Protein 9YHN (pdb70)

Foldseek 3Di:
DQLLVVLVVAPAAPPDDHQDPFLNQLSVVCCVPPCPFEFEEADAFQNCPLSSQQSVLVNCLVVVQADEEEEDQDVVVLVVSCVVCVRRRADEDEADPADDPCRLVSNHYYYYYLLQLQWQPHRQAWDPSGPAGAEYEYAAVVSSLVSNQVRQKQKFFDPDVLLVQVCVVQVVQQCLQFPVLSVQLVVLAQLRKTWRDLVSQVVCVPVNLVSLVVVCVDPRRVTNCNQCNPPSNQWIWMGGSTIIMIGGPARPVVGSCNQVVHRHYYYYHYLFAQPLVCCRSVNDAVVNQQDHRGRPPDADFEAEQEAELVLQDVVSAPLVVLLVPQAWDQVDFAEEEEEAQAVVCVCSSPVRPADEDDDVCPVVVLVVLVVGPRGHYHYHYNDLPPAAQFARSHQEYEYEAQHDDPDSVLVLCCLQPVLFDVNLSVSLNSVVSNRSRNTRGRHHYHYYHYHDLRRVLLCPPPSNVVSGAQQVSLSVVVNVVLSVVSSVVVVVPDDSVVSVVVVSCCRVVVPPVVVVVCVVSSVPGDRDGHDVLSSVLSNLVNVLSVCLSVVNLVVSLVSLVVSLVVPSGDPLCNLVSLLVSLSSCCVPPPVSSVVSPQVSCVSRLLDGDDPDDDDDDDDADAQPCLLVLLLVVLLVDDDLVSLLSVLCNLLVQLAAQHRQSSNLVSVQVVLSNRSWHKDQCCRRVVFAARMWIHNHGAEIEGEHEDRNDDLPDAEDDAVSQVRLQRNVVVCCVRPPRGHYAAEYADQYQEYEQVHDHPDQYWYQHRVLSVLVSVLSSVLSVVCPPPDSNDDDSVVNVVSCVVSQVHPVSVRPVSTHHGHYD

Sequence (821 aa):
VDPVALYETLDRATDKGPLRPAQEAVLGDWFKNYGKRDVIIKLHTGQGKTLIGLLILQSRLNDNRRPCVYLCPDNFLIEQTCEQASQFGIKVSTVEDDLPDDFLAGKSILVTSVQKLFNGLTKFGLHRQSIEIDTILMDDAHACSDRIRDACKIKIPKDEPAYHALFKLFSTELELQGVGTFADLENGKRDALLPVPYWAWMAKEGEVAAILSAAADKKSIKFTWPLLKDRLRLCQCIFSGAALEIEPHIAPLEDFGSYARAKHRIFMSATVTDDSFLVKGLQLSPDTISNPLTYAKETWSGEKMVLIPSMMHEDLDRAKIVAWLAPVNPKLKFGIVALVPSFARNKDWGAYGAKTVDKDSVSEAVSDLKKGQYGTPLVLANRYDGIDLPDNTCRVLVFDSRPFSENLTDLYQEHCRPESEATLMRTIRSIEQGMGRSVRGEKDYSVVVAIGADLVRTLRDVSSRRYLSSQMATQIEIGLEIAEMAREEIAAGKEPLAALVGLINQCLKRDDGWKDFYADQMKKVAPKGANKEILELYSRELAAEQAYAAGDYNRAEQTIQKLLDDGLAHPDDRGWYLQERARYLHDGNRVEAQKLQVAAHRNNKLLLKPPTGVTVTKLTIVSQGRTERIANWVNKFESYADLDATVSDILGRLVFGTKAEKFESALNELAFALGFAGERPDAEWKEGPDNLWALNDIQYLLFECKSEVDTTRSEIHKRETEQMNRSAAWFDKHYLGMKVKRLIVHPANKIQSAAAFTHEVDGMLDSNLKAFVRSARAFFKSFENQNLKDLSVLHIQGLIDAHHLSVDNLINRYCSKLKNV

Structure (mmCIF, N/CA/C/O backbone):
data_9YHN
#
_entry.id   9YHN
#
_cell.length_a   1.00
_cell.length_b   1.00
_cell.length_c   1.00
_cell.angle_alpha   90.00
_cell.angle_beta   90.00
_cell.angle_gamma   90.00
#
_symmetry.space_group_name_H-M   'P 1'
#
loop_
_entity.id
_entity.type
_entity.pdbx_description
1 polymer 'Helicase ATP-binding domain-containing protein'
2 non-polymer 'CALCIUM ION'
#
loop_
_atom_site.group_PDB
_atom_site.id
_atom_site.type_symbol
_atom_site.label_atom_id
_atom_site.label_alt_id
_atom_site.label_comp_id
_atom_site.label_asym_id
_atom_site.label_entity_id
_atom_site.label_seq_id
_atom_site.pdbx_PDB_ins_code
_atom_site.Cartn_x
_atom_site.Cartn_y
_atom_site.Cartn_z
_atom_site.occupancy
_atom_site.B_iso_or_equiv
_atom_site.auth_seq_id
_atom_site.auth_comp_id
_atom_site.auth_asym_id
_atom_site.auth_atom_id
_atom_site.pdbx_PDB_model_num
ATOM 1 N N . VAL A 1 17 ? 155.164 140.676 105.346 1.00 98.67 17 VAL A N 1
ATOM 2 C CA . VAL A 1 17 ? 156.200 140.096 106.191 1.00 98.37 17 VAL A CA 1
ATOM 3 C C . VAL A 1 17 ? 156.921 141.198 106.958 1.00 90.92 17 VAL A C 1
ATOM 4 O O . VAL A 1 17 ? 156.956 141.190 108.187 1.00 90.99 17 VAL A O 1
ATOM 8 N N . ASP A 1 18 ? 157.489 142.142 106.220 1.00 87.96 18 ASP A N 1
ATOM 9 C CA . ASP A 1 18 ? 158.154 143.282 106.835 1.00 88.34 18 ASP A CA 1
ATOM 10 C C . ASP A 1 18 ? 157.085 144.261 107.308 1.00 87.53 18 ASP A C 1
ATOM 11 O O . ASP A 1 18 ? 156.270 144.709 106.494 1.00 86.40 18 ASP A O 1
ATOM 16 N N . PRO A 1 19 ? 157.043 144.613 108.597 1.00 90.76 19 PRO A N 1
ATOM 17 C CA . PRO A 1 19 ? 155.972 145.508 109.071 1.00 92.13 19 PRO A CA 1
ATOM 18 C C . PRO A 1 19 ? 156.122 146.944 108.603 1.00 93.32 19 PRO A C 1
ATOM 19 O O . PRO A 1 19 ? 155.106 147.616 108.385 1.00 93.45 19 PRO A O 1
ATOM 23 N N . VAL A 1 20 ? 157.352 147.434 108.433 1.00 89.93 20 VAL A N 1
ATOM 24 C CA . VAL A 1 20 ? 157.543 148.779 107.896 1.00 93.55 20 VAL A CA 1
ATOM 25 C C . VAL A 1 20 ? 157.103 148.834 106.437 1.00 98.95 20 VAL A C 1
ATOM 26 O O . VAL A 1 20 ? 156.492 149.814 105.994 1.00 95.46 20 VAL A O 1
ATOM 30 N N . ALA A 1 21 ? 157.391 147.777 105.673 1.00 98.10 21 ALA A N 1
ATOM 31 C CA . ALA A 1 21 ? 156.844 147.665 104.326 1.00 94.97 21 ALA A CA 1
ATOM 32 C C . ALA A 1 21 ? 155.336 147.447 104.345 1.00 95.83 21 ALA A C 1
ATOM 33 O O . ALA A 1 21 ? 154.635 147.899 103.433 1.00 94.00 21 ALA A O 1
ATOM 35 N N . LEU A 1 22 ? 154.821 146.754 105.365 1.00 92.13 22 LEU A N 1
ATOM 36 C CA . LEU A 1 22 ? 153.383 146.514 105.456 1.00 88.94 22 LEU A CA 1
ATOM 37 C C . LEU A 1 22 ? 152.615 147.790 105.775 1.00 92.44 22 LEU A C 1
ATOM 38 O O . LEU A 1 22 ? 151.436 147.907 105.415 1.00 98.46 22 LEU A O 1
ATOM 43 N N . TYR A 1 23 ? 153.268 148.762 106.421 1.00 92.41 23 TYR A N 1
ATOM 44 C CA . TYR A 1 23 ? 152.605 150.027 106.731 1.00 95.93 23 TYR A CA 1
ATOM 45 C C . TYR A 1 23 ? 152.195 150.779 105.470 1.00 103.85 23 TYR A C 1
ATOM 46 O O . TYR A 1 23 ? 151.166 151.464 105.464 1.00 101.50 23 TYR A O 1
ATOM 55 N N . GLU A 1 24 ? 152.979 150.665 104.395 1.00 105.22 24 GLU A N 1
ATOM 56 C CA . GLU A 1 24 ? 152.660 151.375 103.165 1.00 101.63 24 GLU A CA 1
ATOM 57 C C . GLU A 1 24 ? 151.514 150.720 102.404 1.00 98.07 24 GLU A C 1
ATOM 58 O O . GLU A 1 24 ? 150.765 151.412 101.705 1.00 100.92 24 GLU A O 1
ATOM 64 N N . THR A 1 25 ? 151.358 149.401 102.525 1.00 96.70 25 THR A N 1
ATOM 65 C CA . THR A 1 25 ? 150.354 148.679 101.756 1.00 99.32 25 THR A CA 1
ATOM 66 C C . THR A 1 25 ? 148.954 148.786 102.345 1.00 102.37 25 THR A C 1
ATOM 67 O O . THR A 1 25 ? 148.001 148.308 101.719 1.00 97.33 25 THR A O 1
ATOM 71 N N . LEU A 1 26 ? 148.804 149.390 103.520 1.00 102.41 26 LEU A N 1
ATOM 72 C CA . LEU A 1 26 ? 147.503 149.496 104.160 1.00 101.45 26 LEU A CA 1
ATOM 73 C C . LEU A 1 26 ? 146.658 150.582 103.505 1.00 103.67 26 LEU A C 1
ATOM 74 O O . LEU A 1 26 ? 147.170 151.601 103.036 1.00 100.30 26 LEU A O 1
ATOM 79 N N . ASP A 1 27 ? 145.347 150.351 103.480 1.00 106.38 27 ASP A N 1
ATOM 80 C CA . ASP A 1 27 ? 144.389 151.339 102.983 1.00 106.47 27 ASP A CA 1
ATOM 81 C C . ASP A 1 27 ? 144.014 152.292 104.119 1.00 100.37 27 ASP A C 1
ATOM 82 O O . ASP A 1 27 ? 142.877 152.349 104.591 1.00 93.95 27 ASP A O 1
ATOM 87 N N . ARG A 1 28 ? 145.013 153.052 104.557 1.00 102.29 28 ARG A N 1
ATOM 88 C CA . ARG A 1 28 ? 144.872 153.923 105.710 1.00 101.50 28 ARG A CA 1
ATOM 89 C C . ARG A 1 28 ? 144.061 155.166 105.359 1.00 101.07 28 ARG A C 1
ATOM 90 O O . ARG A 1 28 ? 143.844 155.494 104.189 1.00 96.85 28 ARG A O 1
ATOM 98 N N . ALA A 1 29 ? 143.609 155.857 106.401 1.00 104.87 29 ALA A N 1
ATOM 99 C CA . ALA A 1 29 ? 142.878 157.101 106.226 1.00 108.45 29 ALA A CA 1
ATOM 100 C C . ALA A 1 29 ? 143.812 158.207 105.738 1.00 110.91 29 ALA A C 1
ATOM 101 O O . ALA A 1 29 ? 145.039 158.116 105.847 1.00 110.28 29 ALA A O 1
ATOM 103 N N . THR A 1 30 ? 143.207 159.261 105.183 1.00 110.43 30 THR A N 1
ATOM 104 C CA . THR A 1 30 ? 143.985 160.348 104.596 1.00 108.50 30 THR A CA 1
ATOM 105 C C . THR A 1 30 ? 144.741 161.152 105.648 1.00 107.66 30 THR A C 1
ATOM 106 O O . THR A 1 30 ? 145.800 161.713 105.351 1.00 106.40 30 THR A O 1
ATOM 110 N N . ASP A 1 31 ? 144.222 161.220 106.874 1.00 105.69 31 ASP A N 1
ATOM 111 C CA . ASP A 1 31 ? 144.870 161.992 107.928 1.00 105.11 31 ASP A CA 1
ATOM 112 C C . ASP A 1 31 ? 145.972 161.225 108.647 1.00 105.16 31 ASP A C 1
ATOM 113 O O . ASP A 1 31 ? 146.651 161.807 109.499 1.00 101.78 31 ASP A O 1
ATOM 118 N N . LYS A 1 32 ? 146.169 159.947 108.330 1.00 105.83 32 LYS A N 1
ATOM 119 C CA . LYS A 1 32 ? 147.224 159.147 108.942 1.00 102.69 32 LYS A CA 1
ATOM 120 C C . LYS A 1 32 ? 148.498 159.306 108.121 1.00 101.83 32 LYS A C 1
ATOM 121 O O . LYS A 1 32 ? 148.559 158.880 106.963 1.00 99.34 32 LYS A O 1
ATOM 127 N N . GLY A 1 33 ? 149.516 159.919 108.721 1.00 100.59 33 GLY A N 1
ATOM 128 C CA . GLY A 1 33 ? 150.761 160.181 108.040 1.00 95.86 33 GLY A CA 1
ATOM 129 C C . GLY A 1 33 ? 151.740 159.029 108.144 1.00 89.95 33 GLY A C 1
ATOM 130 O O . GLY A 1 33 ? 151.363 157.883 108.406 1.00 88.07 33 GLY A O 1
ATOM 131 N N . PRO A 1 34 ? 153.023 159.316 107.932 1.00 87.70 34 PRO A N 1
ATOM 132 C CA . PRO A 1 34 ? 154.039 158.259 107.983 1.00 91.31 34 PRO A CA 1
ATOM 133 C C . PRO A 1 34 ? 154.317 157.818 109.413 1.00 93.70 34 PRO A C 1
ATOM 134 O O . PRO A 1 34 ? 153.853 158.412 110.387 1.00 92.28 34 PRO A O 1
ATOM 138 N N . LEU A 1 35 ? 155.086 156.735 109.519 1.00 90.51 35 LEU A N 1
ATOM 139 C CA . LEU A 1 35 ? 155.518 156.237 110.817 1.00 81.79 35 LEU A CA 1
ATOM 140 C C . LEU A 1 35 ? 156.452 157.230 111.495 1.00 86.61 35 LEU A C 1
ATOM 141 O O . LEU A 1 35 ? 157.292 157.862 110.850 1.00 89.00 35 LEU A O 1
ATOM 146 N N . ARG A 1 36 ? 156.297 157.366 112.809 1.00 91.79 36 ARG A N 1
ATOM 147 C CA . ARG A 1 36 ? 157.242 158.128 113.601 1.00 96.05 36 ARG A CA 1
ATOM 148 C C . ARG A 1 36 ? 158.577 157.385 113.658 1.00 96.21 36 ARG A C 1
ATOM 149 O O . ARG A 1 36 ? 158.622 156.169 113.451 1.00 96.16 36 ARG A O 1
ATOM 157 N N . PRO A 1 37 ? 159.688 158.104 113.884 1.00 92.69 37 PRO A N 1
ATOM 158 C CA . PRO A 1 37 ? 160.999 157.425 113.937 1.00 90.71 37 PRO A CA 1
ATOM 159 C C . PRO A 1 37 ? 161.104 156.354 115.012 1.00 87.14 37 PRO A C 1
ATOM 160 O O . PRO A 1 37 ? 161.727 155.309 114.778 1.00 84.25 37 PRO A O 1
ATOM 164 N N . ALA A 1 38 ? 160.499 156.585 116.180 1.00 84.38 38 ALA A N 1
ATOM 165 C CA . ALA A 1 38 ? 160.509 155.575 117.235 1.00 80.73 38 ALA A CA 1
ATOM 166 C C . ALA A 1 38 ? 159.726 154.335 116.823 1.00 75.74 38 ALA A C 1
ATOM 167 O O . ALA A 1 38 ? 160.183 153.207 117.045 1.00 80.39 38 ALA A O 1
ATOM 169 N N . GLN A 1 39 ? 158.554 154.530 116.207 1.00 69.87 39 GLN A N 1
ATOM 170 C CA . GLN A 1 39 ? 157.746 153.400 115.757 1.00 73.39 39 GLN A CA 1
ATOM 171 C C . GLN A 1 39 ? 158.473 152.592 114.691 1.00 82.46 39 GLN A C 1
ATOM 172 O O . GLN A 1 39 ? 158.501 151.355 114.752 1.00 78.86 39 GLN A O 1
ATOM 178 N N . GLU A 1 40 ? 159.086 153.277 113.722 1.00 86.42 40 GLU A N 1
ATOM 179 C CA . GLU A 1 40 ? 159.797 152.589 112.649 1.00 85.10 40 GLU A CA 1
ATOM 180 C C . GLU A 1 40 ? 161.020 151.852 113.178 1.00 86.25 40 GLU A C 1
ATOM 181 O O . GLU A 1 40 ? 161.310 150.731 112.742 1.00 85.06 40 GLU A O 1
ATOM 187 N N . ALA A 1 41 ? 161.741 152.457 114.128 1.00 87.59 41 ALA A N 1
ATOM 188 C CA . ALA A 1 41 ? 162.902 151.791 114.709 1.00 81.65 41 ALA A CA 1
ATOM 189 C C . ALA A 1 41 ? 162.501 150.562 115.517 1.00 78.98 41 ALA A C 1
ATOM 190 O O . ALA A 1 41 ? 163.177 149.529 115.450 1.00 78.26 41 ALA A O 1
ATOM 192 N N . VAL A 1 42 ? 161.416 150.655 116.293 1.00 79.95 42 VAL A N 1
ATOM 193 C CA . VAL A 1 42 ? 160.957 149.503 117.067 1.00 78.50 42 VAL A CA 1
ATOM 194 C C . VAL A 1 42 ? 160.493 148.383 116.139 1.00 79.80 42 VAL A C 1
ATOM 195 O O . VAL A 1 42 ? 160.804 147.204 116.365 1.00 84.13 42 VAL A O 1
ATOM 199 N N . LEU A 1 43 ? 159.773 148.732 115.065 1.00 76.59 43 LEU A N 1
ATOM 200 C CA . LEU A 1 43 ? 159.347 147.728 114.090 1.00 80.64 43 LEU A CA 1
ATOM 201 C C . LEU A 1 43 ? 160.540 147.073 113.402 1.00 81.54 43 LEU A C 1
ATOM 202 O O . LEU A 1 43 ? 160.553 145.851 113.198 1.00 79.28 43 LEU A O 1
ATOM 207 N N . GLY A 1 44 ? 161.555 147.865 113.046 1.00 79.02 44 GLY A N 1
ATOM 208 C CA . GLY A 1 44 ? 162.740 147.302 112.421 1.00 79.86 44 GLY A CA 1
ATOM 209 C C . GLY A 1 44 ? 163.525 146.395 113.350 1.00 83.22 44 GLY A C 1
ATOM 210 O O . GLY A 1 44 ? 164.003 145.337 112.934 1.00 85.31 44 GLY A O 1
ATOM 211 N N . ASP A 1 45 ? 163.667 146.797 114.618 1.00 80.11 45 ASP A N 1
ATOM 212 C CA . ASP A 1 45 ? 164.345 145.957 115.601 1.00 78.66 45 ASP A CA 1
ATOM 213 C C . ASP A 1 45 ? 163.600 144.648 115.814 1.00 78.80 45 ASP A C 1
ATOM 214 O O . ASP A 1 45 ? 164.222 143.578 115.894 1.00 76.97 45 ASP A O 1
ATOM 219 N N . TRP A 1 46 ? 162.268 144.713 115.900 1.00 78.47 46 TRP A N 1
ATOM 220 C CA . TRP A 1 46 ? 161.474 143.502 116.080 1.00 72.81 46 TRP A CA 1
ATOM 221 C C . TRP A 1 46 ? 161.590 142.578 114.875 1.00 79.89 46 TRP A C 1
ATOM 222 O O . TRP A 1 46 ? 161.728 141.360 115.034 1.00 78.86 46 TRP A O 1
ATOM 233 N N . PHE A 1 47 ? 161.546 143.137 113.662 1.00 84.00 47 PHE A N 1
ATOM 234 C CA . PHE A 1 47 ? 161.657 142.303 112.469 1.00 85.23 47 PHE A CA 1
ATOM 235 C C . PHE A 1 47 ? 163.052 141.707 112.330 1.00 83.42 47 PHE A C 1
ATOM 236 O O . PHE A 1 47 ? 163.197 140.579 111.849 1.00 83.09 47 PHE A O 1
ATOM 244 N N . LYS A 1 48 ? 164.085 142.448 112.741 1.00 78.83 48 LYS A N 1
ATOM 245 C CA . LYS A 1 48 ? 165.450 141.957 112.599 1.00 78.40 48 LYS A CA 1
ATOM 246 C C . LYS A 1 48 ? 165.764 140.871 113.623 1.00 79.30 48 LYS A C 1
ATOM 247 O O . LYS A 1 48 ? 166.392 139.861 113.285 1.00 79.52 48 LYS A O 1
ATOM 253 N N . ASN A 1 49 ? 165.335 141.050 114.875 1.00 78.95 49 ASN A N 1
ATOM 254 C CA . ASN A 1 49 ? 165.740 140.139 115.937 1.00 76.65 49 ASN A CA 1
ATOM 255 C C . ASN A 1 49 ? 164.733 139.036 116.236 1.00 74.60 49 ASN A C 1
ATOM 256 O O . ASN A 1 49 ? 165.128 137.999 116.780 1.00 70.66 49 ASN A O 1
ATOM 261 N N . TYR A 1 50 ? 163.455 139.216 115.902 1.00 72.34 50 TYR A N 1
ATOM 262 C CA . TYR A 1 50 ? 162.437 138.235 116.238 1.00 69.67 50 TYR A CA 1
ATOM 263 C C . TYR A 1 50 ? 161.597 137.796 115.045 1.00 77.93 50 TYR A C 1
ATOM 264 O O . TYR A 1 50 ? 160.659 137.013 115.228 1.00 82.82 50 TYR A O 1
ATOM 273 N N . GLY A 1 51 ? 161.896 138.275 113.843 1.00 76.97 51 GLY A N 1
ATOM 274 C CA . GLY A 1 51 ? 161.123 137.919 112.668 1.00 76.95 51 GLY A CA 1
ATOM 275 C C . GLY A 1 51 ? 161.382 136.507 112.178 1.00 77.53 51 GLY A C 1
ATOM 276 O O . GLY A 1 51 ? 162.419 135.917 112.476 1.00 78.88 51 GLY A O 1
ATOM 277 N N . LYS A 1 59 ? 163.653 134.557 119.979 1.00 57.28 59 LYS A N 1
ATOM 278 C CA . LYS A 1 59 ? 163.367 134.439 121.403 1.00 55.93 59 LYS A CA 1
ATOM 279 C C . LYS A 1 59 ? 161.845 134.484 121.597 1.00 58.73 59 LYS A C 1
ATOM 280 O O . LYS A 1 59 ? 161.139 135.178 120.868 1.00 58.85 59 LYS A O 1
ATOM 286 N N . ARG A 1 60 ? 161.350 133.739 122.590 1.00 54.86 60 ARG A N 1
ATOM 287 C CA . ARG A 1 60 ? 159.911 133.595 122.803 1.00 46.83 60 ARG A CA 1
ATOM 288 C C . ARG A 1 60 ? 159.262 134.797 123.481 1.00 47.91 60 ARG A C 1
ATOM 289 O O . ARG A 1 60 ? 158.117 135.133 123.158 1.00 54.66 60 ARG A O 1
ATOM 297 N N . ASP A 1 61 ? 159.956 135.475 124.384 1.00 43.54 61 ASP A N 1
ATOM 298 C CA . ASP A 1 61 ? 159.372 136.590 125.111 1.00 40.46 61 ASP A CA 1
ATOM 299 C C . ASP A 1 61 ? 160.129 137.869 124.797 1.00 40.41 61 ASP A C 1
ATOM 300 O O . ASP A 1 61 ? 161.334 137.846 124.543 1.00 51.27 61 ASP A O 1
ATOM 305 N N . VAL A 1 62 ? 159.413 138.988 124.823 1.00 30.42 62 VAL A N 1
ATOM 306 C CA . VAL A 1 62 ? 160.011 140.285 124.527 1.00 32.00 62 VAL A CA 1
ATOM 307 C C . VAL A 1 62 ? 159.151 141.358 125.180 1.00 35.54 62 VAL A C 1
ATOM 308 O O . VAL A 1 62 ? 157.926 141.229 125.260 1.00 42.00 62 VAL A O 1
ATOM 312 N N . ILE A 1 63 ? 159.808 142.401 125.683 1.00 34.62 63 ILE A N 1
ATOM 313 C CA . ILE A 1 63 ? 159.145 143.535 126.314 1.00 31.34 63 ILE A CA 1
ATOM 314 C C . ILE A 1 63 ? 159.510 144.792 125.543 1.00 32.53 63 ILE A C 1
ATOM 315 O O . ILE A 1 63 ? 160.696 145.083 125.351 1.00 36.84 63 ILE A O 1
ATOM 320 N N . ILE A 1 64 ? 158.500 145.532 125.103 1.00 32.70 64 ILE A N 1
ATOM 321 C CA . ILE A 1 64 ? 158.699 146.813 124.437 1.00 33.43 64 ILE A CA 1
ATOM 322 C C . ILE A 1 64 ? 158.387 147.904 125.449 1.00 37.01 64 ILE A C 1
ATOM 323 O O . ILE A 1 64 ? 157.240 148.053 125.884 1.00 43.52 64 ILE A O 1
ATOM 328 N N . LYS A 1 65 ? 159.402 148.672 125.833 1.00 38.12 65 LYS A N 1
ATOM 329 C CA . LYS A 1 65 ? 159.232 149.797 126.744 1.00 39.07 65 LYS A CA 1
ATOM 330 C C . LYS A 1 65 ? 159.257 151.076 125.922 1.00 47.15 65 LYS A C 1
ATOM 331 O O . LYS A 1 65 ? 160.221 151.326 125.190 1.00 53.12 65 LYS A O 1
ATOM 337 N N . LEU A 1 66 ? 158.208 151.883 126.047 1.00 47.61 66 LEU A N 1
ATOM 338 C CA . LEU A 1 66 ? 158.140 153.140 125.319 1.00 57.70 66 LEU A CA 1
ATOM 339 C C . LEU A 1 66 ? 157.266 154.132 126.074 1.00 61.54 66 LEU A C 1
ATOM 340 O O . LEU A 1 66 ? 156.458 153.758 126.929 1.00 57.59 66 LEU A O 1
ATOM 345 N N . HIS A 1 67 ? 157.449 155.405 125.747 1.00 64.81 67 HIS A N 1
ATOM 346 C CA . HIS A 1 67 ? 156.706 156.478 126.387 1.00 61.18 67 HIS A CA 1
ATOM 347 C C . HIS A 1 67 ? 155.257 156.482 125.910 1.00 71.20 67 HIS A C 1
ATOM 348 O O . HIS A 1 67 ? 154.916 155.933 124.859 1.00 72.37 67 HIS A O 1
ATOM 355 N N . THR A 1 68 ? 154.393 157.094 126.713 1.00 74.03 68 THR A N 1
ATOM 356 C CA . THR A 1 68 ? 152.978 157.144 126.380 1.00 77.97 68 THR A CA 1
ATOM 357 C C . THR A 1 68 ? 152.737 158.100 125.219 1.00 71.01 68 THR A C 1
ATOM 358 O O . THR A 1 68 ? 153.420 159.116 125.066 1.00 67.56 68 THR A O 1
ATOM 362 N N . GLY A 1 69 ? 151.750 157.763 124.390 1.00 62.93 69 GLY A N 1
ATOM 363 C CA . GLY A 1 69 ? 151.427 158.560 123.227 1.00 61.43 69 GLY A CA 1
ATOM 364 C C . GLY A 1 69 ? 152.257 158.269 121.998 1.00 66.83 69 GLY A C 1
ATOM 365 O O . GLY A 1 69 ? 152.063 158.932 120.971 1.00 69.57 69 GLY A O 1
ATOM 366 N N . GLN A 1 70 ? 153.174 157.300 122.061 1.00 71.17 70 GLN A N 1
ATOM 367 C CA . GLN A 1 70 ? 154.009 156.955 120.916 1.00 70.41 70 GLN A CA 1
ATOM 368 C C . GLN A 1 70 ? 153.264 156.169 119.846 1.00 68.04 70 GLN A C 1
ATOM 369 O O . GLN A 1 70 ? 153.844 155.904 118.788 1.00 66.53 70 GLN A O 1
ATOM 375 N N . GLY A 1 71 ? 152.011 155.787 120.084 1.00 65.71 71 GLY A N 1
ATOM 376 C CA . GLY A 1 71 ? 151.285 154.990 119.117 1.00 64.37 71 GLY A CA 1
ATOM 377 C C . GLY A 1 71 ? 151.360 153.505 119.403 1.00 63.83 71 GLY A C 1
ATOM 378 O O . GLY A 1 71 ? 151.780 152.727 118.544 1.00 68.40 71 GLY A O 1
ATOM 379 N N . LYS A 1 72 ? 150.983 153.115 120.626 1.00 60.09 72 LYS A N 1
ATOM 380 C CA . LYS A 1 72 ? 151.018 151.708 121.011 1.00 56.36 72 LYS A CA 1
ATOM 381 C C . LYS A 1 72 ? 150.081 150.863 120.154 1.00 57.81 72 LYS A C 1
ATOM 382 O O . LYS A 1 72 ? 150.427 149.738 119.768 1.00 58.25 72 LYS A O 1
ATOM 388 N N . THR A 1 73 ? 148.891 151.392 119.853 1.00 56.33 73 THR A N 1
ATOM 389 C CA . THR A 1 73 ? 147.915 150.650 119.062 1.00 57.59 73 THR A CA 1
ATOM 390 C C . THR A 1 73 ? 148.427 150.394 117.650 1.00 56.28 73 THR A C 1
ATOM 391 O O . THR A 1 73 ? 148.278 149.284 117.122 1.00 54.85 73 THR A O 1
ATOM 395 N N . LEU A 1 74 ? 149.049 151.404 117.036 1.00 57.03 74 LEU A N 1
ATOM 396 C CA . LEU A 1 74 ? 149.569 151.262 115.679 1.00 57.02 74 LEU A CA 1
ATOM 397 C C . LEU A 1 74 ? 150.678 150.219 115.620 1.00 63.71 74 LEU A C 1
ATOM 398 O O . LEU A 1 74 ? 150.685 149.358 114.734 1.00 61.82 74 LEU A O 1
ATOM 403 N N . ILE A 1 75 ? 151.614 150.276 116.574 1.00 67.44 75 ILE A N 1
ATOM 404 C CA . ILE A 1 75 ? 152.721 149.322 116.616 1.00 55.19 75 ILE A CA 1
ATOM 405 C C . ILE A 1 75 ? 152.201 147.907 116.832 1.00 53.64 75 ILE A C 1
ATOM 406 O O . ILE A 1 75 ? 152.629 146.963 116.152 1.00 58.46 75 ILE A O 1
ATOM 411 N N . GLY A 1 76 ? 151.256 147.744 117.765 1.00 53.38 76 GLY A N 1
ATOM 412 C CA . GLY A 1 76 ? 150.709 146.422 118.029 1.00 53.85 76 GLY A CA 1
ATOM 413 C C . GLY A 1 76 ? 149.981 145.839 116.833 1.00 56.54 76 GLY A C 1
ATOM 414 O O . GLY A 1 76 ? 150.181 144.671 116.484 1.00 62.60 76 GLY A O 1
ATOM 415 N N . LEU A 1 77 ? 149.147 146.652 116.176 1.00 54.32 77 LEU A N 1
ATOM 416 C CA . LEU A 1 77 ? 148.394 146.162 115.029 1.00 60.61 77 LEU A CA 1
ATOM 417 C C . LEU A 1 77 ? 149.312 145.853 113.853 1.00 66.83 77 LEU A C 1
ATOM 418 O O . LEU A 1 77 ? 149.098 144.862 113.146 1.00 68.44 77 LEU A O 1
ATOM 423 N N . LEU A 1 78 ? 150.355 146.669 113.645 1.00 62.77 78 LEU A N 1
ATOM 424 C CA . LEU A 1 78 ? 151.308 146.391 112.574 1.00 62.70 78 LEU A CA 1
ATOM 425 C C . LEU A 1 78 ? 152.078 145.102 112.830 1.00 62.48 78 LEU A C 1
ATOM 426 O O . LEU A 1 78 ? 152.254 144.291 111.910 1.00 62.39 78 LEU A O 1
ATOM 431 N N . ILE A 1 79 ? 152.536 144.890 114.070 1.00 60.50 79 ILE A N 1
ATOM 432 C CA . ILE A 1 79 ? 153.291 143.680 114.392 1.00 58.99 79 ILE A CA 1
ATOM 433 C C . ILE A 1 79 ? 152.416 142.443 114.228 1.00 60.03 79 ILE A C 1
ATOM 434 O O . ILE A 1 79 ? 152.837 141.438 113.639 1.00 69.67 79 ILE A O 1
ATOM 439 N N . LEU A 1 80 ? 151.172 142.504 114.712 1.00 55.53 80 LEU A N 1
ATOM 440 C CA . LEU A 1 80 ? 150.309 141.332 114.610 1.00 58.93 80 LEU A CA 1
ATOM 441 C C . LEU A 1 80 ? 149.844 141.079 113.179 1.00 70.39 80 LEU A C 1
ATOM 442 O O . LEU A 1 80 ? 149.675 139.919 112.787 1.00 71.82 80 LEU A O 1
ATOM 447 N N . GLN A 1 81 ? 149.668 142.131 112.375 1.00 70.51 81 GLN A N 1
ATOM 448 C CA . GLN A 1 81 ? 149.329 141.923 110.970 1.00 72.83 81 GLN A CA 1
ATOM 449 C C . GLN A 1 81 ? 150.511 141.341 110.200 1.00 78.95 81 GLN A C 1
ATOM 450 O O . GLN A 1 81 ? 150.326 140.504 109.307 1.00 82.74 81 GLN A O 1
ATOM 456 N N . SER A 1 82 ? 151.734 141.771 110.538 1.00 77.62 82 SER A N 1
ATOM 457 C CA . SER A 1 82 ? 152.927 141.175 109.938 1.00 75.86 82 SER A CA 1
ATOM 458 C C . SER A 1 82 ? 153.061 139.706 110.314 1.00 72.49 82 SER A C 1
ATOM 459 O O . SER A 1 82 ? 153.444 138.878 109.480 1.00 78.40 82 SER A O 1
ATOM 462 N N . ARG A 1 83 ? 152.764 139.367 111.571 1.00 68.45 83 ARG A N 1
ATOM 463 C CA . ARG A 1 83 ? 152.791 137.967 111.981 1.00 70.59 83 ARG A CA 1
ATOM 464 C C . ARG A 1 83 ? 151.696 137.155 111.296 1.00 75.50 83 ARG A C 1
ATOM 465 O O . ARG A 1 83 ? 151.905 135.977 110.987 1.00 78.41 83 ARG A O 1
ATOM 473 N N . LEU A 1 84 ? 150.530 137.760 111.054 1.00 73.04 84 LEU A N 1
ATOM 474 C CA . LEU A 1 84 ? 149.477 137.069 110.315 1.00 73.45 84 LEU A CA 1
ATOM 475 C C . LEU A 1 84 ? 149.844 136.868 108.852 1.00 78.35 84 LEU A C 1
ATOM 476 O O . LEU A 1 84 ? 149.392 135.896 108.232 1.00 82.35 84 LEU A O 1
ATOM 481 N N . ASN A 1 85 ? 150.640 137.774 108.277 1.00 79.71 85 ASN A N 1
ATOM 482 C CA . ASN A 1 85 ? 150.971 137.684 106.857 1.00 84.48 85 ASN A CA 1
ATOM 483 C C . ASN A 1 85 ? 151.841 136.478 106.522 1.00 86.54 85 ASN A C 1
ATOM 484 O O . ASN A 1 85 ? 151.839 136.033 105.370 1.00 88.96 85 ASN A O 1
ATOM 489 N N . ASP A 1 86 ? 152.580 135.939 107.491 1.00 89.81 86 ASP A N 1
ATOM 490 C CA . ASP A 1 86 ? 153.487 134.825 107.258 1.00 92.65 86 ASP A CA 1
ATOM 491 C C . ASP A 1 86 ? 152.836 133.469 107.505 1.00 91.72 86 ASP A C 1
ATOM 492 O O . ASP A 1 86 ? 153.553 132.486 107.728 1.00 86.76 86 ASP A O 1
ATOM 497 N N . ASN A 1 87 ? 151.498 133.409 107.488 1.00 93.98 87 ASN A N 1
ATOM 498 C CA . ASN A 1 87 ? 150.709 132.222 107.847 1.00 96.37 87 ASN A CA 1
ATOM 499 C C . ASN A 1 87 ? 151.016 131.731 109.262 1.00 96.75 87 ASN A C 1
ATOM 500 O O . ASN A 1 87 ? 150.894 130.540 109.556 1.00 96.72 87 ASN A O 1
ATOM 505 N N . ARG A 1 88 ? 151.412 132.645 110.147 1.00 93.69 88 ARG A N 1
ATOM 506 C CA . ARG A 1 88 ? 151.581 132.354 111.569 1.00 85.70 88 ARG A CA 1
ATOM 507 C C . ARG A 1 88 ? 150.306 132.826 112.256 1.00 77.63 88 ARG A C 1
ATOM 508 O O . ARG A 1 88 ? 150.168 133.990 112.628 1.00 73.39 88 ARG A O 1
ATOM 516 N N . ARG A 1 89 ? 149.365 131.903 112.420 1.00 77.77 89 ARG A N 1
ATOM 517 C CA . ARG A 1 89 ? 148.040 132.217 112.922 1.00 78.05 89 ARG A CA 1
ATOM 518 C C . ARG A 1 89 ? 147.702 131.298 114.086 1.00 78.34 89 ARG A C 1
ATOM 519 O O . ARG A 1 89 ? 148.204 130.172 114.155 1.00 79.01 89 ARG A O 1
ATOM 527 N N . PRO A 1 90 ? 146.857 131.753 115.026 1.00 74.74 90 PRO A N 1
ATOM 528 C CA . PRO A 1 90 ? 146.225 133.078 115.138 1.00 75.57 90 PRO A CA 1
ATOM 529 C C . PRO A 1 90 ? 147.084 134.105 115.871 1.00 71.91 90 PRO A C 1
ATOM 530 O O . PRO A 1 90 ? 148.038 133.755 116.559 1.00 72.97 90 PRO A O 1
ATOM 534 N N . CYS A 1 91 ? 146.759 135.390 115.735 1.00 59.96 91 CYS A N 1
ATOM 535 C CA . CYS A 1 91 ? 147.448 136.460 116.441 1.00 45.01 91 CYS A CA 1
ATOM 536 C C . CYS A 1 91 ? 146.423 137.324 117.159 1.00 46.12 91 CYS A C 1
ATOM 537 O O . CYS A 1 91 ? 145.380 137.658 116.591 1.00 56.35 91 CYS A O 1
ATOM 540 N N . VAL A 1 92 ? 146.717 137.687 118.406 1.00 42.02 92 VAL A N 1
ATOM 541 C CA . VAL A 1 92 ? 145.712 138.315 119.263 1.00 40.49 92 VAL A CA 1
ATOM 542 C C . VAL A 1 92 ? 146.322 139.498 120.010 1.00 37.36 92 VAL A C 1
ATOM 543 O O . VAL A 1 92 ? 147.451 139.422 120.504 1.00 43.26 92 VAL A O 1
ATOM 547 N N . TYR A 1 93 ? 145.571 140.600 120.065 1.00 38.41 93 TYR A N 1
ATOM 548 C CA . TYR A 1 93 ? 145.903 141.811 120.808 1.00 36.36 93 TYR A CA 1
ATOM 549 C C . TYR A 1 93 ? 144.996 141.859 122.030 1.00 37.05 93 TYR A C 1
ATOM 550 O O . TYR A 1 93 ? 143.768 141.831 121.887 1.00 46.73 93 TYR A O 1
ATOM 559 N N . LEU A 1 94 ? 145.580 141.933 123.224 1.00 33.12 94 LEU A N 1
ATOM 560 C CA . LEU A 1 94 ? 144.784 142.086 124.436 1.00 34.68 94 LEU A CA 1
ATOM 561 C C . LEU A 1 94 ? 144.867 143.509 124.970 1.00 42.10 94 LEU A C 1
ATOM 562 O O . LEU A 1 94 ? 145.940 144.115 125.006 1.00 42.83 94 LEU A O 1
ATOM 567 N N . CYS A 1 95 ? 143.716 144.030 125.386 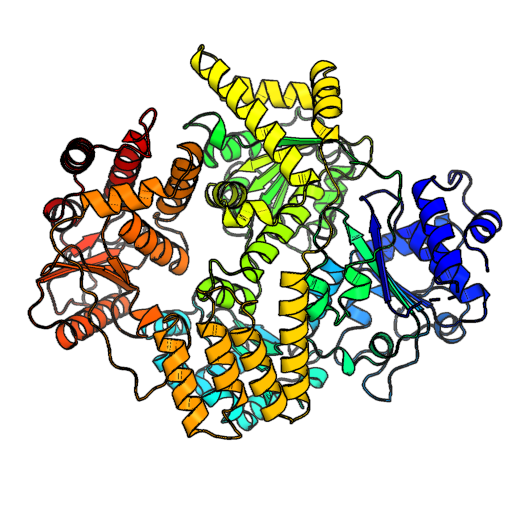1.00 52.78 95 CYS A N 1
ATOM 568 C CA . CYS A 1 95 ? 143.500 145.267 126.111 1.00 51.53 95 CYS A CA 1
ATOM 569 C C . CYS A 1 95 ? 143.078 144.962 127.541 1.00 56.50 95 CYS A C 1
ATOM 570 O O . CYS A 1 95 ? 142.380 143.972 127.778 1.00 62.67 95 CYS A O 1
ATOM 573 N N . PRO A 1 96 ? 143.497 145.765 128.522 1.00 52.68 96 PRO A N 1
ATOM 574 C CA . PRO A 1 96 ? 143.077 145.498 129.907 1.00 63.36 96 PRO A CA 1
ATOM 575 C C . PRO A 1 96 ? 141.604 145.776 130.187 1.00 64.60 96 PRO A C 1
ATOM 576 O O . PRO A 1 96 ? 141.099 145.316 131.218 1.00 60.93 96 PRO A O 1
ATOM 580 N N . ASP A 1 97 ? 140.894 146.499 129.320 1.00 68.63 97 ASP A N 1
ATOM 581 C CA . ASP A 1 97 ? 139.516 146.881 129.600 1.00 74.31 97 ASP A CA 1
ATOM 582 C C . ASP A 1 97 ? 138.754 147.060 128.288 1.00 82.12 97 ASP A C 1
ATOM 583 O O . ASP A 1 97 ? 139.302 146.885 127.196 1.00 80.91 97 ASP A O 1
ATOM 588 N N . ASN A 1 98 ? 137.469 147.415 128.409 1.00 86.59 98 ASN A N 1
ATOM 589 C CA . ASN A 1 98 ? 136.576 147.497 127.256 1.00 83.39 98 ASN A CA 1
ATOM 590 C C . ASN A 1 98 ? 136.665 148.839 126.532 1.00 84.48 98 ASN A C 1
ATOM 591 O O . ASN A 1 98 ? 136.422 148.901 125.318 1.00 83.30 98 ASN A O 1
ATOM 596 N N . PHE A 1 99 ? 136.975 149.916 127.262 1.00 89.46 99 PHE A N 1
ATOM 597 C CA . PHE A 1 99 ? 137.247 151.203 126.627 1.00 97.43 99 PHE A CA 1
ATOM 598 C C . PHE A 1 99 ? 138.405 151.092 125.643 1.00 95.88 99 PHE A C 1
ATOM 599 O O . PHE A 1 99 ? 138.347 151.637 124.532 1.00 98.40 99 PHE A O 1
ATOM 607 N N . LEU A 1 100 ? 139.458 150.373 126.030 1.00 85.02 100 LEU A N 1
ATOM 608 C CA . LEU A 1 100 ? 140.573 150.168 125.119 1.00 83.20 100 LEU A CA 1
ATOM 609 C C . LEU A 1 100 ? 140.202 149.225 123.980 1.00 81.10 100 LEU A C 1
ATOM 610 O O . LEU A 1 100 ? 140.782 149.332 122.897 1.00 86.61 100 LEU A O 1
ATOM 615 N N . ILE A 1 101 ? 139.217 148.341 124.178 1.00 74.03 101 ILE A N 1
ATOM 616 C CA . ILE A 1 101 ? 138.698 147.539 123.065 1.00 77.80 101 ILE A CA 1
ATOM 617 C C . ILE A 1 101 ? 138.058 148.441 122.021 1.00 87.63 101 ILE A C 1
ATOM 618 O O . ILE A 1 101 ? 138.328 148.323 120.818 1.00 88.64 101 ILE A O 1
ATOM 623 N N . GLU A 1 102 ? 137.182 149.347 122.472 1.00 88.77 102 GLU A N 1
ATOM 624 C CA . GLU A 1 102 ? 136.510 150.256 121.547 1.00 83.10 102 GLU A CA 1
ATOM 625 C C . GLU A 1 102 ? 137.509 151.165 120.841 1.00 80.17 102 GLU A C 1
ATOM 626 O O . GLU A 1 102 ? 137.419 151.366 119.622 1.00 76.47 102 GLU A O 1
ATOM 632 N N . GLN A 1 103 ? 138.479 151.704 121.588 1.00 82.17 103 GLN A N 1
ATOM 633 C CA . GLN A 1 103 ? 139.491 152.566 120.985 1.00 82.81 103 GLN A CA 1
ATOM 634 C C . GLN A 1 103 ? 140.352 151.804 119.983 1.00 80.99 103 GLN A C 1
ATOM 635 O O . GLN A 1 103 ? 140.666 152.322 118.904 1.00 85.80 103 GLN A O 1
ATOM 641 N N . THR A 1 104 ? 140.732 150.564 120.315 1.00 73.20 104 THR A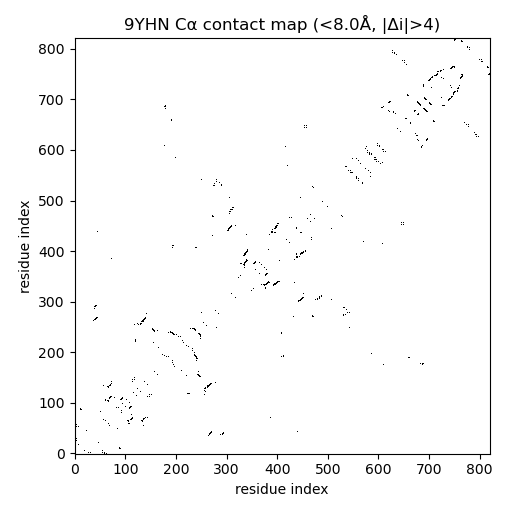 N 1
ATOM 642 C CA . THR A 1 104 ? 141.568 149.764 119.429 1.00 69.92 104 THR A CA 1
ATOM 643 C C . THR A 1 104 ? 140.830 149.411 118.146 1.00 75.32 104 THR A C 1
ATOM 644 O O . THR A 1 104 ? 141.402 149.495 117.054 1.00 84.19 104 THR A O 1
ATOM 648 N N . CYS A 1 105 ? 139.552 149.034 118.255 1.00 71.41 105 CYS A N 1
ATOM 649 C CA . CYS A 1 105 ? 138.783 148.692 117.063 1.00 72.43 105 CYS A CA 1
ATOM 650 C C . CYS A 1 105 ? 138.523 149.920 116.198 1.00 77.79 105 CYS A C 1
ATOM 651 O O . CYS A 1 105 ? 138.574 149.835 114.964 1.00 76.24 105 CYS A O 1
ATOM 654 N N . GLU A 1 106 ? 138.272 151.073 116.827 1.00 82.34 106 GLU A N 1
ATOM 655 C CA . GLU A 1 106 ? 138.105 152.314 116.073 1.00 78.74 106 GLU A CA 1
ATOM 656 C C . GLU A 1 106 ? 139.379 152.678 115.320 1.00 75.27 106 GLU A C 1
ATOM 657 O O . GLU A 1 106 ? 139.338 152.994 114.125 1.00 76.59 106 GLU A O 1
ATOM 663 N N . GLN A 1 107 ? 140.529 152.608 115.997 1.00 70.21 107 GLN A N 1
ATOM 664 C CA . GLN A 1 107 ? 141.787 152.960 115.345 1.00 71.60 107 GLN A CA 1
ATOM 665 C C . GLN A 1 107 ? 142.167 151.948 114.271 1.00 74.53 107 GLN A C 1
ATOM 666 O O . GLN A 1 107 ? 142.764 152.322 113.258 1.00 81.92 107 GLN A O 1
ATOM 672 N N . ALA A 1 108 ? 141.824 150.674 114.467 1.00 75.35 108 ALA A N 1
ATOM 673 C CA . ALA A 1 108 ? 142.049 149.676 113.429 1.00 77.39 108 ALA A CA 1
ATOM 674 C C . ALA A 1 108 ? 141.169 149.940 112.213 1.00 77.10 108 ALA A C 1
ATOM 675 O O . ALA A 1 108 ? 141.581 149.681 111.075 1.00 75.22 108 ALA A O 1
ATOM 677 N N . SER A 1 109 ? 139.947 150.430 112.438 1.00 78.62 109 SER A N 1
ATOM 678 C CA . SER A 1 109 ? 139.111 150.858 111.320 1.00 79.74 109 SER A CA 1
ATOM 679 C C . SER A 1 109 ? 139.720 152.059 110.604 1.00 78.66 109 SER A C 1
ATOM 680 O O . SER A 1 109 ? 139.600 152.183 109.379 1.00 75.85 109 SER A O 1
ATOM 683 N N . GLN A 1 110 ? 140.357 152.965 111.355 1.00 79.46 110 GLN A N 1
ATOM 684 C CA . GLN A 1 110 ? 141.060 154.085 110.724 1.00 81.12 110 GLN A CA 1
ATOM 685 C C . GLN A 1 110 ? 142.237 153.609 109.877 1.00 83.18 110 GLN A C 1
ATOM 686 O O . GLN A 1 110 ? 142.438 154.097 108.759 1.00 86.51 110 GLN A O 1
ATOM 692 N N . PHE A 1 111 ? 143.022 152.660 110.385 1.00 84.65 111 PHE A N 1
ATOM 693 C CA . PHE A 1 111 ? 144.231 152.237 109.686 1.00 82.21 111 PHE A CA 1
ATOM 694 C C . PHE A 1 111 ? 143.978 151.184 108.616 1.00 82.37 111 PHE A C 1
ATOM 695 O O . PHE A 1 111 ? 144.934 150.742 107.970 1.00 81.91 111 PHE A O 1
ATOM 703 N N . GLY A 1 112 ? 142.730 150.771 108.410 1.00 81.94 112 GLY A N 1
ATOM 704 C CA . GLY A 1 112 ? 142.443 149.795 107.377 1.00 80.13 112 GLY A CA 1
ATOM 705 C C . GLY A 1 112 ? 142.888 148.387 107.695 1.00 82.84 112 GLY A C 1
ATOM 706 O O . GLY A 1 112 ? 142.999 147.564 106.783 1.00 81.09 112 GLY A O 1
ATOM 707 N N . ILE A 1 113 ? 143.151 148.088 108.962 1.00 89.41 113 ILE A N 1
ATOM 708 C CA . ILE A 1 113 ? 143.523 146.749 109.400 1.00 84.72 113 ILE A CA 1
ATOM 709 C C . ILE A 1 113 ? 142.268 146.064 109.916 1.00 79.46 113 ILE A C 1
ATOM 710 O O . ILE A 1 113 ? 141.610 146.566 110.835 1.00 79.25 113 ILE A O 1
ATOM 715 N N . LYS A 1 114 ? 141.929 144.922 109.324 1.00 73.05 114 LYS A N 1
ATOM 716 C CA . LYS A 1 114 ? 140.720 144.211 109.711 1.00 74.14 114 LYS A CA 1
ATOM 717 C C . LYS A 1 114 ? 140.912 143.534 111.062 1.00 75.93 114 LYS A C 1
ATOM 718 O O . LYS A 1 114 ? 141.888 142.811 111.275 1.00 71.16 114 LYS A O 1
ATOM 724 N N . VAL A 1 115 ? 139.987 143.800 111.988 1.00 75.56 115 VAL A N 1
ATOM 725 C CA . VAL A 1 115 ? 139.994 143.194 113.312 1.00 69.57 115 VAL A CA 1
ATOM 726 C C . VAL A 1 115 ? 138.605 142.652 113.616 1.00 70.21 115 VAL A C 1
ATOM 727 O O . VAL A 1 115 ? 137.611 143.023 112.987 1.00 74.99 115 VAL A O 1
ATOM 731 N N . SER A 1 116 ? 138.551 141.755 114.598 1.00 64.33 116 SER A N 1
ATOM 732 C CA . SER A 1 116 ? 137.304 141.134 115.016 1.00 66.87 116 SER A CA 1
ATOM 733 C C . SER A 1 116 ? 137.276 141.045 116.533 1.00 69.65 116 SER A C 1
ATOM 734 O O . SER A 1 116 ? 138.315 141.063 117.196 1.00 68.63 116 SER A O 1
ATOM 737 N N . THR A 1 117 ? 136.067 140.956 117.081 1.00 75.69 117 THR A N 1
ATOM 738 C CA . THR A 1 117 ? 135.862 140.816 118.515 1.00 77.69 117 THR A CA 1
ATOM 739 C C . THR A 1 117 ? 135.036 139.572 118.812 1.00 88.69 117 THR A C 1
ATOM 740 O O . THR A 1 117 ? 134.333 139.040 117.950 1.00 89.21 117 THR A O 1
ATOM 744 N N . VAL A 1 118 ? 135.136 139.115 120.057 1.00 93.18 118 VAL A N 1
ATOM 745 C CA . VAL A 1 118 ? 134.393 137.953 120.530 1.00 100.56 118 VAL A CA 1
ATOM 746 C C . VAL A 1 118 ? 133.062 138.459 121.078 1.00 112.00 118 VAL A C 1
ATOM 747 O O . VAL A 1 118 ? 132.987 138.959 122.202 1.00 113.59 118 VAL A O 1
ATOM 751 N N . GLU A 1 119 ? 132.006 138.331 120.277 1.00 108.98 119 GLU A N 1
ATOM 752 C CA . GLU A 1 119 ? 130.685 138.771 120.707 1.00 110.45 119 GLU A CA 1
ATOM 753 C C . GLU A 1 119 ? 130.033 137.724 121.604 1.00 110.96 119 GLU A C 1
ATOM 754 O O . GLU A 1 119 ? 129.792 137.968 122.791 1.00 108.79 119 GLU A O 1
ATOM 760 N N . ASP A 1 120 ? 129.753 136.547 121.051 1.00 112.51 120 ASP A N 1
ATOM 761 C CA . ASP A 1 120 ? 129.209 135.429 121.811 1.00 116.50 120 ASP A CA 1
ATOM 762 C C . ASP A 1 120 ? 130.173 134.255 121.864 1.00 117.37 120 ASP A C 1
ATOM 763 O O . ASP A 1 120 ? 130.445 133.728 122.950 1.00 117.37 120 ASP A O 1
ATOM 768 N N . ASP A 1 121 ? 130.697 133.832 120.720 1.00 117.18 121 ASP A N 1
ATOM 769 C CA . ASP A 1 121 ? 131.734 132.816 120.623 1.00 111.75 121 ASP A CA 1
ATOM 770 C C . ASP A 1 121 ? 132.914 133.382 119.836 1.00 106.97 121 ASP A C 1
ATOM 771 O O . ASP A 1 121 ? 132.868 134.506 119.332 1.00 107.28 121 ASP A O 1
ATOM 776 N N . LEU A 1 122 ? 133.981 132.590 119.749 1.00 105.22 122 LEU A N 1
ATOM 777 C CA . LEU A 1 122 ? 135.193 133.045 119.082 1.00 104.08 122 LEU A CA 1
ATOM 778 C C . LEU A 1 122 ? 134.951 133.198 117.581 1.00 106.14 122 LEU A C 1
ATOM 779 O O . LEU A 1 122 ? 134.262 132.371 116.977 1.00 108.48 122 LEU A O 1
ATOM 784 N N . PRO A 1 123 ? 135.476 134.260 116.964 1.00 103.94 123 PRO A N 1
ATOM 785 C CA . PRO A 1 123 ? 135.229 134.485 115.534 1.00 97.59 123 PRO A CA 1
ATOM 786 C C . PRO A 1 123 ? 135.873 133.418 114.666 1.00 96.43 123 PRO A C 1
ATOM 787 O O . PRO A 1 123 ? 136.958 132.913 114.969 1.00 93.29 123 PRO A O 1
ATOM 791 N N . ASP A 1 124 ? 135.187 133.075 113.574 1.00 100.92 124 ASP A N 1
ATOM 792 C CA . ASP A 1 124 ? 135.735 132.106 112.630 1.00 104.25 124 ASP A CA 1
ATOM 793 C C . ASP A 1 124 ? 136.902 132.692 111.847 1.00 102.38 124 ASP A C 1
ATOM 794 O O . ASP A 1 124 ? 137.794 131.951 111.422 1.00 100.50 124 ASP A O 1
ATOM 799 N N . ASP A 1 125 ? 136.910 134.014 111.648 1.00 104.88 125 ASP A N 1
ATOM 800 C CA . ASP A 1 125 ? 138.046 134.667 111.003 1.00 104.06 125 ASP A CA 1
ATOM 801 C C . ASP A 1 125 ? 139.290 134.597 111.882 1.00 96.96 125 ASP A C 1
ATOM 802 O O . ASP A 1 125 ? 140.407 134.435 111.375 1.00 95.31 125 ASP A O 1
ATOM 807 N N . PHE A 1 126 ? 139.111 134.740 113.198 1.00 93.39 126 PHE A N 1
ATOM 808 C CA . PHE A 1 126 ? 140.223 134.608 114.136 1.00 91.62 126 PHE A CA 1
ATOM 809 C C . PHE A 1 126 ? 140.796 133.196 114.123 1.00 94.40 126 PHE A C 1
ATOM 810 O O . PHE A 1 126 ? 142.019 133.016 114.139 1.00 88.79 126 PHE A O 1
ATOM 818 N N . LEU A 1 127 ? 139.928 132.182 114.107 1.00 99.13 127 LEU A N 1
ATOM 819 C CA . LEU A 1 127 ? 140.405 130.803 114.054 1.00 97.36 127 LEU A CA 1
ATOM 820 C C . LEU A 1 127 ? 141.067 130.498 112.714 1.00 98.62 127 LEU A C 1
ATOM 821 O O . LEU A 1 127 ? 142.048 129.751 112.655 1.00 99.48 127 LEU A O 1
ATOM 826 N N . ALA A 1 128 ? 140.544 131.074 111.629 1.00 98.62 128 ALA A N 1
ATOM 827 C CA . ALA A 1 128 ? 141.126 130.895 110.305 1.00 96.81 128 ALA A CA 1
ATOM 828 C C . ALA A 1 128 ? 142.326 131.799 110.054 1.00 101.76 128 ALA A C 1
ATOM 829 O O . ALA A 1 128 ? 142.971 131.662 109.010 1.00 102.57 128 ALA A O 1
ATOM 831 N N . GLY A 1 129 ? 142.642 132.703 110.974 1.00 102.06 129 GLY A N 1
ATOM 832 C CA . GLY A 1 129 ? 143.790 133.581 110.807 1.00 95.78 129 GLY A CA 1
ATOM 833 C C . GLY A 1 129 ? 143.647 134.619 109.715 1.00 93.66 129 GLY A C 1
ATOM 834 O O . GLY A 1 129 ? 144.605 134.866 108.971 1.00 90.50 129 GLY A O 1
ATOM 835 N N . LYS A 1 130 ? 142.472 135.240 109.599 1.00 96.50 130 LYS A N 1
ATOM 836 C CA . LYS A 1 130 ? 142.245 136.279 108.606 1.00 92.10 130 LYS A CA 1
ATOM 837 C C . LYS A 1 130 ? 142.318 137.691 109.174 1.00 80.87 130 LYS A C 1
ATOM 838 O O . LYS A 1 130 ? 142.498 138.639 108.403 1.00 81.70 130 LYS A O 1
ATOM 844 N N . SER A 1 131 ? 142.184 137.858 110.488 1.00 79.47 131 SER A N 1
ATOM 845 C CA . SER A 1 131 ? 142.170 139.183 111.092 1.00 73.59 131 SER A CA 1
ATOM 846 C C . SER A 1 131 ? 142.701 139.099 112.515 1.00 82.12 131 SER A C 1
ATOM 847 O O . SER A 1 131 ? 142.710 138.030 113.132 1.00 90.95 131 SER A O 1
ATOM 850 N N . ILE A 1 132 ? 143.143 140.242 113.034 1.00 72.78 132 ILE A N 1
ATOM 851 C CA . ILE A 1 132 ? 143.691 140.306 114.385 1.00 60.94 132 ILE A CA 1
ATOM 852 C C . ILE A 1 132 ? 142.537 140.331 115.377 1.00 68.09 132 ILE A C 1
ATOM 853 O O . ILE A 1 132 ? 141.597 141.120 115.232 1.00 72.81 132 ILE A O 1
ATOM 858 N N . LEU A 1 133 ? 142.601 139.473 116.391 1.00 66.02 133 LEU A N 1
ATOM 859 C CA . LEU A 1 133 ? 141.568 139.408 117.416 1.00 61.13 133 LEU A CA 1
ATOM 860 C C . LEU A 1 133 ? 141.883 140.404 118.532 1.00 59.03 133 LEU A C 1
ATOM 861 O O . LEU A 1 133 ? 142.943 140.317 119.163 1.00 62.01 133 LEU A O 1
ATOM 866 N N . VAL A 1 134 ? 140.974 141.349 118.769 1.00 55.77 134 VAL A N 1
ATOM 867 C CA . VAL A 1 134 ? 141.065 142.298 119.877 1.00 43.87 134 VAL A CA 1
ATOM 868 C C . VAL A 1 134 ? 140.043 141.934 120.948 1.00 49.85 134 VAL A C 1
ATOM 869 O O . VAL A 1 134 ? 138.836 141.926 120.682 1.00 60.56 134 VAL A O 1
ATOM 873 N N . THR A 1 135 ? 140.525 141.629 122.155 1.00 50.68 135 THR A N 1
ATOM 874 C CA . THR A 1 135 ? 139.691 141.191 123.274 1.00 54.48 135 THR A CA 1
ATOM 875 C C . THR A 1 135 ? 140.251 141.736 124.571 1.00 46.97 135 THR A C 1
ATOM 876 O O . THR A 1 135 ? 141.438 142.051 124.679 1.00 48.58 135 THR A O 1
ATOM 880 N N . SER A 1 136 ? 139.372 141.850 125.558 1.00 48.05 136 SER A N 1
ATOM 881 C CA . SER A 1 136 ? 139.816 142.220 126.885 1.00 51.86 136 SER A CA 1
ATOM 882 C C . SER A 1 136 ? 140.589 141.060 127.496 1.00 55.40 136 SER A C 1
ATOM 883 O O . SER A 1 136 ? 140.438 139.898 127.107 1.00 59.30 136 SER A O 1
ATOM 886 N N . VAL A 1 137 ? 141.438 141.391 128.468 1.00 48.51 137 VAL A N 1
ATOM 887 C CA . VAL A 1 137 ? 142.161 140.370 129.208 1.00 43.91 137 VAL A CA 1
ATOM 888 C C . VAL A 1 137 ? 141.225 139.561 130.105 1.00 50.91 137 VAL A C 1
ATOM 889 O O . VAL A 1 137 ? 141.548 138.424 130.465 1.00 56.88 137 VAL A O 1
ATOM 893 N N . GLN A 1 138 ? 140.054 140.106 130.459 1.00 49.82 138 GLN A N 1
ATOM 894 C CA . GLN A 1 138 ? 139.089 139.344 131.249 1.00 50.86 138 GLN A CA 1
ATOM 895 C C . GLN A 1 138 ? 138.470 138.199 130.458 1.00 55.70 138 GLN A C 1
ATOM 896 O O . GLN A 1 138 ? 138.134 137.162 131.043 1.00 63.67 138 GLN A O 1
ATOM 902 N N . LYS A 1 139 ? 138.286 138.369 129.144 1.00 55.76 139 LYS A N 1
ATOM 903 C CA . LYS A 1 139 ? 137.703 137.301 128.334 1.00 61.79 139 LYS A CA 1
ATOM 904 C C . LYS A 1 139 ? 138.622 136.088 128.262 1.00 65.29 139 LYS A C 1
ATOM 905 O O . LYS A 1 139 ? 138.153 134.945 128.318 1.00 69.08 139 LYS A O 1
ATOM 911 N N . LEU A 1 140 ? 139.929 136.315 128.134 1.00 63.57 140 LEU A N 1
ATOM 912 C CA . LEU A 1 140 ? 140.875 135.207 128.070 1.00 63.84 140 LEU A CA 1
ATOM 913 C C . LEU A 1 140 ? 141.107 134.581 129.442 1.00 66.15 140 LEU A C 1
ATOM 914 O O . LEU A 1 140 ? 141.095 133.353 129.581 1.00 71.42 140 LEU A O 1
ATOM 919 N N . PHE A 1 141 ? 141.312 135.404 130.468 1.00 62.04 141 PHE A N 1
ATOM 920 C CA . PHE A 1 141 ? 141.655 134.918 131.804 1.00 63.66 141 PHE A CA 1
ATOM 921 C C . PHE A 1 141 ? 140.398 134.880 132.667 1.00 67.82 141 PHE A C 1
ATOM 922 O O . PHE A 1 141 ? 140.097 135.822 133.402 1.00 66.40 141 PHE A O 1
ATOM 930 N N . ASN A 1 142 ? 139.665 133.773 132.576 1.00 73.77 142 ASN A N 1
ATOM 931 C CA . ASN A 1 142 ? 138.563 133.483 133.485 1.00 77.48 142 ASN A CA 1
ATOM 932 C C . ASN A 1 142 ? 138.344 131.977 133.492 1.00 80.61 142 ASN A C 1
ATOM 933 O O . ASN A 1 142 ? 138.802 131.264 132.596 1.00 78.69 142 ASN A O 1
ATOM 938 N N . GLY A 1 143 ? 137.645 131.499 134.523 1.00 81.59 143 GLY A N 1
ATOM 939 C CA . GLY A 1 143 ? 137.547 130.066 134.754 1.00 80.12 143 GLY A CA 1
ATOM 940 C C . GLY A 1 143 ? 136.684 129.324 133.755 1.00 84.21 143 GLY A C 1
ATOM 941 O O . GLY A 1 143 ? 136.882 128.122 133.555 1.00 78.84 143 GLY A O 1
ATOM 942 N N . LEU A 1 144 ? 135.732 130.009 133.127 1.00 86.48 144 LEU A N 1
ATOM 943 C CA . LEU A 1 144 ? 134.848 129.418 132.129 1.00 72.73 144 LEU A CA 1
ATOM 944 C C . LEU A 1 144 ? 135.124 130.001 130.748 1.00 70.83 144 LEU A C 1
ATOM 945 O O . LEU A 1 144 ? 134.203 130.283 129.981 1.00 64.92 144 LEU A O 1
ATOM 950 N N . THR A 1 145 ? 136.402 130.202 130.432 1.00 77.10 145 THR A N 1
ATOM 951 C CA . THR A 1 145 ? 136.792 130.884 129.206 1.00 81.10 145 THR A CA 1
ATOM 952 C C . THR A 1 145 ? 136.471 130.049 127.972 1.00 86.81 145 THR A C 1
ATOM 953 O O . THR A 1 145 ? 136.409 128.818 128.021 1.00 89.09 145 THR A O 1
ATOM 957 N N . LYS A 1 146 ? 136.249 130.745 126.860 1.00 85.82 146 LYS A N 1
ATOM 958 C CA . LYS A 1 146 ? 135.970 130.113 125.580 1.00 85.96 146 LYS A CA 1
ATOM 959 C C . LYS A 1 146 ? 137.231 129.765 124.802 1.00 84.70 146 LYS A C 1
ATOM 960 O O . LYS A 1 146 ? 137.132 129.124 123.750 1.00 84.38 146 LYS A O 1
ATOM 966 N N . PHE A 1 147 ? 138.407 130.167 125.288 1.00 83.20 147 PHE A N 1
ATOM 967 C CA . PHE A 1 147 ? 139.656 129.720 124.684 1.00 87.79 147 PHE A CA 1
ATOM 968 C C . PHE A 1 147 ? 140.079 128.337 125.154 1.00 86.16 147 PHE A C 1
ATOM 969 O O . PHE A 1 147 ? 140.938 127.720 124.516 1.00 88.13 147 PHE A O 1
ATOM 977 N N . GLY A 1 148 ? 139.503 127.836 126.236 1.00 80.64 148 GLY A N 1
ATOM 978 C CA . GLY A 1 148 ? 139.816 126.503 126.706 1.00 81.54 148 GLY A CA 1
ATOM 979 C C . GLY A 1 148 ? 140.881 126.494 127.788 1.00 83.45 148 GLY A C 1
ATOM 980 O O . GLY A 1 148 ? 141.730 127.389 127.875 1.00 82.00 148 GLY A O 1
ATOM 981 N N . LEU A 1 149 ? 140.839 125.461 128.626 1.00 85.16 149 LEU A N 1
ATOM 982 C CA . LEU A 1 149 ? 141.776 125.277 129.722 1.00 82.98 149 LEU A CA 1
ATOM 983 C C . LEU A 1 149 ? 142.493 123.942 129.570 1.00 85.00 149 LEU A C 1
ATOM 984 O O . LEU A 1 149 ? 141.985 123.014 128.930 1.00 85.53 149 LEU A O 1
ATOM 989 N N . HIS A 1 150 ? 143.677 123.863 130.191 1.00 83.91 150 HIS A N 1
ATOM 990 C CA . HIS A 1 150 ? 144.517 122.658 130.256 1.00 85.67 150 HIS A CA 1
ATOM 991 C C . HIS A 1 150 ? 144.827 122.192 128.838 1.00 85.94 150 HIS A C 1
ATOM 992 O O . HIS A 1 150 ? 145.349 122.996 128.045 1.00 82.13 150 HIS A O 1
ATOM 999 N N . ARG A 1 151 ? 144.535 120.944 128.472 1.00 90.45 151 ARG A N 1
ATOM 1000 C CA . ARG A 1 151 ? 144.812 120.436 127.134 1.00 91.22 151 ARG A CA 1
ATOM 1001 C C . ARG A 1 151 ? 143.788 120.889 126.104 1.00 89.43 151 ARG A C 1
ATOM 1002 O O . ARG A 1 151 ? 144.042 120.756 124.903 1.00 81.61 151 ARG A O 1
ATOM 1010 N N . GLN A 1 152 ? 142.645 121.416 126.539 1.00 90.74 152 GLN A N 1
ATOM 1011 C CA . GLN A 1 152 ? 141.587 121.852 125.642 1.00 88.98 152 GLN A CA 1
ATOM 1012 C C . GLN A 1 152 ? 141.780 123.279 125.147 1.00 86.89 152 GLN A C 1
ATOM 1013 O O . GLN A 1 152 ? 140.915 123.789 124.428 1.00 83.07 152 GLN A O 1
ATOM 1019 N N . SER A 1 153 ? 142.875 123.933 125.529 1.00 85.57 153 SER A N 1
ATOM 1020 C CA . SER A 1 153 ? 143.099 125.319 125.145 1.00 81.63 153 SER A CA 1
ATOM 1021 C C . SER A 1 153 ? 143.362 125.439 123.649 1.00 80.79 153 SER A C 1
ATOM 1022 O O . SER A 1 153 ? 144.130 124.666 123.069 1.00 79.98 153 SER A O 1
ATOM 1025 N N . ILE A 1 154 ? 142.719 126.422 123.026 1.00 83.79 154 ILE A N 1
ATOM 1026 C CA . ILE A 1 154 ? 142.875 126.665 121.597 1.00 83.93 154 ILE A CA 1
ATOM 1027 C C . ILE A 1 154 ? 144.219 127.341 121.352 1.00 79.11 154 ILE A C 1
ATOM 1028 O O . ILE A 1 154 ? 144.552 128.338 122.002 1.00 77.79 154 ILE A O 1
ATOM 1033 N N . GLU A 1 155 ? 144.991 126.787 120.420 1.00 76.97 155 GLU A N 1
ATOM 1034 C CA . GLU A 1 155 ? 146.375 127.197 120.225 1.00 74.08 155 GLU A CA 1
ATOM 1035 C C . GLU A 1 155 ? 146.465 128.605 119.653 1.00 79.02 155 GLU A C 1
ATOM 1036 O O . GLU A 1 155 ? 145.729 128.969 118.731 1.00 76.07 155 GLU A O 1
ATOM 1042 N N . ILE A 1 156 ? 147.372 129.401 120.217 1.00 81.66 156 ILE A N 1
ATOM 1043 C CA . ILE A 1 156 ? 147.615 130.777 119.797 1.00 71.11 156 ILE A CA 1
ATOM 1044 C C . ILE A 1 156 ? 149.094 130.927 119.468 1.00 70.42 156 ILE A C 1
ATOM 1045 O O . ILE A 1 156 ? 149.953 130.549 120.271 1.00 74.43 156 ILE A O 1
ATOM 1050 N N . ASP A 1 157 ? 149.388 131.481 118.290 1.00 68.01 157 ASP A N 1
ATOM 1051 C CA . ASP A 1 157 ? 150.773 131.648 117.862 1.00 66.67 157 ASP A CA 1
ATOM 1052 C C . ASP A 1 157 ? 151.413 132.876 118.503 1.00 65.32 157 ASP A C 1
ATOM 1053 O O . ASP A 1 157 ? 152.372 132.760 119.269 1.00 63.49 157 ASP A O 1
ATOM 1058 N N . THR A 1 158 ? 150.895 134.065 118.197 1.00 63.34 158 THR A N 1
ATOM 1059 C CA . THR A 1 158 ? 151.477 135.314 118.668 1.00 53.75 158 THR A CA 1
ATOM 1060 C C . THR A 1 158 ? 150.440 136.114 119.444 1.00 50.05 158 THR A C 1
ATOM 1061 O O . THR A 1 158 ? 149.328 136.349 118.954 1.00 59.64 158 THR A O 1
ATOM 1065 N N . ILE A 1 159 ? 150.814 136.540 120.647 1.00 44.03 159 ILE A N 1
ATOM 1066 C CA . ILE A 1 159 ? 149.923 137.306 121.508 1.00 44.38 159 ILE A CA 1
ATOM 1067 C C . ILE A 1 159 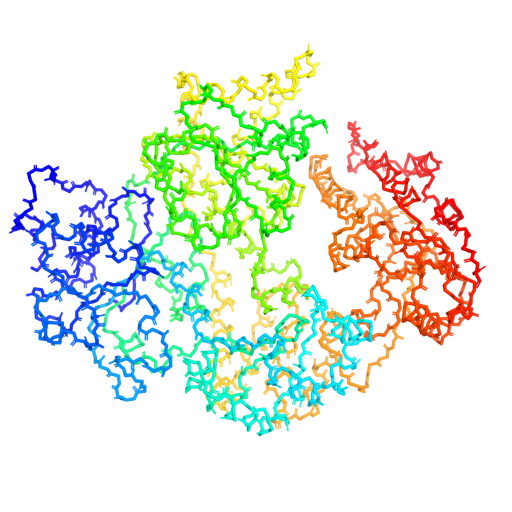? 150.658 138.552 121.984 1.00 37.95 159 ILE A C 1
ATOM 1068 O O . ILE A 1 159 ? 151.816 138.475 122.414 1.00 46.35 159 ILE A O 1
ATOM 1073 N N . LEU A 1 160 ? 149.996 139.702 121.872 1.00 33.15 160 LEU A N 1
ATOM 1074 C CA . LEU A 1 160 ? 150.563 140.984 122.256 1.00 29.30 160 LEU A CA 1
ATOM 1075 C C . LEU A 1 160 ? 149.715 141.591 123.361 1.00 29.26 160 LEU A C 1
ATOM 1076 O O . LEU A 1 160 ? 148.481 141.531 123.317 1.00 41.69 160 LEU A O 1
ATOM 1081 N N . MET A 1 161 ? 150.386 142.151 124.359 1.00 26.90 161 MET A N 1
ATOM 1082 C CA . MET A 1 161 ? 149.745 142.719 125.535 1.00 34.00 161 MET A CA 1
ATOM 1083 C C . MET A 1 161 ? 150.100 144.194 125.622 1.00 37.20 161 MET A C 1
ATOM 1084 O O . MET A 1 161 ? 151.282 144.551 125.592 1.00 42.13 161 MET A O 1
ATOM 1089 N N . ASP A 1 162 ? 149.081 145.045 125.702 1.00 36.24 162 ASP A N 1
ATOM 1090 C CA . ASP A 1 162 ? 149.263 146.474 125.890 1.00 35.88 162 ASP A CA 1
ATOM 1091 C C . ASP A 1 162 ? 149.092 146.821 127.363 1.00 39.14 162 ASP A C 1
ATOM 1092 O O . ASP A 1 162 ? 148.170 146.325 128.017 1.00 46.56 162 ASP A O 1
ATOM 1097 N N . ASP A 1 163 ? 149.980 147.684 127.869 1.00 39.13 163 ASP A N 1
ATOM 1098 C CA . ASP A 1 163 ? 149.996 148.145 129.261 1.00 43.93 163 ASP A CA 1
ATOM 1099 C C . ASP A 1 163 ? 150.060 146.952 130.223 1.00 42.17 163 ASP A C 1
ATOM 1100 O O . ASP A 1 163 ? 149.118 146.652 130.961 1.00 42.58 163 ASP A O 1
ATOM 1105 N N . ALA A 1 164 ? 151.206 146.263 130.161 1.00 43.23 164 ALA A N 1
ATOM 1106 C CA . ALA A 1 164 ? 151.349 144.937 130.757 1.00 42.34 164 ALA A CA 1
ATOM 1107 C C . ALA A 1 164 ? 151.152 144.924 132.268 1.00 46.71 164 ALA A C 1
ATOM 1108 O O . ALA A 1 164 ? 150.799 143.878 132.820 1.00 50.91 164 ALA A O 1
ATOM 1110 N N . HIS A 1 165 ? 151.353 146.053 132.951 1.00 43.60 165 HIS A N 1
ATOM 1111 C CA . HIS A 1 165 ? 151.141 146.080 134.396 1.00 45.12 165 HIS A CA 1
ATOM 1112 C C . HIS A 1 165 ? 149.656 146.076 134.746 1.00 48.20 165 HIS A C 1
ATOM 1113 O O . HIS A 1 165 ? 149.233 145.386 135.684 1.00 48.54 165 HIS A O 1
ATOM 1120 N N . ALA A 1 166 ? 148.846 146.835 134.001 1.00 44.05 166 ALA A N 1
ATOM 1121 C CA . ALA A 1 166 ? 147.402 146.801 134.206 1.00 40.10 166 ALA A CA 1
ATOM 1122 C C . ALA A 1 166 ? 146.828 145.435 133.857 1.00 43.04 166 ALA A C 1
ATOM 1123 O O . ALA A 1 166 ? 145.954 144.923 134.568 1.00 52.61 166 ALA A O 1
ATOM 1125 N N . CYS A 1 167 ? 147.315 144.828 132.771 1.00 41.45 167 CYS A N 1
ATOM 1126 C CA . CYS A 1 167 ? 146.893 143.477 132.419 1.00 42.23 167 CYS A CA 1
ATOM 1127 C C . CYS A 1 167 ? 147.316 142.474 133.485 1.00 43.81 167 CYS A C 1
ATOM 1128 O O . CYS A 1 167 ? 146.580 141.525 133.778 1.00 47.04 167 CYS A O 1
ATOM 1131 N N . SER A 1 168 ? 148.496 142.674 134.082 1.00 42.75 168 SER A N 1
ATOM 1132 C CA . SER A 1 168 ? 148.944 141.815 135.173 1.00 41.36 168 SER A CA 1
ATOM 1133 C C . SER A 1 168 ? 148.030 141.938 136.388 1.00 49.13 168 SER A C 1
ATOM 1134 O O . SER A 1 168 ? 147.703 140.934 137.031 1.00 53.32 168 SER A O 1
ATOM 1137 N N . ASP A 1 169 ? 147.609 143.167 136.713 1.00 48.71 169 ASP A N 1
ATOM 1138 C CA . ASP A 1 169 ? 146.662 143.361 137.810 1.00 43.55 169 ASP A CA 1
ATOM 1139 C C . ASP A 1 169 ? 145.321 142.698 137.524 1.00 46.54 169 ASP A C 1
ATOM 1140 O O . ASP A 1 169 ? 144.713 142.104 138.422 1.00 47.11 169 ASP A O 1
ATOM 1145 N N . ARG A 1 170 ? 144.833 142.797 136.284 1.00 47.68 170 ARG A N 1
ATOM 1146 C CA . ARG A 1 170 ? 143.560 142.160 135.948 1.00 42.20 170 ARG A CA 1
ATOM 1147 C C . ARG A 1 170 ? 143.666 140.637 135.999 1.00 44.52 170 ARG A C 1
ATOM 1148 O O . ARG A 1 170 ? 142.731 139.960 136.443 1.00 46.21 170 ARG A O 1
ATOM 1156 N N . ILE A 1 171 ? 144.798 140.086 135.549 1.00 43.89 171 ILE A N 1
ATOM 1157 C CA . ILE A 1 171 ? 145.038 138.646 135.643 1.00 42.88 171 ILE A CA 1
ATOM 1158 C C . ILE A 1 171 ? 145.077 138.206 137.101 1.00 49.23 171 ILE A C 1
ATOM 1159 O O . ILE A 1 171 ? 144.520 137.160 137.463 1.00 52.74 171 ILE A O 1
ATOM 1164 N N . ARG A 1 172 ? 145.719 139.001 137.962 1.00 51.28 172 ARG A N 1
ATOM 1165 C CA . ARG A 1 172 ? 145.734 138.699 139.391 1.00 49.83 172 ARG A CA 1
ATOM 1166 C C . ARG A 1 172 ? 144.332 138.744 139.991 1.00 44.91 172 ARG A C 1
ATOM 1167 O O . ARG A 1 172 ? 143.971 137.888 140.806 1.00 44.21 172 ARG A O 1
ATOM 1175 N N . ASP A 1 173 ? 143.528 139.737 139.600 1.00 43.12 173 ASP A N 1
ATOM 1176 C CA . ASP A 1 173 ? 142.182 139.863 140.148 1.00 43.57 173 ASP A CA 1
ATOM 1177 C C . ASP A 1 173 ? 141.238 138.790 139.622 1.00 39.00 173 ASP A C 1
ATOM 1178 O O . ASP A 1 173 ? 140.233 138.494 140.276 1.00 36.15 173 ASP A O 1
ATOM 1183 N N . ALA A 1 174 ? 141.532 138.208 138.460 1.00 43.43 174 ALA A N 1
ATOM 1184 C CA . ALA A 1 174 ? 140.682 137.157 137.915 1.00 47.43 174 ALA A CA 1
ATOM 1185 C C . ALA A 1 174 ? 140.851 135.822 138.629 1.00 47.50 174 ALA A C 1
ATOM 1186 O O . ALA A 1 174 ? 139.967 134.964 138.527 1.00 47.96 174 ALA A O 1
ATOM 1188 N N . CYS A 1 175 ? 141.959 135.623 139.342 1.00 48.63 175 CYS A N 1
ATOM 1189 C CA . CYS A 1 175 ? 142.283 134.348 139.975 1.00 53.49 175 CYS A CA 1
ATOM 1190 C C . CYS A 1 175 ? 141.940 134.310 141.463 1.00 51.17 175 CYS A C 1
ATOM 1191 O O . CYS A 1 175 ? 142.251 133.326 142.139 1.00 54.41 175 CYS A O 1
ATOM 1194 N N . LYS A 1 176 ? 141.247 135.326 141.969 1.00 47.53 176 LYS A N 1
ATOM 1195 C CA . LYS A 1 176 ? 140.987 135.488 143.391 1.00 41.44 176 LYS A CA 1
ATOM 1196 C C . LYS A 1 176 ? 139.511 135.253 143.679 1.00 47.01 176 LYS A C 1
ATOM 1197 O O . LYS A 1 176 ? 138.647 135.660 142.895 1.00 50.16 176 LYS A O 1
ATOM 1203 N N . ILE A 1 177 ? 139.215 134.603 144.805 1.00 47.31 177 ILE A N 1
ATOM 1204 C CA . ILE A 1 177 ? 137.843 134.446 145.277 1.00 39.47 177 ILE A CA 1
ATOM 1205 C C . ILE A 1 177 ? 137.596 135.485 146.360 1.00 39.73 177 ILE A C 1
ATOM 1206 O O . ILE A 1 177 ? 138.248 135.461 147.409 1.00 44.92 177 ILE A O 1
ATOM 1211 N N . LYS A 1 178 ? 136.657 136.395 146.118 1.00 39.17 178 LYS A N 1
ATOM 1212 C CA . LYS A 1 178 ? 136.264 137.398 147.102 1.00 41.42 178 LYS A CA 1
ATOM 1213 C C . LYS A 1 178 ? 134.780 137.241 147.397 1.00 53.70 178 LYS A C 1
ATOM 1214 O O . LYS A 1 178 ? 133.943 137.449 146.512 1.00 62.01 178 LYS A O 1
ATOM 1220 N N . ILE A 1 179 ? 134.462 136.883 148.632 1.00 53.81 179 ILE A N 1
ATOM 1221 C CA . ILE A 1 179 ? 133.089 136.659 149.076 1.00 49.25 179 ILE A CA 1
ATOM 1222 C C . ILE A 1 179 ? 132.722 137.757 150.068 1.00 49.06 179 ILE A C 1
ATOM 1223 O O . ILE A 1 179 ? 133.365 137.869 151.119 1.00 49.47 179 ILE A O 1
ATOM 1228 N N . PRO A 1 180 ? 131.718 138.582 149.781 1.00 48.37 180 PRO A N 1
ATOM 1229 C CA . PRO A 1 180 ? 131.341 139.648 150.715 1.00 52.80 180 PRO A CA 1
ATOM 1230 C C . PRO A 1 180 ? 130.622 139.089 151.935 1.00 58.29 180 PRO A C 1
ATOM 1231 O O . PRO A 1 180 ? 130.320 137.898 152.026 1.00 54.26 180 PRO A O 1
ATOM 1235 N N . LYS A 1 181 ? 130.345 139.990 152.885 1.00 61.82 181 LYS A N 1
ATOM 1236 C CA . LYS A 1 181 ? 129.747 139.590 154.158 1.00 56.44 181 LYS A CA 1
ATOM 1237 C C . LYS A 1 181 ? 128.333 139.045 153.985 1.00 62.69 181 LYS A C 1
ATOM 1238 O O . LYS A 1 181 ? 127.970 138.044 154.616 1.00 60.34 181 LYS A O 1
ATOM 1244 N N . ASP A 1 182 ? 127.524 139.679 153.135 1.00 64.86 182 ASP A N 1
ATOM 1245 C CA . ASP A 1 182 ? 126.104 139.353 153.062 1.00 61.80 182 ASP A CA 1
ATOM 1246 C C . ASP A 1 182 ? 125.827 137.984 152.453 1.00 62.70 182 ASP A C 1
ATOM 1247 O O . ASP A 1 182 ? 124.692 137.507 152.548 1.00 62.26 182 ASP A O 1
ATOM 1252 N N . GLU A 1 183 ? 126.818 137.342 151.835 1.00 68.92 183 GLU A N 1
ATOM 1253 C CA . GLU A 1 183 ? 126.607 135.992 151.340 1.00 74.42 183 GLU A CA 1
ATOM 1254 C C . GLU A 1 183 ? 126.687 134.982 152.486 1.00 72.53 183 GLU A C 1
ATOM 1255 O O . GLU A 1 183 ? 127.399 135.206 153.469 1.00 71.23 183 GLU A O 1
ATOM 1261 N N . PRO A 1 184 ? 125.944 133.874 152.395 1.00 64.05 184 PRO A N 1
ATOM 1262 C CA . PRO A 1 184 ? 126.034 132.836 153.437 1.00 62.71 184 PRO A CA 1
ATOM 1263 C C . PRO A 1 184 ? 127.393 132.159 153.521 1.00 67.79 184 PRO A C 1
ATOM 1264 O O . PRO A 1 184 ? 127.739 131.628 154.588 1.00 69.25 184 PRO A O 1
ATOM 1268 N N . ALA A 1 185 ? 128.163 132.152 152.427 1.00 67.08 185 ALA A N 1
ATOM 1269 C CA . ALA A 1 185 ? 129.473 131.506 152.424 1.00 65.76 185 ALA A CA 1
ATOM 1270 C C . ALA A 1 185 ? 130.440 132.177 153.389 1.00 62.53 185 ALA A C 1
ATOM 1271 O O . ALA A 1 185 ? 131.278 131.497 153.995 1.00 61.13 185 ALA A O 1
ATOM 1273 N N . TYR A 1 186 ? 130.338 133.501 153.544 1.00 59.22 186 TYR A N 1
ATOM 1274 C CA . TYR A 1 186 ? 131.208 134.213 154.475 1.00 55.66 186 TYR A CA 1
ATOM 1275 C C . TYR A 1 186 ? 130.958 133.760 155.906 1.00 58.16 186 TYR A C 1
ATOM 1276 O O . TYR A 1 186 ? 131.903 133.490 156.655 1.00 58.80 186 TYR A O 1
ATOM 1285 N N . HIS A 1 187 ? 129.686 133.670 156.305 1.00 55.85 187 HIS A N 1
ATOM 1286 C CA . HIS A 1 187 ? 129.386 133.239 157.665 1.00 53.60 187 HIS A CA 1
ATOM 1287 C C . HIS A 1 187 ? 129.701 131.763 157.866 1.00 52.24 187 HIS A C 1
ATOM 1288 O O . HIS A 1 187 ? 130.116 131.371 158.962 1.00 58.06 187 HIS A O 1
ATOM 1295 N N . ALA A 1 188 ? 129.546 130.945 156.819 1.00 48.52 188 ALA A N 1
ATOM 1296 C CA . ALA A 1 188 ? 129.935 129.539 156.910 1.00 46.69 188 ALA A CA 1
ATOM 1297 C C . ALA A 1 188 ? 131.433 129.392 157.154 1.00 53.37 188 ALA A C 1
ATOM 1298 O O . ALA A 1 188 ? 131.861 128.657 158.053 1.00 57.01 188 ALA A O 1
ATOM 1300 N N . LEU A 1 189 ? 132.249 130.118 156.385 1.00 58.69 189 LEU A N 1
ATOM 1301 C CA . LEU A 1 189 ? 133.696 130.019 156.551 1.00 55.04 189 LEU A CA 1
ATOM 1302 C C . LEU A 1 189 ? 134.164 130.671 157.846 1.00 49.44 189 LEU A C 1
ATOM 1303 O O . LEU A 1 189 ? 135.143 130.214 158.448 1.00 44.10 189 LEU A O 1
ATOM 1308 N N . PHE A 1 190 ? 133.480 131.724 158.299 1.00 47.39 190 PHE A N 1
ATOM 1309 C CA . PHE A 1 190 ? 133.819 132.333 159.580 1.00 44.15 190 PHE A CA 1
ATOM 1310 C C . PHE A 1 190 ? 133.504 131.393 160.738 1.00 55.68 190 PHE A C 1
ATOM 1311 O O . PHE A 1 190 ? 134.292 131.281 161.684 1.00 60.74 190 PHE A O 1
ATOM 1319 N N . LYS A 1 191 ? 132.360 130.702 160.676 1.00 58.29 191 LYS A N 1
ATOM 1320 C CA . LYS A 1 191 ? 132.045 129.681 161.669 1.00 53.06 191 LYS A CA 1
ATOM 1321 C C . LYS A 1 191 ? 133.033 128.524 161.615 1.00 53.68 191 LYS A C 1
ATOM 1322 O O . LYS A 1 191 ? 133.329 127.910 162.645 1.00 54.80 191 LYS A O 1
ATOM 1328 N N . LEU A 1 192 ? 133.551 128.215 160.423 1.00 49.29 192 LEU A N 1
ATOM 1329 C CA . LEU A 1 192 ? 134.543 127.152 160.310 1.00 45.01 192 LEU A CA 1
ATOM 1330 C C . LEU A 1 192 ? 135.881 127.559 160.923 1.00 55.40 192 LEU A C 1
ATOM 1331 O O . LEU A 1 192 ? 136.522 126.755 161.610 1.00 60.58 192 LEU A O 1
ATOM 1336 N N . PHE A 1 193 ? 136.320 128.798 160.694 1.00 58.66 193 PHE A N 1
ATOM 1337 C CA . PHE A 1 193 ? 137.667 129.222 161.065 1.00 56.09 193 PHE A CA 1
ATOM 1338 C C . PHE A 1 193 ? 137.735 130.103 162.305 1.00 47.18 193 PHE A C 1
ATOM 1339 O O . PHE A 1 193 ? 138.792 130.689 162.546 1.00 49.05 193 PHE A O 1
ATOM 1347 N N . SER A 1 194 ? 136.644 130.253 163.063 1.00 45.00 194 SER A N 1
ATOM 1348 C CA . SER A 1 194 ? 136.671 131.143 164.224 1.00 50.94 194 SER A CA 1
ATOM 1349 C C . SER A 1 194 ? 137.701 130.708 165.264 1.00 57.26 194 SER A C 1
ATOM 1350 O O . SER A 1 194 ? 138.391 131.553 165.852 1.00 61.47 194 SER A O 1
ATOM 1353 N N . THR A 1 195 ? 137.858 129.395 165.462 1.00 56.83 195 THR A N 1
ATOM 1354 C CA . THR A 1 195 ? 138.762 128.888 166.492 1.00 59.26 195 THR A CA 1
ATOM 1355 C C . THR A 1 195 ? 140.220 129.208 166.178 1.00 57.05 195 THR A C 1
ATOM 1356 O O . THR A 1 195 ? 140.977 129.605 167.072 1.00 55.35 195 THR A O 1
ATOM 1360 N N . GLU A 1 196 ? 140.633 129.055 164.919 1.00 57.56 196 GLU A N 1
ATOM 1361 C CA . GLU A 1 196 ? 142.010 129.357 164.554 1.00 52.35 196 GLU A CA 1
ATOM 1362 C C . GLU A 1 196 ? 142.237 130.831 164.242 1.00 50.24 196 GLU A C 1
ATOM 1363 O O . GLU A 1 196 ? 143.380 131.292 164.320 1.00 48.06 196 GLU A O 1
ATOM 1369 N N . LEU A 1 197 ? 141.188 131.579 163.884 1.00 56.85 197 LEU A N 1
ATOM 1370 C CA . LEU A 1 197 ? 141.342 133.021 163.728 1.00 51.50 197 LEU A CA 1
ATOM 1371 C C . LEU A 1 197 ? 141.462 133.720 165.072 1.00 45.06 197 LEU A C 1
ATOM 1372 O O . LEU A 1 197 ? 142.091 134.779 165.163 1.00 39.96 197 LEU A O 1
ATOM 1377 N N . GLU A 1 198 ? 140.856 133.156 166.123 1.00 44.13 198 GLU A N 1
ATOM 1378 C CA . GLU A 1 198 ? 140.896 133.814 167.423 1.00 46.61 198 GLU A CA 1
ATOM 1379 C C . GLU A 1 198 ? 142.291 133.769 168.036 1.00 48.35 198 GLU A C 1
ATOM 1380 O O . GLU A 1 198 ? 142.662 134.669 168.797 1.00 53.90 198 GLU A O 1
ATOM 1386 N N . LEU A 1 199 ? 143.083 132.745 167.709 1.00 46.94 199 LEU A N 1
ATOM 1387 C CA . LEU A 1 199 ? 144.422 132.631 168.276 1.00 42.78 199 LEU A CA 1
ATOM 1388 C C . LEU A 1 199 ? 145.401 133.619 167.655 1.00 41.16 199 LEU A C 1
ATOM 1389 O O . LEU A 1 199 ? 146.443 133.898 168.255 1.00 38.81 199 LEU A O 1
ATOM 1394 N N . GLN A 1 200 ? 145.092 134.149 166.467 1.00 47.87 200 GLN A N 1
ATOM 1395 C CA . GLN A 1 200 ? 145.935 135.112 165.767 1.00 44.31 200 GLN A CA 1
ATOM 1396 C C . GLN A 1 200 ? 145.596 136.557 166.118 1.00 39.05 200 GLN A C 1
ATOM 1397 O O . GLN A 1 200 ? 145.833 137.461 165.305 1.00 33.95 200 GLN A O 1
ATOM 1403 N N . GLY A 1 201 ? 145.060 136.806 167.308 1.00 34.80 201 GLY A N 1
ATOM 1404 C CA . GLY A 1 201 ? 144.607 138.137 167.663 1.00 34.92 201 GLY A CA 1
ATOM 1405 C C . GLY A 1 201 ? 143.212 138.082 168.251 1.00 43.62 201 GLY A C 1
ATOM 1406 O O . GLY A 1 201 ? 142.314 137.476 167.662 1.00 48.86 201 GLY A O 1
ATOM 1407 N N . VAL A 1 202 ? 143.015 138.697 169.412 1.00 42.10 202 VAL A N 1
ATOM 1408 C CA . VAL A 1 202 ? 141.719 138.697 170.076 1.00 46.11 202 VAL A CA 1
ATOM 1409 C C . VAL A 1 202 ? 140.929 139.971 169.793 1.00 60.43 202 VAL A C 1
ATOM 1410 O O . VAL A 1 202 ? 139.728 139.905 169.522 1.00 68.66 202 VAL A O 1
ATOM 1414 N N . GLY A 1 203 ? 141.580 141.137 169.833 1.00 58.29 203 GLY A N 1
ATOM 1415 C CA . GLY A 1 203 ? 140.888 142.375 169.497 1.00 59.94 203 GLY A CA 1
ATOM 1416 C C . GLY A 1 203 ? 140.471 142.453 168.038 1.00 56.03 203 GLY A C 1
ATOM 1417 O O . GLY A 1 203 ? 139.361 142.902 167.716 1.00 60.62 203 GLY A O 1
ATOM 1418 N N . THR A 1 204 ? 141.344 141.989 167.140 1.00 46.47 204 THR A N 1
ATOM 1419 C CA . THR A 1 204 ? 141.035 141.975 165.715 1.00 45.68 204 THR A CA 1
ATOM 1420 C C . THR A 1 204 ? 139.892 141.015 165.419 1.00 49.02 204 THR A C 1
ATOM 1421 O O . THR A 1 204 ? 139.103 141.250 164.498 1.00 52.73 204 THR A O 1
ATOM 1425 N N . PHE A 1 205 ? 139.764 139.952 166.216 1.00 46.79 205 PHE A N 1
ATOM 1426 C CA . PHE A 1 205 ? 138.662 139.018 166.032 1.00 48.71 205 PHE A CA 1
ATOM 1427 C C . PHE A 1 205 ? 137.337 139.660 166.432 1.00 54.25 205 PHE A C 1
ATOM 1428 O O . PHE A 1 205 ? 136.308 139.425 165.787 1.00 60.57 205 PHE A O 1
ATOM 1436 N N . ALA A 1 206 ? 137.341 140.462 167.503 1.00 51.64 206 ALA A N 1
ATOM 1437 C CA . ALA A 1 206 ? 136.138 141.205 167.870 1.00 54.07 206 ALA A CA 1
ATOM 1438 C C . ALA A 1 206 ? 135.775 142.247 166.817 1.00 54.15 206 ALA A C 1
ATOM 1439 O O . ALA A 1 206 ? 134.587 142.496 166.587 1.00 54.54 206 ALA A O 1
ATOM 1441 N N . ASP A 1 207 ? 136.769 142.870 166.174 1.00 51.92 207 ASP A N 1
ATOM 1442 C CA . ASP A 1 207 ? 136.456 143.752 165.048 1.00 46.79 207 ASP A CA 1
ATOM 1443 C C . ASP A 1 207 ? 135.889 142.975 163.869 1.00 53.52 207 ASP A C 1
ATOM 1444 O O . ASP A 1 207 ? 135.051 143.501 163.127 1.00 60.43 207 ASP A O 1
ATOM 1449 N N . LEU A 1 208 ? 136.377 141.752 163.640 1.00 54.80 208 LEU A N 1
ATOM 1450 C CA . LEU A 1 208 ? 135.809 140.957 162.557 1.00 55.71 208 LEU A CA 1
ATOM 1451 C C . LEU A 1 208 ? 134.356 140.616 162.858 1.00 62.50 208 LEU A C 1
ATOM 1452 O O . LEU A 1 208 ? 133.510 140.646 161.958 1.00 63.49 208 LEU A O 1
ATOM 1457 N N . GLU A 1 209 ? 134.053 140.264 164.112 1.00 58.41 209 GLU A N 1
ATOM 1458 C CA . GLU A 1 209 ? 132.680 139.924 164.464 1.00 50.05 209 GLU A CA 1
ATOM 1459 C C . GLU A 1 209 ? 131.738 141.124 164.370 1.00 58.71 209 GLU A C 1
ATOM 1460 O O . GLU A 1 209 ? 130.527 140.930 164.218 1.00 63.49 209 GLU A O 1
ATOM 1466 N N . ASN A 1 210 ? 132.257 142.355 164.464 1.00 62.31 210 ASN A N 1
ATOM 1467 C CA . ASN A 1 210 ? 131.447 143.554 164.264 1.00 60.13 210 ASN A CA 1
ATOM 1468 C C . ASN A 1 210 ? 131.430 144.056 162.827 1.00 60.15 210 ASN A C 1
ATOM 1469 O O . ASN A 1 210 ? 130.673 144.985 162.527 1.00 62.75 210 ASN A O 1
ATOM 1474 N N . GLY A 1 211 ? 132.233 143.480 161.939 1.00 56.51 211 GLY A N 1
ATOM 1475 C CA . GLY A 1 211 ? 132.165 143.831 160.537 1.00 55.81 211 GLY A CA 1
ATOM 1476 C C . GLY A 1 211 ? 133.019 145.002 160.107 1.00 58.17 211 GLY A C 1
ATOM 1477 O O . GLY A 1 211 ? 132.676 145.672 159.127 1.00 57.39 211 GLY A O 1
ATOM 1478 N N . LYS A 1 212 ? 134.111 145.288 160.815 1.00 57.53 212 LYS A N 1
ATOM 1479 C CA . LYS A 1 212 ? 135.009 146.357 160.395 1.00 58.34 212 LYS A CA 1
ATOM 1480 C C . LYS A 1 212 ? 135.735 145.970 159.114 1.00 57.00 212 LYS A C 1
ATOM 1481 O O . LYS A 1 212 ? 136.316 144.885 159.020 1.00 56.96 212 LYS A O 1
ATOM 1487 N N . ARG A 1 213 ? 135.700 146.865 158.123 1.00 56.22 213 ARG A N 1
ATOM 1488 C CA . ARG A 1 213 ? 136.418 146.629 156.876 1.00 61.42 213 ARG A CA 1
ATOM 1489 C C . ARG A 1 213 ? 137.929 146.643 157.089 1.00 64.03 213 ARG A C 1
ATOM 1490 O O . ARG A 1 213 ? 138.658 145.863 156.464 1.00 61.50 213 ARG A O 1
ATOM 1498 N N . ASP A 1 214 ? 138.416 147.518 157.973 1.00 66.96 214 ASP A N 1
ATOM 1499 C CA . ASP A 1 214 ? 139.851 147.625 158.220 1.00 73.35 214 ASP A CA 1
ATOM 1500 C C . ASP A 1 214 ? 140.411 146.441 158.997 1.00 67.87 214 ASP A C 1
ATOM 1501 O O . ASP A 1 214 ? 141.632 146.254 159.016 1.00 72.48 214 ASP A O 1
ATOM 1506 N N . ALA A 1 215 ? 139.559 145.648 159.642 1.00 58.79 215 ALA A N 1
ATOM 1507 C CA . ALA A 1 215 ? 140.032 144.483 160.376 1.00 54.40 215 ALA A CA 1
ATOM 1508 C C . ALA A 1 215 ? 140.495 143.400 159.413 1.00 56.89 215 ALA A C 1
ATOM 1509 O O . ALA A 1 215 ? 139.854 143.145 158.391 1.00 57.07 215 ALA A O 1
ATOM 1511 N N . LEU A 1 216 ? 141.622 142.767 159.736 1.00 58.09 216 LEU A N 1
ATOM 1512 C CA . LEU A 1 216 ? 142.237 141.788 158.848 1.00 47.79 216 LEU A CA 1
ATOM 1513 C C . LEU A 1 216 ? 142.844 140.667 159.674 1.00 41.27 216 LEU A C 1
ATOM 1514 O O . LEU A 1 216 ? 143.663 140.923 160.562 1.00 46.26 216 LEU A O 1
ATOM 1519 N N . LEU A 1 217 ? 142.445 139.425 159.387 1.00 37.20 217 LEU A N 1
ATOM 1520 C CA . LEU A 1 217 ? 143.051 138.266 160.042 1.00 38.66 217 LEU A CA 1
ATOM 1521 C C . LEU A 1 217 ? 143.316 137.161 159.026 1.00 39.57 217 LEU A C 1
ATOM 1522 O O . LEU A 1 217 ? 142.394 136.758 158.295 1.00 46.79 217 LEU A O 1
ATOM 1527 N N . PRO A 1 218 ? 144.540 136.659 158.942 1.00 30.03 218 PRO A N 1
ATOM 1528 C CA . PRO A 1 218 ? 144.810 135.529 158.057 1.00 29.31 218 PRO A CA 1
ATOM 1529 C C . PRO A 1 218 ? 144.410 134.221 158.709 1.00 31.75 218 PRO A C 1
ATOM 1530 O O . PRO A 1 218 ? 144.464 134.061 159.930 1.00 36.73 218 PRO A O 1
ATOM 1534 N N . VAL A 1 219 ? 143.993 133.272 157.878 1.00 36.29 219 VAL A N 1
ATOM 1535 C CA . VAL A 1 219 ? 143.876 131.877 158.288 1.00 42.93 219 VAL A CA 1
ATOM 1536 C C . VAL A 1 219 ? 145.245 131.229 158.098 1.00 46.12 219 VAL A C 1
ATOM 1537 O O . VAL A 1 219 ? 145.787 131.281 156.982 1.00 41.00 219 VAL A O 1
ATOM 1541 N N . PRO A 1 220 ? 145.835 130.648 159.138 1.00 38.28 220 PRO A N 1
ATOM 1542 C CA . PRO A 1 220 ? 147.191 130.101 159.018 1.00 32.44 220 PRO A CA 1
ATOM 1543 C C . PRO A 1 220 ? 147.230 128.887 158.100 1.00 47.83 220 PRO A C 1
ATOM 1544 O O . PRO A 1 220 ? 146.205 128.304 157.741 1.00 52.97 220 PRO A O 1
ATOM 1548 N N . TYR A 1 221 ? 148.455 128.525 157.707 1.00 41.83 221 TYR A N 1
ATOM 1549 C CA . TYR A 1 221 ? 148.645 127.415 156.778 1.00 31.64 221 TYR A CA 1
ATOM 1550 C C . TYR A 1 221 ? 148.223 126.088 157.400 1.00 39.46 221 TYR A C 1
ATOM 1551 O O . TYR A 1 221 ? 147.639 125.237 156.715 1.00 49.58 221 TYR A O 1
ATOM 1560 N N . TRP A 1 222 ? 148.487 125.904 158.699 1.00 44.80 222 TRP A N 1
ATOM 1561 C CA . TRP A 1 222 ? 148.222 124.615 159.328 1.00 47.80 222 TRP A CA 1
ATOM 1562 C C . TRP A 1 222 ? 146.729 124.356 159.441 1.00 46.71 222 TRP A C 1
ATOM 1563 O O . TRP A 1 222 ? 146.291 123.205 159.342 1.00 51.00 222 TRP A O 1
ATOM 1574 N N . ALA A 1 223 ? 145.936 125.405 159.653 1.00 44.95 223 ALA A N 1
ATOM 1575 C CA . ALA A 1 223 ? 144.490 125.261 159.599 1.00 50.62 223 ALA A CA 1
ATOM 1576 C C . ALA A 1 223 ? 143.991 125.151 158.169 1.00 47.10 223 ALA A C 1
ATOM 1577 O O . ALA A 1 223 ? 142.943 124.544 157.927 1.00 50.89 223 ALA A O 1
ATOM 1579 N N . TRP A 1 224 ? 144.718 125.732 157.212 1.00 43.32 224 TRP A N 1
ATOM 1580 C CA . TRP A 1 224 ? 144.213 125.800 155.848 1.00 47.51 224 TRP A CA 1
ATOM 1581 C C . TRP A 1 224 ? 144.343 124.462 155.133 1.00 56.95 224 TRP A C 1
ATOM 1582 O O . TRP A 1 224 ? 143.402 124.032 154.455 1.00 61.98 224 TRP A O 1
ATOM 1593 N N . MET A 1 225 ? 145.489 123.787 155.259 1.00 57.48 225 MET A N 1
ATOM 1594 C CA . MET A 1 225 ? 145.606 122.488 154.603 1.00 53.01 225 MET A CA 1
ATOM 1595 C C . MET A 1 225 ? 144.904 121.374 155.370 1.00 54.54 225 MET A C 1
ATOM 1596 O O . MET A 1 225 ? 144.568 120.348 154.770 1.00 60.15 225 MET A O 1
ATOM 1601 N N . ALA A 1 226 ? 144.674 121.548 156.673 1.00 51.99 226 ALA A N 1
ATOM 1602 C CA . ALA A 1 226 ? 143.911 120.571 157.440 1.00 56.17 226 ALA A CA 1
ATOM 1603 C C . ALA A 1 226 ? 142.408 120.698 157.230 1.00 56.06 226 ALA A C 1
ATOM 1604 O O . ALA A 1 226 ? 141.679 119.735 157.484 1.00 49.06 226 ALA A O 1
ATOM 1606 N N . LYS A 1 227 ? 141.932 121.857 156.779 1.00 62.12 227 LYS A N 1
ATOM 1607 C CA . LYS A 1 227 ? 140.521 122.086 156.494 1.00 62.87 227 LYS A CA 1
ATOM 1608 C C . LYS A 1 227 ? 140.298 122.370 155.012 1.00 62.07 227 LYS A C 1
ATOM 1609 O O . LYS A 1 227 ? 139.508 123.239 154.640 1.00 60.13 227 LYS A O 1
ATOM 1615 N N . GLU A 1 228 ? 141.006 121.643 154.147 1.00 60.78 228 GLU A N 1
ATOM 1616 C CA . GLU A 1 228 ? 140.818 121.821 152.710 1.00 67.53 228 GLU A CA 1
ATOM 1617 C C . GLU A 1 228 ? 139.477 121.257 152.255 1.00 72.31 228 GLU A C 1
ATOM 1618 O O . GLU A 1 228 ? 138.796 121.863 151.418 1.00 69.94 228 GLU A O 1
ATOM 1624 N N . GLY A 1 229 ? 139.075 120.111 152.808 1.00 74.20 229 GLY A N 1
ATOM 1625 C CA . GLY A 1 229 ? 137.839 119.472 152.375 1.00 73.98 229 GLY A CA 1
ATOM 1626 C C . GLY A 1 229 ? 136.595 120.265 152.734 1.00 71.29 229 GLY A C 1
ATOM 1627 O O . GLY A 1 229 ? 135.665 120.372 151.927 1.00 73.56 229 GLY A O 1
ATOM 1628 N N . GLU A 1 230 ? 136.556 120.823 153.947 1.00 65.31 230 GLU A N 1
ATOM 1629 C CA . GLU A 1 230 ? 135.395 121.600 154.372 1.00 63.30 230 GLU A CA 1
ATOM 1630 C C . GLU A 1 230 ? 135.248 122.877 153.553 1.00 67.92 230 GLU A C 1
ATOM 1631 O O . GLU A 1 230 ? 134.137 123.229 153.139 1.00 65.75 230 GLU A O 1
ATOM 1637 N N . VAL A 1 231 ? 136.359 123.574 153.301 1.00 72.62 231 VAL A N 1
ATOM 1638 C CA . VAL A 1 231 ? 136.315 124.783 152.483 1.00 68.35 231 VAL A CA 1
ATOM 1639 C C . VAL A 1 231 ? 135.948 124.440 151.046 1.00 70.30 231 VAL A C 1
ATOM 1640 O O . VAL A 1 231 ? 135.209 125.180 150.387 1.00 70.89 231 VAL A O 1
ATOM 1644 N N . ALA A 1 232 ? 136.429 123.294 150.550 1.00 70.56 232 ALA A N 1
ATOM 1645 C CA . ALA A 1 232 ? 136.051 122.838 149.215 1.00 71.57 232 ALA A CA 1
ATOM 1646 C C . ALA A 1 232 ? 134.552 122.584 149.115 1.00 75.07 232 ALA A C 1
ATOM 1647 O O . ALA A 1 232 ? 133.911 123.002 148.145 1.00 75.41 232 ALA A O 1
ATOM 1649 N N . ALA A 1 233 ? 133.976 121.919 150.122 1.00 71.25 233 ALA A N 1
ATOM 1650 C CA . ALA A 1 233 ? 132.540 121.660 150.123 1.00 66.07 233 ALA A CA 1
ATOM 1651 C C . ALA A 1 233 ? 131.734 122.951 150.228 1.00 69.96 233 ALA A C 1
ATOM 1652 O O . ALA A 1 233 ? 130.716 123.109 149.540 1.00 74.30 233 ALA A O 1
ATOM 1654 N N . ILE A 1 234 ? 132.181 123.888 151.070 1.00 66.81 234 ILE A N 1
ATOM 1655 C CA . ILE A 1 234 ? 131.460 125.147 151.243 1.00 68.78 234 ILE A CA 1
ATOM 1656 C C . ILE A 1 234 ? 131.511 125.979 149.964 1.00 69.73 234 ILE A C 1
ATOM 1657 O O . ILE A 1 234 ? 130.494 126.539 149.533 1.00 73.05 234 ILE A O 1
ATOM 1662 N N . LEU A 1 235 ? 132.681 126.059 149.325 1.00 64.71 235 LEU A N 1
ATOM 1663 C CA . LEU A 1 235 ? 132.798 126.830 148.091 1.00 65.96 235 LEU A CA 1
ATOM 1664 C C . LEU A 1 235 ? 132.062 126.164 146.937 1.00 71.82 235 LEU A C 1
ATOM 1665 O O . LEU A 1 235 ? 131.515 126.859 146.074 1.00 77.40 235 LEU A O 1
ATOM 1670 N N . SER A 1 236 ? 132.040 124.827 146.895 1.00 73.42 236 SER A N 1
ATOM 1671 C CA . SER A 1 236 ? 131.288 124.134 145.855 1.00 78.73 236 SER A CA 1
ATOM 1672 C C . SER A 1 236 ? 129.787 124.293 146.049 1.00 77.38 236 SER A C 1
ATOM 1673 O O . SER A 1 236 ? 129.034 124.296 145.068 1.00 77.17 236 SER A O 1
ATOM 1676 N N . ALA A 1 237 ? 129.332 124.415 147.301 1.00 74.66 237 ALA A N 1
ATOM 1677 C CA . ALA A 1 237 ? 127.912 124.633 147.560 1.00 76.97 237 ALA A CA 1
ATOM 1678 C C . ALA A 1 237 ? 127.437 125.987 147.045 1.00 77.72 237 ALA A C 1
ATOM 1679 O O . ALA A 1 237 ? 126.253 126.145 146.730 1.00 75.03 237 ALA A O 1
ATOM 1681 N N . ALA A 1 238 ? 128.335 126.969 146.953 1.00 80.33 238 ALA A N 1
ATOM 1682 C CA . ALA A 1 238 ? 127.986 128.323 146.541 1.00 82.12 238 ALA A CA 1
ATOM 1683 C C . ALA A 1 238 ? 128.547 128.668 145.165 1.00 83.94 238 ALA A C 1
ATOM 1684 O O . ALA A 1 238 ? 128.889 129.823 144.899 1.00 82.71 238 ALA A O 1
ATOM 1686 N N . ALA A 1 239 ? 128.643 127.676 144.277 1.00 82.75 239 ALA A N 1
ATOM 1687 C CA . ALA A 1 239 ? 129.154 127.912 142.930 1.00 77.15 239 ALA A CA 1
ATOM 1688 C C . ALA A 1 239 ? 128.180 128.678 142.044 1.00 73.44 239 ALA A C 1
ATOM 1689 O O . ALA A 1 239 ? 128.590 129.166 140.986 1.00 65.86 239 ALA A O 1
ATOM 1691 N N . ASP A 1 240 ? 126.911 128.794 142.440 1.00 79.66 240 ASP A N 1
ATOM 1692 C CA . ASP A 1 240 ? 125.941 129.528 141.639 1.00 83.44 240 ASP A CA 1
ATOM 1693 C C . ASP A 1 240 ? 126.113 131.040 141.740 1.00 89.62 240 ASP A C 1
ATOM 1694 O O . ASP A 1 240 ? 125.573 131.766 140.900 1.00 93.53 240 ASP A O 1
ATOM 1699 N N . LYS A 1 241 ? 126.842 131.525 142.742 1.00 85.00 241 LYS A N 1
ATOM 1700 C CA . LYS A 1 241 ? 127.069 132.954 142.881 1.00 78.21 241 LYS A CA 1
ATOM 1701 C C . LYS A 1 241 ? 128.042 133.451 141.812 1.00 74.04 241 LYS A C 1
ATOM 1702 O O . LYS A 1 241 ? 128.826 132.690 141.243 1.00 72.66 241 LYS A O 1
ATOM 1708 N N . LYS A 1 242 ? 127.970 134.757 141.539 1.00 71.85 242 LYS A N 1
ATOM 1709 C CA . LYS A 1 242 ? 128.831 135.362 140.525 1.00 64.66 242 LYS A CA 1
ATOM 1710 C C . LYS A 1 242 ? 130.294 135.362 140.954 1.00 60.72 242 LYS A C 1
ATOM 1711 O O . LYS A 1 242 ? 131.190 135.192 140.121 1.00 53.54 242 LYS A O 1
ATOM 1717 N N . SER A 1 243 ? 130.554 135.556 142.250 1.00 66.90 243 SER A N 1
ATOM 1718 C CA . SER A 1 243 ? 131.922 135.721 142.731 1.00 62.71 243 SER A CA 1
ATOM 1719 C C . SER A 1 243 ? 132.723 134.425 142.702 1.00 63.75 243 SER A C 1
ATOM 1720 O O . SER A 1 243 ? 133.956 134.478 142.703 1.00 62.49 243 SER A O 1
ATOM 1723 N N . ILE A 1 244 ? 132.061 133.274 142.680 1.00 64.07 244 ILE A N 1
ATOM 1724 C CA . ILE A 1 244 ? 132.748 131.991 142.738 1.00 62.58 244 ILE A CA 1
ATOM 1725 C C . ILE A 1 244 ? 132.683 131.235 141.410 1.00 60.87 244 ILE A C 1
ATOM 1726 O O . ILE A 1 244 ? 133.608 130.461 141.116 1.00 61.37 244 ILE A O 1
ATOM 1731 N N . LYS A 1 245 ? 131.676 131.500 140.569 1.00 56.93 245 LYS A N 1
ATOM 1732 C CA . LYS A 1 245 ? 131.459 130.723 139.349 1.00 51.26 245 LYS A CA 1
ATOM 1733 C C . LYS A 1 245 ? 132.630 130.826 138.378 1.00 57.28 245 LYS A C 1
ATOM 1734 O O . LYS A 1 245 ? 133.059 129.818 137.806 1.00 60.88 245 LYS A O 1
ATOM 1740 N N . PHE A 1 246 ? 133.165 132.028 138.179 1.00 62.68 246 PHE A N 1
ATOM 1741 C CA . PHE A 1 246 ? 134.229 132.238 137.206 1.00 63.67 246 PHE A CA 1
ATOM 1742 C C . PHE A 1 246 ? 135.625 132.048 137.789 1.00 67.58 246 PHE A C 1
ATOM 1743 O O . PHE A 1 246 ? 136.605 132.170 137.049 1.00 68.97 246 PHE A O 1
ATOM 1751 N N . THR A 1 247 ? 135.743 131.772 139.087 1.00 67.53 247 THR A N 1
ATOM 1752 C CA . THR A 1 247 ? 137.042 131.590 139.722 1.00 59.10 247 THR A CA 1
ATOM 1753 C C . THR A 1 247 ? 137.266 130.177 140.243 1.00 58.79 247 THR A C 1
ATOM 1754 O O . THR A 1 247 ? 138.415 129.741 140.338 1.00 63.91 247 THR A O 1
ATOM 1758 N N . TRP A 1 248 ? 136.192 129.447 140.550 1.00 63.58 248 TRP A N 1
ATOM 1759 C CA . TRP A 1 248 ? 136.324 128.109 141.128 1.00 70.22 248 TRP A CA 1
ATOM 1760 C C . TRP A 1 248 ? 137.038 127.067 140.256 1.00 65.04 248 TRP A C 1
ATOM 1761 O O . TRP A 1 248 ? 137.814 126.284 140.831 1.00 63.03 248 TRP A O 1
ATOM 1772 N N . PRO A 1 249 ? 136.809 126.948 138.931 1.00 63.59 249 PRO A N 1
ATOM 1773 C CA . PRO A 1 249 ? 137.505 125.882 138.179 1.00 65.66 249 PRO A CA 1
ATOM 1774 C C . PRO A 1 249 ? 139.025 125.979 138.189 1.00 65.86 249 PRO A C 1
ATOM 1775 O O . PRO A 1 249 ? 139.695 124.946 138.073 1.00 69.13 249 PRO A O 1
ATOM 1779 N N . LEU A 1 250 ? 139.590 127.180 138.322 1.00 63.96 250 LEU A N 1
ATOM 1780 C CA . LEU A 1 250 ? 141.040 127.291 138.430 1.00 64.10 250 LEU A CA 1
ATOM 1781 C C . LEU A 1 250 ? 141.534 126.808 139.788 1.00 65.14 250 LEU A C 1
ATOM 1782 O O . LEU A 1 250 ? 142.593 126.176 139.879 1.00 64.91 250 LEU A O 1
ATOM 1787 N N . LEU A 1 251 ? 140.780 127.087 140.850 1.00 68.13 251 LEU A N 1
ATOM 1788 C CA . LEU A 1 251 ? 141.229 126.847 142.217 1.00 63.54 251 LEU A CA 1
ATOM 1789 C C . LEU A 1 251 ? 140.688 125.558 142.822 1.00 61.61 251 LEU A C 1
ATOM 1790 O O . LEU A 1 251 ? 140.995 125.268 143.981 1.00 59.93 251 LEU A O 1
ATOM 1795 N N . LYS A 1 252 ? 139.892 124.782 142.081 1.00 66.25 252 LYS A N 1
ATOM 1796 C CA . LYS A 1 252 ? 139.225 123.634 142.687 1.00 66.49 252 LYS A CA 1
ATOM 1797 C C . LYS A 1 252 ? 140.180 122.480 142.962 1.00 64.63 252 LYS A C 1
ATOM 1798 O O . LYS A 1 252 ? 139.890 121.650 143.831 1.00 64.58 252 LYS A O 1
ATOM 1804 N N . ASP A 1 253 ? 141.305 122.404 142.252 1.00 61.37 253 ASP A N 1
ATOM 1805 C CA . ASP A 1 253 ? 142.260 121.319 142.430 1.00 62.41 253 ASP A CA 1
ATOM 1806 C C . ASP A 1 253 ? 143.601 121.806 142.964 1.00 65.86 253 ASP A C 1
ATOM 1807 O O . ASP A 1 253 ? 144.584 121.056 142.913 1.00 65.61 253 ASP A O 1
ATOM 1812 N N . ARG A 1 254 ? 143.670 123.038 143.472 1.00 66.52 254 ARG A N 1
ATOM 1813 C CA . ARG A 1 254 ? 144.921 123.592 143.975 1.00 61.33 254 ARG A CA 1
ATOM 1814 C C . ARG A 1 254 ? 144.712 124.384 145.263 1.00 57.34 254 ARG A C 1
ATOM 1815 O O . ARG A 1 254 ? 145.442 125.347 145.530 1.00 56.80 254 ARG A O 1
ATOM 1823 N N . LEU A 1 255 ? 143.737 123.977 146.083 1.00 59.76 255 LEU A N 1
ATOM 1824 C CA . LEU A 1 255 ? 143.436 124.684 147.325 1.00 61.05 255 LEU A CA 1
ATOM 1825 C C . LEU A 1 255 ? 144.565 124.605 148.345 1.00 65.66 255 LEU A C 1
ATOM 1826 O O . LEU A 1 255 ? 144.613 125.433 149.260 1.00 65.60 255 LEU A O 1
ATOM 1831 N N . ARG A 1 256 ? 145.468 123.631 148.213 1.00 68.33 256 ARG A N 1
ATOM 1832 C CA . ARG A 1 256 ? 146.589 123.524 149.137 1.00 69.73 256 ARG A CA 1
ATOM 1833 C C . ARG A 1 256 ? 147.633 124.611 148.907 1.00 67.68 256 ARG A C 1
ATOM 1834 O O . ARG A 1 256 ? 148.462 124.854 149.790 1.00 68.93 256 ARG A O 1
ATOM 1842 N N . LEU A 1 257 ? 147.610 125.267 147.747 1.00 66.08 257 LEU A N 1
ATOM 1843 C CA . LEU A 1 257 ? 148.549 126.328 147.413 1.00 60.26 257 LEU A CA 1
ATOM 1844 C C . LEU A 1 257 ? 148.023 127.723 147.724 1.00 65.70 257 LEU A C 1
ATOM 1845 O O . LEU A 1 257 ? 148.757 128.699 147.536 1.00 66.88 257 LEU A O 1
ATOM 1850 N N . CYS A 1 258 ? 146.783 127.852 148.190 1.00 60.61 258 CYS A N 1
ATOM 1851 C CA . CYS A 1 258 ? 146.157 129.153 148.346 1.00 53.00 258 CYS A CA 1
ATOM 1852 C C . CYS A 1 258 ? 146.429 129.719 149.741 1.00 56.72 258 CYS A C 1
ATOM 1853 O O . CYS A 1 258 ? 147.026 129.069 150.601 1.00 58.38 258 CYS A O 1
ATOM 1856 N N . GLN A 1 259 ? 145.990 130.960 149.961 1.00 52.95 259 GLN A N 1
ATOM 1857 C CA . GLN A 1 259 ? 145.923 131.533 151.297 1.00 41.40 259 GLN A CA 1
ATOM 1858 C C . GLN A 1 259 ? 144.625 132.315 151.447 1.00 32.80 259 GLN A C 1
ATOM 1859 O O . GLN A 1 259 ? 144.081 132.850 150.474 1.00 34.06 259 GLN A O 1
ATOM 1865 N N . CYS A 1 260 ? 144.124 132.349 152.683 1.00 40.21 260 CYS A N 1
ATOM 1866 C CA . CYS A 1 260 ? 142.814 132.900 153.012 1.00 42.41 260 CYS A CA 1
ATOM 1867 C C . CYS A 1 260 ? 142.959 134.048 154.000 1.00 42.00 260 CYS A C 1
ATOM 1868 O O . CYS A 1 260 ? 143.589 133.892 155.053 1.00 49.75 260 CYS A O 1
ATOM 1871 N N . ILE A 1 261 ? 142.377 135.198 153.661 1.00 32.72 261 ILE A N 1
ATOM 1872 C CA . ILE A 1 261 ? 142.413 136.389 154.503 1.00 27.22 261 ILE A CA 1
ATOM 1873 C C . ILE A 1 261 ? 140.980 136.835 154.758 1.00 34.53 261 ILE A C 1
ATOM 1874 O O . ILE A 1 261 ? 140.178 136.927 153.819 1.00 40.43 261 ILE A O 1
ATOM 1879 N N . PHE A 1 262 ? 140.662 137.112 156.020 1.00 39.50 262 PHE A N 1
ATOM 1880 C CA . PHE A 1 262 ? 139.329 137.520 156.443 1.00 40.71 262 PHE A CA 1
ATOM 1881 C C . PHE A 1 262 ? 139.325 139.008 156.759 1.00 41.67 262 PHE A C 1
ATOM 1882 O O . PHE A 1 262 ? 140.194 139.491 157.494 1.00 37.58 262 PHE A O 1
ATOM 1890 N N . SER A 1 263 ? 138.341 139.727 156.213 1.00 44.58 263 SER A N 1
ATOM 1891 C CA . SER A 1 263 ? 138.021 141.080 156.624 1.00 43.31 263 SER A CA 1
ATOM 1892 C C . SER A 1 263 ? 136.518 141.172 156.824 1.00 45.30 263 SER A C 1
ATOM 1893 O O . SER A 1 263 ? 135.747 140.453 156.182 1.00 46.76 263 SER A O 1
ATOM 1896 N N . GLY A 1 264 ? 136.101 142.103 157.684 1.00 48.73 264 GLY A N 1
ATOM 1897 C CA . GLY A 1 264 ? 134.697 142.226 158.049 1.00 52.42 264 GLY A CA 1
ATOM 1898 C C . GLY A 1 264 ? 133.781 142.624 156.911 1.00 59.90 264 GLY A C 1
ATOM 1899 O O . GLY A 1 264 ? 132.557 142.556 157.073 1.00 67.11 264 GLY A O 1
ATOM 1900 N N . ALA A 1 265 ? 134.335 143.039 155.774 1.00 55.08 265 ALA A N 1
ATOM 1901 C CA . ALA A 1 265 ? 133.560 143.247 154.561 1.00 43.61 265 ALA A CA 1
ATOM 1902 C C . ALA A 1 265 ? 133.590 142.047 153.626 1.00 41.36 265 ALA A C 1
ATOM 1903 O O . ALA A 1 265 ? 132.577 141.754 152.989 1.00 45.85 265 ALA A O 1
ATOM 1905 N N . ALA A 1 266 ? 134.714 141.331 153.548 1.00 43.80 266 ALA A N 1
ATOM 1906 C CA . ALA A 1 266 ? 134.825 140.227 152.603 1.00 43.43 266 ALA A CA 1
ATOM 1907 C C . ALA A 1 266 ? 135.981 139.312 152.982 1.00 43.70 266 ALA A C 1
ATOM 1908 O O . ALA A 1 266 ? 136.898 139.698 153.710 1.00 47.97 266 ALA A O 1
ATOM 1910 N N . LEU A 1 267 ? 135.947 138.101 152.438 1.00 38.21 267 LEU A N 1
ATOM 1911 C CA . LEU A 1 267 ? 137.043 137.159 152.594 1.00 40.41 267 LEU A CA 1
ATOM 1912 C C . LEU A 1 267 ? 137.631 136.858 151.224 1.00 49.50 267 LEU A C 1
ATOM 1913 O O . LEU A 1 267 ? 136.897 136.696 150.242 1.00 54.39 267 LEU A O 1
ATOM 1918 N N . GLU A 1 268 ? 138.960 136.808 151.158 1.00 44.42 268 GLU A N 1
ATOM 1919 C CA . GLU A 1 268 ? 139.669 136.609 149.904 1.00 33.52 268 GLU A CA 1
ATOM 1920 C C . GLU A 1 268 ? 140.574 135.392 149.994 1.00 32.82 268 GLU A C 1
ATOM 1921 O O . GLU A 1 268 ? 141.401 135.285 150.906 1.00 42.36 268 GLU A O 1
ATOM 1927 N N . ILE A 1 269 ? 140.408 134.484 149.039 1.00 35.89 269 ILE A N 1
ATOM 1928 C CA . ILE A 1 269 ? 141.238 133.295 148.899 1.00 35.83 269 ILE A CA 1
ATOM 1929 C C . ILE A 1 269 ? 141.999 133.437 147.591 1.00 42.41 269 ILE A C 1
ATOM 1930 O O . ILE A 1 269 ? 141.393 133.551 146.516 1.00 47.56 269 ILE A O 1
ATOM 1935 N N . GLU A 1 270 ? 143.331 133.461 147.688 1.00 46.34 270 GLU A N 1
ATOM 1936 C CA . GLU A 1 270 ? 144.176 133.743 146.536 1.00 48.09 270 GLU A CA 1
ATOM 1937 C C . GLU A 1 270 ? 145.377 132.803 146.502 1.00 52.96 270 GLU A C 1
ATOM 1938 O O . GLU A 1 270 ? 146.012 132.579 147.548 1.00 60.80 270 GLU A O 1
ATOM 1944 N N . PRO A 1 271 ? 145.686 132.208 145.351 1.00 51.16 271 PRO A N 1
ATOM 1945 C CA . PRO A 1 271 ? 146.938 131.457 145.232 1.00 54.16 271 PRO A CA 1
ATOM 1946 C C . PRO A 1 271 ? 148.133 132.396 145.258 1.00 62.98 271 PRO A C 1
ATOM 1947 O O . PRO A 1 271 ? 148.036 133.568 144.883 1.00 61.99 271 PRO A O 1
ATOM 1951 N N . HIS A 1 272 ? 149.265 131.870 145.731 1.00 66.96 272 HIS A N 1
ATOM 1952 C CA . HIS A 1 272 ? 150.473 132.685 145.852 1.00 68.46 272 HIS A CA 1
ATOM 1953 C C . HIS A 1 272 ? 150.989 133.131 144.489 1.00 68.39 272 HIS A C 1
ATOM 1954 O O . HIS A 1 272 ? 151.452 134.268 144.335 1.00 72.04 272 HIS A O 1
ATOM 1961 N N . ILE A 1 273 ? 150.921 132.257 143.491 1.00 57.98 273 ILE A N 1
ATOM 1962 C CA . ILE A 1 273 ? 151.182 132.619 142.104 1.00 60.47 273 ILE A CA 1
ATOM 1963 C C . ILE A 1 273 ? 149.939 132.303 141.286 1.00 67.17 273 ILE A C 1
ATOM 1964 O O . ILE A 1 273 ? 149.227 131.332 141.572 1.00 69.80 273 ILE A O 1
ATOM 1969 N N . ALA A 1 274 ? 149.653 133.154 140.305 1.00 62.27 274 ALA A N 1
ATOM 1970 C CA . ALA A 1 274 ? 148.472 132.968 139.478 1.00 55.93 274 ALA A CA 1
ATOM 1971 C C . ALA A 1 274 ? 148.613 131.701 138.637 1.00 60.25 274 ALA A C 1
ATOM 1972 O O . ALA A 1 274 ? 149.705 131.397 138.149 1.00 59.02 274 ALA A O 1
ATOM 1974 N N . PRO A 1 275 ? 147.533 130.939 138.455 1.00 68.42 275 PRO A N 1
ATOM 1975 C CA . PRO A 1 275 ? 147.614 129.686 137.672 1.00 73.14 275 PRO A CA 1
ATOM 1976 C C . PRO A 1 275 ? 147.671 129.936 136.169 1.00 72.45 275 PRO A C 1
ATOM 1977 O O . PRO A 1 275 ? 146.731 129.674 135.411 1.00 69.01 275 PRO A O 1
ATOM 1981 N N . LEU A 1 276 ? 148.810 130.456 135.711 1.00 71.18 276 LEU A N 1
ATOM 1982 C CA . LEU A 1 276 ? 148.980 130.756 134.296 1.00 66.13 276 LEU A CA 1
ATOM 1983 C C . LEU A 1 276 ? 149.288 129.523 133.461 1.00 72.02 276 LEU A C 1
ATOM 1984 O O . LEU A 1 276 ? 149.174 129.583 132.232 1.00 75.63 276 LEU A O 1
ATOM 1989 N N . GLU A 1 277 ? 149.679 128.413 134.090 1.00 72.01 277 GLU A N 1
ATOM 1990 C CA . GLU A 1 277 ? 149.956 127.197 133.336 1.00 71.49 277 GLU A CA 1
ATOM 1991 C C . GLU A 1 277 ? 148.685 126.527 132.829 1.00 71.21 277 GLU A C 1
ATOM 1992 O O . GLU A 1 277 ? 148.749 125.764 131.858 1.00 73.78 277 GLU A O 1
ATOM 1998 N N . ASP A 1 278 ? 147.537 126.788 133.461 1.00 72.78 278 ASP A N 1
ATOM 1999 C CA . ASP A 1 278 ? 146.280 126.232 132.970 1.00 78.19 278 ASP A CA 1
ATOM 2000 C C . ASP A 1 278 ? 145.849 126.881 131.662 1.00 78.01 278 ASP A C 1
ATOM 2001 O O . ASP A 1 278 ? 145.189 126.234 130.840 1.00 78.04 278 ASP A O 1
ATOM 2006 N N . PHE A 1 279 ? 146.205 128.145 131.452 1.00 76.00 279 PHE A N 1
ATOM 2007 C CA . PHE A 1 279 ? 145.829 128.870 130.239 1.00 72.74 279 PHE A CA 1
ATOM 2008 C C . PHE A 1 279 ? 146.831 128.515 129.151 1.00 71.26 279 PHE A C 1
ATOM 2009 O O . PHE A 1 279 ? 147.832 129.203 128.945 1.00 65.62 279 PHE A O 1
ATOM 2017 N N . GLY A 1 280 ? 146.557 127.414 128.448 1.00 79.72 280 GLY A N 1
ATOM 2018 C CA . GLY A 1 280 ? 147.460 126.935 127.417 1.00 80.98 280 GLY A CA 1
ATOM 2019 C C . GLY A 1 280 ? 147.530 127.822 126.193 1.00 83.46 280 GLY A C 1
ATOM 2020 O O . GLY A 1 280 ? 148.502 127.736 125.438 1.00 82.41 280 GLY A O 1
ATOM 2021 N N . SER A 1 281 ? 146.515 128.657 125.968 1.00 82.79 281 SER A N 1
ATOM 2022 C CA . SER A 1 281 ? 146.571 129.597 124.854 1.00 75.06 281 SER A CA 1
ATOM 2023 C C . SER A 1 281 ? 147.640 130.658 125.072 1.00 76.07 281 SER A C 1
ATOM 2024 O O . SER A 1 281 ? 148.195 131.188 124.103 1.00 76.20 281 SER A O 1
ATOM 2027 N N . TYR A 1 282 ? 147.936 130.983 126.329 1.00 77.08 282 TYR A N 1
ATOM 2028 C CA . TYR A 1 282 ? 148.939 131.980 126.683 1.00 76.32 282 TYR A CA 1
ATOM 2029 C C . TYR A 1 282 ? 150.260 131.365 127.126 1.00 74.89 282 TYR A C 1
ATOM 2030 O O . TYR A 1 282 ? 151.323 131.849 126.726 1.00 72.55 282 TYR A O 1
ATOM 2039 N N . ALA A 1 283 ? 150.218 130.315 127.952 1.00 73.04 283 ALA A N 1
ATOM 2040 C CA . ALA A 1 283 ? 151.447 129.708 128.453 1.00 66.60 283 ALA A CA 1
ATOM 2041 C C . ALA A 1 283 ? 152.208 128.968 127.361 1.00 68.02 283 ALA A C 1
ATOM 2042 O O . ALA A 1 283 ? 153.443 128.944 127.378 1.00 68.15 283 ALA A O 1
ATOM 2044 N N . ARG A 1 284 ? 151.497 128.360 126.411 1.00 74.11 284 ARG A N 1
ATOM 2045 C CA . ARG A 1 284 ? 152.120 127.646 125.303 1.00 81.40 284 ARG A CA 1
ATOM 2046 C C . ARG A 1 284 ? 152.191 128.491 124.038 1.00 76.89 284 ARG A C 1
ATOM 2047 O O . ARG A 1 284 ? 152.389 127.945 122.948 1.00 78.27 284 ARG A O 1
ATOM 2055 N N . ALA A 1 285 ? 152.003 129.804 124.162 1.00 70.00 285 ALA A N 1
ATOM 2056 C CA . ALA A 1 285 ? 152.036 130.689 123.007 1.00 68.34 285 ALA A CA 1
ATOM 2057 C C . ALA A 1 285 ? 153.432 130.725 122.399 1.00 70.61 285 ALA A C 1
ATOM 2058 O O . ALA A 1 285 ? 154.440 130.740 123.111 1.00 69.87 285 ALA A O 1
ATOM 2060 N N . LYS A 1 286 ? 153.485 130.736 121.066 1.00 64.20 286 LYS A N 1
ATOM 2061 C CA . LYS A 1 286 ? 154.767 130.645 120.379 1.00 58.30 286 LYS A CA 1
ATOM 2062 C C . LYS A 1 286 ? 155.543 131.954 120.427 1.00 53.19 286 LYS A C 1
ATOM 2063 O O . LYS A 1 286 ? 156.778 131.930 120.430 1.00 57.47 286 LYS A O 1
ATOM 2069 N N . HIS A 1 287 ? 154.856 133.094 120.462 1.00 53.20 287 HIS A N 1
ATOM 2070 C CA . HIS A 1 287 ? 155.528 134.366 120.677 1.00 52.02 287 HIS A CA 1
ATOM 2071 C C . HIS A 1 287 ? 154.664 135.260 121.556 1.00 47.29 287 HIS A C 1
ATOM 2072 O O . HIS A 1 287 ? 153.441 135.334 121.377 1.00 52.37 287 HIS A O 1
ATOM 2079 N N . ARG A 1 288 ? 155.314 135.957 122.485 1.00 34.03 288 ARG A N 1
ATOM 2080 C CA . ARG A 1 288 ? 154.631 136.799 123.456 1.00 30.23 288 ARG A CA 1
ATOM 2081 C C . ARG A 1 288 ? 155.313 138.156 123.480 1.00 35.98 288 ARG A C 1
ATOM 2082 O O . ARG A 1 288 ? 156.490 138.254 123.841 1.00 43.80 288 ARG A O 1
ATOM 2090 N N . ILE A 1 289 ? 154.578 139.199 123.098 1.00 31.57 289 ILE A N 1
ATOM 2091 C CA . ILE A 1 289 ? 155.087 140.568 123.076 1.00 24.69 289 ILE A CA 1
ATOM 2092 C C . ILE A 1 289 ? 154.376 141.352 124.163 1.00 25.47 289 ILE A C 1
ATOM 2093 O O . ILE A 1 289 ? 153.142 141.327 124.246 1.00 35.62 289 ILE A O 1
ATOM 2098 N N . PHE A 1 290 ? 155.146 142.029 125.007 1.00 24.17 290 PHE A N 1
ATOM 2099 C CA . PHE A 1 290 ? 154.618 142.773 126.140 1.00 29.23 290 PHE A CA 1
ATOM 2100 C C . PHE A 1 290 ? 154.966 144.244 125.981 1.00 30.97 290 PHE A C 1
ATOM 2101 O O . PHE A 1 290 ? 156.068 144.583 125.543 1.00 40.37 290 PHE A O 1
ATOM 2109 N N . MET A 1 291 ? 154.024 145.120 126.325 1.00 26.22 291 MET A N 1
ATOM 2110 C CA . MET A 1 291 ? 154.231 146.555 126.219 1.00 28.61 291 MET A CA 1
ATOM 2111 C C . MET A 1 291 ? 153.937 147.204 127.559 1.00 32.64 291 MET A C 1
ATOM 2112 O O . MET A 1 291 ? 152.939 146.878 128.208 1.00 44.16 291 MET A O 1
ATOM 2117 N N . SER A 1 292 ? 154.805 148.122 127.972 1.00 36.55 292 SER A N 1
ATOM 2118 C CA . SER A 1 292 ? 154.649 148.800 129.248 1.00 40.41 292 SER A CA 1
ATOM 2119 C C . SER A 1 292 ? 155.234 150.198 129.136 1.00 46.21 292 SER A C 1
ATOM 2120 O O . SER A 1 292 ? 155.779 150.586 128.099 1.00 52.43 292 SER A O 1
ATOM 2123 N N . ALA A 1 293 ? 155.117 150.959 130.217 1.00 51.29 293 ALA A N 1
ATOM 2124 C CA . ALA A 1 293 ? 155.676 152.298 130.249 1.00 54.54 293 ALA A CA 1
ATOM 2125 C C . ALA A 1 293 ? 157.183 152.238 130.482 1.00 52.31 293 ALA A C 1
ATOM 2126 O O . ALA A 1 293 ? 157.724 151.244 130.973 1.00 55.17 293 ALA A O 1
ATOM 2128 N N . THR A 1 294 ? 157.861 153.325 130.110 1.00 48.52 294 THR A N 1
ATOM 2129 C CA . THR A 1 294 ? 159.301 153.406 130.329 1.00 43.86 294 THR A CA 1
ATOM 2130 C C . THR A 1 294 ? 159.624 153.591 131.808 1.00 46.40 294 THR A C 1
ATOM 2131 O O . THR A 1 294 ? 160.537 152.942 132.333 1.00 46.80 294 THR A O 1
ATOM 2135 N N . VAL A 1 295 ? 158.880 154.460 132.492 1.00 49.89 295 VAL A N 1
ATOM 2136 C CA . VAL A 1 295 ? 159.197 154.778 133.882 1.00 49.75 295 VAL A CA 1
ATOM 2137 C C . VAL A 1 295 ? 158.876 153.612 134.813 1.00 48.51 295 VAL A C 1
ATOM 2138 O O . VAL A 1 295 ? 159.538 153.437 135.844 1.00 48.53 295 VAL A O 1
ATOM 2142 N N . THR A 1 296 ? 157.878 152.794 134.480 1.00 43.79 296 THR A N 1
ATOM 2143 C CA . THR A 1 296 ? 157.462 151.720 135.371 1.00 44.64 296 THR A CA 1
ATOM 2144 C C . THR A 1 296 ? 158.474 150.580 135.323 1.00 46.30 296 THR A C 1
ATOM 2145 O O . THR A 1 296 ? 158.886 150.151 134.242 1.00 44.87 296 THR A O 1
ATOM 2149 N N . ASP A 1 297 ? 158.873 150.098 136.496 1.00 48.19 297 ASP A N 1
ATOM 2150 C CA . ASP A 1 297 ? 159.881 149.049 136.592 1.00 52.37 297 ASP A CA 1
ATOM 2151 C C . ASP A 1 297 ? 159.253 147.704 136.246 1.00 48.15 297 ASP A C 1
ATOM 2152 O O . ASP A 1 297 ? 158.211 147.337 136.796 1.00 47.75 297 ASP A O 1
ATOM 2157 N N . ASP A 1 298 ? 159.893 146.967 135.336 1.00 42.79 298 ASP A N 1
ATOM 2158 C CA . ASP A 1 298 ? 159.403 145.671 134.883 1.00 39.52 298 ASP A CA 1
ATOM 2159 C C . ASP A 1 298 ? 159.906 144.514 135.737 1.00 38.93 298 ASP A C 1
ATOM 2160 O O . ASP A 1 298 ? 159.991 143.378 135.247 1.00 44.33 298 ASP A O 1
ATOM 2165 N N . SER A 1 299 ? 160.253 144.764 136.998 1.00 37.10 299 SER A N 1
ATOM 2166 C CA . SER A 1 299 ? 160.636 143.685 137.897 1.00 35.88 299 SER A CA 1
ATOM 2167 C C . SER A 1 299 ? 159.441 142.886 138.397 1.00 31.62 299 SER A C 1
ATOM 2168 O O . SER A 1 299 ? 159.623 141.765 138.883 1.00 27.60 299 SER A O 1
ATOM 2171 N N . PHE A 1 300 ? 158.229 143.437 138.298 1.00 36.59 300 PHE A N 1
ATOM 2172 C CA . PHE A 1 300 ? 157.034 142.733 138.750 1.00 36.59 300 PHE A CA 1
ATOM 2173 C C . PHE A 1 300 ? 156.635 141.593 137.829 1.00 35.82 300 PHE A C 1
ATOM 2174 O O . PHE A 1 300 ? 155.834 140.742 138.229 1.00 37.99 300 PHE A O 1
ATOM 2182 N N . LEU A 1 301 ? 157.165 141.556 136.609 1.00 39.63 301 LEU A N 1
ATOM 2183 C CA . LEU A 1 301 ? 156.728 140.579 135.624 1.00 41.68 301 LEU A CA 1
ATOM 2184 C C . LEU A 1 301 ? 157.322 139.193 135.853 1.00 43.57 301 LEU A C 1
ATOM 2185 O O . LEU A 1 301 ? 156.952 138.260 135.134 1.00 45.19 301 LEU A O 1
ATOM 2190 N N . VAL A 1 302 ? 158.239 139.043 136.815 1.00 39.37 302 VAL A N 1
ATOM 2191 C CA . VAL A 1 302 ? 158.783 137.726 137.129 1.00 35.46 302 VAL A CA 1
ATOM 2192 C C . VAL A 1 302 ? 157.702 136.833 137.725 1.00 45.46 302 VAL A C 1
ATOM 2193 O O . VAL A 1 302 ? 157.571 135.662 137.352 1.00 48.60 302 VAL A O 1
ATOM 2197 N N . LYS A 1 303 ? 156.909 137.364 138.651 1.00 47.92 303 LYS A N 1
ATOM 2198 C CA . LYS A 1 303 ? 155.889 136.578 139.334 1.00 44.16 303 LYS A CA 1
ATOM 2199 C C . LYS A 1 303 ? 154.502 136.746 138.729 1.00 41.91 303 LYS A C 1
ATOM 2200 O O . LYS A 1 303 ? 153.736 135.780 138.678 1.00 43.66 303 LYS A O 1
ATOM 2206 N N . GLY A 1 304 ? 154.163 137.955 138.280 1.00 40.71 304 GLY A N 1
ATOM 2207 C CA . GLY A 1 304 ? 152.835 138.186 137.732 1.00 43.44 304 GLY A CA 1
ATOM 2208 C C . GLY A 1 304 ? 152.601 137.485 136.407 1.00 46.44 304 GLY A C 1
ATOM 2209 O O . GLY A 1 304 ? 151.519 136.940 136.167 1.00 53.60 304 GLY A O 1
ATOM 2210 N N . LEU A 1 305 ? 153.605 137.486 135.529 1.00 41.84 305 LEU A N 1
ATOM 2211 C CA . LEU A 1 305 ? 153.467 136.918 134.198 1.00 44.29 305 LEU A CA 1
ATOM 2212 C C . LEU A 1 305 ? 154.417 135.760 133.924 1.00 48.93 305 LEU A C 1
ATOM 2213 O O . LEU A 1 305 ? 154.374 135.199 132.822 1.00 46.36 305 LEU A O 1
ATOM 2218 N N . GLN A 1 306 ? 155.264 135.394 134.891 1.00 48.48 306 GLN A N 1
ATOM 2219 C CA . GLN A 1 306 ? 156.162 134.237 134.837 1.00 50.18 306 GLN A CA 1
ATOM 2220 C C . GLN A 1 306 ? 157.113 134.329 133.638 1.00 49.67 306 GLN A C 1
ATOM 2221 O O . GLN A 1 306 ? 157.080 133.531 132.701 1.00 54.39 306 GLN A O 1
ATOM 2227 N N . LEU A 1 307 ? 157.967 135.347 133.705 1.00 48.00 307 LEU A N 1
ATOM 2228 C CA . LEU A 1 307 ? 158.999 135.596 132.710 1.00 49.30 307 LEU A CA 1
ATOM 2229 C C . LEU A 1 307 ? 160.372 135.222 133.252 1.00 49.81 307 LEU A C 1
ATOM 2230 O O . LEU A 1 307 ? 160.606 135.233 134.463 1.00 50.71 307 LEU A O 1
ATOM 2235 N N . SER A 1 308 ? 161.275 134.886 132.339 1.00 44.49 308 SER A N 1
ATOM 2236 C CA . SER A 1 308 ? 162.676 134.776 132.703 1.00 44.38 308 SER A CA 1
ATOM 2237 C C . SER A 1 308 ? 163.295 136.170 132.804 1.00 43.99 308 SER A C 1
ATOM 2238 O O . SER A 1 308 ? 162.861 137.098 132.115 1.00 44.95 308 SER A O 1
ATOM 2241 N N . PRO A 1 309 ? 164.295 136.352 133.675 1.00 42.77 309 PRO A N 1
ATOM 2242 C CA . PRO A 1 309 ? 164.915 137.681 133.817 1.00 43.40 309 PRO A CA 1
ATOM 2243 C C . PRO A 1 309 ? 165.661 138.166 132.583 1.00 45.68 309 PRO A C 1
ATOM 2244 O O . PRO A 1 309 ? 165.936 139.370 132.489 1.00 44.69 309 PRO A O 1
ATOM 2248 N N . ASP A 1 310 ? 166.003 137.275 131.646 1.00 45.84 310 ASP A N 1
ATOM 2249 C CA . ASP A 1 310 ? 166.724 137.687 130.445 1.00 46.02 310 ASP A CA 1
ATOM 2250 C C . ASP A 1 310 ? 165.878 138.600 129.563 1.00 46.85 310 ASP A C 1
ATOM 2251 O O . ASP A 1 310 ? 166.400 139.544 128.958 1.00 45.67 310 ASP A O 1
ATOM 2256 N N . THR A 1 311 ? 164.573 138.330 129.469 1.00 41.51 311 THR A N 1
ATOM 2257 C CA . THR A 1 311 ? 163.700 139.171 128.658 1.00 35.78 311 THR A CA 1
ATOM 2258 C C . THR A 1 311 ? 163.472 140.527 129.313 1.00 36.77 311 THR A C 1
ATOM 2259 O O . THR A 1 311 ? 163.385 141.549 128.621 1.00 35.76 311 THR A O 1
ATOM 2263 N N . ILE A 1 312 ? 163.349 140.551 130.642 1.00 39.84 312 ILE A N 1
ATOM 2264 C CA . ILE A 1 312 ? 163.166 141.810 131.359 1.00 38.69 312 ILE A CA 1
ATOM 2265 C C . ILE A 1 312 ? 164.420 142.669 131.256 1.00 36.73 312 ILE A C 1
ATOM 2266 O O . ILE A 1 312 ? 164.344 143.881 131.017 1.00 33.73 312 ILE A O 1
ATOM 2271 N N . SER A 1 313 ? 165.596 142.052 131.392 1.00 37.31 313 SER A N 1
ATOM 2272 C CA . SER A 1 313 ? 166.849 142.796 131.338 1.00 37.49 313 SER A CA 1
ATOM 2273 C C . SER A 1 313 ? 167.240 143.222 129.926 1.00 38.62 313 SER A C 1
ATOM 2274 O O . SER A 1 313 ? 168.181 144.008 129.781 1.00 38.22 313 SER A O 1
ATOM 2277 N N . ASN A 1 314 ? 166.557 142.731 128.892 1.00 42.40 314 ASN A N 1
ATOM 2278 C CA . ASN A 1 314 ? 166.851 143.089 127.502 1.00 43.39 314 ASN A CA 1
ATOM 2279 C C . ASN A 1 314 ? 165.575 143.488 126.772 1.00 43.64 314 ASN A C 1
ATOM 2280 O O . ASN A 1 314 ? 165.006 142.691 126.013 1.00 43.35 314 ASN A O 1
ATOM 2285 N N . PRO A 1 315 ? 165.092 144.714 126.974 1.00 34.21 315 PRO A N 1
ATOM 2286 C CA . PRO A 1 315 ? 163.887 145.160 126.277 1.00 30.94 315 PRO A CA 1
ATOM 2287 C C . PRO A 1 315 ? 164.205 145.755 124.911 1.00 45.18 315 PRO A C 1
ATOM 2288 O O . PRO A 1 315 ? 165.344 146.112 124.602 1.00 53.08 315 PRO A O 1
ATOM 2292 N N . LEU A 1 316 ? 163.161 145.855 124.088 1.00 46.25 316 LEU A N 1
ATOM 2293 C CA . LEU A 1 316 ? 163.228 146.595 122.831 1.00 38.73 316 LEU A CA 1
ATOM 2294 C C . LEU A 1 316 ? 162.766 148.023 123.083 1.00 41.77 316 LEU A C 1
ATOM 2295 O O . LEU A 1 316 ? 161.575 148.269 123.296 1.00 44.14 316 LEU A O 1
ATOM 2300 N N . THR A 1 317 ? 163.704 148.963 123.058 1.00 49.28 317 THR A N 1
ATOM 2301 C CA . THR A 1 317 ? 163.398 150.373 123.233 1.00 54.04 317 THR A CA 1
ATOM 2302 C C . THR A 1 317 ? 164.001 151.171 122.087 1.00 70.68 317 THR A C 1
ATOM 2303 O O . THR A 1 317 ? 164.891 150.704 121.374 1.00 70.59 317 THR A O 1
ATOM 2307 N N . TYR A 1 318 ? 163.495 152.389 121.920 1.00 73.19 318 TYR A N 1
ATOM 2308 C CA . TYR A 1 318 ? 164.054 153.305 120.938 1.00 75.24 318 TYR A CA 1
ATOM 2309 C C . TYR A 1 318 ? 165.391 153.831 121.449 1.00 77.97 318 TYR A C 1
ATOM 2310 O O . TYR A 1 318 ? 165.485 154.317 122.579 1.00 72.98 318 TYR A O 1
ATOM 2319 N N . ALA A 1 319 ? 166.437 153.686 120.627 1.00 78.49 319 ALA A N 1
ATOM 2320 C CA . ALA A 1 319 ? 167.782 154.049 121.066 1.00 77.37 319 ALA A CA 1
ATOM 2321 C C . ALA A 1 319 ? 167.917 155.553 121.274 1.00 79.36 319 ALA A C 1
ATOM 2322 O O . ALA A 1 319 ? 168.521 155.998 122.256 1.00 74.88 319 ALA A O 1
ATOM 2324 N N . LYS A 1 320 ? 167.353 156.347 120.369 1.00 83.29 320 LYS A N 1
ATOM 2325 C CA . LYS A 1 320 ? 167.420 157.799 120.461 1.00 83.06 320 LYS A CA 1
ATOM 2326 C C . LYS A 1 320 ? 166.367 158.381 121.399 1.00 87.84 320 LYS A C 1
ATOM 2327 O O . LYS A 1 320 ? 166.255 159.608 121.486 1.00 90.17 320 LYS A O 1
ATOM 2333 N N . GLU A 1 321 ? 165.596 157.536 122.081 1.00 86.57 321 GLU A N 1
ATOM 2334 C CA . GLU A 1 321 ? 164.505 158.009 122.919 1.00 84.76 321 GLU A CA 1
ATOM 2335 C C . GLU A 1 321 ? 165.027 158.742 124.144 1.00 81.71 321 GLU A C 1
ATOM 2336 O O . GLU A 1 321 ? 165.969 158.299 124.808 1.00 81.64 321 GLU A O 1
ATOM 2342 N N . THR A 1 322 ? 164.405 159.872 124.435 1.00 81.49 322 THR A N 1
ATOM 2343 C CA . THR A 1 322 ? 164.690 160.685 125.604 1.00 85.28 322 THR A CA 1
ATOM 2344 C C . THR A 1 322 ? 163.425 160.777 126.454 1.00 84.92 322 THR A C 1
ATOM 2345 O O . THR A 1 322 ? 162.454 160.043 126.248 1.00 81.58 322 THR A O 1
ATOM 2349 N N . TRP A 1 323 ? 163.469 161.665 127.444 1.00 77.50 323 TRP A N 1
ATOM 2350 C CA . TRP A 1 323 ? 162.276 162.069 128.173 1.00 65.69 323 TRP A CA 1
ATOM 2351 C C . TRP A 1 323 ? 161.210 162.605 127.221 1.00 70.46 323 TRP A C 1
ATOM 2352 O O . TRP A 1 323 ? 161.514 163.232 126.203 1.00 77.13 323 TRP A O 1
ATOM 2363 N N . SER A 1 324 ? 159.950 162.343 127.556 1.00 61.91 324 SER A N 1
ATOM 2364 C CA . SER A 1 324 ? 158.822 162.788 126.750 1.00 52.01 324 SER A CA 1
ATOM 2365 C C . SER A 1 324 ? 157.792 163.451 127.649 1.00 54.52 324 SER A C 1
ATOM 2366 O O . SER A 1 324 ? 157.435 162.904 128.699 1.00 59.72 324 SER A O 1
ATOM 2369 N N . GLY A 1 325 ? 157.317 164.619 127.236 1.00 53.21 325 GLY A N 1
ATOM 2370 C CA . GLY A 1 325 ? 156.296 165.336 127.967 1.00 44.57 325 GLY A CA 1
ATOM 2371 C C . GLY A 1 325 ? 156.868 166.223 129.059 1.00 37.92 325 GLY A C 1
ATOM 2372 O O . GLY A 1 325 ? 158.000 166.061 129.508 1.00 40.82 325 GLY A O 1
ATOM 2373 N N . GLU A 1 326 ? 156.053 167.180 129.493 1.00 38.68 326 GLU A N 1
ATOM 2374 C CA . GLU A 1 326 ? 156.468 168.162 130.487 1.00 44.43 326 GLU A CA 1
ATOM 2375 C C . GLU A 1 326 ? 155.637 167.993 131.750 1.00 50.66 326 GLU A C 1
ATOM 2376 O O . GLU A 1 326 ? 154.409 168.152 131.726 1.00 53.72 326 GLU A O 1
ATOM 2382 N N . LYS A 1 327 ? 156.318 167.712 132.857 1.00 47.76 327 LYS A N 1
ATOM 2383 C CA . LYS A 1 327 ? 155.691 167.551 134.159 1.00 31.84 327 LYS A CA 1
ATOM 2384 C C . LYS A 1 327 ? 156.376 168.491 135.132 1.00 27.87 327 LYS A C 1
ATOM 2385 O O . LYS A 1 327 ? 157.605 168.479 135.243 1.00 37.30 327 LYS A O 1
ATOM 2391 N N . MET A 1 328 ? 155.594 169.301 135.830 1.00 22.74 328 MET A N 1
ATOM 2392 C CA . MET A 1 328 ? 156.113 170.095 136.934 1.00 24.22 328 MET A CA 1
ATOM 2393 C C . MET A 1 328 ? 155.531 169.458 138.192 1.00 28.54 328 MET A C 1
ATOM 2394 O O . MET A 1 328 ? 154.367 169.690 138.538 1.00 29.25 328 MET A O 1
ATOM 2399 N N . VAL A 1 329 ? 156.310 168.580 138.816 1.00 28.27 329 VAL A N 1
ATOM 2400 C CA . VAL A 1 329 ? 155.882 167.905 140.037 1.00 17.95 329 VAL A CA 1
ATOM 2401 C C . VAL A 1 329 ? 156.171 168.832 141.210 1.00 24.95 329 VAL A C 1
ATOM 2402 O O . VAL A 1 329 ? 157.327 169.009 141.603 1.00 36.38 329 VAL A O 1
ATOM 2406 N N . LEU A 1 330 ? 155.125 169.423 141.767 1.00 22.71 330 LEU A N 1
ATOM 2407 C CA . LEU A 1 330 ? 155.244 170.340 142.887 1.00 23.32 330 LEU A CA 1
ATOM 2408 C C . LEU A 1 330 ? 154.895 169.620 144.180 1.00 33.74 330 LEU A C 1
ATOM 2409 O O . LEU A 1 330 ? 154.024 168.744 144.203 1.00 36.85 330 LEU A O 1
ATOM 2414 N N . ILE A 1 331 ? 155.605 169.969 145.246 1.00 34.27 331 ILE A N 1
ATOM 2415 C CA . ILE A 1 331 ? 155.327 169.460 146.586 1.00 30.70 331 ILE A CA 1
ATOM 2416 C C . ILE A 1 331 ? 155.105 170.662 147.497 1.00 31.91 331 ILE A C 1
ATOM 2417 O O . ILE A 1 331 ? 156.068 171.176 148.082 1.00 40.77 331 ILE A O 1
ATOM 2422 N N . PRO A 1 332 ? 153.871 171.167 147.613 1.00 23.80 332 PRO A N 1
ATOM 2423 C CA . PRO A 1 332 ? 153.637 172.368 148.436 1.00 32.44 332 PRO A CA 1
ATOM 2424 C C . PRO A 1 332 ? 153.890 172.172 149.917 1.00 44.12 332 PRO A C 1
ATOM 2425 O O . PRO A 1 332 ? 154.094 173.168 150.621 1.00 54.30 332 PRO A O 1
ATOM 2429 N N . SER A 1 333 ? 153.893 170.933 150.419 1.00 37.51 333 SER A N 1
ATOM 2430 C CA . SER A 1 333 ? 154.231 170.691 151.818 1.00 35.49 333 SER A CA 1
ATOM 2431 C C . SER A 1 333 ? 155.679 171.049 152.133 1.00 36.73 333 SER A C 1
ATOM 2432 O O . SER A 1 333 ? 156.034 171.155 153.312 1.00 36.65 333 SER A O 1
ATOM 2435 N N . MET A 1 334 ? 156.512 171.234 151.111 1.00 36.52 334 MET A N 1
ATOM 2436 C CA . MET A 1 334 ? 157.902 171.621 151.249 1.00 35.74 334 MET A CA 1
ATOM 2437 C C . MET A 1 334 ? 158.085 173.128 151.205 1.00 43.94 334 MET A C 1
ATOM 2438 O O . MET A 1 334 ? 159.191 173.616 151.455 1.00 57.51 334 MET A O 1
ATOM 2443 N N . MET A 1 335 ? 157.026 173.865 150.883 1.00 45.39 335 MET A N 1
ATOM 2444 C CA . MET A 1 335 ? 157.112 175.284 150.570 1.00 59.57 335 MET A CA 1
ATOM 2445 C C . MET A 1 335 ? 156.928 176.145 151.809 1.00 59.85 335 MET A C 1
ATOM 2446 O O . MET A 1 335 ? 157.652 177.128 152.000 1.00 63.39 335 MET A O 1
ATOM 2451 N N . HIS A 1 336 ? 155.959 175.790 152.647 1.00 47.93 336 HIS A N 1
ATOM 2452 C CA . HIS A 1 336 ? 155.684 176.503 153.883 1.00 52.10 336 HIS A CA 1
ATOM 2453 C C . HIS A 1 336 ? 154.954 175.541 154.805 1.00 60.20 336 HIS A C 1
ATOM 2454 O O . HIS A 1 336 ? 154.378 174.547 154.354 1.00 54.50 336 HIS A O 1
ATOM 2461 N N . GLU A 1 337 ? 154.994 175.835 156.106 1.00 71.57 337 GLU A N 1
ATOM 2462 C CA . GLU A 1 337 ? 154.293 174.989 157.065 1.00 74.07 337 GLU A CA 1
ATOM 2463 C C . GLU A 1 337 ? 152.778 175.095 156.928 1.00 76.80 337 GLU A C 1
ATOM 2464 O O . GLU A 1 337 ? 152.068 174.157 157.308 1.00 76.04 337 GLU A O 1
ATOM 2470 N N . ASP A 1 338 ? 152.271 176.208 156.394 1.00 76.98 338 ASP A N 1
ATOM 2471 C CA . ASP A 1 338 ? 150.839 176.388 156.209 1.00 73.97 338 ASP A CA 1
ATOM 2472 C C . ASP A 1 338 ? 150.307 175.669 154.976 1.00 67.23 338 ASP A C 1
ATOM 2473 O O . ASP A 1 338 ? 149.096 175.445 154.881 1.00 64.13 338 ASP A O 1
ATOM 2478 N N . LEU A 1 339 ? 151.177 175.304 154.036 1.00 62.41 339 LEU A N 1
ATOM 2479 C CA . LEU A 1 339 ? 150.750 174.655 152.797 1.00 57.34 339 LEU A CA 1
ATOM 2480 C C . LEU A 1 339 ? 150.698 173.136 152.967 1.00 52.61 339 LEU A C 1
ATOM 2481 O O . LEU A 1 339 ? 151.412 172.376 152.314 1.00 53.15 339 LEU A O 1
ATOM 2486 N N . ASP A 1 340 ? 149.820 172.701 153.864 1.00 52.77 340 ASP A N 1
ATOM 2487 C CA . ASP A 1 340 ? 149.587 171.281 154.093 1.00 51.12 340 ASP A CA 1
ATOM 2488 C C . ASP A 1 340 ? 148.629 170.736 153.031 1.00 43.15 340 ASP A C 1
ATOM 2489 O O . ASP A 1 340 ? 148.374 171.371 152.004 1.00 46.45 340 ASP A O 1
ATOM 2494 N N . ARG A 1 341 ? 148.106 169.530 153.258 1.00 36.59 341 ARG A N 1
ATOM 2495 C CA . ARG A 1 341 ? 147.110 168.975 152.346 1.00 33.33 341 ARG A CA 1
ATOM 2496 C C . ARG A 1 341 ? 145.812 169.775 152.393 1.00 39.33 341 ARG A C 1
ATOM 2497 O O . ARG A 1 341 ? 145.200 170.030 151.348 1.00 39.73 341 ARG A O 1
ATOM 2505 N N . ALA A 1 342 ? 145.400 170.198 153.593 1.00 43.28 342 ALA A N 1
ATOM 2506 C CA . ALA A 1 342 ? 144.087 170.813 153.784 1.00 38.28 342 ALA A CA 1
ATOM 2507 C C . ALA A 1 342 ? 143.967 172.142 153.051 1.00 36.02 342 ALA A C 1
ATOM 2508 O O . ALA A 1 342 ? 142.907 172.451 152.498 1.00 35.98 342 ALA A O 1
ATOM 2510 N N . LYS A 1 343 ? 145.038 172.941 153.038 1.00 38.42 343 LYS A N 1
ATOM 2511 C CA . LYS A 1 343 ? 145.004 174.219 152.329 1.00 42.07 343 LYS A CA 1
ATOM 2512 C C . LYS A 1 343 ? 144.849 174.021 150.826 1.00 40.96 343 LYS A C 1
ATOM 2513 O O . LYS A 1 343 ? 144.059 174.722 150.181 1.00 43.83 343 LYS A O 1
ATOM 2519 N N . ILE A 1 344 ? 145.575 173.058 150.252 1.00 35.46 344 ILE A N 1
ATOM 2520 C CA . ILE A 1 344 ? 145.477 172.804 148.818 1.00 33.62 344 ILE A CA 1
ATOM 2521 C C . ILE A 1 344 ? 144.106 172.235 148.468 1.00 39.89 344 ILE A C 1
ATOM 2522 O O . ILE A 1 344 ? 143.530 172.570 147.424 1.00 46.13 344 ILE A O 1
ATOM 2527 N N . VAL A 1 345 ? 143.561 171.373 149.333 1.00 39.47 345 VAL A N 1
ATOM 2528 C CA . VAL A 1 345 ? 142.220 170.832 149.113 1.00 40.08 345 VAL A CA 1
ATOM 2529 C C . VAL A 1 345 ? 141.181 171.947 149.152 1.00 40.62 345 VAL A C 1
ATOM 2530 O O . VAL A 1 345 ? 140.320 172.044 148.271 1.00 40.12 345 VAL A O 1
ATOM 2534 N N . ALA A 1 346 ? 141.266 172.827 150.152 1.00 41.66 346 ALA A N 1
ATOM 2535 C CA . ALA A 1 346 ? 140.338 173.950 150.236 1.00 39.49 346 ALA A CA 1
ATOM 2536 C C . ALA A 1 346 ? 140.529 174.952 149.103 1.00 41.85 346 ALA A C 1
ATOM 2537 O O . ALA A 1 346 ? 139.597 175.704 148.796 1.00 42.82 346 ALA A O 1
ATOM 2539 N N . TRP A 1 347 ? 141.705 174.982 148.482 1.00 44.03 347 TRP A N 1
ATOM 2540 C CA . TRP A 1 347 ? 141.958 175.912 147.390 1.00 45.23 347 TRP A CA 1
ATOM 2541 C C . TRP A 1 347 ? 141.485 175.373 146.041 1.00 46.37 347 TRP A C 1
ATOM 2542 O O . TRP A 1 347 ? 140.963 176.138 145.224 1.00 49.34 347 TRP A O 1
ATOM 2553 N N . LEU A 1 348 ? 141.642 174.072 145.789 1.00 42.99 348 LEU A N 1
ATOM 2554 C CA . LEU A 1 348 ? 141.376 173.517 144.465 1.00 43.81 348 LEU A CA 1
ATOM 2555 C C . LEU A 1 348 ? 140.013 172.852 144.321 1.00 48.05 348 LEU A C 1
ATOM 2556 O O . LEU A 1 348 ? 139.476 172.820 143.208 1.00 52.94 348 LEU A O 1
ATOM 2561 N N . ALA A 1 349 ? 139.451 172.301 145.400 1.00 45.38 349 ALA A N 1
ATOM 2562 C CA . ALA A 1 349 ? 138.155 171.626 145.306 1.00 47.43 349 ALA A CA 1
ATOM 2563 C C . ALA A 1 349 ? 136.978 172.509 144.884 1.00 50.85 349 ALA A C 1
ATOM 2564 O O . ALA A 1 349 ? 136.202 172.059 144.022 1.00 50.41 349 ALA A O 1
ATOM 2566 N N . PRO A 1 350 ? 136.735 173.710 145.449 1.00 51.55 350 PRO A N 1
ATOM 2567 C CA . PRO A 1 350 ? 135.487 174.411 145.116 1.00 51.99 350 PRO A CA 1
ATOM 2568 C C . PRO A 1 350 ? 135.441 174.878 143.670 1.00 56.40 350 PRO A C 1
ATOM 2569 O O . PRO A 1 350 ? 136.470 175.143 143.043 1.00 55.22 350 PRO A O 1
ATOM 2573 N N . VAL A 1 351 ? 134.216 174.955 143.145 1.00 61.05 351 VAL A N 1
ATOM 2574 C CA . VAL A 1 351 ? 134.001 175.187 141.723 1.00 60.34 351 VAL A CA 1
ATOM 2575 C C . VAL A 1 351 ? 134.424 176.602 141.344 1.00 60.60 351 VAL A C 1
ATOM 2576 O O . VAL A 1 351 ? 134.262 177.557 142.117 1.00 58.25 351 VAL A O 1
ATOM 2580 N N . ASN A 1 352 ? 135.037 176.726 140.170 1.00 61.42 352 ASN A N 1
ATOM 2581 C CA . ASN A 1 352 ? 135.516 178.003 139.669 1.00 64.25 352 ASN A CA 1
ATOM 2582 C C . ASN A 1 352 ? 135.165 178.078 138.187 1.00 69.64 352 ASN A C 1
ATOM 2583 O O . ASN A 1 352 ? 135.753 177.354 137.372 1.00 70.55 352 ASN A O 1
ATOM 2588 N N . PRO A 1 353 ? 134.210 178.930 137.800 1.00 72.28 353 PRO A N 1
ATOM 2589 C CA . PRO A 1 353 ? 133.747 178.935 136.402 1.00 73.61 353 PRO A CA 1
ATOM 2590 C C . PRO A 1 353 ? 134.724 179.556 135.414 1.00 72.25 353 PRO A C 1
ATOM 2591 O O . PRO A 1 353 ? 134.537 179.379 134.204 1.00 69.54 353 PRO A O 1
ATOM 2595 N N . LYS A 1 354 ? 135.749 180.272 135.872 1.00 69.01 354 LYS A N 1
ATOM 2596 C CA . LYS A 1 354 ? 136.652 180.971 134.969 1.00 67.16 354 LYS A CA 1
ATOM 2597 C C . LYS A 1 354 ? 137.793 180.097 134.463 1.00 72.63 354 LYS A C 1
ATOM 2598 O O . LYS A 1 354 ? 138.581 180.558 133.631 1.00 73.60 354 LYS A O 1
ATOM 2604 N N . LEU A 1 355 ? 137.903 178.861 134.942 1.00 75.40 355 LEU A N 1
ATOM 2605 C CA . LEU A 1 355 ? 139.002 177.994 134.539 1.00 69.12 355 LEU A CA 1
ATOM 2606 C C . LEU A 1 355 ? 138.818 177.518 133.103 1.00 70.38 355 LEU A C 1
ATOM 2607 O O . LEU A 1 355 ? 137.706 177.211 132.668 1.00 69.61 355 LEU A O 1
ATOM 2612 N N . LYS A 1 356 ? 139.926 177.455 132.367 1.00 67.99 356 LYS A N 1
ATOM 2613 C CA . LYS A 1 356 ? 139.931 177.003 130.983 1.00 65.22 356 LYS A CA 1
ATOM 2614 C C . LYS A 1 356 ? 140.491 175.594 130.829 1.00 62.95 356 LYS A C 1
ATOM 2615 O O . LYS A 1 356 ? 140.725 175.151 129.699 1.00 63.30 356 LYS A O 1
ATOM 2621 N N . PHE A 1 357 ? 140.712 174.883 131.932 1.00 64.84 357 PHE A N 1
ATOM 2622 C CA . PHE A 1 357 ? 141.289 173.549 131.888 1.00 58.61 357 PHE A CA 1
ATOM 2623 C C . PHE A 1 357 ? 140.718 172.717 133.025 1.00 53.33 357 PHE A C 1
ATOM 2624 O O . PHE A 1 357 ? 140.164 173.248 133.991 1.00 59.53 357 PHE A O 1
ATOM 2632 N N . GLY A 1 358 ? 140.859 171.400 132.903 1.00 44.68 358 GLY A N 1
ATOM 2633 C CA . GLY A 1 358 ? 140.362 170.512 133.930 1.00 46.93 358 GLY A CA 1
ATOM 2634 C C . GLY A 1 358 ? 141.300 170.424 135.119 1.00 41.11 358 GLY A C 1
ATOM 2635 O O . GLY A 1 358 ? 142.519 170.524 134.994 1.00 40.99 358 GLY A O 1
ATOM 2636 N N . ILE A 1 359 ? 140.708 170.238 136.294 1.00 34.18 359 ILE A N 1
ATOM 2637 C CA . ILE A 1 359 ? 141.436 169.928 137.518 1.00 26.42 359 ILE A CA 1
ATOM 2638 C C . ILE A 1 359 ? 141.031 168.528 137.949 1.00 28.65 359 ILE A C 1
ATOM 2639 O O . ILE A 1 359 ? 139.853 168.278 138.229 1.00 40.00 359 ILE A O 1
ATOM 2644 N N . VAL A 1 360 ? 141.995 167.613 138.002 1.00 23.11 360 VAL A N 1
ATOM 2645 C CA . VAL A 1 360 ? 141.719 166.210 138.298 1.00 22.09 360 VAL A CA 1
ATOM 2646 C C . VAL A 1 360 ? 142.485 165.824 139.551 1.00 24.81 360 VAL A C 1
ATOM 2647 O O . VAL A 1 360 ? 143.689 166.079 139.644 1.00 32.82 360 VAL A O 1
ATOM 2651 N N . ALA A 1 361 ? 141.796 165.203 140.507 1.00 20.55 361 ALA A N 1
ATOM 2652 C CA . ALA A 1 361 ? 142.399 164.781 141.763 1.00 18.03 361 ALA A CA 1
ATOM 2653 C C . ALA A 1 361 ? 142.291 163.273 141.922 1.00 24.20 361 ALA A C 1
ATOM 2654 O O . ALA A 1 361 ? 141.235 162.684 141.667 1.00 34.91 361 ALA A O 1
ATOM 2656 N N . LEU A 1 362 ? 143.386 162.655 142.350 1.00 24.18 362 LEU A N 1
ATOM 2657 C CA . LEU A 1 362 ? 143.469 161.218 142.569 1.00 26.32 362 LEU A CA 1
ATOM 2658 C C . LEU A 1 362 ? 143.626 160.962 144.062 1.00 34.49 362 LEU A C 1
ATOM 2659 O O . LEU A 1 362 ? 144.658 161.314 144.647 1.00 34.49 362 LEU A O 1
ATOM 2664 N N . VAL A 1 363 ? 142.627 160.318 144.660 1.00 42.20 363 VAL A N 1
ATOM 2665 C CA . VAL A 1 363 ? 142.575 160.072 146.100 1.00 43.88 363 VAL A CA 1
ATOM 2666 C C . VAL A 1 363 ? 142.611 158.563 146.326 1.00 50.28 363 VAL A C 1
ATOM 2667 O O . VAL A 1 363 ? 142.216 157.805 145.427 1.00 54.62 363 VAL A O 1
ATOM 2671 N N . PRO A 1 364 ? 143.085 158.068 147.475 1.00 47.33 364 PRO A N 1
ATOM 2672 C CA . PRO A 1 364 ? 143.286 156.618 147.612 1.00 49.58 364 PRO A CA 1
ATOM 2673 C C . PRO A 1 364 ? 142.045 155.823 147.985 1.00 64.68 364 PRO A C 1
ATOM 2674 O O . PRO A 1 364 ? 142.099 154.589 147.928 1.00 65.26 364 PRO A O 1
ATOM 2678 N N . SER A 1 365 ? 140.946 156.462 148.377 1.00 68.43 365 SER A N 1
ATOM 2679 C CA . SER A 1 365 ? 139.733 155.730 148.729 1.00 65.61 365 SER A CA 1
ATOM 2680 C C . SER A 1 365 ? 138.543 156.674 148.630 1.00 64.54 365 SER A C 1
ATOM 2681 O O . SER A 1 365 ? 138.692 157.873 148.379 1.00 60.81 365 SER A O 1
ATOM 2684 N N . PHE A 1 366 ? 137.349 156.115 148.832 1.00 69.49 366 PHE A N 1
ATOM 2685 C CA . PHE A 1 366 ? 136.130 156.911 148.860 1.00 69.81 366 PHE A CA 1
ATOM 2686 C C . PHE A 1 366 ? 135.970 157.684 150.161 1.00 66.05 366 PHE A C 1
ATOM 2687 O O . PHE A 1 366 ? 135.120 158.577 150.230 1.00 60.54 366 PHE A O 1
ATOM 2695 N N . ALA A 1 367 ? 136.746 157.342 151.193 1.00 70.59 367 ALA A N 1
ATOM 2696 C CA . ALA A 1 367 ? 136.691 158.082 152.450 1.00 68.79 367 ALA A CA 1
ATOM 2697 C C . ALA A 1 367 ? 137.207 159.502 152.273 1.00 67.73 367 ALA A C 1
ATOM 2698 O O . ALA A 1 367 ? 136.685 160.441 152.884 1.00 68.53 367 ALA A O 1
ATOM 2700 N N . ARG A 1 368 ? 138.232 159.679 151.441 1.00 64.16 368 ARG A N 1
ATOM 2701 C CA . ARG A 1 368 ? 138.788 160.999 151.182 1.00 59.62 368 ARG A CA 1
ATOM 2702 C C . ARG A 1 368 ? 138.002 161.768 150.131 1.00 61.60 368 ARG A C 1
ATOM 2703 O O . ARG A 1 368 ? 138.335 162.925 149.855 1.00 58.48 368 ARG A O 1
ATOM 2711 N N . ASN A 1 369 ? 136.973 161.155 149.534 1.00 65.89 369 ASN A N 1
ATOM 2712 C CA . ASN A 1 369 ? 136.038 161.898 148.697 1.00 64.63 369 ASN A CA 1
ATOM 2713 C C . ASN A 1 369 ? 135.215 162.893 149.499 1.00 66.76 369 ASN A C 1
ATOM 2714 O O . ASN A 1 369 ? 134.680 163.838 148.915 1.00 66.41 369 ASN A O 1
ATOM 2719 N N . LYS A 1 370 ? 135.092 162.694 150.813 1.00 66.54 370 LYS A N 1
ATOM 2720 C CA . LYS A 1 370 ? 134.315 163.612 151.637 1.00 64.85 370 LYS A CA 1
ATOM 2721 C C . LYS A 1 370 ? 134.983 164.980 151.726 1.00 58.22 370 LYS A C 1
ATOM 2722 O O . LYS A 1 370 ? 134.316 166.011 151.572 1.00 58.46 370 LYS A O 1
ATOM 2728 N N . ASP A 1 371 ? 136.303 165.004 151.931 1.00 56.30 371 ASP A N 1
ATOM 2729 C CA . ASP A 1 371 ? 137.019 166.267 152.088 1.00 61.48 371 ASP A CA 1
ATOM 2730 C C . ASP A 1 371 ? 137.028 167.073 150.795 1.00 59.28 371 ASP A C 1
ATOM 2731 O O . ASP A 1 371 ? 136.896 168.302 150.824 1.00 60.48 371 ASP A O 1
ATOM 2736 N N . TRP A 1 372 ? 137.190 166.404 149.653 1.00 52.87 372 TRP A N 1
ATOM 2737 C CA . TRP A 1 372 ? 137.170 167.115 148.380 1.00 46.49 372 TRP A CA 1
ATOM 2738 C C . TRP A 1 372 ? 135.750 167.504 147.985 1.00 49.51 372 TRP A C 1
ATOM 2739 O O . TRP A 1 372 ? 135.522 168.613 147.492 1.00 50.58 372 TRP A O 1
ATOM 2750 N N . GLY A 1 373 ? 134.782 166.610 148.209 1.00 54.61 373 GLY A N 1
ATOM 2751 C CA . GLY A 1 373 ? 133.415 166.832 147.778 1.00 51.95 373 GLY A CA 1
ATOM 2752 C C . GLY A 1 373 ? 132.609 167.767 148.651 1.00 51.25 373 GLY A C 1
ATOM 2753 O O . GLY A 1 373 ? 131.555 168.239 148.216 1.00 48.25 373 GLY A O 1
ATOM 2754 N N . ALA A 1 374 ? 133.067 168.035 149.880 1.00 53.84 374 ALA A N 1
ATOM 2755 C CA . ALA A 1 374 ? 132.373 168.991 150.733 1.00 53.43 374 ALA A CA 1
ATOM 2756 C C . ALA A 1 374 ? 132.419 170.409 150.178 1.00 57.58 374 ALA A C 1
ATOM 2757 O O . ALA A 1 374 ? 131.551 171.219 150.514 1.00 61.79 374 ALA A O 1
ATOM 2759 N N . TYR A 1 375 ? 133.407 170.723 149.344 1.00 57.73 375 TYR A N 1
ATOM 2760 C CA . TYR A 1 375 ? 133.571 172.062 148.800 1.00 57.59 375 TYR A CA 1
ATOM 2761 C C . TYR A 1 375 ? 132.872 172.242 147.459 1.00 53.52 375 TYR A C 1
ATOM 2762 O O . TYR A 1 375 ? 132.876 173.352 146.918 1.00 49.97 375 TYR A O 1
ATOM 2771 N N . GLY A 1 376 ? 132.270 171.185 146.916 1.00 48.31 376 GLY A N 1
ATOM 2772 C CA . GLY A 1 376 ? 131.583 171.249 145.640 1.00 49.60 376 GLY A CA 1
ATOM 2773 C C . GLY A 1 376 ? 132.211 170.445 144.525 1.00 50.89 376 GLY A C 1
ATOM 2774 O O . GLY A 1 376 ? 131.696 170.480 143.400 1.00 54.25 376 GLY A O 1
ATOM 2775 N N . ALA A 1 377 ? 133.303 169.729 144.785 1.00 49.25 377 ALA A N 1
ATOM 2776 C CA . ALA A 1 377 ? 133.937 168.924 143.753 1.00 50.49 377 ALA A CA 1
ATOM 2777 C C . ALA A 1 377 ? 133.075 167.718 143.400 1.00 48.53 377 ALA A C 1
ATOM 2778 O O . ALA A 1 377 ? 132.374 167.156 144.245 1.00 49.26 377 ALA A O 1
ATOM 2780 N N . LYS A 1 378 ? 133.135 167.321 142.131 1.00 48.73 378 LYS A N 1
ATOM 2781 C CA . LYS A 1 378 ? 132.297 166.247 141.609 1.00 45.83 378 LYS A CA 1
ATOM 2782 C C . LYS A 1 378 ? 132.950 164.900 141.896 1.00 43.49 378 LYS A C 1
ATOM 2783 O O . LYS A 1 378 ? 133.946 164.540 141.261 1.00 42.92 378 LYS A O 1
ATOM 2789 N N . THR A 1 379 ? 132.389 164.156 142.844 1.00 46.96 379 THR A N 1
ATOM 2790 C CA . THR A 1 379 ? 132.906 162.845 143.214 1.00 49.09 379 THR A CA 1
ATOM 2791 C C . THR A 1 379 ? 132.162 161.767 142.435 1.00 55.83 379 THR A C 1
ATOM 2792 O O . THR A 1 379 ? 130.929 161.750 142.416 1.00 59.12 379 THR A O 1
ATOM 2796 N N . VAL A 1 380 ? 132.913 160.873 141.799 1.00 54.22 380 VAL A N 1
ATOM 2797 C CA . VAL A 1 380 ? 132.338 159.847 140.938 1.00 60.93 380 VAL A CA 1
ATOM 2798 C C . VAL A 1 380 ? 132.758 158.471 141.435 1.00 67.86 380 VAL A C 1
ATOM 2799 O O . VAL A 1 380 ? 133.816 158.300 142.047 1.00 61.89 380 VAL A O 1
ATOM 2803 N N . ASP A 1 381 ? 131.901 157.486 141.171 1.00 76.42 381 ASP A N 1
ATOM 2804 C CA . ASP A 1 381 ? 132.158 156.099 141.527 1.00 78.21 381 ASP A CA 1
ATOM 2805 C C . ASP A 1 381 ? 132.843 155.380 140.362 1.00 80.30 381 ASP A C 1
ATOM 2806 O O . ASP A 1 381 ? 133.310 156.011 139.411 1.00 80.57 381 ASP A O 1
ATOM 2811 N N . LYS A 1 382 ? 132.914 154.047 140.439 1.00 81.74 382 LYS A N 1
ATOM 2812 C CA . LYS A 1 382 ? 133.646 153.260 139.449 1.00 83.96 382 LYS A CA 1
ATOM 2813 C C . LYS A 1 382 ? 133.021 153.357 138.061 1.00 85.94 382 LYS A C 1
ATOM 2814 O O . LYS A 1 382 ? 133.734 153.504 137.062 1.00 85.20 382 LYS A O 1
ATOM 2820 N N . ASP A 1 383 ? 131.692 153.290 137.982 1.00 89.46 383 ASP A N 1
ATOM 2821 C CA . ASP A 1 383 ? 131.012 153.257 136.693 1.00 91.17 383 ASP A CA 1
ATOM 2822 C C . ASP A 1 383 ? 130.962 154.615 136.002 1.00 88.95 383 ASP A C 1
ATOM 2823 O O . ASP A 1 383 ? 130.824 154.661 134.774 1.00 91.27 383 ASP A O 1
ATOM 2828 N N . SER A 1 384 ? 131.071 155.713 136.748 1.00 86.58 384 SER A N 1
ATOM 2829 C CA . SER A 1 384 ? 130.899 157.049 136.194 1.00 84.78 384 SER A CA 1
ATOM 2830 C C . SER A 1 384 ? 132.214 157.794 135.986 1.00 82.50 384 SER A C 1
ATOM 2831 O O . SER A 1 384 ? 132.193 159.013 135.788 1.00 84.24 384 SER A O 1
ATOM 2834 N N . VAL A 1 385 ? 133.356 157.101 136.045 1.00 77.27 385 VAL A N 1
ATOM 2835 C CA . VAL A 1 385 ? 134.635 157.749 135.761 1.00 76.87 385 VAL A CA 1
ATOM 2836 C C . VAL A 1 385 ? 134.714 158.152 134.292 1.00 80.64 385 VAL A C 1
ATOM 2837 O O . VAL A 1 385 ? 135.083 159.288 133.963 1.00 83.19 385 VAL A O 1
ATOM 2841 N N . SER A 1 386 ? 134.347 157.231 133.393 1.00 79.37 386 SER A N 1
ATOM 2842 C CA . SER A 1 386 ? 134.502 157.459 131.959 1.00 78.33 386 SER A CA 1
ATOM 2843 C C . SER A 1 386 ? 133.614 158.595 131.468 1.00 76.42 386 SER A C 1
ATOM 2844 O O . SER A 1 386 ? 134.030 159.389 130.614 1.00 72.30 386 SER A O 1
ATOM 2847 N N . GLU A 1 387 ? 132.393 158.691 132.000 1.00 77.60 387 GLU A N 1
ATOM 2848 C CA . GLU A 1 387 ? 131.487 159.768 131.608 1.00 80.87 387 GLU A CA 1
ATOM 2849 C C . GLU A 1 387 ? 132.031 161.129 132.030 1.00 79.54 387 GLU A C 1
ATOM 2850 O O . GLU A 1 387 ? 131.967 162.094 131.259 1.00 79.53 387 GLU A O 1
ATOM 2856 N N . ALA A 1 388 ? 132.582 161.222 133.244 1.00 76.86 388 ALA A N 1
ATOM 2857 C CA . ALA A 1 388 ? 133.144 162.484 133.714 1.00 70.74 388 ALA A CA 1
ATOM 2858 C C . ALA A 1 388 ? 134.395 162.867 132.930 1.00 71.15 388 ALA A C 1
ATOM 2859 O O . ALA A 1 388 ? 134.602 164.047 132.623 1.00 69.63 388 ALA A O 1
ATOM 2861 N N . VAL A 1 389 ? 135.238 161.884 132.599 1.00 71.95 389 VAL A N 1
ATOM 2862 C CA . VAL A 1 389 ? 136.427 162.166 131.796 1.00 68.16 389 VAL A CA 1
ATOM 2863 C C . VAL A 1 389 ? 136.030 162.633 130.398 1.00 72.16 389 VAL A C 1
ATOM 2864 O O . VAL A 1 389 ? 136.613 163.580 129.857 1.00 71.41 389 VAL A O 1
ATOM 2868 N N . SER A 1 390 ? 135.021 161.989 129.800 1.00 71.32 390 SER A N 1
ATOM 2869 C CA . SER A 1 390 ? 134.536 162.410 128.488 1.00 70.93 390 SER A CA 1
ATOM 2870 C C . SER A 1 390 ? 133.906 163.797 128.537 1.00 73.62 390 SER A C 1
ATOM 2871 O O . SER A 1 390 ? 134.017 164.561 127.571 1.00 74.22 390 SER A O 1
ATOM 2874 N N . ASP A 1 391 ? 133.232 164.132 129.641 1.00 75.97 391 ASP A N 1
ATOM 2875 C CA . ASP A 1 391 ? 132.693 165.479 129.809 1.00 75.91 391 ASP A CA 1
ATOM 2876 C C . ASP A 1 391 ? 133.810 166.508 129.923 1.00 71.27 391 ASP A C 1
ATOM 2877 O O . ASP A 1 391 ? 133.691 167.620 129.393 1.00 69.77 391 ASP A O 1
ATOM 2882 N N . LEU A 1 392 ? 134.894 166.166 130.627 1.00 69.27 392 LEU A N 1
ATOM 2883 C CA . LEU A 1 392 ? 136.054 167.052 130.680 1.00 68.99 392 LEU A CA 1
ATOM 2884 C C . LEU A 1 392 ? 136.686 167.218 129.304 1.00 71.80 392 LEU A C 1
ATOM 2885 O O . LEU A 1 392 ? 137.178 168.301 128.966 1.00 69.41 392 LEU A O 1
ATOM 2890 N N . LYS A 1 393 ? 136.694 166.151 128.500 1.00 71.91 393 LYS A N 1
ATOM 2891 C CA . LYS A 1 393 ? 137.245 166.231 127.151 1.00 70.66 393 LYS A CA 1
ATOM 2892 C C . LYS A 1 393 ? 136.432 167.141 126.239 1.00 72.09 393 LYS A C 1
ATOM 2893 O O . LYS A 1 393 ? 136.967 167.626 125.235 1.00 68.16 393 LYS A O 1
ATOM 2899 N N . LYS A 1 394 ? 135.161 167.382 126.557 1.00 76.14 394 LYS A N 1
ATOM 2900 C CA . LYS A 1 394 ? 134.305 168.230 125.736 1.00 73.97 394 LYS A CA 1
ATOM 2901 C C . LYS A 1 394 ? 134.358 169.702 126.129 1.00 73.24 394 LYS A C 1
ATOM 2902 O O . LYS A 1 394 ? 133.766 170.531 125.430 1.00 68.13 394 LYS A O 1
ATOM 2908 N N . GLY A 1 395 ? 135.040 170.045 127.219 1.00 76.59 395 GLY A N 1
ATOM 2909 C CA . GLY A 1 395 ? 135.149 171.433 127.629 1.00 75.82 395 GLY A CA 1
ATOM 2910 C C . GLY A 1 395 ? 134.377 171.824 128.874 1.00 77.02 395 GLY A C 1
ATOM 2911 O O . GLY A 1 395 ? 134.019 172.993 129.038 1.00 75.76 395 GLY A O 1
ATOM 2912 N N . GLN A 1 396 ? 134.110 170.865 129.757 1.00 76.43 396 GLN A N 1
ATOM 2913 C CA . GLN A 1 396 ? 133.397 171.147 131.004 1.00 73.57 396 GLN A CA 1
ATOM 2914 C C . GLN A 1 396 ? 134.407 171.350 132.133 1.00 73.35 396 GLN A C 1
ATOM 2915 O O . GLN A 1 396 ? 134.564 170.528 133.036 1.00 74.34 396 GLN A O 1
ATOM 2921 N N . TYR A 1 397 ? 135.091 172.489 132.070 1.00 72.91 397 TYR A N 1
ATOM 2922 C CA . TYR A 1 397 ? 136.195 172.792 132.971 1.00 76.36 397 TYR A CA 1
ATOM 2923 C C . TYR A 1 397 ? 135.761 173.511 134.243 1.00 73.22 397 TYR A C 1
ATOM 2924 O O . TYR A 1 397 ? 136.625 173.888 135.041 1.00 69.38 397 TYR A O 1
ATOM 2933 N N . GLY A 1 398 ? 134.459 173.720 134.444 1.00 71.65 398 GLY A N 1
ATOM 2934 C CA . GLY A 1 398 ? 134.012 174.456 135.617 1.00 71.73 398 GLY A CA 1
ATOM 2935 C C . GLY A 1 398 ? 134.218 173.707 136.921 1.00 73.73 398 GLY A C 1
ATOM 2936 O O . GLY A 1 398 ? 134.600 174.300 137.933 1.00 73.91 398 GLY A O 1
ATOM 2937 N N . THR A 1 399 ? 133.970 172.398 136.920 1.00 68.64 399 THR A N 1
ATOM 2938 C CA . THR A 1 399 ? 133.924 171.628 138.153 1.00 59.26 399 THR A CA 1
ATOM 2939 C C . THR A 1 399 ? 135.135 170.716 138.268 1.00 55.20 399 THR A C 1
ATOM 2940 O O . THR A 1 399 ? 135.415 169.950 137.336 1.00 54.98 399 THR A O 1
ATOM 2944 N N . PRO A 1 400 ? 135.878 170.780 139.372 1.00 47.08 400 PRO A N 1
ATOM 2945 C CA . PRO A 1 400 ? 136.967 169.820 139.589 1.00 40.86 400 PRO A CA 1
ATOM 2946 C C . PRO A 1 400 ? 136.445 168.406 139.772 1.00 41.80 400 PRO A C 1
ATOM 2947 O O . PRO A 1 400 ? 135.345 168.183 140.282 1.00 49.63 400 PRO A O 1
ATOM 2951 N N . LEU A 1 401 ? 137.257 167.443 139.349 1.00 37.02 401 LEU A N 1
ATOM 2952 C CA . LEU A 1 401 ? 136.884 166.036 139.342 1.00 33.70 401 LEU A CA 1
ATOM 2953 C C . LEU A 1 401 ? 137.760 165.256 140.314 1.00 34.79 401 LEU A C 1
ATOM 2954 O O . LEU A 1 401 ? 138.974 165.470 140.379 1.00 39.50 401 LEU A O 1
ATOM 2959 N N . VAL A 1 402 ? 137.139 164.355 141.077 1.00 30.84 402 VAL A N 1
ATOM 2960 C CA . VAL A 1 402 ? 137.833 163.518 142.047 1.00 25.76 402 VAL A CA 1
ATOM 2961 C C . VAL A 1 402 ? 137.706 162.064 141.615 1.00 31.71 402 VAL A C 1
ATOM 2962 O O . VAL A 1 402 ? 136.599 161.586 141.341 1.00 41.42 402 VAL A O 1
ATOM 2966 N N . LEU A 1 403 ? 138.836 161.365 141.558 1.00 28.24 403 LEU A N 1
ATOM 2967 C CA . LEU A 1 403 ? 138.895 159.960 141.177 1.00 24.94 403 LEU A CA 1
ATOM 2968 C C . LEU A 1 403 ? 139.527 159.174 142.316 1.00 39.31 403 LEU A C 1
ATOM 2969 O O . LEU A 1 403 ? 140.562 159.581 142.852 1.00 43.03 403 LEU A O 1
ATOM 2974 N N . ALA A 1 404 ? 138.915 158.048 142.678 1.00 51.60 404 ALA A N 1
ATOM 2975 C CA . ALA A 1 404 ? 139.306 157.294 143.866 1.00 49.51 404 ALA A CA 1
ATOM 2976 C C . ALA A 1 404 ? 139.956 155.978 143.459 1.00 55.28 404 ALA A C 1
ATOM 2977 O O . ALA A 1 404 ? 139.288 155.096 142.909 1.00 64.01 404 ALA A O 1
ATOM 2979 N N . ASN A 1 405 ? 141.258 155.855 143.737 1.00 56.07 405 ASN A N 1
ATOM 2980 C CA . ASN A 1 405 ? 142.024 154.606 143.673 1.00 65.73 405 ASN A CA 1
ATOM 2981 C C . ASN A 1 405 ? 142.004 153.939 142.305 1.00 68.77 405 ASN A C 1
ATOM 2982 O O . ASN A 1 405 ? 142.213 152.725 142.207 1.00 72.02 405 ASN A O 1
ATOM 2987 N N . ARG A 1 406 ? 141.765 154.689 141.234 1.00 68.11 406 ARG A N 1
ATOM 2988 C CA . ARG A 1 406 ? 141.759 154.118 139.892 1.00 70.68 406 ARG A CA 1
ATOM 2989 C C . ARG A 1 406 ? 142.541 155.046 138.978 1.00 67.36 406 ARG A C 1
ATOM 2990 O O . ARG A 1 406 ? 142.059 156.124 138.616 1.00 56.83 406 ARG A O 1
ATOM 2998 N N . TYR A 1 407 ? 143.756 154.626 138.625 1.00 70.07 407 TYR A N 1
ATOM 2999 C CA . TYR A 1 407 ? 144.655 155.390 137.773 1.00 61.74 407 TYR A CA 1
ATOM 3000 C C . TYR A 1 407 ? 144.893 154.750 136.415 1.00 59.81 407 TYR A C 1
ATOM 3001 O O . TYR A 1 407 ? 145.216 155.460 135.464 1.00 57.02 407 TYR A O 1
ATOM 3010 N N . ASP A 1 408 ? 144.739 153.433 136.303 1.00 62.23 408 ASP A N 1
ATOM 3011 C CA . ASP A 1 408 ? 144.971 152.745 135.043 1.00 64.44 408 ASP A CA 1
ATOM 3012 C C . ASP A 1 408 ? 143.826 152.993 134.069 1.00 73.56 408 ASP A C 1
ATOM 3013 O O . ASP A 1 408 ? 142.658 153.065 134.461 1.00 78.70 408 ASP A O 1
ATOM 3018 N N . GLY A 1 409 ? 144.171 153.130 132.790 1.00 75.35 409 GLY A N 1
ATOM 3019 C CA . GLY A 1 409 ? 143.190 153.225 131.731 1.00 77.54 409 GLY A CA 1
ATOM 3020 C C . GLY A 1 409 ? 142.604 154.600 131.499 1.00 73.87 409 GLY A C 1
ATOM 3021 O O . GLY A 1 409 ? 141.746 154.748 130.620 1.00 70.49 409 GLY A O 1
ATOM 3022 N N . ILE A 1 410 ? 143.030 155.609 132.253 1.00 74.87 410 ILE A N 1
ATOM 3023 C CA . ILE A 1 410 ? 142.504 156.963 132.134 1.00 77.72 410 ILE A CA 1
ATOM 3024 C C . ILE A 1 410 ? 143.486 157.798 131.324 1.00 79.05 410 ILE A C 1
ATOM 3025 O O . ILE A 1 410 ? 144.693 157.783 131.591 1.00 72.57 410 ILE A O 1
ATOM 3030 N N . ASP A 1 411 ? 142.972 158.518 130.328 1.00 76.63 411 ASP A N 1
ATOM 3031 C CA . ASP A 1 411 ? 143.776 159.391 129.484 1.00 70.89 411 ASP A CA 1
ATOM 3032 C C . ASP A 1 411 ? 143.282 160.821 129.640 1.00 71.87 411 ASP A C 1
ATOM 3033 O O . ASP A 1 411 ? 142.081 161.080 129.524 1.00 77.10 411 ASP A O 1
ATOM 3038 N N . LEU A 1 412 ? 144.207 161.745 129.903 1.00 72.61 412 LEU A N 1
ATOM 3039 C CA . LEU A 1 412 ? 143.892 163.168 130.045 1.00 72.45 412 LEU A CA 1
ATOM 3040 C C . LEU A 1 412 ? 144.827 163.982 129.158 1.00 71.03 412 LEU A C 1
ATOM 3041 O O . LEU A 1 412 ? 145.796 164.581 129.644 1.00 66.60 412 LEU A O 1
ATOM 3046 N N . PRO A 1 413 ? 144.570 164.029 127.850 1.00 67.00 413 PRO A N 1
ATOM 3047 C CA . PRO A 1 413 ? 145.482 164.745 126.950 1.00 67.99 413 PRO A CA 1
ATOM 3048 C C . PRO A 1 413 ? 145.228 166.245 126.937 1.00 65.79 413 PRO A C 1
ATOM 3049 O O . PRO A 1 413 ? 144.081 166.703 126.947 1.00 64.99 413 PRO A O 1
ATOM 3053 N N . ASP A 1 414 ? 146.328 167.006 126.901 1.00 64.97 414 ASP A N 1
ATOM 3054 C CA . ASP A 1 414 ? 146.342 168.456 126.712 1.00 63.82 414 ASP A CA 1
ATOM 3055 C C . ASP A 1 414 ? 145.470 169.217 127.707 1.00 62.24 414 ASP A C 1
ATOM 3056 O O . ASP A 1 414 ? 145.719 169.178 128.916 1.00 60.97 414 ASP A O 1
ATOM 3061 N N . ASN A 1 415 ? 144.452 169.917 127.200 1.00 61.80 415 ASN A N 1
ATOM 3062 C CA . ASN A 1 415 ? 143.597 170.767 128.021 1.00 54.14 415 ASN A CA 1
ATOM 3063 C C . ASN A 1 415 ? 142.654 169.991 128.932 1.00 56.75 415 ASN A C 1
ATOM 3064 O O . ASN A 1 415 ? 141.984 170.617 129.761 1.00 62.16 415 ASN A O 1
ATOM 3069 N N . THR A 1 416 ? 142.560 168.666 128.783 1.00 54.20 416 THR A N 1
ATOM 3070 C CA . THR A 1 416 ? 141.660 167.882 129.625 1.00 48.30 416 THR A CA 1
ATOM 3071 C C . THR A 1 416 ? 142.073 167.929 131.091 1.00 48.40 416 THR A C 1
ATOM 3072 O O . THR A 1 416 ? 141.212 167.921 131.979 1.00 49.93 416 THR A O 1
ATOM 3076 N N . CYS A 1 417 ? 143.372 167.997 131.367 1.00 53.94 417 CYS A N 1
ATOM 3077 C CA . CYS A 1 417 ? 143.855 168.182 132.731 1.00 46.84 417 CYS A CA 1
ATOM 3078 C C . CYS A 1 417 ? 145.201 168.883 132.683 1.00 40.73 417 CYS A C 1
ATOM 3079 O O . CYS A 1 417 ? 146.166 168.338 132.144 1.00 39.53 417 CYS A O 1
ATOM 3082 N N . ARG A 1 418 ? 145.256 170.093 133.231 1.00 40.51 418 ARG A N 1
ATOM 3083 C CA . ARG A 1 418 ? 146.511 170.800 133.408 1.00 39.38 418 ARG A CA 1
ATOM 3084 C C . ARG A 1 418 ? 146.939 170.867 134.865 1.00 44.85 418 ARG A C 1
ATOM 3085 O O . ARG A 1 418 ? 148.094 171.214 135.139 1.00 51.85 418 ARG A O 1
ATOM 3093 N N . VAL A 1 419 ? 146.043 170.554 135.800 1.00 38.38 419 VAL A N 1
ATOM 3094 C CA . VAL A 1 419 ? 146.353 170.473 137.226 1.00 25.22 419 VAL A CA 1
ATOM 3095 C C . VAL A 1 419 ? 145.900 169.100 137.707 1.00 25.11 419 VAL A C 1
ATOM 3096 O O . VAL A 1 419 ? 144.708 168.882 137.972 1.00 33.50 419 VAL A O 1
ATOM 3100 N N . LEU A 1 420 ? 146.839 168.165 137.796 1.00 21.82 420 LEU A N 1
ATOM 3101 C CA . LEU A 1 420 ? 146.590 166.891 138.451 1.00 23.47 420 LEU A CA 1
ATOM 3102 C C . LEU A 1 420 ? 147.055 166.997 139.896 1.00 23.49 420 LEU A C 1
ATOM 3103 O O . LEU A 1 420 ? 148.109 167.565 140.172 1.00 31.72 420 LEU A O 1
ATOM 3108 N N . VAL A 1 421 ? 146.241 166.494 140.815 1.00 18.82 421 VAL A N 1
ATOM 3109 C CA . VAL A 1 421 ? 146.523 166.529 142.245 1.00 18.16 421 VAL A CA 1
ATOM 3110 C C . VAL A 1 421 ? 146.601 165.096 142.737 1.00 18.26 421 VAL A C 1
ATOM 3111 O O . VAL A 1 421 ? 145.742 164.276 142.402 1.00 22.17 421 VAL A O 1
ATOM 3115 N N . PHE A 1 422 ? 147.644 164.781 143.493 1.00 21.01 422 PHE A N 1
ATOM 3116 C CA . PHE A 1 422 ? 147.866 163.436 144.005 1.00 23.92 422 PHE A CA 1
ATOM 3117 C C . PHE A 1 422 ? 147.744 163.491 145.525 1.00 24.73 422 PHE A C 1
ATOM 3118 O O . PHE A 1 422 ? 148.600 164.074 146.201 1.00 24.64 422 PHE A O 1
ATOM 3126 N N . ASP A 1 423 ? 146.690 162.868 146.061 1.00 27.27 423 ASP A N 1
ATOM 3127 C CA . ASP A 1 423 ? 146.329 162.987 147.468 1.00 27.53 423 ASP A CA 1
ATOM 3128 C C . ASP A 1 423 ? 146.761 161.719 148.189 1.00 29.60 423 ASP A C 1
ATOM 3129 O O . ASP A 1 423 ? 146.218 160.642 147.927 1.00 34.19 423 ASP A O 1
ATOM 3134 N N . SER A 1 424 ? 147.760 161.849 149.069 1.00 29.61 424 SER A N 1
ATOM 3135 C CA . SER A 1 424 ? 148.152 160.832 150.043 1.00 29.49 424 SER A CA 1
ATOM 3136 C C . SER A 1 424 ? 148.723 159.564 149.415 1.00 34.07 424 SER A C 1
ATOM 3137 O O . SER A 1 424 ? 148.704 159.393 148.191 1.00 35.75 424 SER A O 1
ATOM 3140 N N . ARG A 1 425 ? 149.272 158.691 150.246 1.00 40.39 425 ARG A N 1
ATOM 3141 C CA . ARG A 1 425 ? 149.910 157.474 149.761 1.00 41.56 425 ARG A CA 1
ATOM 3142 C C . ARG A 1 425 ? 148.849 156.497 149.276 1.00 40.18 425 ARG A C 1
ATOM 3143 O O . ARG A 1 425 ? 147.952 156.138 150.050 1.00 46.28 425 ARG A O 1
ATOM 3151 N N . PRO A 1 426 ? 148.893 156.062 148.020 1.00 33.91 426 PRO A N 1
ATOM 3152 C CA . PRO A 1 426 ? 147.900 155.094 147.540 1.00 42.66 426 PRO A CA 1
ATOM 3153 C C . PRO A 1 426 ? 148.108 153.724 148.162 1.00 53.73 426 PRO A C 1
ATOM 3154 O O . PRO A 1 426 ? 149.239 153.288 148.387 1.00 53.12 426 PRO A O 1
ATOM 3158 N N . PHE A 1 427 ? 146.999 153.042 148.439 1.00 60.42 427 PHE A N 1
ATOM 3159 C CA . PHE A 1 427 ? 147.043 151.708 149.014 1.00 59.53 427 PHE A CA 1
ATOM 3160 C C . PHE A 1 427 ? 146.200 150.756 148.178 1.00 60.02 427 PHE A C 1
ATOM 3161 O O . PHE A 1 427 ? 145.238 151.159 147.520 1.00 62.26 427 PHE A O 1
ATOM 3169 N N . SER A 1 428 ? 146.591 149.488 148.203 1.00 55.93 428 SER A N 1
ATOM 3170 C CA . SER A 1 428 ? 145.959 148.460 147.392 1.00 60.31 428 SER A CA 1
ATOM 3171 C C . SER A 1 428 ? 144.660 147.974 148.023 1.00 61.10 428 SER A C 1
ATOM 3172 O O . SER A 1 428 ? 144.510 147.938 149.246 1.00 66.24 428 SER A O 1
ATOM 3175 N N . GLU A 1 429 ? 143.714 147.593 147.164 1.00 61.83 429 GLU A N 1
ATOM 3176 C CA . GLU A 1 429 ? 142.436 147.071 147.626 1.00 66.87 429 GLU A CA 1
ATOM 3177 C C . GLU A 1 429 ? 142.494 145.589 147.970 1.00 68.59 429 GLU A C 1
ATOM 3178 O O . GLU A 1 429 ? 141.572 145.085 148.621 1.00 67.89 429 GLU A O 1
ATOM 3184 N N . ASN A 1 430 ? 143.538 144.882 147.544 1.00 66.26 430 ASN A N 1
ATOM 3185 C CA . ASN A 1 430 ? 143.637 143.454 147.809 1.00 59.83 430 ASN A CA 1
ATOM 3186 C C . ASN A 1 430 ? 143.942 143.204 149.279 1.00 61.95 430 ASN A C 1
ATOM 3187 O O . ASN A 1 430 ? 144.773 143.890 149.881 1.00 65.19 430 ASN A O 1
ATOM 3192 N N . LEU A 1 431 ? 143.266 142.209 149.860 1.00 58.17 431 LEU A N 1
ATOM 3193 C CA . LEU A 1 431 ? 143.530 141.853 151.250 1.00 51.07 431 LEU A CA 1
ATOM 3194 C C . LEU A 1 431 ? 144.908 141.227 151.420 1.00 54.17 431 LEU A C 1
ATOM 3195 O O . LEU A 1 431 ? 145.525 141.372 152.483 1.00 56.67 431 LEU A O 1
ATOM 3200 N N . THR A 1 432 ? 145.400 140.531 150.392 1.00 53.59 432 THR A N 1
ATOM 3201 C CA . THR A 1 432 ? 146.734 139.938 150.444 1.00 53.09 432 THR A CA 1
ATOM 3202 C C . THR A 1 432 ? 147.814 141.011 150.533 1.00 51.94 432 THR A C 1
ATOM 3203 O O . THR A 1 432 ? 148.728 140.925 151.365 1.00 53.91 432 THR A O 1
ATOM 3207 N N . ASP A 1 433 ? 147.723 142.033 149.681 1.00 54.06 433 ASP A N 1
ATOM 3208 C CA . ASP A 1 433 ? 148.712 143.103 149.713 1.00 53.74 433 ASP A CA 1
ATOM 3209 C C . ASP A 1 433 ? 148.592 143.946 150.973 1.00 51.14 433 ASP A C 1
ATOM 3210 O O . ASP A 1 433 ? 149.605 144.432 151.481 1.00 58.73 433 ASP A O 1
ATOM 3215 N N . LEU A 1 434 ? 147.375 144.125 151.495 1.00 43.29 434 LEU A N 1
ATOM 3216 C CA . LEU A 1 434 ? 147.219 144.817 152.773 1.00 42.91 434 LEU A CA 1
ATOM 3217 C C . LEU A 1 434 ? 147.846 144.020 153.912 1.00 53.10 434 LEU A C 1
ATOM 3218 O O . LEU A 1 434 ? 148.462 144.597 154.815 1.00 59.50 434 LEU A O 1
ATOM 3223 N N . TYR A 1 435 ? 147.705 142.692 153.881 1.00 48.66 435 TYR A N 1
ATOM 3224 C CA . TYR A 1 435 ? 148.335 141.854 154.897 1.00 42.46 435 TYR A CA 1
ATOM 3225 C C . TYR A 1 435 ? 149.855 141.906 154.806 1.00 49.50 435 TYR A C 1
ATOM 3226 O O . TYR A 1 435 ? 150.542 141.954 155.833 1.00 52.98 435 TYR A O 1
ATOM 3235 N N . GLN A 1 436 ? 150.402 141.895 153.585 1.00 52.73 436 GLN A N 1
ATOM 3236 C CA . GLN A 1 436 ? 151.851 142.014 153.440 1.00 47.46 436 GLN A CA 1
ATOM 3237 C C . GLN A 1 436 ? 152.341 143.415 153.791 1.00 44.07 436 GLN A C 1
ATOM 3238 O O . GLN A 1 436 ? 153.495 143.581 154.196 1.00 48.81 436 GLN A O 1
ATOM 3244 N N . GLU A 1 437 ? 151.490 144.432 153.627 1.00 40.80 437 GLU A N 1
ATOM 3245 C CA . GLU A 1 437 ? 151.824 145.768 154.106 1.00 37.88 437 GLU A CA 1
ATOM 3246 C C . GLU A 1 437 ? 151.832 145.816 155.625 1.00 44.55 437 GLU A C 1
ATOM 3247 O O . GLU A 1 437 ? 152.629 146.546 156.222 1.00 51.47 437 GLU A O 1
ATOM 3253 N N . HIS A 1 438 ? 150.940 145.052 156.256 1.00 49.52 438 HIS A N 1
ATOM 3254 C CA . HIS A 1 438 ? 150.896 144.979 157.712 1.00 51.31 438 HIS A CA 1
ATOM 3255 C C . HIS A 1 438 ? 152.110 144.245 158.273 1.00 50.58 438 HIS A C 1
ATOM 3256 O O . HIS A 1 438 ? 152.685 144.671 159.280 1.00 47.51 438 HIS A O 1
ATOM 3263 N N . CYS A 1 439 ? 152.516 143.146 157.635 1.00 47.02 439 CYS A N 1
ATOM 3264 C CA . CYS A 1 439 ? 153.615 142.334 158.148 1.00 37.66 439 CYS A CA 1
ATOM 3265 C C . CYS A 1 439 ? 154.990 142.811 157.690 1.00 47.19 439 CYS A C 1
ATOM 3266 O O . CYS A 1 439 ? 155.949 142.747 158.466 1.00 49.05 439 CYS A O 1
ATOM 3269 N N . ARG A 1 440 ? 155.117 143.287 156.449 1.00 52.78 440 ARG A N 1
ATOM 3270 C CA . ARG A 1 440 ? 156.396 143.722 155.891 1.00 49.61 440 ARG A CA 1
ATOM 3271 C C . ARG A 1 440 ? 156.269 145.167 155.419 1.00 52.53 440 ARG A C 1
ATOM 3272 O O . ARG A 1 440 ? 156.053 145.423 154.227 1.00 54.65 440 ARG A O 1
ATOM 3280 N N . PRO A 1 441 ? 156.394 146.138 156.329 1.00 56.44 441 PRO A N 1
ATOM 3281 C CA . PRO A 1 441 ? 156.259 147.540 155.904 1.00 62.44 441 PRO A CA 1
ATOM 3282 C C . PRO A 1 441 ? 157.439 148.042 155.089 1.00 66.19 441 PRO A C 1
ATOM 3283 O O . PRO A 1 441 ? 157.246 148.820 154.146 1.00 63.65 441 PRO A O 1
ATOM 3287 N N . GLU A 1 442 ? 158.660 147.619 155.423 1.00 66.32 442 GLU A N 1
ATOM 3288 C CA . GLU A 1 442 ? 159.872 148.153 154.816 1.00 61.54 442 GLU A CA 1
ATOM 3289 C C . GLU A 1 442 ? 160.516 147.183 153.829 1.00 54.06 442 GLU A C 1
ATOM 3290 O O . GLU A 1 442 ? 161.682 147.365 153.464 1.00 55.79 442 GLU A O 1
ATOM 3296 N N . SER A 1 443 ? 159.791 146.155 153.397 1.00 49.80 443 SER A N 1
ATOM 3297 C CA . SER A 1 443 ? 160.348 145.203 152.453 1.00 56.85 443 SER A CA 1
ATOM 3298 C C . SER A 1 443 ? 160.437 145.821 151.056 1.00 60.23 443 SER A C 1
ATOM 3299 O O . SER A 1 443 ? 159.923 146.911 150.791 1.00 63.57 443 SER A O 1
ATOM 3302 N N . GLU A 1 444 ? 161.117 145.103 150.159 1.00 57.17 444 GLU A N 1
ATOM 3303 C CA . GLU A 1 444 ? 161.308 145.591 148.797 1.00 49.64 444 GLU A CA 1
ATOM 3304 C C . GLU A 1 444 ? 159.992 145.628 148.027 1.00 43.45 444 GLU A C 1
ATOM 3305 O O . GLU A 1 444 ? 159.683 146.625 147.365 1.00 43.77 444 GLU A O 1
ATOM 3311 N N . ALA A 1 445 ? 159.215 144.541 148.099 1.00 48.23 445 ALA A N 1
ATOM 3312 C CA . ALA A 1 445 ? 158.048 144.379 147.234 1.00 52.46 445 ALA A CA 1
ATOM 3313 C C . ALA A 1 445 ? 156.962 145.406 147.540 1.00 54.14 445 ALA A C 1
ATOM 3314 O O . ALA A 1 445 ? 156.336 145.944 146.617 1.00 54.83 445 ALA A O 1
ATOM 3316 N N . THR A 1 446 ? 156.729 145.690 148.824 1.00 48.59 446 THR A N 1
ATOM 3317 C CA . THR A 1 446 ? 155.707 146.659 149.213 1.00 42.71 446 THR A CA 1
ATOM 3318 C C . THR A 1 446 ? 156.061 148.061 148.728 1.00 48.42 446 THR A C 1
ATOM 3319 O O . THR A 1 446 ? 155.215 148.772 148.162 1.00 51.32 446 THR A O 1
ATOM 3323 N N . LEU A 1 447 ? 157.317 148.467 148.930 1.00 48.49 447 LEU A N 1
ATOM 3324 C CA . LEU A 1 447 ? 157.765 149.777 148.473 1.00 43.63 447 LEU A CA 1
ATOM 3325 C C . LEU A 1 447 ? 157.718 149.877 146.957 1.00 45.09 447 LEU A C 1
ATOM 3326 O O . LEU A 1 447 ? 157.335 150.918 146.412 1.00 45.68 447 LEU A O 1
ATOM 3331 N N . MET A 1 448 ? 158.096 148.804 146.257 1.00 47.79 448 MET A N 1
ATOM 3332 C CA . MET A 1 448 ? 158.035 148.819 144.799 1.00 43.05 448 MET A CA 1
ATOM 3333 C C . MET A 1 448 ? 156.599 148.906 144.294 1.00 36.19 448 MET A C 1
ATOM 3334 O O . MET A 1 448 ? 156.332 149.598 143.308 1.00 37.81 448 MET A O 1
ATOM 3339 N N . ARG A 1 449 ? 155.660 148.234 144.967 1.00 32.65 449 ARG A N 1
ATOM 3340 C CA . ARG A 1 449 ? 154.256 148.331 144.577 1.00 36.58 449 ARG A CA 1
ATOM 3341 C C . ARG A 1 449 ? 153.712 149.737 144.796 1.00 36.83 449 ARG A C 1
ATOM 3342 O O . ARG A 1 449 ? 152.991 150.273 143.940 1.00 33.65 449 ARG A O 1
ATOM 3350 N N . THR A 1 450 ? 154.054 150.352 145.932 1.00 39.08 450 THR A N 1
ATOM 3351 C CA . THR A 1 450 ? 153.606 151.716 146.197 1.00 35.53 450 THR A CA 1
ATOM 3352 C C . THR A 1 450 ? 154.202 152.703 145.196 1.00 37.10 450 THR A C 1
ATOM 3353 O O . THR A 1 450 ? 153.493 153.578 144.684 1.00 38.09 450 THR A O 1
ATOM 3357 N N . ILE A 1 451 ? 155.492 152.555 144.881 1.00 35.54 451 ILE A N 1
ATOM 3358 C CA . ILE A 1 451 ? 156.143 153.439 143.913 1.00 26.53 451 ILE A CA 1
ATOM 3359 C C . ILE A 1 451 ? 155.559 153.240 142.518 1.00 26.24 451 ILE A C 1
ATOM 3360 O O . ILE A 1 451 ? 155.382 154.206 141.762 1.00 30.72 451 ILE A O 1
ATOM 3365 N N . ARG A 1 452 ? 155.220 151.996 142.166 1.00 28.81 452 ARG A N 1
ATOM 3366 C CA . ARG A 1 452 ? 154.570 151.727 140.886 1.00 33.41 452 ARG A CA 1
ATOM 3367 C C . ARG A 1 452 ? 153.206 152.396 140.800 1.00 35.76 452 ARG A C 1
ATOM 3368 O O . ARG A 1 452 ? 152.859 152.979 139.766 1.00 37.17 452 ARG A O 1
ATOM 3376 N N . SER A 1 453 ? 152.425 152.332 141.884 1.00 34.22 453 SER A N 1
ATOM 3377 C CA . SER A 1 453 ? 151.128 153.007 141.901 1.00 27.99 453 SER A CA 1
ATOM 3378 C C . SER A 1 453 ? 151.288 154.520 141.801 1.00 23.60 453 SER A C 1
ATOM 3379 O O . SER A 1 453 ? 150.520 155.184 141.093 1.00 23.76 453 SER A O 1
ATOM 3382 N N . ILE A 1 454 ? 152.289 155.078 142.490 1.00 26.02 454 ILE A N 1
ATOM 3383 C CA . ILE A 1 454 ? 152.547 156.517 142.435 1.00 29.27 454 ILE A CA 1
ATOM 3384 C C . ILE A 1 454 ? 152.920 156.949 141.022 1.00 37.33 454 ILE A C 1
ATOM 3385 O O . ILE A 1 454 ? 152.407 157.952 140.511 1.00 43.52 454 ILE A O 1
ATOM 3390 N N . GLU A 1 455 ? 153.792 156.186 140.356 1.00 34.22 455 GLU A N 1
ATOM 3391 C CA . GLU A 1 455 ? 154.220 156.548 139.008 1.00 28.30 455 GLU A CA 1
ATOM 3392 C C . GLU A 1 455 ? 153.091 156.389 137.995 1.00 35.12 455 GLU A C 1
ATOM 3393 O O . GLU A 1 455 ? 152.934 157.231 137.099 1.00 38.90 455 GLU A O 1
ATOM 3399 N N . GLN A 1 456 ? 152.279 155.335 138.135 1.00 37.83 456 GLN A N 1
ATOM 3400 C CA . GLN A 1 456 ? 151.139 155.155 137.241 1.00 32.94 456 GLN A CA 1
ATOM 3401 C C . GLN A 1 456 ? 150.109 156.262 137.424 1.00 34.69 456 GLN A C 1
ATOM 3402 O O . GLN A 1 456 ? 149.528 156.739 136.445 1.00 38.21 456 GLN A O 1
ATOM 3408 N N . GLY A 1 457 ? 149.862 156.677 138.668 1.00 33.16 457 GLY A N 1
ATOM 3409 C CA . GLY A 1 457 ? 148.941 157.778 138.894 1.00 31.88 457 GLY A CA 1
ATOM 3410 C C . GLY A 1 457 ? 149.483 159.108 138.404 1.00 32.43 457 GLY A C 1
ATOM 3411 O O . GLY A 1 457 ? 148.732 159.944 137.894 1.00 34.19 457 GLY A O 1
ATOM 3412 N N . MET A 1 458 ? 150.790 159.326 138.556 1.00 32.06 458 MET A N 1
ATOM 3413 C CA . MET A 1 458 ? 151.379 160.607 138.188 1.00 31.96 458 MET A CA 1
ATOM 3414 C C . MET A 1 458 ? 151.540 160.763 136.680 1.00 36.92 458 MET A C 1
ATOM 3415 O O . MET A 1 458 ? 151.505 161.893 136.177 1.00 34.54 458 MET A O 1
ATOM 3420 N N . GLY A 1 459 ? 151.712 159.666 135.945 1.00 39.93 459 GLY A N 1
ATOM 3421 C CA . GLY A 1 459 ? 151.917 159.808 134.517 1.00 38.80 459 GLY A CA 1
ATOM 3422 C C . GLY A 1 459 ? 150.681 159.969 133.659 1.00 52.48 459 GLY A C 1
ATOM 3423 O O . GLY A 1 459 ? 150.812 160.061 132.435 1.00 61.54 459 GLY A O 1
ATOM 3424 N N . ARG A 1 460 ? 149.484 160.006 134.247 1.00 52.15 460 ARG A N 1
ATOM 3425 C CA . ARG A 1 460 ? 148.266 160.097 133.445 1.00 53.21 460 ARG A CA 1
ATOM 3426 C C . ARG A 1 460 ? 148.035 161.495 132.891 1.00 55.30 460 ARG A C 1
ATOM 3427 O O . ARG A 1 460 ? 147.437 161.642 131.819 1.00 58.83 460 ARG A O 1
ATOM 3435 N N . SER A 1 461 ? 148.493 162.525 133.603 1.00 47.29 461 SER A N 1
ATOM 3436 C CA . SER A 1 461 ? 148.230 163.903 133.209 1.00 41.91 461 SER A CA 1
ATOM 3437 C C . SER A 1 461 ? 148.994 164.323 131.961 1.00 50.79 461 SER A C 1
ATOM 3438 O O . SER A 1 461 ? 148.623 165.318 131.331 1.00 53.09 461 SER A O 1
ATOM 3441 N N . VAL A 1 462 ? 150.048 163.599 131.594 1.00 61.47 462 VAL A N 1
ATOM 3442 C CA . VAL A 1 462 ? 150.865 163.909 130.426 1.00 61.03 462 VAL A CA 1
ATOM 3443 C C . VAL A 1 462 ? 150.815 162.722 129.478 1.00 61.12 462 VAL A C 1
ATOM 3444 O O . VAL A 1 462 ? 151.221 161.611 129.843 1.00 59.34 462 VAL A O 1
ATOM 3448 N N . ARG A 1 463 ? 150.322 162.955 128.260 1.00 59.50 463 ARG A N 1
ATOM 3449 C CA . ARG A 1 463 ? 150.182 161.895 127.276 1.00 61.70 463 ARG A CA 1
ATOM 3450 C C . ARG A 1 463 ? 150.973 162.118 125.999 1.00 65.46 463 ARG A C 1
ATOM 3451 O O . ARG A 1 463 ? 151.246 161.143 125.292 1.00 74.17 463 ARG A O 1
ATOM 3459 N N . GLY A 1 464 ? 151.345 163.357 125.679 1.00 60.14 464 GLY A N 1
ATOM 3460 C CA . GLY A 1 464 ? 152.080 163.654 124.472 1.00 57.55 464 GLY A CA 1
ATOM 3461 C C . GLY A 1 464 ? 153.481 164.169 124.769 1.00 54.26 464 GLY A C 1
ATOM 3462 O O . GLY A 1 464 ? 153.838 164.489 125.901 1.00 59.12 464 GLY A O 1
ATOM 3463 N N . GLU A 1 465 ? 154.282 164.239 123.705 1.00 49.32 465 GLU A N 1
ATOM 3464 C CA . GLU A 1 465 ? 155.618 164.815 123.805 1.00 54.03 465 GLU A CA 1
ATOM 3465 C C . GLU A 1 465 ? 155.567 166.324 124.012 1.00 55.94 465 GLU A C 1
ATOM 3466 O O . GLU A 1 465 ? 156.513 166.901 124.559 1.00 54.50 465 GLU A O 1
ATOM 3472 N N . LYS A 1 466 ? 154.471 166.966 123.613 1.00 52.60 466 LYS A N 1
ATOM 3473 C CA . LYS A 1 466 ? 154.293 168.401 123.777 1.00 52.93 466 LYS A CA 1
ATOM 3474 C C . LYS A 1 466 ? 153.531 168.709 125.063 1.00 59.75 466 LYS A C 1
ATOM 3475 O O . LYS A 1 466 ? 153.813 169.726 125.709 1.00 61.25 466 LYS A O 1
ATOM 3481 N N . ASP A 1 467 ? 152.627 167.810 125.469 1.00 57.27 467 ASP A N 1
ATOM 3482 C CA . ASP A 1 467 ? 151.696 168.055 126.569 1.00 52.64 467 ASP A CA 1
ATOM 3483 C C . ASP A 1 467 ? 152.418 168.366 127.875 1.00 48.73 467 ASP A C 1
ATOM 3484 O O . ASP A 1 467 ? 153.444 167.762 128.203 1.00 54.43 467 ASP A O 1
ATOM 3489 N N . TYR A 1 468 ? 151.863 169.316 128.621 1.00 49.47 468 TYR A N 1
ATOM 3490 C CA . TYR A 1 468 ? 152.467 169.845 129.832 1.00 55.66 468 TYR A CA 1
ATOM 3491 C C . TYR A 1 468 ? 151.439 169.845 130.952 1.00 50.69 468 TYR A C 1
ATOM 3492 O O . TYR A 1 468 ? 150.243 170.029 130.711 1.00 57.93 468 TYR A O 1
ATOM 3501 N N . SER A 1 469 ? 151.914 169.654 132.182 1.00 41.13 469 SER A N 1
ATOM 3502 C CA . SER A 1 469 ? 150.987 169.622 133.305 1.00 34.05 469 SER A CA 1
ATOM 3503 C C . SER A 1 469 ? 151.704 169.930 134.612 1.00 35.19 469 SER A C 1
ATOM 3504 O O . SER A 1 469 ? 152.911 169.706 134.744 1.00 42.34 469 SER A O 1
ATOM 3507 N N . VAL A 1 470 ? 150.933 170.447 135.567 1.00 32.99 470 VAL A N 1
ATOM 3508 C CA . VAL A 1 470 ? 151.356 170.606 136.954 1.00 26.82 470 VAL A CA 1
ATOM 3509 C C . VAL A 1 470 ? 150.782 169.446 137.753 1.00 23.39 470 VAL A C 1
ATOM 3510 O O . VAL A 1 470 ? 149.555 169.286 137.829 1.00 27.87 470 VAL A O 1
ATOM 3514 N N . VAL A 1 471 ? 151.651 168.644 138.357 1.00 17.29 471 VAL A N 1
ATOM 3515 C CA . VAL A 1 471 ? 151.231 167.560 139.234 1.00 16.92 471 VAL A CA 1
ATOM 3516 C C . VAL A 1 471 ? 151.566 167.962 140.662 1.00 22.04 471 VAL A C 1
ATOM 3517 O O . VAL A 1 471 ? 152.735 167.978 141.062 1.00 29.19 471 VAL A O 1
ATOM 3521 N N . VAL A 1 472 ? 150.531 168.284 141.430 1.00 18.44 472 VAL A N 1
ATOM 3522 C CA . VAL A 1 472 ? 150.662 168.741 142.806 1.00 18.13 472 VAL A CA 1
ATOM 3523 C C . VAL A 1 472 ? 150.526 167.523 143.709 1.00 21.92 472 VAL A C 1
ATOM 3524 O O . VAL A 1 472 ? 149.425 167.002 143.895 1.00 25.67 472 VAL A O 1
ATOM 3528 N N . ALA A 1 473 ? 151.639 167.064 144.275 1.00 19.00 473 ALA A N 1
ATOM 3529 C CA . ALA A 1 473 ? 151.644 165.875 145.118 1.00 20.50 473 ALA A CA 1
ATOM 3530 C C . ALA A 1 473 ? 151.647 166.302 146.577 1.00 24.14 473 ALA A C 1
ATOM 3531 O O . ALA A 1 473 ? 152.609 166.921 147.041 1.00 30.20 473 ALA A O 1
ATOM 3533 N N . ILE A 1 474 ? 150.578 165.973 147.303 1.00 20.50 474 ILE A N 1
ATOM 3534 C CA . ILE A 1 474 ? 150.411 166.409 148.680 1.00 18.92 474 ILE A CA 1
ATOM 3535 C C . ILE A 1 474 ? 150.065 165.201 149.545 1.00 22.78 474 ILE A C 1
ATOM 3536 O O . ILE A 1 474 ? 149.974 164.073 149.065 1.00 27.67 474 ILE A O 1
ATOM 3541 N N . GLY A 1 475 ? 149.867 165.457 150.834 1.00 28.29 475 GLY A N 1
ATOM 3542 C CA . GLY A 1 475 ? 149.687 164.390 151.800 1.00 30.18 475 GLY A CA 1
ATOM 3543 C C . GLY A 1 475 ? 151.011 164.026 152.437 1.00 32.76 475 GLY A C 1
ATOM 3544 O O . GLY A 1 475 ? 152.016 163.905 151.734 1.00 39.57 475 GLY A O 1
ATOM 3545 N N . ALA A 1 476 ? 151.029 163.844 153.760 1.00 28.82 476 ALA A N 1
ATOM 3546 C CA . ALA A 1 476 ? 152.293 163.655 154.466 1.00 31.13 476 ALA A CA 1
ATOM 3547 C C . ALA A 1 476 ? 152.925 162.303 154.145 1.00 31.23 476 ALA A C 1
ATOM 3548 O O . ALA A 1 476 ? 154.150 162.205 153.995 1.00 35.56 476 ALA A O 1
ATOM 3550 N N . ASP A 1 477 ? 152.107 161.254 154.044 1.00 26.89 477 ASP A N 1
ATOM 3551 C CA . ASP A 1 477 ? 152.635 159.916 153.797 1.00 30.88 477 ASP A CA 1
ATOM 3552 C C . ASP A 1 477 ? 153.215 159.790 152.392 1.00 35.75 477 ASP A C 1
ATOM 3553 O O . ASP A 1 477 ? 154.236 159.116 152.193 1.00 41.05 477 ASP A O 1
ATOM 3558 N N . LEU A 1 478 ? 152.580 160.437 151.409 1.00 33.89 478 LEU A N 1
ATOM 3559 C CA . LEU A 1 478 ? 153.116 160.456 150.050 1.00 28.18 478 LEU A CA 1
ATOM 3560 C C . LEU A 1 478 ? 154.471 161.154 149.996 1.00 28.13 478 LEU A C 1
ATOM 3561 O O . LEU A 1 478 ? 155.394 160.689 149.316 1.00 28.93 478 LEU A O 1
ATOM 3566 N N . VAL A 1 479 ? 154.608 162.272 150.711 1.00 27.25 479 VAL A N 1
ATOM 3567 C CA . VAL A 1 479 ? 155.876 162.994 150.741 1.00 26.39 479 VAL A CA 1
ATOM 3568 C C . VAL A 1 479 ? 156.946 162.180 151.462 1.00 36.31 479 VAL A C 1
ATOM 3569 O O . VAL A 1 479 ? 158.122 162.199 151.074 1.00 43.22 479 VAL A O 1
ATOM 3573 N N . ARG A 1 480 ? 156.561 161.435 152.507 1.00 35.28 480 ARG A N 1
ATOM 3574 C CA . ARG A 1 480 ? 157.514 160.533 153.151 1.00 33.93 480 ARG A CA 1
ATOM 3575 C C . ARG A 1 480 ? 157.981 159.443 152.195 1.00 37.95 480 ARG A C 1
ATOM 3576 O O . ARG A 1 480 ? 159.172 159.109 152.157 1.00 41.17 480 ARG A O 1
ATOM 3584 N N . THR A 1 481 ? 157.054 158.886 151.408 1.00 39.02 481 THR A N 1
ATOM 3585 C CA . THR A 1 481 ? 157.424 157.883 150.411 1.00 39.14 481 THR A CA 1
ATOM 3586 C C . THR A 1 481 ? 158.360 158.470 149.358 1.00 39.27 481 THR A C 1
ATOM 3587 O O . THR A 1 481 ? 159.309 157.810 148.918 1.00 45.69 481 THR A O 1
ATOM 3591 N N . LEU A 1 482 ? 158.124 159.721 148.962 1.00 35.24 482 LEU A N 1
ATOM 3592 C CA . LEU A 1 482 ? 158.987 160.368 147.982 1.00 38.90 482 LEU A CA 1
ATOM 3593 C C . LEU A 1 482 ? 160.319 160.840 148.563 1.00 37.96 482 LEU A C 1
ATOM 3594 O O . LEU A 1 482 ? 161.244 161.116 147.793 1.00 35.75 482 LEU A O 1
ATOM 3599 N N . ARG A 1 483 ? 160.445 160.949 149.888 1.00 40.35 483 ARG A N 1
ATOM 3600 C CA . ARG A 1 483 ? 161.703 161.387 150.491 1.00 47.17 483 ARG A CA 1
ATOM 3601 C C . ARG A 1 483 ? 162.544 160.280 151.101 1.00 49.05 483 ARG A C 1
ATOM 3602 O O . ARG A 1 483 ? 163.760 160.464 151.224 1.00 49.20 483 ARG A O 1
ATOM 3610 N N . ASP A 1 484 ? 161.936 159.175 151.533 1.00 44.12 484 ASP A N 1
ATOM 3611 C CA . ASP A 1 484 ? 162.662 158.174 152.306 1.00 47.23 484 ASP A CA 1
ATOM 3612 C C . ASP A 1 484 ? 163.768 157.551 151.460 1.00 57.03 484 ASP A C 1
ATOM 3613 O O . ASP A 1 484 ? 163.568 157.231 150.284 1.00 59.06 484 ASP A O 1
ATOM 3618 N N . VAL A 1 485 ? 164.951 157.417 152.068 1.00 58.74 485 VAL A N 1
ATOM 3619 C CA . VAL A 1 485 ? 166.150 157.017 151.337 1.00 53.64 485 VAL A CA 1
ATOM 3620 C C . VAL A 1 485 ? 166.014 155.592 150.820 1.00 52.89 485 VAL A C 1
ATOM 3621 O O . VAL A 1 485 ? 166.493 155.271 149.725 1.00 51.50 485 VAL A O 1
ATOM 3625 N N . SER A 1 486 ? 165.352 154.722 151.584 1.00 49.85 486 SER A N 1
ATOM 3626 C CA . SER A 1 486 ? 165.077 153.375 151.104 1.00 49.78 486 SER A CA 1
ATOM 3627 C C . SER A 1 486 ? 164.097 153.383 149.937 1.00 50.51 486 SER A C 1
ATOM 3628 O O . SER A 1 486 ? 164.173 152.516 149.062 1.00 54.21 486 SER A O 1
ATOM 3631 N N . SER A 1 487 ? 163.183 154.353 149.900 1.00 51.79 487 SER A N 1
ATOM 3632 C CA . SER A 1 487 ? 162.150 154.399 148.874 1.00 52.71 487 SER A CA 1
ATOM 3633 C C . SER A 1 487 ? 162.519 155.262 147.675 1.00 47.10 487 SER A C 1
ATOM 3634 O O . SER A 1 487 ? 161.862 155.154 146.633 1.00 43.51 487 SER A O 1
ATOM 3637 N N . ARG A 1 488 ? 163.536 156.116 147.791 1.00 49.94 488 ARG A N 1
ATOM 3638 C CA . ARG A 1 488 ? 163.939 156.935 146.651 1.00 51.94 488 ARG A CA 1
ATOM 3639 C C . ARG A 1 488 ? 164.688 156.124 145.603 1.00 51.81 488 ARG A C 1
ATOM 3640 O O . ARG A 1 488 ? 164.631 156.453 144.412 1.00 54.18 488 ARG A O 1
ATOM 3648 N N . ARG A 1 489 ? 165.399 155.074 146.020 1.00 49.41 489 ARG A N 1
ATOM 3649 C CA . ARG A 1 489 ? 166.232 154.314 145.096 1.00 47.71 489 ARG A CA 1
ATOM 3650 C C . ARG A 1 489 ? 165.421 153.475 144.115 1.00 44.43 489 ARG A C 1
ATOM 3651 O O . ARG A 1 489 ? 165.970 153.045 143.095 1.00 43.14 489 ARG A O 1
ATOM 3659 N N . TYR A 1 490 ? 164.141 153.227 144.391 1.00 44.01 490 TYR A N 1
ATOM 3660 C CA . TYR A 1 490 ? 163.301 152.467 143.475 1.00 41.97 490 TYR A CA 1
ATOM 3661 C C . TYR A 1 490 ? 162.578 153.339 142.459 1.00 41.16 490 TYR A C 1
ATOM 3662 O O . TYR A 1 490 ? 161.940 152.798 141.549 1.00 43.76 490 TYR A O 1
ATOM 3671 N N . LEU A 1 491 ? 162.655 154.660 142.590 1.00 38.49 491 LEU A N 1
ATOM 3672 C CA . LEU A 1 491 ? 162.048 155.547 141.610 1.00 38.29 491 LEU A CA 1
ATOM 3673 C C . LEU A 1 491 ? 162.828 155.511 140.299 1.00 46.31 491 LEU A C 1
ATOM 3674 O O . LEU A 1 491 ? 164.049 155.333 140.282 1.00 49.88 491 LEU A O 1
ATOM 3679 N N . SER A 1 492 ? 162.105 155.671 139.193 1.00 47.48 492 SER A N 1
ATOM 3680 C CA . SER A 1 492 ? 162.749 155.782 137.894 1.00 52.00 492 SER A CA 1
ATOM 3681 C C . SER A 1 492 ? 163.524 157.091 137.801 1.00 55.28 492 SER A C 1
ATOM 3682 O O . SER A 1 492 ? 163.195 158.077 138.466 1.00 52.83 492 SER A O 1
ATOM 3685 N N . SER A 1 493 ? 164.570 157.086 136.967 1.00 57.17 493 SER A N 1
ATOM 3686 C CA . SER A 1 493 ? 165.489 158.221 136.910 1.00 57.18 493 SER A CA 1
ATOM 3687 C C . SER A 1 493 ? 164.809 159.472 136.364 1.00 56.41 493 SER A C 1
ATOM 3688 O O . SER A 1 493 ? 165.100 160.586 136.814 1.00 61.02 493 SER A O 1
ATOM 3691 N N . GLN A 1 494 ? 163.906 159.306 135.393 1.00 53.31 494 GLN A N 1
ATOM 3692 C CA . GLN A 1 494 ? 163.130 160.434 134.884 1.00 48.12 494 GLN A CA 1
ATOM 3693 C C . GLN A 1 494 ? 162.265 161.046 135.981 1.00 48.09 494 GLN A C 1
ATOM 3694 O O . GLN A 1 494 ? 162.273 162.268 136.191 1.00 49.33 494 GLN A O 1
ATOM 3700 N N . MET A 1 495 ? 161.526 160.203 136.705 1.00 49.55 495 MET A N 1
ATOM 3701 C CA . MET A 1 495 ? 160.623 160.703 137.733 1.00 47.12 495 MET A CA 1
ATOM 3702 C C . MET A 1 495 ? 161.409 161.251 138.919 1.00 44.57 495 MET A C 1
ATOM 3703 O O . MET A 1 495 ? 161.009 162.258 139.513 1.00 45.64 495 MET A O 1
ATOM 3708 N N . ALA A 1 496 ? 162.551 160.635 139.239 1.00 40.10 496 ALA A N 1
ATOM 3709 C CA . ALA A 1 496 ? 163.407 161.144 140.305 1.00 40.10 496 ALA A CA 1
ATOM 3710 C C . ALA A 1 496 ? 163.983 162.508 139.949 1.00 44.02 496 ALA A C 1
ATOM 3711 O O . ALA A 1 496 ? 164.063 163.395 140.807 1.00 48.02 496 ALA A O 1
ATOM 3713 N N . THR A 1 497 ? 164.380 162.700 138.688 1.00 44.92 497 THR A N 1
ATOM 3714 C CA . THR A 1 497 ? 164.922 163.991 138.277 1.00 43.32 497 THR A CA 1
ATOM 3715 C C . THR A 1 497 ? 163.831 165.059 138.263 1.00 46.78 497 THR A C 1
ATOM 3716 O O . THR A 1 497 ? 164.086 166.219 138.609 1.00 50.28 497 THR A O 1
ATOM 3720 N N . GLN A 1 498 ? 162.606 164.681 137.882 1.00 45.59 498 GLN A N 1
ATOM 3721 C CA . GLN A 1 498 ? 161.487 165.622 137.945 1.00 37.96 498 GLN A CA 1
ATOM 3722 C C . GLN A 1 498 ? 161.178 166.016 139.387 1.00 36.25 498 GLN A C 1
ATOM 3723 O O . GLN A 1 498 ? 160.901 167.191 139.676 1.00 33.23 498 GLN A O 1
ATOM 3729 N N . ILE A 1 499 ? 161.233 165.044 140.305 1.00 38.78 499 ILE A N 1
ATOM 3730 C CA . ILE A 1 499 ? 161.066 165.337 141.726 1.00 38.00 499 ILE A CA 1
ATOM 3731 C C . ILE A 1 499 ? 162.166 166.276 142.204 1.00 44.85 499 ILE A C 1
ATOM 3732 O O . ILE A 1 499 ? 161.907 167.205 142.967 1.00 48.21 499 ILE A O 1
ATOM 3737 N N . GLU A 1 500 ? 163.404 166.061 141.742 1.00 43.88 500 GLU A N 1
ATOM 3738 C CA . GLU A 1 500 ? 164.520 166.919 142.143 1.00 41.35 500 GLU A CA 1
ATOM 3739 C C . GLU A 1 500 ? 164.353 168.344 141.621 1.00 44.65 500 GLU A C 1
ATOM 3740 O O . GLU A 1 500 ? 164.732 169.307 142.301 1.00 48.27 500 GLU A O 1
ATOM 3746 N N . ILE A 1 501 ? 163.800 168.496 140.413 1.00 47.11 501 ILE A N 1
ATOM 3747 C CA . ILE A 1 501 ? 163.461 169.827 139.904 1.00 50.38 501 ILE A CA 1
ATOM 3748 C C . ILE A 1 501 ? 162.417 170.483 140.801 1.00 53.23 501 ILE A C 1
ATOM 3749 O O . ILE A 1 501 ? 162.519 171.673 141.140 1.00 53.28 501 ILE A O 1
ATOM 3754 N N . GLY A 1 502 ? 161.400 169.711 141.200 1.00 49.64 502 GLY A N 1
ATOM 3755 C CA . GLY A 1 502 ? 160.425 170.217 142.155 1.00 46.59 502 GLY A CA 1
ATOM 3756 C C . GLY A 1 502 ? 161.039 170.605 143.490 1.00 55.31 502 GLY A C 1
ATOM 3757 O O . GLY A 1 502 ? 160.641 171.597 144.097 1.00 57.64 502 GLY A O 1
ATOM 3758 N N . LEU A 1 503 ? 162.032 169.835 143.951 1.00 55.67 503 LEU A N 1
ATOM 3759 C CA . LEU A 1 503 ? 162.733 170.151 145.195 1.00 54.78 503 LEU A CA 1
ATOM 3760 C C . LEU A 1 503 ? 163.499 171.462 145.085 1.00 61.98 503 LEU A C 1
ATOM 3761 O O . LEU A 1 503 ? 163.480 172.282 146.010 1.00 66.70 503 LEU A O 1
ATOM 3766 N N . GLU A 1 504 ? 164.190 171.668 143.959 1.00 60.11 504 GLU A N 1
ATOM 3767 C CA . GLU A 1 504 ? 164.952 172.899 143.759 1.00 61.01 504 GLU A CA 1
ATOM 3768 C C . GLU A 1 504 ? 164.038 174.116 143.683 1.00 65.26 504 GLU A C 1
ATOM 3769 O O . GLU A 1 504 ? 164.314 175.153 144.305 1.00 69.95 504 GLU A O 1
ATOM 3775 N N . ILE A 1 505 ? 162.938 174.001 142.929 1.00 66.51 505 ILE A N 1
ATOM 3776 C CA . ILE A 1 505 ? 161.976 175.096 142.838 1.00 65.68 505 ILE A CA 1
ATOM 3777 C C . ILE A 1 505 ? 161.318 175.350 144.191 1.00 60.51 505 ILE A C 1
ATOM 3778 O O . ILE A 1 505 ? 161.077 176.501 144.575 1.00 56.87 505 ILE A O 1
ATOM 3783 N N . ALA A 1 506 ? 161.066 174.280 144.955 1.00 65.81 506 ALA A N 1
ATOM 3784 C CA . ALA A 1 506 ? 160.488 174.422 146.286 1.00 72.28 506 ALA A CA 1
ATOM 3785 C C . ALA A 1 506 ? 161.429 175.152 147.233 1.00 78.77 506 ALA A C 1
ATOM 3786 O O . ALA A 1 506 ? 160.992 176.002 148.013 1.00 79.28 506 ALA A O 1
ATOM 3788 N N . GLU A 1 507 ? 162.728 174.839 147.175 1.00 79.19 507 GLU A N 1
ATOM 3789 C CA . GLU A 1 507 ? 163.697 175.531 148.023 1.00 80.89 507 GLU A CA 1
ATOM 3790 C C . GLU A 1 507 ? 163.838 176.999 147.627 1.00 83.07 507 GLU A C 1
ATOM 3791 O O . GLU A 1 507 ? 163.926 177.877 148.498 1.00 86.38 507 GLU A O 1
ATOM 3797 N N . MET A 1 508 ? 163.850 177.283 146.320 1.00 80.64 508 MET A N 1
ATOM 3798 C CA . MET A 1 508 ? 163.940 178.670 145.863 1.00 80.32 508 MET A CA 1
ATOM 3799 C C . MET A 1 508 ? 162.714 179.479 146.279 1.00 80.84 508 MET A C 1
ATOM 3800 O O . MET A 1 508 ? 162.836 180.619 146.746 1.00 78.45 508 MET A O 1
ATOM 3805 N N . ALA A 1 509 ? 161.520 178.901 146.139 1.00 77.22 509 ALA A N 1
ATOM 3806 C CA . ALA A 1 509 ? 160.319 179.614 146.556 1.00 70.92 509 ALA A CA 1
ATOM 3807 C C . ALA A 1 509 ? 160.193 179.683 148.072 1.00 78.70 509 ALA A C 1
ATOM 3808 O O . ALA A 1 509 ? 159.569 180.611 148.590 1.00 86.75 509 ALA A O 1
ATOM 3810 N N . ARG A 1 510 ? 160.781 178.730 148.803 1.00 80.60 510 ARG A N 1
ATOM 3811 C CA . ARG A 1 510 ? 160.874 178.862 150.255 1.00 83.93 510 ARG A CA 1
ATOM 3812 C C . ARG A 1 510 ? 161.752 180.043 150.645 1.00 87.24 510 ARG A C 1
ATOM 3813 O O . ARG A 1 510 ? 161.439 180.776 151.592 1.00 83.55 510 ARG A O 1
ATOM 3821 N N . GLU A 1 511 ? 162.858 180.238 149.923 1.00 88.03 511 GLU A N 1
ATOM 3822 C CA . GLU A 1 511 ? 163.681 181.428 150.132 1.00 87.54 511 GLU A CA 1
ATOM 3823 C C . GLU A 1 511 ? 162.915 182.700 149.778 1.00 89.19 511 GLU A C 1
ATOM 3824 O O . GLU A 1 511 ? 163.092 183.740 150.423 1.00 92.67 511 GLU A O 1
ATOM 3830 N N . GLU A 1 512 ? 162.076 182.636 148.740 1.00 86.90 512 GLU A N 1
ATOM 3831 C CA . GLU A 1 512 ? 161.236 183.780 148.384 1.00 88.25 512 GLU A CA 1
ATOM 3832 C C . GLU A 1 512 ? 160.212 184.097 149.474 1.00 86.81 512 GLU A C 1
ATOM 3833 O O . GLU A 1 512 ? 159.961 185.270 149.771 1.00 88.18 512 GLU A O 1
ATOM 3839 N N . ILE A 1 513 ? 159.597 183.065 150.057 1.00 83.79 513 ILE A N 1
ATOM 3840 C CA . ILE A 1 513 ? 158.648 183.264 151.152 1.00 84.27 513 ILE A CA 1
ATOM 3841 C C . ILE A 1 513 ? 159.362 183.813 152.383 1.00 90.35 513 ILE A C 1
ATOM 3842 O O . ILE A 1 513 ? 158.820 184.656 153.109 1.00 91.36 513 ILE A O 1
ATOM 3847 N N . ALA A 1 514 ? 160.604 183.375 152.614 1.00 92.33 514 ALA A N 1
ATOM 3848 C CA . ALA A 1 514 ? 161.418 183.948 153.681 1.00 93.81 514 ALA A CA 1
ATOM 3849 C C . ALA A 1 514 ? 161.731 185.422 153.449 1.00 98.02 514 ALA A C 1
ATOM 3850 O O . ALA A 1 514 ? 162.025 186.141 154.411 1.00 97.06 514 ALA A O 1
ATOM 3852 N N . ALA A 1 515 ? 161.672 185.889 152.202 1.00 97.67 515 ALA A N 1
ATOM 3853 C CA . ALA A 1 515 ? 161.838 187.302 151.891 1.00 93.93 515 ALA A CA 1
ATOM 3854 C C . ALA A 1 515 ? 160.549 188.101 152.048 1.00 93.16 515 ALA A C 1
ATOM 3855 O O . ALA A 1 515 ? 160.571 189.322 151.861 1.00 96.60 515 ALA A O 1
ATOM 3857 N N . GLY A 1 516 ? 159.433 187.450 152.381 1.00 92.32 516 GLY A N 1
ATOM 3858 C CA . GLY A 1 516 ? 158.179 188.134 152.622 1.00 90.18 516 GLY A CA 1
ATOM 3859 C C . GLY A 1 516 ? 157.074 187.834 151.630 1.00 95.14 516 GLY A C 1
ATOM 3860 O O . GLY A 1 516 ? 155.995 188.429 151.740 1.00 92.46 516 GLY A O 1
ATOM 3861 N N . LYS A 1 517 ? 157.298 186.941 150.671 1.00 98.33 517 LYS A N 1
ATOM 3862 C CA . LYS A 1 517 ? 156.277 186.613 149.686 1.00 90.62 517 LYS A CA 1
ATOM 3863 C C . LYS A 1 517 ? 155.219 185.699 150.290 1.00 85.25 517 LYS A C 1
ATOM 3864 O O . LYS A 1 517 ? 155.524 184.829 151.110 1.00 87.30 517 LYS A O 1
ATOM 3870 N N . GLU A 1 518 ? 153.970 185.910 149.885 1.00 81.63 518 GLU A N 1
ATOM 3871 C CA . GLU A 1 518 ? 152.873 185.093 150.384 1.00 87.15 518 GLU A CA 1
ATOM 3872 C C . GLU A 1 518 ? 152.961 183.693 149.774 1.00 87.20 518 GLU A C 1
ATOM 3873 O O . GLU A 1 518 ? 153.235 183.555 148.578 1.00 83.87 518 GLU A O 1
ATOM 3879 N N . PRO A 1 519 ? 152.755 182.628 150.579 1.00 83.95 519 PRO A N 1
ATOM 3880 C CA . PRO A 1 519 ? 153.034 181.264 150.102 1.00 75.72 519 PRO A CA 1
ATOM 3881 C C . PRO A 1 519 ? 152.123 180.798 148.974 1.00 70.19 519 PRO A C 1
ATOM 3882 O O . PRO A 1 519 ? 152.596 180.245 147.970 1.00 70.48 519 PRO A O 1
ATOM 3886 N N . LEU A 1 520 ? 150.812 181.002 149.143 1.00 69.26 520 LEU A N 1
ATOM 3887 C CA . LEU A 1 520 ? 149.870 180.673 148.080 1.00 69.13 520 LEU A CA 1
ATOM 3888 C C . LEU A 1 520 ? 150.129 181.503 146.833 1.00 64.90 520 LEU A C 1
ATOM 3889 O O . LEU A 1 520 ? 149.975 181.000 145.717 1.00 58.34 520 LEU A O 1
ATOM 3894 N N . ALA A 1 521 ? 150.546 182.760 147.006 1.00 68.76 521 ALA A N 1
ATOM 3895 C CA . ALA A 1 521 ? 150.900 183.598 145.864 1.00 65.90 521 ALA A CA 1
ATOM 3896 C C . ALA A 1 521 ? 152.098 183.033 145.110 1.00 68.19 521 ALA A C 1
ATOM 3897 O O . ALA A 1 521 ? 152.116 183.031 143.876 1.00 69.85 521 ALA A O 1
ATOM 3899 N N . ALA A 1 522 ? 153.099 182.530 145.841 1.00 72.55 522 ALA A N 1
ATOM 3900 C CA . ALA A 1 522 ? 154.267 181.935 145.196 1.00 73.17 522 ALA A CA 1
ATOM 3901 C C . ALA A 1 522 ? 153.907 180.647 144.462 1.00 68.00 522 ALA A C 1
ATOM 3902 O O . ALA A 1 522 ? 154.393 180.407 143.348 1.00 61.73 522 ALA A O 1
ATOM 3904 N N . LEU A 1 523 ? 153.059 179.807 145.069 1.00 68.53 523 LEU A N 1
ATOM 3905 C CA . LEU A 1 523 ? 152.642 178.575 144.401 1.00 57.11 523 LEU A CA 1
ATOM 3906 C C . LEU A 1 523 ? 151.822 178.870 143.147 1.00 62.05 523 LEU A C 1
ATOM 3907 O O . LEU A 1 523 ? 152.008 178.218 142.108 1.00 68.83 523 LEU A O 1
ATOM 3912 N N . VAL A 1 524 ? 150.919 179.854 143.223 1.00 62.17 524 VAL A N 1
ATOM 3913 C CA . VAL A 1 524 ? 150.136 180.258 142.058 1.00 62.63 524 VAL A CA 1
ATOM 3914 C C . VAL A 1 524 ? 151.046 180.838 140.980 1.00 63.60 524 VAL A C 1
ATOM 3915 O O . VAL A 1 524 ? 150.848 180.590 139.785 1.00 63.25 524 VAL A O 1
ATOM 3919 N N . GLY A 1 525 ? 152.078 181.584 141.385 1.00 60.57 525 GLY A N 1
ATOM 3920 C CA . GLY A 1 525 ? 153.033 182.107 140.417 1.00 59.25 525 GLY A CA 1
ATOM 3921 C C . GLY A 1 525 ? 153.817 181.021 139.704 1.00 62.55 525 GLY A C 1
ATOM 3922 O O . GLY A 1 525 ? 154.052 181.106 138.498 1.00 67.15 525 GLY A O 1
ATOM 3923 N N . LEU A 1 526 ? 154.225 179.982 140.438 1.00 61.24 526 LEU A N 1
ATOM 3924 C CA . LEU A 1 526 ? 154.951 178.878 139.808 1.00 59.12 526 LEU A CA 1
ATOM 3925 C C . LEU A 1 526 ? 154.051 178.083 138.865 1.00 52.61 526 LEU A C 1
ATOM 3926 O O . LEU A 1 526 ? 154.470 177.703 137.758 1.00 54.09 526 LEU A O 1
ATOM 3931 N N . ILE A 1 527 ? 152.809 177.826 139.286 1.00 51.69 527 ILE A N 1
ATOM 3932 C CA . ILE A 1 527 ? 151.856 177.136 138.421 1.00 57.02 527 ILE A CA 1
ATOM 3933 C C . ILE A 1 527 ? 151.568 177.969 137.173 1.00 66.03 527 ILE A C 1
ATOM 3934 O O . ILE A 1 527 ? 151.458 177.432 136.065 1.00 65.39 527 ILE A O 1
ATOM 3939 N N . ASN A 1 528 ? 151.498 179.295 137.324 1.00 66.63 528 ASN A N 1
ATOM 3940 C CA . ASN A 1 528 ? 151.331 180.172 136.169 1.00 64.87 528 ASN A CA 1
ATOM 3941 C C . ASN A 1 528 ? 152.551 180.141 135.258 1.00 64.14 528 ASN A C 1
ATOM 3942 O O . ASN A 1 528 ? 152.412 180.224 134.034 1.00 64.83 528 ASN A O 1
ATOM 3947 N N . GLN A 1 529 ? 153.751 180.040 135.835 1.00 63.49 529 GLN A N 1
ATOM 3948 C CA . GLN A 1 529 ? 154.959 179.915 135.022 1.00 63.36 529 GLN A CA 1
ATOM 3949 C C . GLN A 1 529 ? 154.928 178.649 134.179 1.00 67.42 529 GLN A C 1
ATOM 3950 O O . GLN A 1 529 ? 155.381 178.651 133.028 1.00 72.20 529 GLN A O 1
ATOM 3956 N N . CYS A 1 530 ? 154.409 177.554 134.735 1.00 64.29 530 CYS A N 1
ATOM 3957 C CA . CYS A 1 530 ? 154.308 176.337 133.931 1.00 58.25 530 CYS A CA 1
ATOM 3958 C C . CYS A 1 530 ? 153.200 176.449 132.885 1.00 59.25 530 CYS A C 1
ATOM 3959 O O . CYS A 1 530 ? 153.399 176.077 131.723 1.00 63.42 530 CYS A O 1
ATOM 3962 N N . LEU A 1 531 ? 152.030 176.964 133.275 1.00 62.99 531 LEU A N 1
ATOM 3963 C CA . LEU A 1 531 ? 150.862 176.966 132.394 1.00 70.49 531 LEU A CA 1
ATOM 3964 C C . LEU A 1 531 ? 150.910 178.048 131.318 1.00 64.22 531 LEU A C 1
ATOM 3965 O O . LEU A 1 531 ? 150.383 177.838 130.221 1.00 58.74 531 LEU A O 1
ATOM 3970 N N . LYS A 1 532 ? 151.518 179.200 131.596 1.00 63.12 532 LYS A N 1
ATOM 3971 C CA . LYS A 1 532 ? 151.592 180.265 130.602 1.00 66.94 532 LYS A CA 1
ATOM 3972 C C . LYS A 1 532 ? 152.763 180.096 129.640 1.00 75.38 532 LYS A C 1
ATOM 3973 O O . LYS A 1 532 ? 153.026 181.015 128.854 1.00 78.55 532 LYS A O 1
ATOM 3979 N N . ARG A 1 533 ? 153.460 178.958 129.709 1.00 77.90 533 ARG A N 1
ATOM 3980 C CA . ARG A 1 533 ? 154.545 178.580 128.798 1.00 74.67 533 ARG A CA 1
ATOM 3981 C C . ARG A 1 533 ? 155.694 179.589 128.853 1.00 72.73 533 ARG A C 1
ATOM 3982 O O . ARG A 1 533 ? 156.106 180.164 127.843 1.00 67.56 533 ARG A O 1
ATOM 3990 N N . ASP A 1 534 ? 156.198 179.804 130.066 1.00 75.79 534 ASP A N 1
ATOM 3991 C CA . ASP A 1 534 ? 157.311 180.719 130.263 1.00 82.24 534 ASP A CA 1
ATOM 3992 C C . ASP A 1 534 ? 158.586 180.148 129.653 1.00 84.53 534 ASP A C 1
ATOM 3993 O O . ASP A 1 534 ? 158.851 178.946 129.740 1.00 82.01 534 ASP A O 1
ATOM 3998 N N . ASP A 1 535 ? 159.376 181.024 129.022 1.00 88.50 535 ASP A N 1
ATOM 3999 C CA . ASP A 1 535 ? 160.588 180.582 128.338 1.00 88.13 535 ASP A CA 1
ATOM 4000 C C . ASP A 1 535 ? 161.670 180.147 129.317 1.00 86.29 535 ASP A C 1
ATOM 4001 O O . ASP A 1 535 ? 162.435 179.218 129.022 1.00 86.80 535 ASP A O 1
ATOM 4006 N N . GLY A 1 536 ? 161.756 180.810 130.474 1.00 85.90 536 GLY A N 1
ATOM 4007 C CA . GLY A 1 536 ? 162.742 180.423 131.472 1.00 86.52 536 GLY A CA 1
ATOM 4008 C C . GLY A 1 536 ? 162.508 179.029 132.019 1.00 80.48 536 GLY A C 1
ATOM 4009 O O . GLY A 1 536 ? 163.456 178.273 132.239 1.00 75.82 536 GLY A O 1
ATOM 4010 N N . TRP A 1 537 ? 161.240 178.669 132.240 1.00 74.80 537 TRP A N 1
ATOM 4011 C CA . TRP A 1 537 ? 160.932 177.328 132.724 1.00 73.40 537 TRP A CA 1
ATOM 4012 C C . TRP A 1 537 ? 161.258 176.272 131.675 1.00 71.91 537 TRP A C 1
ATOM 4013 O O . TRP A 1 537 ? 161.756 175.193 132.013 1.00 72.39 537 TRP A O 1
ATOM 4024 N N . LYS A 1 538 ? 160.983 176.565 130.399 1.00 75.11 538 LYS A N 1
ATOM 4025 C CA . LYS A 1 538 ? 161.338 175.633 129.332 1.00 80.23 538 LYS A CA 1
ATOM 4026 C C . LYS A 1 538 ? 162.847 175.445 129.238 1.00 81.78 538 LYS A C 1
ATOM 4027 O O . LYS A 1 538 ? 163.329 174.316 129.082 1.00 81.50 538 LYS A O 1
ATOM 4033 N N . ASP A 1 539 ? 163.608 176.540 129.353 1.00 82.67 539 ASP A N 1
ATOM 4034 C CA . ASP A 1 539 ? 165.066 176.446 129.326 1.00 80.12 539 ASP A CA 1
ATOM 4035 C C . ASP A 1 539 ? 165.597 175.660 130.519 1.00 79.33 539 ASP A C 1
ATOM 4036 O O . ASP A 1 539 ? 166.499 174.823 130.370 1.00 77.86 539 ASP A O 1
ATOM 4041 N N . PHE A 1 540 ? 165.040 175.907 131.709 1.00 78.21 540 PHE A N 1
ATOM 4042 C CA . PHE A 1 540 ? 165.487 175.209 132.910 1.00 78.95 540 PHE A CA 1
ATOM 4043 C C . PHE A 1 540 ? 165.167 173.721 132.838 1.00 73.03 540 PHE A C 1
ATOM 4044 O O . PHE A 1 540 ? 165.996 172.886 133.219 1.00 71.38 540 PHE A O 1
ATOM 4052 N N . TYR A 1 541 ? 163.980 173.373 132.333 1.00 66.04 541 TYR A N 1
ATOM 4053 C CA . TYR A 1 541 ? 163.618 171.968 132.190 1.00 63.21 541 TYR A CA 1
ATOM 4054 C C . TYR A 1 541 ? 164.489 171.278 131.150 1.00 67.50 541 TYR A C 1
ATOM 4055 O O . TYR A 1 541 ? 164.936 170.147 131.366 1.00 68.99 541 TYR A O 1
ATOM 4064 N N . ALA A 1 542 ? 164.755 171.954 130.027 1.00 74.14 542 ALA A N 1
ATOM 4065 C CA . ALA A 1 542 ? 165.588 171.366 128.980 1.00 75.28 542 ALA A CA 1
ATOM 4066 C C . ALA A 1 542 ? 167.023 171.166 129.451 1.00 79.67 542 ALA A C 1
ATOM 4067 O O . ALA A 1 542 ? 167.677 170.190 129.063 1.00 75.01 542 ALA A O 1
ATOM 4069 N N . ASP A 1 543 ? 167.537 172.078 130.280 1.00 84.04 543 ASP A N 1
ATOM 4070 C CA . ASP A 1 543 ? 168.889 171.904 130.800 1.00 77.00 543 ASP A CA 1
ATOM 4071 C C . ASP A 1 543 ? 168.943 170.814 131.867 1.00 76.39 543 ASP A C 1
ATOM 4072 O O . ASP A 1 543 ? 169.870 169.995 131.875 1.00 73.38 543 ASP A O 1
ATOM 4077 N N . GLN A 1 544 ? 167.966 170.786 132.776 1.00 74.86 544 GLN A N 1
ATOM 4078 C CA . GLN A 1 544 ? 168.022 169.862 133.903 1.00 70.75 544 GLN A CA 1
ATOM 4079 C C . GLN A 1 544 ? 167.689 168.429 133.505 1.00 72.17 544 GLN A C 1
ATOM 4080 O O . GLN A 1 544 ? 168.265 167.484 134.056 1.00 72.21 544 GLN A O 1
ATOM 4086 N N . MET A 1 545 ? 166.767 168.252 132.555 1.00 70.60 545 MET A N 1
ATOM 4087 C CA . MET A 1 545 ? 166.306 166.881 132.198 1.00 66.92 545 MET A CA 1
ATOM 4088 C C . MET A 1 545 ? 167.427 166.054 131.547 1.00 72.50 545 MET A C 1
ATOM 4089 O O . MET A 1 545 ? 167.292 164.818 131.528 1.00 75.26 545 MET A O 1
ATOM 4094 N N . LYS A 1 546 ? 168.487 166.691 131.048 1.00 74.53 546 LYS A N 1
ATOM 4095 C CA . LYS A 1 546 ? 169.526 165.971 130.321 1.00 73.74 546 LYS A CA 1
ATOM 4096 C C . LYS A 1 546 ? 170.248 164.937 131.177 1.00 73.77 546 LYS A C 1
ATOM 4097 O O . LYS A 1 546 ? 171.018 164.139 130.630 1.00 69.06 546 LYS A O 1
ATOM 4103 N N . LYS A 1 547 ? 170.023 164.925 132.489 1.00 78.06 547 LYS A N 1
ATOM 4104 C CA . LYS A 1 547 ? 170.770 164.076 133.410 1.00 81.07 547 LYS A CA 1
ATOM 4105 C C . LYS A 1 547 ? 170.192 162.675 133.565 1.00 81.83 547 LYS A C 1
ATOM 4106 O O . LYS A 1 547 ? 170.786 161.863 134.281 1.00 82.40 547 LYS A O 1
ATOM 4112 N N . VAL A 1 548 ? 169.061 162.366 132.935 1.00 78.44 548 VAL A N 1
ATOM 4113 C CA . VAL A 1 548 ? 168.408 161.080 133.163 1.00 68.23 548 VAL A CA 1
ATOM 4114 C C . VAL A 1 548 ? 169.170 159.981 132.426 1.00 75.53 548 VAL A C 1
ATOM 4115 O O . VAL A 1 548 ? 169.358 160.037 131.206 1.00 81.97 548 VAL A O 1
ATOM 4119 N N . ALA A 1 549 ? 169.655 159.000 133.182 1.00 81.35 549 ALA A N 1
ATOM 4120 C CA . ALA A 1 549 ? 170.196 157.780 132.611 1.00 90.76 549 ALA A CA 1
ATOM 4121 C C . ALA A 1 549 ? 169.144 156.692 132.725 1.00 92.81 549 ALA A C 1
ATOM 4122 O O . ALA A 1 549 ? 168.699 156.405 133.849 1.00 92.32 549 ALA A O 1
ATOM 4124 N N . PRO A 1 550 ? 168.690 156.089 131.616 1.00 94.95 550 PRO A N 1
ATOM 4125 C CA . PRO A 1 550 ? 167.609 155.098 131.707 1.00 95.35 550 PRO A CA 1
ATOM 4126 C C . PRO A 1 550 ? 168.027 153.859 132.481 1.00 102.69 550 PRO A C 1
ATOM 4127 O O . PRO A 1 550 ? 168.852 153.061 132.023 1.00 108.32 550 PRO A O 1
ATOM 4131 N N . LYS A 1 551 ? 167.451 153.704 133.670 1.00 97.77 551 LYS A N 1
ATOM 4132 C CA . LYS A 1 551 ? 167.854 152.639 134.576 1.00 87.46 551 LYS A CA 1
ATOM 4133 C C . LYS A 1 551 ? 167.310 151.298 134.104 1.00 88.27 551 LYS A C 1
ATOM 4134 O O . LYS A 1 551 ? 166.125 151.172 133.786 1.00 99.92 551 LYS A O 1
ATOM 4140 N N . GLY A 1 552 ? 168.181 150.296 134.057 1.00 76.93 552 GLY A N 1
ATOM 4141 C CA . GLY A 1 552 ? 167.734 148.945 133.812 1.00 73.95 552 GLY A CA 1
ATOM 41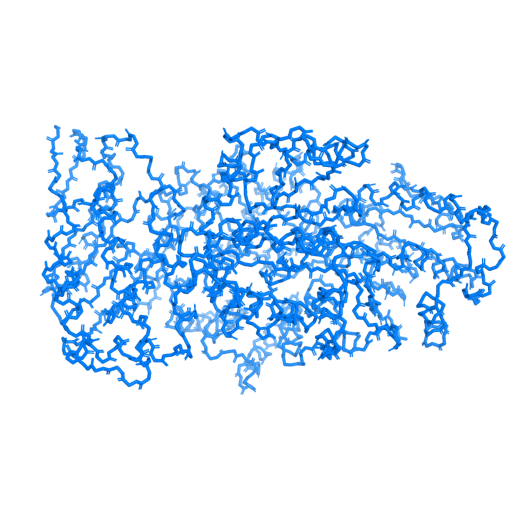42 C C . GLY A 1 552 ? 167.114 148.333 135.052 1.00 65.98 552 GLY A C 1
ATOM 4143 O O . GLY A 1 552 ? 167.155 148.899 136.144 1.00 68.93 552 GLY A O 1
ATOM 4144 N N . ALA A 1 553 ? 166.514 147.162 134.867 1.00 57.52 553 ALA A N 1
ATOM 4145 C CA . ALA A 1 553 ? 165.962 146.428 135.996 1.00 61.01 553 ALA A CA 1
ATOM 4146 C C . ALA A 1 553 ? 167.076 145.939 136.913 1.00 66.51 553 ALA A C 1
ATOM 4147 O O . ALA A 1 553 ? 168.132 145.497 136.451 1.00 67.12 553 ALA A O 1
ATOM 4149 N N . ASN A 1 554 ? 166.842 146.039 138.221 1.00 61.07 554 ASN A N 1
ATOM 4150 C CA . ASN A 1 554 ? 167.853 145.669 139.200 1.00 47.56 554 ASN A CA 1
ATOM 4151 C C . ASN A 1 554 ? 168.016 144.153 139.199 1.00 45.36 554 ASN A C 1
ATOM 4152 O O . ASN A 1 554 ? 167.039 143.415 139.357 1.00 49.40 554 ASN A O 1
ATOM 4157 N N . LYS A 1 555 ? 169.257 143.689 139.034 1.00 45.72 555 LYS A N 1
ATOM 4158 C CA . LYS A 1 555 ? 169.491 142.261 138.851 1.00 48.94 555 LYS A CA 1
ATOM 4159 C C . LYS A 1 555 ? 169.331 141.476 140.148 1.00 52.58 555 LYS A C 1
ATOM 4160 O O . LYS A 1 555 ? 168.948 140.302 140.111 1.00 56.25 555 LYS A O 1
ATOM 4166 N N . GLU A 1 556 ? 169.619 142.095 141.296 1.00 49.87 556 GLU A N 1
ATOM 4167 C CA . GLU A 1 556 ? 169.473 141.395 142.570 1.00 46.87 556 GLU A CA 1
ATOM 4168 C C . GLU A 1 556 ? 168.007 141.134 142.896 1.00 48.24 556 GLU A C 1
ATOM 4169 O O . GLU A 1 556 ? 167.648 140.038 143.343 1.00 49.61 556 GLU A O 1
ATOM 4175 N N . ILE A 1 557 ? 167.147 142.130 142.667 1.00 44.24 557 ILE A N 1
ATOM 4176 C CA . ILE A 1 557 ? 165.714 141.966 142.889 1.00 35.24 557 ILE A CA 1
ATOM 4177 C C . ILE A 1 557 ? 165.135 140.946 141.912 1.00 39.53 557 ILE A C 1
ATOM 4178 O O . ILE A 1 557 ? 164.294 140.116 142.286 1.00 38.69 557 ILE A O 1
ATOM 4183 N N . LEU A 1 558 ? 165.594 140.975 140.656 1.00 44.60 558 LEU A N 1
ATOM 4184 C CA . LEU A 1 558 ? 165.155 139.983 139.677 1.00 41.33 558 LEU A CA 1
ATOM 4185 C C . LEU A 1 558 ? 165.583 138.578 140.073 1.00 43.78 558 LEU A C 1
ATOM 4186 O O . LEU A 1 558 ? 164.819 137.624 139.905 1.00 48.63 558 LEU A O 1
ATOM 4191 N N . GLU A 1 559 ? 166.799 138.428 140.604 1.00 39.81 559 GLU A N 1
ATOM 4192 C CA . GLU A 1 559 ? 167.261 137.107 141.020 1.00 43.86 559 GLU A CA 1
ATOM 4193 C C . GLU A 1 559 ? 166.489 136.606 142.236 1.00 50.53 559 GLU A C 1
ATOM 4194 O O . GLU A 1 559 ? 166.156 135.416 142.321 1.00 53.44 559 GLU A O 1
ATOM 4200 N N . LEU A 1 560 ? 166.180 137.509 143.173 1.00 50.48 560 LEU A N 1
ATOM 4201 C CA . LEU A 1 560 ? 165.358 137.156 144.328 1.00 45.40 560 LEU A CA 1
ATOM 4202 C C . LEU A 1 560 ? 163.968 136.694 143.900 1.00 39.94 560 LEU A C 1
ATOM 4203 O O . LEU A 1 560 ? 163.469 135.663 144.371 1.00 38.95 560 LEU A O 1
ATOM 4208 N N . TYR A 1 561 ? 163.339 137.438 142.984 1.00 37.95 561 TYR A N 1
ATOM 4209 C CA . TYR A 1 561 ? 162.015 137.054 142.503 1.00 35.23 561 TYR A CA 1
ATOM 4210 C C . TYR A 1 561 ? 162.059 135.771 141.683 1.00 37.91 561 TYR A C 1
ATOM 4211 O O . TYR A 1 561 ? 161.114 134.975 141.740 1.00 44.49 561 TYR A O 1
ATOM 4220 N N . SER A 1 562 ? 163.135 135.554 140.923 1.00 35.01 562 SER A N 1
ATOM 4221 C CA . SER A 1 562 ? 163.272 134.323 140.152 1.00 37.18 562 SER A CA 1
ATOM 4222 C C . SER A 1 562 ? 163.402 133.114 141.067 1.00 41.82 562 SER A C 1
ATOM 4223 O O . SER A 1 562 ? 162.801 132.065 140.807 1.00 43.62 562 SER A O 1
ATOM 4226 N N . ARG A 1 563 ? 164.174 133.245 142.151 1.00 43.73 563 ARG A N 1
ATOM 4227 C CA . ARG A 1 563 ? 164.282 132.152 143.116 1.00 43.94 563 ARG A CA 1
ATOM 4228 C C . ARG A 1 563 ? 162.960 131.913 143.837 1.00 42.59 563 ARG A C 1
ATOM 4229 O O . ARG A 1 563 ? 162.601 130.760 144.105 1.00 45.15 563 ARG A O 1
ATOM 4237 N N . GLU A 1 564 ? 162.226 132.987 144.163 1.00 40.48 564 GLU A N 1
ATOM 4238 C CA . GLU A 1 564 ? 160.911 132.819 144.781 1.00 34.06 564 GLU A CA 1
ATOM 4239 C C . GLU A 1 564 ? 159.951 132.085 143.853 1.00 40.76 564 GLU A C 1
ATOM 4240 O O . GLU A 1 564 ? 159.223 131.183 144.289 1.00 48.39 564 GLU A O 1
ATOM 4246 N N . LEU A 1 565 ? 159.940 132.453 142.569 1.00 44.07 565 LEU A N 1
ATOM 4247 C CA . LEU A 1 565 ? 159.072 131.788 141.600 1.00 44.12 565 LEU A CA 1
ATOM 4248 C C . LEU A 1 565 ? 159.475 130.330 141.402 1.00 49.11 565 LEU A C 1
ATOM 4249 O O . LEU A 1 565 ? 158.609 129.454 141.283 1.00 51.59 565 LEU A O 1
ATOM 4254 N N . ALA A 1 566 ? 160.783 130.056 141.373 1.00 48.19 566 ALA A N 1
ATOM 4255 C CA . ALA A 1 566 ? 161.258 128.683 141.236 1.00 45.40 566 ALA A CA 1
ATOM 4256 C C . ALA A 1 566 ? 160.855 127.832 142.435 1.00 50.19 566 ALA A C 1
ATOM 4257 O O . ALA A 1 566 ? 160.435 126.683 142.272 1.00 55.45 566 ALA A O 1
ATOM 4259 N N . ALA A 1 567 ? 160.966 128.387 143.644 1.00 52.48 567 ALA A N 1
ATOM 4260 C CA . ALA A 1 567 ? 160.555 127.651 144.838 1.00 48.93 567 ALA A CA 1
ATOM 4261 C C . ALA A 1 567 ? 159.051 127.413 144.859 1.00 46.17 567 ALA A C 1
ATOM 4262 O O . ALA A 1 567 ? 158.595 126.330 145.250 1.00 49.91 567 ALA A O 1
ATOM 4264 N N . GLU A 1 568 ? 158.263 128.411 144.448 1.00 46.82 568 GLU A N 1
ATOM 4265 C CA . GLU A 1 568 ? 156.813 128.238 144.410 1.00 53.94 568 GLU A CA 1
ATOM 4266 C C . GLU A 1 568 ? 156.405 127.184 143.385 1.00 59.04 568 GLU A C 1
ATOM 4267 O O . GLU A 1 568 ? 155.510 126.371 143.650 1.00 62.57 568 GLU A O 1
ATOM 4273 N N . GLN A 1 569 ? 157.049 127.176 142.213 1.00 57.27 569 GLN A N 1
ATOM 4274 C CA . GLN A 1 569 ? 156.752 126.154 141.215 1.00 53.78 569 GLN A CA 1
ATOM 4275 C C . GLN A 1 569 ? 157.225 124.776 141.661 1.00 59.42 569 GLN A C 1
ATOM 4276 O O . GLN A 1 569 ? 156.600 123.769 141.313 1.00 63.75 569 GLN A O 1
ATOM 4282 N N . ALA A 1 570 ? 158.329 124.710 142.411 1.00 59.33 570 ALA A N 1
ATOM 4283 C CA . ALA A 1 570 ? 158.795 123.435 142.945 1.00 59.62 570 ALA A CA 1
ATOM 4284 C C . ALA A 1 570 ? 157.825 122.881 143.980 1.00 63.59 570 ALA A C 1
ATOM 4285 O O . ALA A 1 570 ? 157.576 121.671 144.021 1.00 66.45 570 ALA A O 1
ATOM 4287 N N . TYR A 1 571 ? 157.276 123.749 144.836 1.00 62.60 571 TYR A N 1
ATOM 4288 C CA . TYR A 1 571 ? 156.284 123.289 145.803 1.00 61.70 571 TYR A CA 1
ATOM 4289 C C . TYR A 1 571 ? 154.970 122.925 145.128 1.00 59.29 571 TYR A C 1
ATOM 4290 O O . TYR A 1 571 ? 154.277 122.007 145.584 1.00 63.43 571 TYR A O 1
ATOM 4299 N N . ALA A 1 572 ? 154.607 123.627 144.051 1.00 56.77 572 ALA A N 1
ATOM 4300 C CA . ALA A 1 572 ? 153.370 123.323 143.340 1.00 59.72 572 ALA A CA 1
ATOM 4301 C C . ALA A 1 572 ? 153.420 121.970 142.642 1.00 62.10 572 ALA A C 1
ATOM 4302 O O . ALA A 1 572 ? 152.366 121.376 142.394 1.00 65.34 572 ALA A O 1
ATOM 4304 N N . ALA A 1 573 ? 154.613 121.471 142.326 1.00 62.60 573 ALA A N 1
ATOM 4305 C CA . ALA A 1 573 ? 154.785 120.200 141.639 1.00 61.67 573 ALA A CA 1
ATOM 4306 C C . ALA A 1 573 ? 154.906 119.019 142.593 1.00 66.34 573 ALA A C 1
ATOM 4307 O O . ALA A 1 573 ? 155.117 117.892 142.135 1.00 73.94 573 ALA A O 1
ATOM 4309 N N . GLY A 1 574 ? 154.777 119.245 143.899 1.00 65.86 574 GLY A N 1
ATOM 4310 C CA . GLY A 1 574 ? 154.869 118.180 144.873 1.00 64.26 574 GLY A CA 1
ATOM 4311 C C . GLY A 1 574 ? 156.264 117.881 145.380 1.00 67.15 574 GLY A C 1
ATOM 4312 O O . GLY A 1 574 ? 156.417 116.983 146.218 1.00 67.90 574 GLY A O 1
ATOM 4313 N N . ASP A 1 575 ? 157.280 118.595 144.904 1.00 72.21 575 ASP A N 1
ATOM 4314 C CA . ASP A 1 575 ? 158.662 118.394 145.339 1.00 76.10 575 ASP A CA 1
ATOM 4315 C C . ASP A 1 575 ? 158.946 119.422 146.431 1.00 74.45 575 ASP A C 1
ATOM 4316 O O . ASP A 1 575 ? 159.394 120.538 146.162 1.00 71.36 575 ASP A O 1
ATOM 4321 N N . TYR A 1 576 ? 158.665 119.036 147.678 1.00 73.18 576 TYR A N 1
ATOM 4322 C CA . TYR A 1 576 ? 158.811 119.956 148.806 1.00 70.62 576 TYR A CA 1
ATOM 4323 C C . TYR A 1 576 ? 160.276 120.263 149.094 1.00 74.96 576 TYR A C 1
ATOM 4324 O O . TYR A 1 576 ? 160.626 121.405 149.429 1.00 77.93 576 TYR A O 1
ATOM 4333 N N . ASN A 1 577 ? 161.141 119.251 148.985 1.00 71.72 577 ASN A N 1
ATOM 4334 C CA . ASN A 1 577 ? 162.538 119.395 149.388 1.00 70.63 577 ASN A CA 1
ATOM 4335 C C . ASN A 1 577 ? 163.294 120.348 148.473 1.00 71.01 577 ASN A C 1
ATOM 4336 O O . ASN A 1 577 ? 164.161 121.101 148.936 1.00 71.79 577 ASN A O 1
ATOM 4341 N N . ARG A 1 578 ? 162.979 120.332 147.174 1.00 71.61 578 ARG A N 1
ATOM 4342 C CA . ARG A 1 578 ? 163.591 121.280 146.245 1.00 69.98 578 ARG A CA 1
ATOM 4343 C C . ARG A 1 578 ? 163.227 122.715 146.596 1.00 70.67 578 ARG A C 1
ATOM 4344 O O . ARG A 1 578 ? 164.085 123.603 146.570 1.00 67.58 578 ARG A O 1
ATOM 4352 N N . ALA A 1 579 ? 161.959 122.957 146.942 1.00 71.53 579 ALA A N 1
ATOM 4353 C CA . ALA A 1 579 ? 161.529 124.298 147.330 1.00 66.16 579 ALA A CA 1
ATOM 4354 C C . ALA A 1 579 ? 162.188 124.742 148.631 1.00 57.49 579 ALA A C 1
ATOM 4355 O O . ALA A 1 579 ? 162.605 125.904 148.759 1.00 55.78 579 ALA A O 1
ATOM 4357 N N . GLU A 1 580 ? 162.280 123.834 149.607 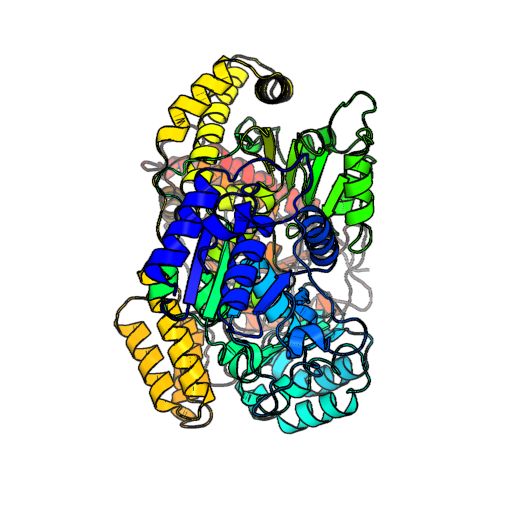1.00 53.44 580 GLU A N 1
ATOM 4358 C CA . GLU A 1 580 ? 162.923 124.165 150.875 1.00 58.68 580 GLU A CA 1
ATOM 4359 C C . GLU A 1 580 ? 164.400 124.494 150.681 1.00 64.01 580 GLU A C 1
ATOM 4360 O O . GLU A 1 580 ? 164.903 125.476 151.243 1.00 63.74 580 GLU A O 1
ATOM 4366 N N . GLN A 1 581 ? 165.102 123.701 149.867 1.00 64.36 581 GLN A N 1
ATOM 4367 C CA . GLN A 1 581 ? 166.505 123.989 149.591 1.00 60.37 581 GLN A CA 1
ATOM 4368 C C . GLN A 1 581 ? 166.672 125.260 148.771 1.00 60.50 581 GLN A C 1
ATOM 4369 O O . GLN A 1 581 ? 167.673 125.965 148.931 1.00 61.97 581 GLN A O 1
ATOM 4375 N N . THR A 1 582 ? 165.707 125.574 147.900 1.00 58.62 582 THR A N 1
ATOM 4376 C CA . THR A 1 582 ? 165.760 126.818 147.136 1.00 56.81 582 THR A CA 1
ATOM 4377 C C . THR A 1 582 ? 165.648 128.031 148.052 1.00 61.36 582 THR A C 1
ATOM 4378 O O . THR A 1 582 ? 166.414 128.993 147.924 1.00 60.69 582 THR A O 1
ATOM 4382 N N . ILE A 1 583 ? 164.705 127.994 148.999 1.00 59.61 583 ILE A N 1
ATOM 4383 C CA . ILE A 1 583 ? 164.565 129.095 149.950 1.00 50.89 583 ILE A CA 1
ATOM 4384 C C . ILE A 1 583 ? 165.793 129.187 150.854 1.00 50.80 583 ILE A C 1
ATOM 4385 O O . ILE A 1 583 ? 166.258 130.288 151.187 1.00 53.92 583 ILE A O 1
ATOM 4390 N N . GLN A 1 584 ? 166.357 128.037 151.243 1.00 53.10 584 GLN A N 1
ATOM 4391 C CA . GLN A 1 584 ? 167.557 128.048 152.078 1.00 55.38 584 GLN A CA 1
ATOM 4392 C C . GLN A 1 584 ? 168.749 128.650 151.340 1.00 56.59 584 GLN A C 1
ATOM 4393 O O . GLN A 1 584 ? 169.516 129.430 151.920 1.00 56.58 584 GLN A O 1
ATOM 4399 N N . LYS A 1 585 ? 168.926 128.299 150.062 1.00 54.78 585 LYS A N 1
ATOM 4400 C CA . LYS A 1 585 ? 169.997 128.883 149.263 1.00 51.71 585 LYS A CA 1
ATOM 4401 C C . LYS A 1 585 ? 169.761 130.367 149.020 1.00 53.11 585 LYS A C 1
ATOM 4402 O O . LYS A 1 585 ? 170.722 131.141 148.935 1.00 57.81 585 LYS A O 1
ATOM 4408 N N . LEU A 1 586 ? 168.495 130.778 148.905 1.00 56.40 586 LEU A N 1
ATOM 4409 C CA . LEU A 1 586 ? 168.167 132.199 148.812 1.00 61.48 586 LEU A CA 1
ATOM 4410 C C . LEU A 1 586 ? 168.589 132.938 150.077 1.00 61.57 586 LEU A C 1
ATOM 4411 O O . LEU A 1 586 ? 169.091 134.065 150.009 1.00 59.40 586 LEU A O 1
ATOM 4416 N N . LEU A 1 587 ? 168.372 132.321 151.239 1.00 62.83 587 LEU A N 1
ATOM 4417 C CA . LEU A 1 587 ? 168.790 132.933 152.496 1.00 59.56 587 LEU A CA 1
ATOM 4418 C C . LEU A 1 587 ? 170.310 132.999 152.614 1.00 59.68 587 LEU A C 1
ATOM 4419 O O . LEU A 1 587 ? 170.859 134.018 153.050 1.00 57.32 587 LEU A O 1
ATOM 4424 N N . ASP A 1 588 ? 171.007 131.925 152.235 1.00 61.50 588 ASP A N 1
ATOM 4425 C CA . ASP A 1 588 ? 172.448 131.859 152.466 1.00 63.07 588 ASP A CA 1
ATOM 4426 C C . ASP A 1 588 ? 173.248 132.727 151.501 1.00 65.57 588 ASP A C 1
ATOM 4427 O O . ASP A 1 588 ? 174.362 133.143 151.835 1.00 63.95 588 ASP A O 1
ATOM 4432 N N . ASP A 1 589 ? 172.714 133.012 150.313 1.00 63.75 589 ASP A N 1
ATOM 4433 C CA . ASP A 1 589 ? 173.451 133.806 149.337 1.00 58.61 589 ASP A CA 1
ATOM 4434 C C . ASP A 1 589 ? 173.386 135.305 149.602 1.00 59.02 589 ASP A C 1
ATOM 4435 O O . ASP A 1 589 ? 174.063 136.067 148.907 1.00 66.34 589 ASP A O 1
ATOM 4440 N N . GLY A 1 590 ? 172.597 135.744 150.580 1.00 54.49 590 GLY A N 1
ATOM 4441 C CA . GLY A 1 590 ? 172.530 137.148 150.925 1.00 53.83 590 GLY A CA 1
ATOM 4442 C C . GLY A 1 590 ? 171.645 138.001 150.043 1.00 64.25 590 GLY A C 1
ATOM 4443 O O . GLY A 1 590 ? 171.719 139.232 150.137 1.00 64.02 590 GLY A O 1
ATOM 4444 N N . LEU A 1 591 ? 170.815 137.393 149.190 1.00 67.21 591 LEU A N 1
ATOM 4445 C CA . LEU A 1 591 ? 169.901 138.169 148.359 1.00 64.68 591 LEU A CA 1
ATOM 4446 C C . LEU A 1 591 ? 168.750 138.761 149.163 1.00 64.47 591 LEU A C 1
ATOM 4447 O O . LEU A 1 591 ? 168.174 139.770 148.748 1.00 57.19 591 LEU A O 1
ATOM 4452 N N . ALA A 1 592 ? 168.411 138.159 150.298 1.00 66.10 592 ALA A N 1
ATOM 4453 C CA . ALA A 1 592 ? 167.294 138.607 151.113 1.00 56.07 592 ALA A CA 1
ATOM 4454 C C . ALA A 1 592 ? 167.744 139.684 152.090 1.00 59.27 592 ALA A C 1
ATOM 4455 O O . ALA A 1 592 ? 168.886 139.696 152.553 1.00 62.59 592 ALA A O 1
ATOM 4457 N N . HIS A 1 593 ? 166.829 140.604 152.380 1.00 59.56 593 HIS A N 1
ATOM 4458 C CA . HIS A 1 593 ? 167.110 141.680 153.317 1.00 61.39 593 HIS A CA 1
ATOM 4459 C C . HIS A 1 593 ? 167.300 141.105 154.719 1.00 62.36 593 HIS A C 1
ATOM 4460 O O . HIS A 1 593 ? 166.642 140.123 155.076 1.00 64.58 593 HIS A O 1
ATOM 4467 N N . PRO A 1 594 ? 168.220 141.662 155.515 1.00 61.47 594 PRO A N 1
ATOM 4468 C CA . PRO A 1 594 ? 168.444 141.127 156.871 1.00 59.76 594 PRO A CA 1
ATOM 4469 C C . PRO A 1 594 ? 167.231 141.212 157.784 1.00 60.78 594 PRO A C 1
ATOM 4470 O O . PRO A 1 594 ? 167.053 140.335 158.638 1.00 57.98 594 PRO A O 1
ATOM 4474 N N . ASP A 1 595 ? 166.397 142.240 157.635 1.00 64.69 595 ASP A N 1
ATOM 4475 C CA . ASP A 1 595 ? 165.161 142.321 158.403 1.00 67.31 595 ASP A CA 1
ATOM 4476 C C . ASP A 1 595 ? 164.048 141.464 157.813 1.00 59.49 595 ASP A C 1
ATOM 4477 O O . ASP A 1 595 ? 163.056 141.197 158.499 1.00 55.47 595 ASP A O 1
ATOM 4482 N N . ASP A 1 596 ? 164.191 141.016 156.564 1.00 58.54 596 ASP A N 1
ATOM 4483 C CA . ASP A 1 596 ? 163.198 140.186 155.897 1.00 54.90 596 ASP A CA 1
ATOM 4484 C C . ASP A 1 596 ? 163.552 138.702 155.901 1.00 53.08 596 ASP A C 1
ATOM 4485 O O . ASP A 1 596 ? 163.056 137.955 155.055 1.00 54.00 596 ASP A O 1
ATOM 4490 N N . ARG A 1 597 ? 164.411 138.265 156.826 1.00 46.24 597 ARG A N 1
ATOM 4491 C CA . ARG A 1 597 ? 164.742 136.847 156.945 1.00 42.60 597 ARG A CA 1
ATOM 4492 C C . ARG A 1 597 ? 163.525 136.031 157.379 1.00 46.66 597 ARG A C 1
ATOM 4493 O O . ARG A 1 597 ? 163.286 134.927 156.861 1.00 49.88 597 ARG A O 1
ATOM 4501 N N . GLY A 1 598 ? 162.782 136.544 158.367 1.00 43.34 598 GLY A N 1
ATOM 4502 C CA . GLY A 1 598 ? 161.767 135.746 159.035 1.00 35.88 598 GLY A CA 1
ATOM 4503 C C . GLY A 1 598 ? 160.646 135.316 158.108 1.00 35.21 598 GLY A C 1
ATOM 4504 O O . GLY A 1 598 ? 160.062 134.245 158.292 1.00 41.53 598 GLY A O 1
ATOM 4505 N N . TRP A 1 599 ? 160.273 136.185 157.161 1.00 29.18 599 TRP A N 1
ATOM 4506 C CA . TRP A 1 599 ? 159.290 135.813 156.144 1.00 32.02 599 TRP A CA 1
ATOM 4507 C C . TRP A 1 599 ? 159.719 134.549 155.403 1.00 38.61 599 TRP A C 1
ATOM 4508 O O . TRP A 1 599 ? 158.914 133.634 155.194 1.00 43.37 599 TRP A O 1
ATOM 4519 N N . TYR A 1 600 ? 160.986 134.492 154.975 1.00 40.46 600 TYR A N 1
ATOM 4520 C CA . TYR A 1 600 ? 161.445 133.315 154.246 1.00 39.56 600 TYR A CA 1
ATOM 4521 C C . TYR A 1 600 ? 161.529 132.105 155.166 1.00 39.93 600 TYR A C 1
ATOM 4522 O O . TYR A 1 600 ? 161.352 130.963 154.713 1.00 43.79 600 TYR A O 1
ATOM 4531 N N . LEU A 1 601 ? 161.798 132.337 156.456 1.00 35.62 601 LEU A N 1
ATOM 4532 C CA . LEU A 1 601 ? 161.741 131.239 157.416 1.00 32.30 601 LEU A CA 1
ATOM 4533 C C . LEU A 1 601 ? 160.330 130.669 157.487 1.00 36.11 601 LEU A C 1
ATOM 4534 O O . LEU A 1 601 ? 160.145 129.448 157.544 1.00 41.58 601 LEU A O 1
ATOM 4539 N N . GLN A 1 602 ? 159.326 131.551 157.518 1.00 36.34 602 GLN A N 1
ATOM 4540 C CA . GLN A 1 602 ? 157.933 131.115 157.482 1.00 34.11 602 GLN A CA 1
ATOM 4541 C C . GLN A 1 602 ? 157.628 130.364 156.193 1.00 42.27 602 GLN A C 1
ATOM 4542 O O . GLN A 1 602 ? 156.818 129.432 156.188 1.00 50.57 602 GLN A O 1
ATOM 4548 N N . GLU A 1 603 ? 158.227 130.795 155.079 1.00 41.93 603 GLU A N 1
ATOM 4549 C CA . GLU A 1 603 ? 158.040 130.102 153.804 1.00 40.41 603 GLU A CA 1
ATOM 4550 C C . GLU A 1 603 ? 158.544 128.661 153.878 1.00 47.31 603 GLU A C 1
ATOM 4551 O O . GLU A 1 603 ? 157.867 127.726 153.430 1.00 48.20 603 GLU A O 1
ATOM 4557 N N . ARG A 1 604 ? 159.742 128.472 154.447 1.00 48.79 604 ARG A N 1
ATOM 4558 C CA . ARG A 1 604 ? 160.251 127.122 154.695 1.00 46.35 604 ARG A CA 1
ATOM 4559 C C . ARG A 1 604 ? 159.344 126.337 155.638 1.00 49.89 604 ARG A C 1
ATOM 4560 O O . ARG A 1 604 ? 159.104 125.142 155.427 1.00 52.38 604 ARG A O 1
ATOM 4568 N N . ALA A 1 605 ? 158.848 126.989 156.694 1.00 46.93 605 ALA A N 1
ATOM 4569 C CA . ALA A 1 605 ? 157.936 126.336 157.630 1.00 39.44 605 ALA A CA 1
ATOM 4570 C C . ALA A 1 605 ? 156.623 125.926 156.971 1.00 42.99 605 ALA A C 1
ATOM 4571 O O . ALA A 1 605 ? 156.019 124.924 157.370 1.00 50.74 605 ALA A O 1
ATOM 4573 N N . ARG A 1 606 ? 156.167 126.683 155.973 1.00 38.73 606 ARG A N 1
ATOM 4574 C CA . ARG A 1 606 ? 154.952 126.318 155.254 1.00 39.86 606 ARG A CA 1
ATOM 4575 C C . ARG A 1 606 ? 155.225 125.208 154.249 1.00 49.38 606 ARG A C 1
ATOM 4576 O O . ARG A 1 606 ? 154.349 124.371 154.002 1.00 55.09 606 ARG A O 1
ATOM 4584 N N . TYR A 1 607 ? 156.434 125.158 153.689 1.00 49.97 607 TYR A N 1
ATOM 4585 C CA . TYR A 1 607 ? 156.718 124.171 152.657 1.00 50.32 607 TYR A CA 1
ATOM 4586 C C . TYR A 1 607 ? 156.982 122.798 153.260 1.00 45.91 607 TYR A C 1
ATOM 4587 O O . TYR A 1 607 ? 156.734 121.779 152.606 1.00 51.17 607 TYR A O 1
ATOM 4596 N N . LEU A 1 608 ? 157.477 122.754 154.495 1.00 44.49 608 LEU A N 1
ATOM 4597 C CA . LEU A 1 608 ? 157.807 121.509 155.171 1.00 48.95 608 LEU A CA 1
ATOM 4598 C C . LEU A 1 608 ? 156.678 120.985 156.049 1.00 56.34 608 LEU A C 1
ATOM 4599 O O . LEU A 1 608 ? 156.908 120.059 156.833 1.00 63.52 608 LEU A O 1
ATOM 4604 N N . HIS A 1 609 ? 155.475 121.560 155.954 1.00 54.53 609 HIS A N 1
ATOM 4605 C CA . HIS A 1 609 ? 154.430 121.242 156.926 1.00 57.03 609 HIS A CA 1
ATOM 4606 C C . HIS A 1 609 ? 153.906 119.827 156.736 1.00 66.16 609 HIS A C 1
ATOM 4607 O O . HIS A 1 609 ? 153.732 119.087 157.713 1.00 72.45 609 HIS A O 1
ATOM 4614 N N . ASP A 1 610 ? 153.648 119.430 155.493 1.00 66.98 610 ASP A N 1
ATOM 4615 C CA . ASP A 1 610 ? 153.198 118.069 155.235 1.00 72.65 610 ASP A CA 1
ATOM 4616 C C . ASP A 1 610 ? 154.345 117.071 155.353 1.00 75.33 610 ASP A C 1
ATOM 4617 O O . ASP A 1 610 ? 154.151 115.954 155.847 1.00 79.62 610 ASP A O 1
ATOM 4622 N N . GLY A 1 611 ? 155.541 117.456 154.902 1.00 74.05 611 GLY A N 1
ATOM 4623 C CA . GLY A 1 611 ? 156.646 116.511 154.855 1.00 74.91 611 GLY A CA 1
ATOM 4624 C C . GLY A 1 611 ? 157.219 116.186 156.222 1.00 73.84 611 GLY A C 1
ATOM 4625 O O . GLY A 1 611 ? 157.410 115.015 156.564 1.00 75.76 611 GLY A O 1
ATOM 4626 N N . ASN A 1 612 ? 157.500 117.212 157.027 1.00 69.63 612 ASN A N 1
ATOM 4627 C CA . ASN A 1 612 ? 158.221 117.017 158.285 1.00 72.21 612 ASN A CA 1
ATOM 4628 C C . ASN A 1 612 ? 157.690 118.048 159.279 1.00 74.99 612 ASN A C 1
ATOM 4629 O O . ASN A 1 612 ? 158.136 119.199 159.277 1.00 70.07 612 ASN A O 1
ATOM 4634 N N . ARG A 1 613 ? 156.758 117.618 160.131 1.00 78.45 613 ARG A N 1
ATOM 4635 C CA . ARG A 1 613 ? 156.007 118.557 160.960 1.00 75.83 613 ARG A CA 1
ATOM 4636 C C . ARG A 1 613 ? 156.856 119.140 162.086 1.00 74.94 613 ARG A C 1
ATOM 4637 O O . ARG A 1 613 ? 156.640 120.292 162.482 1.00 71.34 613 ARG A O 1
ATOM 4645 N N . VAL A 1 614 ? 157.813 118.371 162.616 1.00 75.04 614 VAL A N 1
ATOM 4646 C CA . VAL A 1 614 ? 158.666 118.873 163.693 1.00 69.22 614 VAL A CA 1
ATOM 4647 C C . VAL A 1 614 ? 159.564 119.997 163.189 1.00 72.28 614 VAL A C 1
ATOM 4648 O O . VAL A 1 614 ? 159.685 121.053 163.825 1.00 74.59 614 VAL A O 1
ATOM 4652 N N . GLU A 1 615 ? 160.195 119.795 162.027 1.00 69.65 615 GLU A N 1
ATOM 4653 C CA . GLU A 1 615 ? 160.999 120.848 161.418 1.00 65.90 615 GLU A CA 1
ATOM 4654 C C . GLU A 1 615 ? 160.141 122.035 161.002 1.00 62.16 615 GLU A C 1
ATOM 4655 O O . GLU A 1 615 ? 160.594 123.185 161.071 1.00 62.40 615 GLU A O 1
ATOM 4661 N N . ALA A 1 616 ? 158.898 121.773 160.584 1.00 58.89 616 ALA A N 1
ATOM 4662 C CA . ALA A 1 616 ? 157.976 122.852 160.243 1.00 63.04 616 ALA A CA 1
ATOM 4663 C C . ALA A 1 616 ? 157.655 123.714 161.456 1.00 56.64 616 ALA A C 1
ATOM 4664 O O . ALA A 1 616 ? 157.653 124.946 161.364 1.00 50.27 616 ALA A O 1
ATOM 4666 N N . GLN A 1 617 ? 157.390 123.084 162.603 1.00 56.63 617 GLN A N 1
ATOM 4667 C CA . GLN A 1 617 ? 157.123 123.852 163.816 1.00 54.94 617 GLN A CA 1
ATOM 4668 C C . GLN A 1 617 ? 158.368 124.594 164.286 1.00 53.89 617 GLN A C 1
ATOM 4669 O O . GLN A 1 617 ? 158.267 125.726 164.775 1.00 54.16 617 GLN A O 1
ATOM 4675 N N . LYS A 1 618 ? 159.545 123.973 164.146 1.00 52.18 618 LYS A N 1
ATOM 4676 C CA . LYS A 1 618 ? 160.790 124.639 164.519 1.00 44.76 618 LYS A CA 1
ATOM 4677 C C . LYS A 1 618 ? 161.014 125.897 163.687 1.00 44.96 618 LYS A C 1
ATOM 4678 O O . LYS A 1 618 ? 161.335 126.967 164.223 1.00 46.49 618 LYS A O 1
ATOM 4684 N N . LEU A 1 619 ? 160.799 125.800 162.374 1.00 47.87 619 LEU A N 1
ATOM 4685 C CA . LEU A 1 619 ? 160.992 126.967 161.521 1.00 50.29 619 LEU A CA 1
ATOM 4686 C C . LEU A 1 619 ? 159.878 127.992 161.700 1.00 52.21 619 LEU A C 1
ATOM 4687 O O . LEU A 1 619 ? 160.118 129.190 161.521 1.00 47.23 619 LEU A O 1
ATOM 4692 N N . GLN A 1 620 ? 158.670 127.557 162.069 1.00 52.84 620 GLN A N 1
ATOM 4693 C CA . GLN A 1 620 ? 157.604 128.511 162.364 1.00 42.91 620 GLN A CA 1
ATOM 4694 C C . GLN A 1 620 ? 157.903 129.302 163.631 1.00 40.42 620 GLN A C 1
ATOM 4695 O O . GLN A 1 620 ? 157.668 130.517 163.681 1.00 42.67 620 GLN A O 1
ATOM 4701 N N . VAL A 1 621 ? 158.434 128.631 164.658 1.00 42.57 621 VAL A N 1
ATOM 4702 C CA . VAL A 1 621 ? 158.857 129.332 165.869 1.00 36.86 621 VAL A CA 1
ATOM 4703 C C . VAL A 1 621 ? 160.006 130.283 165.557 1.00 36.40 621 VAL A C 1
ATOM 4704 O O . VAL A 1 621 ? 160.047 131.412 166.061 1.00 45.42 621 VAL A O 1
ATOM 4708 N N . ALA A 1 622 ? 160.938 129.859 164.693 1.00 32.04 622 ALA A N 1
ATOM 4709 C CA . ALA A 1 622 ? 162.033 130.741 164.292 1.00 34.24 622 ALA A CA 1
ATOM 4710 C C . ALA A 1 622 ? 161.519 131.969 163.547 1.00 34.58 622 ALA A C 1
ATOM 4711 O O . ALA A 1 622 ? 161.995 133.091 163.772 1.00 40.27 622 ALA A O 1
ATOM 4713 N N . ALA A 1 623 ? 160.537 131.775 162.662 1.00 32.04 623 ALA A N 1
ATOM 4714 C CA . ALA A 1 623 ? 159.951 132.882 161.915 1.00 33.59 623 ALA A CA 1
ATOM 4715 C C . ALA A 1 623 ? 159.212 133.844 162.834 1.00 30.70 623 ALA A C 1
ATOM 4716 O O . ALA A 1 623 ? 159.252 135.061 162.622 1.00 29.78 623 ALA A O 1
ATOM 4718 N N . HIS A 1 624 ? 158.519 133.319 163.846 1.00 32.12 624 HIS A N 1
ATOM 4719 C CA . HIS A 1 624 ? 157.820 134.209 164.765 1.00 35.96 624 HIS A CA 1
ATOM 4720 C C . HIS A 1 624 ? 158.790 134.955 165.673 1.00 39.90 624 HIS A C 1
ATOM 4721 O O . HIS A 1 624 ? 158.529 136.106 166.036 1.00 43.32 624 HIS A O 1
ATOM 4728 N N . ARG A 1 625 ? 159.899 134.319 166.067 1.00 34.60 625 ARG A N 1
ATOM 4729 C CA . ARG A 1 625 ? 160.899 135.030 166.859 1.00 27.37 625 ARG A CA 1
ATOM 4730 C C . ARG A 1 625 ? 161.574 136.127 166.049 1.00 29.52 625 ARG A C 1
ATOM 4731 O O . ARG A 1 625 ? 161.846 137.213 166.574 1.00 30.75 625 ARG A O 1
ATOM 4739 N N . ASN A 1 626 ? 161.855 135.869 164.768 1.00 36.44 626 ASN A N 1
ATOM 4740 C CA . ASN A 1 626 ? 162.593 136.851 163.979 1.00 37.24 626 ASN A CA 1
ATOM 4741 C C . ASN A 1 626 ? 161.720 138.038 163.586 1.00 35.88 626 ASN A C 1
ATOM 4742 O O . ASN A 1 626 ? 162.187 139.182 163.592 1.00 38.91 626 ASN A O 1
ATOM 4747 N N . ASN A 1 627 ? 160.457 137.790 163.236 1.00 33.28 627 ASN A N 1
ATOM 4748 C CA . ASN A 1 627 ? 159.531 138.842 162.814 1.00 35.50 627 ASN A CA 1
ATOM 4749 C C . ASN A 1 627 ? 158.198 138.535 163.492 1.00 35.27 627 ASN A C 1
ATOM 4750 O O . ASN A 1 627 ? 157.437 137.690 163.014 1.00 38.50 627 ASN A O 1
ATOM 4755 N N . LYS A 1 628 ? 157.924 139.221 164.604 1.00 34.89 628 LYS A N 1
ATOM 4756 C CA . LYS A 1 628 ? 156.819 138.847 165.481 1.00 32.71 628 LYS A CA 1
ATOM 4757 C C . LYS A 1 628 ? 155.444 139.163 164.909 1.00 35.92 628 LYS A C 1
ATOM 4758 O O . LYS A 1 628 ? 154.446 138.693 165.463 1.00 34.69 628 LYS A O 1
ATOM 4764 N N . LEU A 1 629 ? 155.359 139.938 163.826 1.00 32.65 629 LEU A N 1
ATOM 4765 C CA . LEU A 1 629 ? 154.066 140.195 163.201 1.00 24.69 629 LEU A CA 1
ATOM 4766 C C . LEU A 1 629 ? 153.540 139.004 162.412 1.00 28.63 629 LEU A C 1
ATOM 4767 O O . LEU A 1 629 ? 152.385 139.036 161.977 1.00 32.54 629 LEU A O 1
ATOM 4772 N N . LEU A 1 630 ? 154.347 137.964 162.219 1.00 33.51 630 LEU A N 1
ATOM 4773 C CA . LEU A 1 630 ? 153.944 136.796 161.447 1.00 37.30 630 LEU A CA 1
ATOM 4774 C C . LEU A 1 630 ? 153.016 135.906 162.273 1.00 36.57 630 LEU A C 1
ATOM 4775 O O . LEU A 1 630 ? 152.598 136.253 163.381 1.00 36.88 630 LEU A O 1
ATOM 4780 N N . LEU A 1 631 ? 152.679 134.738 161.727 1.00 32.01 631 LEU A N 1
ATOM 4781 C CA . LEU A 1 631 ? 151.753 133.831 162.394 1.00 29.09 631 LEU A CA 1
ATOM 4782 C C . LEU A 1 631 ? 152.393 133.232 163.640 1.00 31.17 631 LEU A C 1
ATOM 4783 O O . LEU A 1 631 ? 153.576 132.882 163.644 1.00 32.77 631 LEU A O 1
ATOM 4788 N N . LYS A 1 632 ? 151.600 133.122 164.705 1.00 34.10 632 LYS A N 1
ATOM 4789 C CA . LYS A 1 632 ? 152.067 132.560 165.965 1.00 36.46 632 LYS A CA 1
ATOM 4790 C C . LYS A 1 632 ? 151.683 131.094 166.049 1.00 37.04 632 LYS A C 1
ATOM 4791 O O . LYS A 1 632 ? 150.489 130.774 165.925 1.00 36.70 632 LYS A O 1
ATOM 4797 N N . PRO A 1 633 ? 152.632 130.175 166.238 1.00 33.60 633 PRO A N 1
ATOM 4798 C CA . PRO A 1 633 ? 152.259 128.795 166.522 1.00 32.41 633 PRO A CA 1
ATOM 4799 C C . PRO A 1 633 ? 151.609 128.694 167.894 1.00 41.89 633 PRO A C 1
ATOM 4800 O O . PRO A 1 633 ? 151.937 129.470 168.805 1.00 45.65 633 PRO A O 1
ATOM 4804 N N . PRO A 1 634 ? 150.670 127.760 168.079 1.00 41.92 634 PRO A N 1
ATOM 4805 C CA . PRO A 1 634 ? 149.959 127.691 169.365 1.00 41.02 634 PRO A CA 1
ATOM 4806 C C . PRO A 1 634 ? 150.832 127.262 170.532 1.00 48.51 634 PRO A C 1
ATOM 4807 O O . PRO A 1 634 ? 150.546 127.642 171.673 1.00 51.39 634 PRO A O 1
ATOM 4811 N N . THR A 1 635 ? 151.888 126.487 170.287 1.00 51.47 635 THR A N 1
ATOM 4812 C CA . THR A 1 635 ? 152.757 125.994 171.346 1.00 53.19 635 THR A CA 1
ATOM 4813 C C . THR A 1 635 ? 154.204 126.345 171.032 1.00 58.95 635 THR A C 1
ATOM 4814 O O . THR A 1 635 ? 154.587 126.494 169.869 1.00 57.14 635 THR A O 1
ATOM 4818 N N . GLY A 1 636 ? 155.008 126.465 172.089 1.00 62.40 636 GLY A N 1
ATOM 4819 C CA . GLY A 1 636 ? 156.429 126.702 171.957 1.00 60.92 636 GLY A CA 1
ATOM 4820 C C . GLY A 1 636 ? 156.852 128.155 171.945 1.00 56.74 636 GLY A C 1
ATOM 4821 O O . GLY A 1 636 ? 158.059 128.429 171.945 1.00 54.56 636 GLY A O 1
ATOM 4822 N N . VAL A 1 637 ? 155.910 129.093 171.936 1.00 56.02 637 VAL A N 1
ATOM 4823 C CA . VAL A 1 637 ? 156.218 130.517 171.945 1.00 50.59 637 VAL A CA 1
ATOM 4824 C C . VAL A 1 637 ? 156.100 131.021 173.375 1.00 50.04 637 VAL A C 1
ATOM 4825 O O . VAL A 1 637 ? 155.079 130.798 174.040 1.00 54.82 637 VAL A O 1
ATOM 4829 N N . THR A 1 638 ? 157.154 131.670 173.861 1.00 48.26 638 THR A N 1
ATOM 4830 C CA . THR A 1 638 ? 157.193 132.223 175.207 1.00 53.55 638 THR A CA 1
ATOM 4831 C C . THR A 1 638 ? 157.223 133.741 175.119 1.00 54.26 638 THR A C 1
ATOM 4832 O O . THR A 1 638 ? 157.996 134.307 174.337 1.00 56.06 638 THR A O 1
ATOM 4836 N N . VAL A 1 639 ? 156.378 134.396 175.913 1.00 45.80 639 VAL A N 1
ATOM 4837 C CA . VAL A 1 639 ? 156.280 135.849 175.883 1.00 37.78 639 VAL A CA 1
ATOM 4838 C C . VAL A 1 639 ? 157.525 136.449 176.522 1.00 44.24 639 VAL A C 1
ATOM 4839 O O . VAL A 1 639 ? 157.826 136.189 177.692 1.00 44.97 639 VAL A O 1
ATOM 4843 N N . THR A 1 640 ? 158.252 137.255 175.757 1.00 46.39 640 THR A N 1
ATOM 4844 C CA . THR A 1 640 ? 159.466 137.907 176.228 1.00 43.72 640 THR A CA 1
ATOM 4845 C C . THR A 1 640 ? 159.125 139.313 176.701 1.00 42.44 640 THR A C 1
ATOM 4846 O O . THR A 1 640 ? 158.411 140.047 176.012 1.00 39.99 640 THR A O 1
ATOM 4850 N N . LYS A 1 641 ? 159.633 139.677 177.874 1.00 47.50 641 LYS A N 1
ATOM 4851 C CA . LYS A 1 641 ? 159.319 140.974 178.454 1.00 48.97 641 LYS A CA 1
ATOM 4852 C C . LYS A 1 641 ? 160.042 142.084 177.703 1.00 41.08 641 LYS A C 1
ATOM 4853 O O . LYS A 1 641 ? 161.253 142.007 177.474 1.00 41.05 641 LYS A O 1
ATOM 4859 N N . LEU A 1 642 ? 159.296 143.115 177.315 1.00 38.44 642 LEU A N 1
ATOM 4860 C CA . LEU A 1 642 ? 159.892 144.294 176.696 1.00 39.36 642 LEU A CA 1
ATOM 4861 C C . LEU A 1 642 ? 160.608 145.105 177.766 1.00 44.16 642 LEU A C 1
ATOM 4862 O O . LEU A 1 642 ? 159.968 145.672 178.655 1.00 47.98 642 LEU A O 1
ATOM 4867 N N . THR A 1 643 ? 161.933 145.165 177.685 1.00 44.22 643 THR A N 1
ATOM 4868 C CA . THR A 1 643 ? 162.745 145.826 178.695 1.00 45.84 643 THR A CA 1
ATOM 4869 C C . THR A 1 643 ? 163.630 146.881 178.050 1.00 46.98 643 THR A C 1
ATOM 4870 O O . THR A 1 643 ? 164.254 146.636 177.013 1.00 50.43 643 THR A O 1
ATOM 4874 N N . ILE A 1 644 ? 163.677 148.056 178.675 1.00 45.58 644 ILE A N 1
ATOM 4875 C CA . ILE A 1 644 ? 164.581 149.127 178.283 1.00 48.38 644 ILE A CA 1
ATOM 4876 C C . ILE A 1 644 ? 165.215 149.668 179.559 1.00 57.98 644 ILE A C 1
ATOM 4877 O O . ILE A 1 644 ? 164.706 149.470 180.664 1.00 60.28 644 ILE A O 1
ATOM 4882 N N . VAL A 1 645 ? 166.356 150.321 179.402 1.00 57.82 645 VAL A N 1
ATOM 4883 C CA . VAL A 1 645 ? 167.099 150.857 180.536 1.00 57.14 645 VAL A CA 1
ATOM 4884 C C . VAL A 1 645 ? 166.685 152.305 180.769 1.00 61.28 645 VAL A C 1
ATOM 4885 O O . VAL A 1 645 ? 166.240 153.006 179.853 1.00 62.26 645 VAL A O 1
ATOM 4889 N N . SER A 1 646 ? 166.791 152.742 182.028 1.00 65.78 646 SER A N 1
ATOM 4890 C CA . SER A 1 646 ? 166.323 154.074 182.405 1.00 67.39 646 SER A CA 1
ATOM 4891 C C . SER A 1 646 ? 167.190 155.168 181.795 1.00 68.74 646 SER A C 1
ATOM 4892 O O . SER A 1 646 ? 166.675 156.129 181.213 1.00 65.39 646 SER A O 1
ATOM 4895 N N . GLN A 1 647 ? 168.506 155.040 181.920 1.00 67.49 647 GLN A N 1
ATOM 4896 C CA . GLN A 1 647 ? 169.412 156.057 181.413 1.00 70.66 647 GLN A CA 1
ATOM 4897 C C . GLN A 1 647 ? 169.587 155.916 179.905 1.00 63.24 647 GLN A C 1
ATOM 4898 O O . GLN A 1 647 ? 169.300 154.875 179.311 1.00 61.24 647 GLN A O 1
ATOM 4904 N N . GLY A 1 648 ? 170.058 156.992 179.282 1.00 58.91 648 GLY A N 1
ATOM 4905 C CA . GLY A 1 648 ? 170.344 156.954 177.864 1.00 51.68 648 GLY A CA 1
ATOM 4906 C C . GLY A 1 648 ? 169.159 157.157 176.950 1.00 60.90 648 GLY A C 1
ATOM 4907 O O . GLY A 1 648 ? 169.202 156.714 175.799 1.00 66.14 648 GLY A O 1
ATOM 4908 N N . ARG A 1 649 ? 168.089 157.801 177.429 1.00 65.54 649 ARG A N 1
ATOM 4909 C CA . ARG A 1 649 ? 166.980 158.146 176.544 1.00 63.73 649 ARG A CA 1
ATOM 4910 C C . ARG A 1 649 ? 167.395 159.203 175.528 1.00 58.78 649 ARG A C 1
ATOM 4911 O O . ARG A 1 649 ? 167.069 159.096 174.336 1.00 54.27 649 ARG A O 1
ATOM 4919 N N . THR A 1 650 ? 168.111 160.232 175.990 1.00 57.47 650 THR A N 1
ATOM 4920 C CA . THR A 1 650 ? 168.556 161.302 175.106 1.00 55.20 650 THR A CA 1
ATOM 4921 C C . THR A 1 650 ? 169.534 160.791 174.061 1.00 57.93 650 THR A C 1
ATOM 4922 O O . THR A 1 650 ? 169.535 161.275 172.925 1.00 62.96 650 THR A O 1
ATOM 4926 N N . GLU A 1 651 ? 170.363 159.808 174.422 1.00 60.96 651 GLU A N 1
ATOM 4927 C CA . GLU A 1 651 ? 171.260 159.195 173.445 1.00 59.37 651 GLU A CA 1
ATOM 4928 C C . GLU A 1 651 ? 170.476 158.450 172.371 1.00 53.41 651 GLU A C 1
ATOM 4929 O O . GLU A 1 651 ? 170.843 158.489 171.191 1.00 56.62 651 GLU A O 1
ATOM 4935 N N . ARG A 1 652 ? 169.392 157.773 172.758 1.00 47.82 652 ARG A N 1
ATOM 4936 C CA . ARG A 1 652 ? 168.563 157.077 171.779 1.00 49.06 652 ARG A CA 1
ATOM 4937 C C . ARG A 1 652 ? 167.857 158.058 170.852 1.00 56.61 652 ARG A C 1
ATOM 4938 O O . ARG A 1 652 ? 167.749 157.809 169.645 1.00 57.20 652 ARG A O 1
ATOM 4946 N N . ILE A 1 653 ? 167.368 159.179 171.398 1.00 56.91 653 ILE A N 1
ATOM 4947 C CA . ILE A 1 653 ? 166.759 160.218 170.565 1.00 49.38 653 ILE A CA 1
ATOM 4948 C C . ILE A 1 653 ? 167.784 160.800 169.598 1.00 52.63 653 ILE A C 1
ATOM 4949 O O . ILE A 1 653 ? 167.498 160.999 168.408 1.00 60.58 653 ILE A O 1
ATOM 4954 N N . ALA A 1 654 ? 168.999 161.062 170.093 1.00 50.29 654 ALA A N 1
ATOM 4955 C CA . ALA A 1 654 ? 170.059 161.615 169.257 1.00 48.84 654 ALA A CA 1
ATOM 4956 C C . ALA A 1 654 ? 170.447 160.651 168.143 1.00 57.37 654 ALA A C 1
ATOM 4957 O O . ALA A 1 654 ? 170.696 161.074 167.011 1.00 65.06 654 ALA A O 1
ATOM 4959 N N . ASN A 1 655 ? 170.517 159.354 168.451 1.00 57.26 655 ASN A N 1
ATOM 4960 C CA . ASN A 1 655 ? 170.842 158.365 167.430 1.00 56.08 655 ASN A CA 1
ATOM 4961 C C . ASN A 1 655 ? 169.723 158.216 166.405 1.00 58.95 655 ASN A C 1
ATOM 4962 O O . ASN A 1 655 ? 169.994 158.054 165.209 1.00 63.44 655 ASN A O 1
ATOM 4967 N N . TRP A 1 656 ? 168.460 158.244 166.849 1.00 57.65 656 TRP A N 1
ATOM 4968 C CA . TRP A 1 656 ? 167.346 158.102 165.912 1.00 59.05 656 TRP A CA 1
ATOM 4969 C C . TRP A 1 656 ? 167.238 159.300 164.977 1.00 60.64 656 TRP A C 1
ATOM 4970 O O . TRP A 1 656 ? 166.939 159.139 163.788 1.00 58.59 656 TRP A O 1
ATOM 4981 N N . VAL A 1 657 ? 167.467 160.508 165.495 1.00 60.33 657 VAL A N 1
ATOM 4982 C CA . VAL A 1 657 ? 167.512 161.688 164.635 1.00 56.74 657 VAL A CA 1
ATOM 4983 C C . VAL A 1 657 ? 168.768 161.677 163.768 1.00 62.41 657 VAL A C 1
ATOM 4984 O O . VAL A 1 657 ? 168.745 162.131 162.615 1.00 67.41 657 VAL A O 1
ATOM 4988 N N . ASN A 1 658 ? 169.861 161.105 164.278 1.00 65.17 658 ASN A N 1
ATOM 4989 C CA . ASN A 1 658 ? 171.123 161.030 163.551 1.00 69.82 658 ASN A CA 1
ATOM 4990 C C . ASN A 1 658 ? 171.050 160.096 162.347 1.00 73.32 658 ASN A C 1
ATOM 4991 O O . ASN A 1 658 ? 171.896 160.190 161.452 1.00 71.51 658 ASN A O 1
ATOM 4996 N N . LYS A 1 659 ? 170.059 159.200 162.298 1.00 74.19 659 LYS A N 1
ATOM 4997 C CA . LYS A 1 659 ? 169.819 158.404 161.099 1.00 73.28 659 LYS A CA 1
ATOM 4998 C C . LYS A 1 659 ? 169.430 159.247 159.891 1.00 76.66 659 LYS A C 1
ATOM 4999 O O . LYS A 1 659 ? 169.606 158.795 158.754 1.00 75.81 659 LYS A O 1
ATOM 5005 N N . PHE A 1 660 ? 168.910 160.454 160.103 1.00 76.86 660 PHE A N 1
ATOM 5006 C CA . PHE A 1 660 ? 168.455 161.297 159.006 1.00 77.71 660 PHE A CA 1
ATOM 5007 C C . PHE A 1 660 ? 169.565 162.229 158.538 1.00 85.75 660 PHE A C 1
ATOM 5008 O O . PHE A 1 660 ? 170.344 162.746 159.345 1.00 82.83 660 PHE A O 1
ATOM 5016 N N . GLU A 1 661 ? 169.628 162.436 157.222 1.00 92.62 661 GLU A N 1
ATOM 5017 C CA . GLU A 1 661 ? 170.676 163.258 156.626 1.00 92.20 661 GLU A CA 1
ATOM 5018 C C . GLU A 1 661 ? 170.426 164.745 156.856 1.00 92.55 661 GLU A C 1
ATOM 5019 O O . GLU A 1 661 ? 171.343 165.487 157.224 1.00 93.42 661 GLU A O 1
ATOM 5025 N N . SER A 1 662 ? 169.191 165.195 156.641 1.00 88.21 662 SER A N 1
ATOM 5026 C CA . SER A 1 662 ? 168.859 166.610 156.689 1.00 81.32 662 SER A CA 1
ATOM 5027 C C . SER A 1 662 ? 167.517 166.781 157.385 1.00 78.01 662 SER A C 1
ATOM 5028 O O . SER A 1 662 ? 166.787 165.815 157.623 1.00 76.34 662 SER A O 1
ATOM 5031 N N . TYR A 1 663 ? 167.204 168.034 157.724 1.00 74.72 663 TYR A N 1
ATOM 5032 C CA . TYR A 1 663 ? 165.977 168.337 158.453 1.00 71.77 663 TYR A CA 1
ATOM 5033 C C . TYR A 1 663 ? 164.723 168.085 157.623 1.00 71.44 663 TYR A C 1
ATOM 5034 O O . TYR A 1 663 ? 163.655 167.855 158.198 1.00 66.43 663 TYR A O 1
ATOM 5043 N N . ALA A 1 664 ? 164.829 168.105 156.292 1.00 75.09 664 ALA A N 1
ATOM 5044 C CA . ALA A 1 664 ? 163.657 167.881 155.449 1.00 66.61 664 ALA A CA 1
ATOM 5045 C C . ALA A 1 664 ? 163.137 166.451 155.571 1.00 64.06 664 ALA A C 1
ATOM 5046 O O . ALA A 1 664 ? 161.923 166.236 155.673 1.00 62.22 664 ALA A O 1
ATOM 5048 N N . ASP A 1 665 ? 164.041 165.463 155.577 1.00 66.94 665 ASP A N 1
ATOM 5049 C CA . ASP A 1 665 ? 163.634 164.071 155.766 1.00 68.02 665 ASP A CA 1
ATOM 5050 C C . ASP A 1 665 ? 163.011 163.853 157.139 1.00 70.06 665 ASP A C 1
ATOM 5051 O O . ASP A 1 665 ? 161.994 163.156 157.266 1.00 62.03 665 ASP A O 1
ATOM 5056 N N . LEU A 1 666 ? 163.617 164.439 158.177 1.00 73.51 666 LEU A N 1
ATOM 5057 C CA . LEU A 1 666 ? 163.088 164.309 159.530 1.00 61.40 666 LEU A CA 1
ATOM 5058 C C . LEU A 1 666 ? 161.710 164.942 159.646 1.00 53.30 666 LEU A C 1
ATOM 5059 O O . LEU A 1 666 ? 160.803 164.361 160.250 1.00 52.97 666 LEU A O 1
ATOM 5064 N N . ASP A 1 667 ? 161.526 166.121 159.047 1.00 50.37 667 ASP A N 1
ATOM 5065 C CA . ASP A 1 667 ? 160.229 166.784 159.090 1.00 49.69 667 ASP A CA 1
ATOM 5066 C C . ASP A 1 667 ? 159.176 166.001 158.317 1.00 51.45 667 ASP A C 1
ATOM 5067 O O . ASP A 1 667 ? 158.025 165.917 158.753 1.00 52.10 667 ASP A O 1
ATOM 5072 N N . ALA A 1 668 ? 159.557 165.407 157.181 1.00 52.84 668 ALA A N 1
ATOM 5073 C CA . ALA A 1 668 ? 158.614 164.601 156.409 1.00 51.29 668 ALA A CA 1
ATOM 5074 C C . ALA A 1 668 ? 158.177 163.363 157.185 1.00 51.23 668 ALA A C 1
ATOM 5075 O O . ALA A 1 668 ? 156.981 163.046 157.252 1.00 48.31 668 ALA A O 1
ATOM 5077 N N . THR A 1 669 ? 159.137 162.666 157.802 1.00 50.34 669 THR A N 1
ATOM 5078 C CA . THR A 1 669 ? 158.820 161.469 158.582 1.00 44.65 669 THR A CA 1
ATOM 5079 C C . THR A 1 669 ? 157.961 161.806 159.798 1.00 41.72 669 THR A C 1
ATOM 5080 O O . THR A 1 669 ? 156.981 161.105 160.090 1.00 41.49 669 THR A O 1
ATOM 5084 N N . VAL A 1 670 ? 158.299 162.887 160.505 1.00 44.23 670 VAL A N 1
ATOM 5085 C CA . VAL A 1 670 ? 157.542 163.275 161.693 1.00 37.93 670 VAL A CA 1
ATOM 5086 C C . VAL A 1 670 ? 156.140 163.740 161.315 1.00 40.23 670 VAL A C 1
ATOM 5087 O O . VAL A 1 670 ? 155.166 163.428 162.010 1.00 43.06 670 VAL A O 1
ATOM 5091 N N . SER A 1 671 ? 156.009 164.476 160.205 1.00 40.57 671 SER A N 1
ATOM 5092 C CA . SER A 1 671 ? 154.688 164.894 159.749 1.00 38.66 671 SER A CA 1
ATOM 5093 C C . SER A 1 671 ? 153.838 163.698 159.338 1.00 39.64 671 SER A C 1
ATOM 5094 O O . SER A 1 671 ? 152.626 163.685 159.584 1.00 41.85 671 SER A O 1
ATOM 5097 N N . ASP A 1 672 ? 154.454 162.679 158.725 1.00 35.38 672 ASP A N 1
ATOM 5098 C CA . ASP A 1 672 ? 153.717 161.461 158.404 1.00 34.16 672 ASP A CA 1
ATOM 5099 C C . ASP A 1 672 ? 153.241 160.749 159.663 1.00 38.67 672 ASP A C 1
ATOM 5100 O O . ASP A 1 672 ? 152.085 160.320 159.747 1.00 38.81 672 ASP A O 1
ATOM 5105 N N . ILE A 1 673 ? 154.138 160.584 160.643 1.00 39.87 673 ILE A N 1
ATOM 5106 C CA . ILE A 1 673 ? 153.797 159.846 161.857 1.00 30.22 673 ILE A CA 1
ATOM 5107 C C . ILE A 1 673 ? 152.719 160.575 162.652 1.00 34.31 673 ILE A C 1
ATOM 5108 O O . ILE A 1 673 ? 151.727 159.973 163.081 1.00 40.18 673 ILE A O 1
ATOM 5113 N N . LEU A 1 674 ? 152.877 161.885 162.839 1.00 33.45 674 LEU A N 1
ATOM 5114 C CA . LEU A 1 674 ? 151.947 162.646 163.660 1.00 32.52 674 LEU A CA 1
ATOM 5115 C C . LEU A 1 674 ? 150.679 163.053 162.924 1.00 37.10 674 LEU A C 1
ATOM 5116 O O . LEU A 1 674 ? 149.714 163.467 163.577 1.00 39.75 674 LEU A O 1
ATOM 5121 N N . GLY A 1 675 ? 150.646 162.957 161.593 1.00 35.81 675 GLY A N 1
ATOM 5122 C CA . GLY A 1 675 ? 149.395 163.162 160.889 1.00 37.90 675 GLY A CA 1
ATOM 5123 C C . GLY A 1 675 ? 148.431 162.011 161.072 1.00 38.92 675 GLY A C 1
ATOM 5124 O O . GLY A 1 675 ? 147.213 162.195 160.987 1.00 40.57 675 GLY A O 1
ATOM 5125 N N . ARG A 1 676 ? 148.955 160.813 161.322 1.00 36.95 676 ARG A N 1
ATOM 5126 C CA . ARG A 1 676 ? 148.135 159.622 161.486 1.00 41.91 676 ARG A CA 1
ATOM 5127 C C . ARG A 1 676 ? 147.561 159.477 162.888 1.00 41.81 676 ARG A C 1
ATOM 5128 O O . ARG A 1 676 ? 146.728 158.592 163.107 1.00 44.05 676 ARG A O 1
ATOM 5136 N N . LEU A 1 677 ? 147.984 160.310 163.837 1.00 42.45 677 LEU A N 1
ATOM 5137 C CA . LEU A 1 677 ? 147.485 160.242 165.212 1.00 46.19 677 LEU A CA 1
ATOM 5138 C C . LEU A 1 677 ? 146.299 161.189 165.413 1.00 48.20 677 LEU A C 1
ATOM 5139 O O . LEU A 1 677 ? 146.305 162.074 166.267 1.00 50.06 677 LEU A O 1
ATOM 5144 N N . VAL A 1 678 ? 145.261 160.984 164.607 1.00 43.37 678 VAL A N 1
ATOM 5145 C CA . VAL A 1 678 ? 144.023 161.739 164.723 1.00 43.02 678 VAL A CA 1
ATOM 5146 C C . VAL A 1 678 ? 142.873 160.748 164.770 1.00 49.22 678 VAL A C 1
ATOM 5147 O O . VAL A 1 678 ? 142.985 159.611 164.306 1.00 49.57 678 VAL A O 1
ATOM 5151 N N . PHE A 1 679 ? 141.763 161.179 165.354 1.00 51.19 679 PHE A N 1
ATOM 5152 C CA . PHE A 1 679 ? 140.604 160.309 165.375 1.00 52.03 679 PHE A CA 1
ATOM 5153 C C . PHE A 1 679 ? 139.947 160.310 164.000 1.00 59.58 679 PHE A C 1
ATOM 5154 O O . PHE A 1 679 ? 139.966 161.308 163.275 1.00 58.67 679 PHE A O 1
ATOM 5162 N N . GLY A 1 680 ? 139.361 159.170 163.649 1.00 62.12 680 GLY A N 1
ATOM 5163 C CA . GLY A 1 680 ? 138.783 158.938 162.341 1.00 62.11 680 GLY A CA 1
ATOM 5164 C C . GLY A 1 680 ? 139.669 158.183 161.370 1.00 58.92 680 GLY A C 1
ATOM 5165 O O . GLY A 1 680 ? 139.198 157.812 160.288 1.00 66.29 680 GLY A O 1
ATOM 5166 N N . THR A 1 681 ? 140.929 157.940 161.723 1.00 50.62 681 THR A N 1
ATOM 5167 C CA . THR A 1 681 ? 141.840 157.180 160.881 1.00 51.66 681 THR A CA 1
ATOM 5168 C C . THR A 1 681 ? 141.649 155.691 161.161 1.00 52.74 681 THR A C 1
ATOM 5169 O O . THR A 1 681 ? 140.903 155.299 162.059 1.00 51.67 681 THR A O 1
ATOM 5173 N N . LYS A 1 682 ? 142.275 154.851 160.341 1.00 62.14 682 LYS A N 1
ATOM 5174 C CA . LYS A 1 682 ? 142.215 153.414 160.584 1.00 59.82 682 LYS A CA 1
ATOM 5175 C C . LYS A 1 682 ? 142.951 153.035 161.867 1.00 57.48 682 LYS A C 1
ATOM 5176 O O . LYS A 1 682 ? 143.911 153.691 162.275 1.00 58.53 682 LYS A O 1
ATOM 5182 N N . ALA A 1 683 ? 142.484 151.952 162.499 1.00 55.32 683 ALA A N 1
ATOM 5183 C CA . ALA A 1 683 ? 143.088 151.481 163.746 1.00 50.31 683 ALA A CA 1
ATOM 5184 C C . ALA A 1 683 ? 144.517 150.987 163.538 1.00 49.81 683 ALA A C 1
ATOM 5185 O O . ALA A 1 683 ? 145.394 151.234 164.381 1.00 51.36 683 ALA A O 1
ATOM 5187 N N . GLU A 1 684 ? 144.768 150.293 162.422 1.00 50.88 684 GLU A N 1
ATOM 5188 C CA . GLU A 1 684 ? 146.104 149.781 162.125 1.00 51.82 684 GLU A CA 1
ATOM 5189 C C . GLU A 1 684 ? 147.104 150.919 161.950 1.00 51.98 684 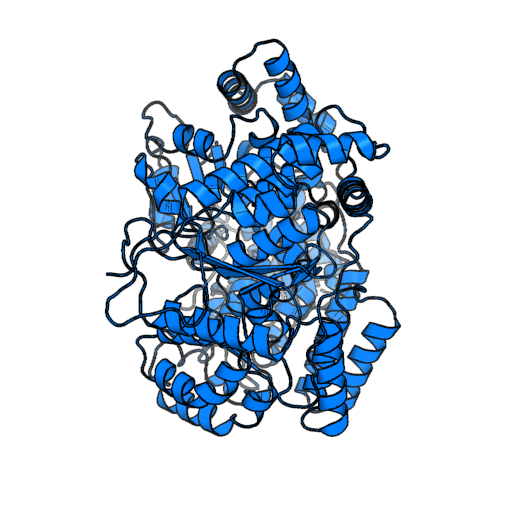GLU A C 1
ATOM 5190 O O . GLU A 1 684 ? 148.218 150.874 162.492 1.00 51.62 684 GLU A O 1
ATOM 5196 N N . LYS A 1 685 ? 146.712 151.957 161.207 1.00 47.34 685 LYS A N 1
ATOM 5197 C CA . LYS A 1 685 ? 147.596 153.095 160.986 1.00 44.16 685 LYS A CA 1
ATOM 5198 C C . LYS A 1 685 ? 147.865 153.839 162.287 1.00 43.65 685 LYS A C 1
ATOM 5199 O O . LYS A 1 685 ? 148.992 154.285 162.528 1.00 46.43 685 LYS A O 1
ATOM 5205 N N . PHE A 1 686 ? 146.849 153.955 163.149 1.00 39.55 686 PHE A N 1
ATOM 5206 C CA . PHE A 1 686 ? 147.021 154.629 164.435 1.00 38.54 686 PHE A CA 1
ATOM 5207 C C . PHE A 1 686 ? 147.986 153.862 165.332 1.00 43.47 686 PHE A C 1
ATOM 5208 O O . PHE A 1 686 ? 148.870 154.461 165.958 1.00 47.75 686 PHE A O 1
ATOM 5216 N N . GLU A 1 687 ? 147.851 152.533 165.390 1.00 40.29 687 GLU A N 1
ATOM 5217 C CA . GLU A 1 687 ? 148.758 151.730 166.213 1.00 34.72 687 GLU A CA 1
ATOM 5218 C C . GLU A 1 687 ? 150.192 151.781 165.687 1.00 36.87 687 GLU A C 1
ATOM 5219 O O . GLU A 1 687 ? 151.146 151.897 166.470 1.00 34.97 687 GLU A O 1
ATOM 5225 N N . SER A 1 688 ? 150.361 151.713 164.358 1.00 37.46 688 SER A N 1
ATOM 5226 C CA . SER A 1 688 ? 151.698 151.785 163.774 1.00 35.38 688 SER A CA 1
ATOM 5227 C C . SER A 1 688 ? 152.335 153.153 163.993 1.00 33.80 688 SER A C 1
ATOM 5228 O O . SER A 1 688 ? 153.541 153.246 164.260 1.00 35.62 688 SER A O 1
ATOM 5231 N N . ALA A 1 689 ? 151.545 154.223 163.880 1.00 31.12 689 ALA A N 1
ATOM 5232 C CA . ALA A 1 689 ? 152.057 155.563 164.133 1.00 29.18 689 ALA A CA 1
ATOM 5233 C C . ALA A 1 689 ? 152.449 155.731 165.593 1.00 27.99 689 ALA A C 1
ATOM 5234 O O . ALA A 1 689 ? 153.454 156.382 165.901 1.00 34.61 689 ALA A O 1
ATOM 5236 N N . LEU A 1 690 ? 151.665 155.157 166.510 1.00 27.60 690 LEU A N 1
ATOM 5237 C CA . LEU A 1 690 ? 151.996 155.249 167.927 1.00 31.08 690 LEU A CA 1
ATOM 5238 C C . LEU A 1 690 ? 153.275 154.482 168.248 1.00 33.00 690 LEU A C 1
ATOM 5239 O O . LEU A 1 690 ? 154.093 154.941 169.055 1.00 32.96 690 LEU A O 1
ATOM 5244 N N . ASN A 1 691 ? 153.475 153.320 167.620 1.00 31.98 691 ASN A N 1
ATOM 5245 C CA . ASN A 1 691 ? 154.727 152.582 167.802 1.00 29.45 691 ASN A CA 1
ATOM 5246 C C . ASN A 1 691 ? 155.923 153.343 167.230 1.00 34.13 691 ASN A C 1
ATOM 5247 O O . ASN A 1 691 ? 157.008 153.369 167.836 1.00 36.01 691 ASN A O 1
ATOM 5252 N N . GLU A 1 692 ? 155.749 153.957 166.055 1.00 30.94 692 GLU A N 1
ATOM 5253 C CA . GLU A 1 692 ? 156.821 154.757 165.477 1.00 27.74 692 GLU A CA 1
ATOM 5254 C C . GLU A 1 692 ? 157.146 155.957 166.356 1.00 31.43 692 GLU A C 1
ATOM 5255 O O . GLU A 1 692 ? 158.314 156.341 166.483 1.00 38.16 692 GLU A O 1
ATOM 5261 N N . LEU A 1 693 ? 156.126 156.573 166.960 1.00 29.68 693 LEU A N 1
ATOM 5262 C CA . LEU A 1 693 ? 156.376 157.662 167.899 1.00 31.61 693 LEU A CA 1
ATOM 5263 C C . LEU A 1 693 ? 157.042 157.166 169.177 1.00 37.41 693 LEU A C 1
ATOM 5264 O O . LEU A 1 693 ? 157.794 157.916 169.810 1.00 42.16 693 LEU A O 1
ATOM 5269 N N . ALA A 1 694 ? 156.769 155.919 169.576 1.00 35.07 694 ALA A N 1
ATOM 5270 C CA . ALA A 1 694 ? 157.480 155.320 170.703 1.00 33.01 694 ALA A CA 1
ATOM 5271 C C . ALA A 1 694 ? 158.969 155.244 170.421 1.00 31.76 694 ALA A C 1
ATOM 5272 O O . ALA A 1 694 ? 159.794 155.613 171.263 1.00 37.34 694 ALA A O 1
ATOM 5274 N N . PHE A 1 695 ? 159.330 154.751 169.234 1.00 31.01 695 PHE A N 1
ATOM 5275 C CA . PHE A 1 695 ? 160.748 154.725 168.877 1.00 37.07 695 PHE A CA 1
ATOM 5276 C C . PHE A 1 695 ? 161.311 156.131 168.692 1.00 37.17 695 PHE A C 1
ATOM 5277 O O . PHE A 1 695 ? 162.494 156.363 168.971 1.00 35.14 695 PHE A O 1
ATOM 5285 N N . ALA A 1 696 ? 160.489 157.073 168.223 1.00 41.30 696 ALA A N 1
ATOM 5286 C CA . ALA A 1 696 ? 160.961 158.427 167.954 1.00 45.01 696 ALA A CA 1
ATOM 5287 C C . ALA A 1 696 ? 161.345 159.169 169.228 1.00 45.20 696 ALA A C 1
ATOM 5288 O O . ALA A 1 696 ? 162.200 160.061 169.188 1.00 49.04 696 ALA A O 1
ATOM 5290 N N . LEU A 1 697 ? 160.731 158.826 170.358 1.00 43.70 697 LEU A N 1
ATOM 5291 C CA . LEU A 1 697 ? 160.957 159.532 171.612 1.00 47.51 697 LEU A CA 1
ATOM 5292 C C . LEU A 1 697 ? 161.992 158.849 172.495 1.00 46.77 697 LEU A C 1
ATOM 5293 O O . LEU A 1 697 ? 162.113 159.196 173.674 1.00 45.88 697 LEU A O 1
ATOM 5298 N N . GLY A 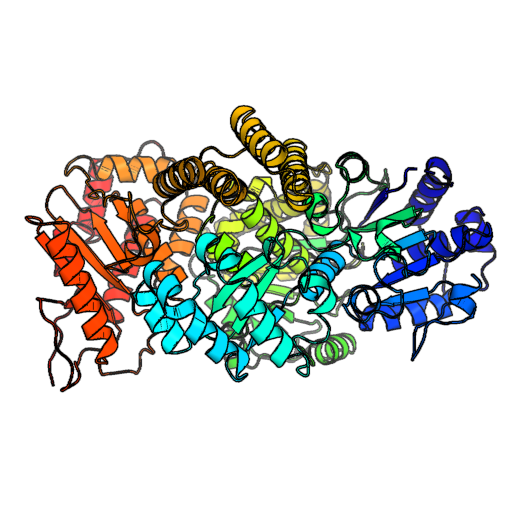1 698 ? 162.743 157.892 171.957 1.00 42.39 698 GLY A N 1
ATOM 5299 C CA . GLY A 1 698 ? 163.786 157.238 172.721 1.00 42.20 698 GLY A CA 1
ATOM 5300 C C . GLY A 1 698 ? 163.329 156.082 173.576 1.00 43.96 698 GLY A C 1
ATOM 5301 O O . GLY A 1 698 ? 164.102 155.612 174.419 1.00 48.16 698 GLY A O 1
ATOM 5302 N N . PHE A 1 699 ? 162.103 155.611 173.393 1.00 43.44 699 PHE A N 1
ATOM 5303 C CA . PHE A 1 699 ? 161.567 154.476 174.124 1.00 36.73 699 PHE A CA 1
ATOM 5304 C C . PHE A 1 699 ? 161.683 153.220 173.270 1.00 36.40 699 PHE A C 1
ATOM 5305 O O . PHE A 1 699 ? 162.305 153.217 172.204 1.00 45.59 699 PHE A O 1
ATOM 5313 N N . ALA A 1 700 ? 161.085 152.135 173.749 1.00 27.83 700 ALA A N 1
ATOM 5314 C CA . ALA A 1 700 ? 160.893 150.927 172.966 1.00 27.32 700 ALA A CA 1
ATOM 5315 C C . ALA A 1 700 ? 159.434 150.527 173.091 1.00 29.97 700 ALA A C 1
ATOM 5316 O O . ALA A 1 700 ? 158.920 150.391 174.205 1.00 41.82 700 ALA A O 1
ATOM 5318 N N . GLY A 1 701 ? 158.766 150.340 171.960 1.00 26.05 701 GLY A N 1
ATOM 5319 C CA . GLY A 1 701 ? 157.363 149.982 171.949 1.00 25.95 701 GLY A CA 1
ATOM 5320 C C . GLY A 1 701 ? 157.135 148.651 171.264 1.00 28.01 701 GLY A C 1
ATOM 5321 O O . GLY A 1 701 ? 157.918 148.228 170.413 1.00 38.23 701 GLY A O 1
ATOM 5322 N N . GLU A 1 702 ? 156.045 147.990 171.645 1.00 15.76 702 GLU A N 1
ATOM 5323 C CA . GLU A 1 702 ? 155.597 146.795 170.950 1.00 22.33 702 GLU A CA 1
ATOM 5324 C C . GLU A 1 702 ? 154.076 146.788 170.879 1.00 25.44 702 GLU A C 1
ATOM 5325 O O . GLU A 1 702 ? 153.395 147.589 171.523 1.00 28.14 702 GLU A O 1
ATOM 5331 N N . ARG A 1 703 ? 153.548 145.871 170.068 1.00 29.53 703 ARG A N 1
ATOM 5332 C CA . ARG A 1 703 ? 152.120 145.783 169.763 1.00 23.27 703 ARG A CA 1
ATOM 5333 C C . ARG A 1 703 ? 151.692 144.359 170.099 1.00 23.60 703 ARG A C 1
ATOM 5334 O O . ARG A 1 703 ? 151.597 143.506 169.208 1.00 31.13 703 ARG A O 1
ATOM 5342 N N . PRO A 1 704 ? 151.410 144.074 171.379 1.00 17.09 704 PRO A N 1
ATOM 5343 C CA . PRO A 1 704 ? 151.153 142.680 171.785 1.00 22.07 704 PRO A CA 1
ATOM 5344 C C . PRO A 1 704 ? 149.939 142.009 171.163 1.00 27.07 704 PRO A C 1
ATOM 5345 O O . PRO A 1 704 ? 149.942 140.778 171.045 1.00 30.07 704 PRO A O 1
ATOM 5349 N N . ASP A 1 705 ? 148.893 142.748 170.776 1.00 26.89 705 ASP A N 1
ATOM 5350 C CA . ASP A 1 705 ? 147.787 142.090 170.083 1.00 29.54 705 ASP A CA 1
ATOM 5351 C C . ASP A 1 705 ? 148.210 141.627 168.694 1.00 31.11 705 ASP A C 1
ATOM 5352 O O . ASP A 1 705 ? 147.699 140.629 168.182 1.00 33.60 705 ASP A O 1
ATOM 5357 N N . ALA A 1 706 ? 149.064 142.400 168.026 1.00 31.03 706 ALA A N 1
ATOM 5358 C CA . ALA A 1 706 ? 149.555 142.024 166.707 1.00 27.57 706 ALA A CA 1
ATOM 5359 C C . ALA A 1 706 ? 150.820 141.178 166.779 1.00 27.54 706 ALA A C 1
ATOM 5360 O O . ALA A 1 706 ? 151.023 140.319 165.914 1.00 30.79 706 ALA A O 1
ATOM 5362 N N . GLU A 1 707 ? 151.681 141.393 167.772 1.00 23.62 707 GLU A N 1
ATOM 5363 C CA . GLU A 1 707 ? 152.925 140.633 167.855 1.00 22.86 707 GLU A CA 1
ATOM 5364 C C . GLU A 1 707 ? 152.705 139.335 168.631 1.00 27.87 707 GLU A C 1
ATOM 5365 O O . GLU A 1 707 ? 152.937 138.244 168.102 1.00 38.32 707 GLU A O 1
ATOM 5371 N N . TRP A 1 708 ? 152.272 139.443 169.887 1.00 25.53 708 TRP A N 1
ATOM 5372 C CA . TRP A 1 708 ? 152.064 138.293 170.761 1.00 27.15 708 TRP A CA 1
ATOM 5373 C C . TRP A 1 708 ? 150.632 137.772 170.731 1.00 29.47 708 TRP A C 1
ATOM 5374 O O . TRP A 1 708 ? 150.300 136.874 171.511 1.00 31.40 708 TRP A O 1
ATOM 5385 N N . LYS A 1 709 ? 149.779 138.331 169.872 1.00 29.36 709 LYS A N 1
ATOM 5386 C CA . LYS A 1 709 ? 148.422 137.887 169.548 1.00 32.12 709 LYS A CA 1
ATOM 5387 C C . LYS A 1 709 ? 147.440 137.979 170.715 1.00 33.88 709 LYS A C 1
ATOM 5388 O O . LYS A 1 709 ? 146.303 137.514 170.587 1.00 37.25 709 LYS A O 1
ATOM 5394 N N . GLU A 1 710 ? 147.829 138.589 171.836 1.00 33.88 710 GLU A N 1
ATOM 5395 C CA . GLU A 1 710 ? 146.927 138.843 172.954 1.00 32.91 710 GLU A CA 1
ATOM 5396 C C . GLU A 1 710 ? 147.305 140.163 173.610 1.00 29.32 710 GLU A C 1
ATOM 5397 O O . GLU A 1 710 ? 148.434 140.639 173.478 1.00 32.52 710 GLU A O 1
ATOM 5403 N N . GLY A 1 711 ? 146.346 140.750 174.327 1.00 29.85 711 GLY A N 1
ATOM 5404 C CA . GLY A 1 711 ? 146.634 141.867 175.199 1.00 37.33 711 GLY A CA 1
ATOM 5405 C C . GLY A 1 711 ? 146.437 143.253 174.613 1.00 32.73 711 GLY A C 1
ATOM 5406 O O . GLY A 1 711 ? 145.578 143.478 173.754 1.00 38.04 711 GLY A O 1
ATOM 5407 N N . PRO A 1 712 ? 147.229 144.213 175.088 1.00 24.94 712 PRO A N 1
ATOM 5408 C CA . PRO A 1 712 ? 147.051 145.602 174.656 1.00 27.61 712 PRO A CA 1
ATOM 5409 C C . PRO A 1 712 ? 147.478 145.845 173.221 1.00 35.13 712 PRO A C 1
ATOM 5410 O O . PRO A 1 712 ? 148.276 145.117 172.631 1.00 41.81 712 PRO A O 1
ATOM 5414 N N . ASP A 1 713 ? 146.915 146.903 172.656 1.00 31.63 713 ASP A N 1
ATOM 5415 C CA . ASP A 1 713 ? 147.257 147.240 171.288 1.00 26.52 713 ASP A CA 1
ATOM 5416 C C . ASP A 1 713 ? 148.638 147.863 171.185 1.00 28.95 713 ASP A C 1
ATOM 5417 O O . ASP A 1 713 ? 149.311 147.707 170.162 1.00 33.23 713 ASP A O 1
ATOM 5422 N N . ASN A 1 714 ? 149.063 148.595 172.213 1.00 28.44 714 ASN A N 1
ATOM 5423 C CA . ASN A 1 714 ? 150.408 149.143 172.290 1.00 23.90 714 ASN A CA 1
ATOM 5424 C C . ASN A 1 714 ? 150.920 149.075 173.715 1.00 26.97 714 ASN A C 1
ATOM 5425 O O . ASN A 1 714 ? 150.161 149.225 174.679 1.00 28.96 714 ASN A O 1
ATOM 5430 N N . LEU A 1 715 ? 152.230 148.904 173.827 1.00 28.89 715 LEU A N 1
ATOM 5431 C CA . LEU A 1 715 ? 152.921 148.942 175.100 1.00 22.63 715 LEU A CA 1
ATOM 5432 C C . LEU A 1 715 ? 154.207 149.716 174.876 1.00 30.24 715 LEU A C 1
ATOM 5433 O O . LEU A 1 715 ? 154.946 149.446 173.924 1.00 36.00 715 LEU A O 1
ATOM 5438 N N . TRP A 1 716 ? 154.466 150.672 175.757 1.00 24.12 716 TRP A N 1
ATOM 5439 C CA . TRP A 1 716 ? 155.673 151.477 175.724 1.00 20.82 716 TRP A CA 1
ATOM 5440 C C . TRP A 1 716 ? 156.471 151.162 176.974 1.00 20.96 716 TRP A C 1
ATOM 5441 O O . TRP A 1 716 ? 155.919 151.189 178.079 1.00 25.76 716 TRP A O 1
ATOM 5452 N N . ALA A 1 717 ? 157.758 150.890 176.809 1.00 17.96 717 ALA A N 1
ATOM 5453 C CA . ALA A 1 717 ? 158.653 150.689 177.939 1.00 22.76 717 ALA A CA 1
ATOM 5454 C C . ALA A 1 717 ? 159.360 152.013 178.171 1.00 31.87 717 ALA A C 1
ATOM 5455 O O . ALA A 1 717 ? 160.326 152.345 177.481 1.00 40.37 717 ALA A O 1
ATOM 5457 N N . LEU A 1 718 ? 158.830 152.798 179.106 1.00 33.25 718 LEU A N 1
ATOM 5458 C CA . LEU A 1 718 ? 159.401 154.108 179.383 1.00 32.38 718 LEU A CA 1
ATOM 5459 C C . LEU A 1 718 ? 160.758 153.963 180.055 1.00 39.49 718 LEU A C 1
ATOM 5460 O O . LEU A 1 718 ? 161.728 154.633 179.685 1.00 46.45 718 LEU A O 1
ATOM 5465 N N . ASN A 1 719 ? 160.839 153.075 181.038 1.00 40.32 719 ASN A N 1
ATOM 5466 C CA . ASN A 1 719 ? 162.038 152.857 181.835 1.00 43.67 719 ASN A CA 1
ATOM 5467 C C . ASN A 1 719 ? 161.992 151.433 182.384 1.00 47.42 719 ASN A C 1
ATOM 5468 O O . ASN A 1 719 ? 161.233 150.590 181.890 1.00 45.27 719 ASN A O 1
ATOM 5473 N N . ASP A 1 720 ? 162.820 151.159 183.396 1.00 52.11 720 ASP A N 1
ATOM 5474 C CA . ASP A 1 720 ? 162.943 149.810 183.940 1.00 51.55 720 ASP A CA 1
ATOM 5475 C C . ASP A 1 720 ? 161.661 149.313 184.604 1.00 55.63 720 ASP A C 1
ATOM 5476 O O . ASP A 1 720 ? 161.427 148.102 184.657 1.00 58.11 720 ASP A O 1
ATOM 5481 N N . ILE A 1 721 ? 160.822 150.216 185.110 1.00 47.76 721 ILE A N 1
ATOM 5482 C CA . ILE A 1 721 ? 159.732 149.790 185.983 1.00 44.42 721 ILE A CA 1
ATOM 5483 C C . ILE A 1 721 ? 158.383 150.344 185.535 1.00 48.04 721 ILE A C 1
ATOM 5484 O O . ILE A 1 721 ? 157.332 149.879 185.992 1.00 49.86 721 ILE A O 1
ATOM 5489 N N . GLN A 1 722 ? 158.384 151.318 184.630 1.00 44.05 722 GLN A N 1
ATOM 5490 C CA . GLN A 1 722 ? 157.152 151.979 184.218 1.00 38.00 722 GLN A CA 1
ATOM 5491 C C . GLN A 1 722 ? 156.836 151.668 182.764 1.00 29.64 722 GLN A C 1
ATOM 5492 O O . GLN A 1 722 ? 157.733 151.606 181.920 1.00 35.75 722 GLN A O 1
ATOM 5498 N N . TYR A 1 723 ? 155.550 151.470 182.480 1.00 25.89 723 TYR A N 1
ATOM 5499 C CA . TYR A 1 723 ? 155.073 151.173 181.138 1.00 27.95 723 TYR A CA 1
ATOM 5500 C C . TYR A 1 723 ? 153.840 152.013 180.838 1.00 34.72 723 TYR A C 1
ATOM 5501 O O . TYR A 1 723 ? 153.131 152.465 181.741 1.00 40.79 723 TYR A O 1
ATOM 5510 N N . LEU A 1 724 ? 153.593 152.219 179.548 1.00 27.77 724 LEU A N 1
ATOM 5511 C CA . LEU A 1 724 ? 152.341 152.783 179.064 1.00 17.63 724 LEU A CA 1
ATOM 5512 C C . LEU A 1 724 ? 151.582 151.715 178.295 1.00 23.68 724 LEU A C 1
ATOM 5513 O O . LEU A 1 724 ? 152.116 151.133 177.348 1.00 27.14 724 LEU A O 1
ATOM 5518 N N . LEU A 1 725 ? 150.336 151.484 178.687 1.00 26.85 725 LEU A N 1
ATOM 5519 C CA . LEU A 1 725 ? 149.467 150.502 178.052 1.00 25.76 725 LEU A CA 1
ATOM 5520 C C . LEU A 1 725 ? 148.351 151.239 177.323 1.00 31.22 725 LEU A C 1
ATOM 5521 O O . LEU A 1 725 ? 147.604 152.002 177.943 1.00 39.34 725 LEU A O 1
ATOM 5526 N N . PHE A 1 726 ? 148.233 151.020 176.015 1.00 25.63 726 PHE A N 1
ATOM 5527 C CA . PHE A 1 726 ? 147.197 151.677 175.236 1.00 22.30 726 PHE A CA 1
ATOM 5528 C C . PHE A 1 726 ? 146.139 150.662 174.819 1.00 24.54 726 PHE A C 1
ATOM 5529 O O . PHE A 1 726 ? 146.439 149.493 174.566 1.00 33.17 726 PHE A O 1
ATOM 5537 N N . GLU A 1 727 ? 144.895 151.130 174.739 1.00 26.73 727 GLU A N 1
ATOM 5538 C CA . GLU A 1 727 ? 143.803 150.410 174.090 1.00 33.46 727 GLU A CA 1
ATOM 5539 C C . GLU A 1 727 ? 143.265 151.305 172.980 1.00 40.72 727 GLU A C 1
ATOM 5540 O O . GLU A 1 727 ? 142.462 152.207 173.238 1.00 47.67 727 GLU A O 1
ATOM 5546 N N . CYS A 1 728 ? 143.708 151.066 171.750 1.00 36.26 728 CYS A N 1
ATOM 5547 C CA . CYS A 1 728 ? 143.439 151.996 170.660 1.00 33.85 728 CYS A CA 1
ATOM 5548 C C . CYS A 1 728 ? 142.021 151.822 170.121 1.00 52.42 728 CYS A C 1
ATOM 5549 O O . CYS A 1 728 ? 141.664 150.741 169.645 1.00 60.42 728 CYS A O 1
ATOM 5552 N N . LYS A 1 729 ? 141.226 152.887 170.177 1.00 51.17 729 LYS A N 1
ATOM 5553 C CA . LYS A 1 729 ? 139.860 152.918 169.659 1.00 46.43 729 LYS A CA 1
ATOM 5554 C C . LYS A 1 729 ? 139.702 154.089 168.694 1.00 46.86 729 LYS A C 1
ATOM 5555 O O . LYS A 1 729 ? 138.779 154.897 168.813 1.00 49.56 729 LYS A O 1
ATOM 5561 N N . SER A 1 730 ? 140.625 154.206 167.733 1.00 39.73 730 SER A N 1
ATOM 5562 C CA . SER A 1 730 ? 140.652 155.374 166.850 1.00 38.00 730 SER A CA 1
ATOM 5563 C C . SER A 1 730 ? 139.447 155.443 165.921 1.00 52.87 730 SER A C 1
ATOM 5564 O O . SER A 1 730 ? 139.034 156.541 165.528 1.00 56.10 730 SER A O 1
ATOM 5567 N N . GLU A 1 731 ? 138.864 154.299 165.556 1.00 59.20 731 GLU A N 1
ATOM 5568 C CA . GLU A 1 731 ? 137.761 154.295 164.600 1.00 56.44 731 GLU A CA 1
ATOM 5569 C C . GLU A 1 731 ? 136.451 154.801 165.188 1.00 62.39 731 GLU A C 1
ATOM 5570 O O . GLU A 1 731 ? 135.500 155.013 164.430 1.00 64.25 731 GLU A O 1
ATOM 5576 N N . VAL A 1 732 ? 136.377 154.984 166.507 1.00 66.10 732 VAL A N 1
ATOM 5577 C CA . VAL A 1 732 ? 135.139 155.408 167.148 1.00 60.80 732 VAL A CA 1
ATOM 5578 C C . VAL A 1 732 ? 134.855 156.858 166.781 1.00 69.32 732 VAL A C 1
ATOM 5579 O O . VAL A 1 732 ? 135.752 157.711 166.827 1.00 68.28 732 VAL A O 1
ATOM 5583 N N . ASP A 1 733 ? 133.611 157.134 166.387 1.00 76.37 733 ASP A N 1
ATOM 5584 C CA . ASP A 1 733 ? 133.211 158.484 166.010 1.00 76.14 733 ASP A CA 1
ATOM 5585 C C . ASP A 1 733 ? 133.295 159.416 167.212 1.00 76.98 733 ASP A C 1
ATOM 5586 O O . ASP A 1 733 ? 133.034 159.017 168.349 1.00 79.49 733 ASP A O 1
ATOM 5591 N N . THR A 1 734 ? 133.676 160.669 166.945 1.00 78.41 734 THR A N 1
ATOM 5592 C CA . THR A 1 734 ? 133.899 161.642 168.011 1.00 81.91 734 THR A CA 1
ATOM 5593 C C . THR A 1 734 ? 132.603 162.015 168.724 1.00 83.02 734 THR A C 1
ATOM 5594 O O . THR A 1 734 ? 132.631 162.396 169.901 1.00 83.44 734 THR A O 1
ATOM 5598 N N . THR A 1 735 ? 131.462 161.887 168.048 1.00 82.13 735 THR A N 1
ATOM 5599 C CA . THR A 1 735 ? 130.188 162.267 168.645 1.00 84.97 735 THR A CA 1
ATOM 5600 C C . THR A 1 735 ? 129.657 161.239 169.635 1.00 85.03 735 THR A C 1
ATOM 5601 O O . THR A 1 735 ? 128.665 161.521 170.318 1.00 84.58 735 THR A O 1
ATOM 5605 N N . ARG A 1 736 ? 130.275 160.064 169.731 1.00 85.00 736 ARG A N 1
ATOM 5606 C CA . ARG A 1 736 ? 129.816 159.050 170.670 1.00 89.69 736 ARG A CA 1
ATOM 5607 C C . ARG A 1 736 ? 130.202 159.439 172.091 1.00 89.54 736 ARG A C 1
ATOM 5608 O O . ARG A 1 736 ? 131.337 159.856 172.345 1.00 83.93 736 ARG A O 1
ATOM 5616 N N . SER A 1 737 ? 129.257 159.301 173.021 1.00 93.46 737 SER A N 1
ATOM 5617 C CA . SER A 1 737 ? 129.450 159.747 174.394 1.00 91.64 737 SER A CA 1
ATOM 5618 C C . SER A 1 737 ? 129.448 158.616 175.411 1.00 86.97 737 SER A C 1
ATOM 5619 O O . SER A 1 737 ? 129.547 158.888 176.615 1.00 79.98 737 SER A O 1
ATOM 5622 N N . GLU A 1 738 ? 129.339 157.362 174.979 1.00 91.84 738 GLU A N 1
ATOM 5623 C CA . GLU A 1 738 ? 129.298 156.227 175.887 1.00 94.84 738 GLU A CA 1
ATOM 5624 C C . GLU A 1 738 ? 130.301 155.172 175.445 1.00 90.25 738 GLU A C 1
ATOM 5625 O O . GLU A 1 738 ? 130.571 155.010 174.252 1.00 87.52 738 GLU A O 1
ATOM 5631 N N . ILE A 1 739 ? 130.850 154.456 176.420 1.00 85.76 739 ILE A N 1
ATOM 5632 C CA . ILE A 1 739 ? 131.793 153.372 176.176 1.00 80.14 739 ILE A CA 1
ATOM 5633 C C . ILE A 1 739 ? 131.029 152.056 176.238 1.00 92.55 739 ILE A C 1
ATOM 5634 O O . ILE A 1 739 ? 130.395 151.746 177.255 1.00 96.75 739 ILE A O 1
ATOM 5639 N N . HIS A 1 740 ? 131.086 151.284 175.155 1.00 94.31 740 HIS A N 1
ATOM 5640 C CA . HIS A 1 740 ? 130.327 150.047 175.055 1.00 94.99 740 HIS A CA 1
ATOM 5641 C C . HIS A 1 740 ? 130.918 148.966 175.961 1.00 92.54 740 HIS A C 1
ATOM 5642 O O . HIS A 1 740 ? 132.025 149.090 176.492 1.00 90.98 740 HIS A O 1
ATOM 5649 N N . LYS A 1 741 ? 130.148 147.887 176.133 1.00 89.96 741 LYS A N 1
ATOM 5650 C CA . LYS A 1 741 ? 130.572 146.783 176.990 1.00 88.64 741 LYS A CA 1
ATOM 5651 C C . LYS A 1 741 ? 131.744 146.014 176.390 1.00 87.80 741 LYS A C 1
ATOM 5652 O O . LYS A 1 741 ? 132.632 145.557 177.122 1.00 85.72 741 LYS A O 1
ATOM 5658 N N . ARG A 1 742 ? 131.763 145.858 175.063 1.00 85.88 742 ARG A N 1
ATOM 5659 C CA . ARG A 1 742 ? 132.819 145.079 174.420 1.00 79.22 742 ARG A CA 1
ATOM 5660 C C . ARG A 1 742 ? 134.176 145.767 174.534 1.00 78.31 742 ARG A C 1
ATOM 5661 O O . ARG A 1 742 ? 135.201 145.099 174.712 1.00 78.37 742 ARG A O 1
ATOM 5669 N N . GLU A 1 743 ? 134.200 147.100 174.452 1.00 74.12 743 GLU A N 1
ATOM 5670 C CA . GLU A 1 743 ? 135.457 147.827 174.602 1.00 72.66 743 GLU A CA 1
ATOM 5671 C C . GLU A 1 743 ? 135.997 147.718 176.025 1.00 77.97 743 GLU A C 1
ATOM 5672 O O . GLU A 1 743 ? 137.211 147.567 176.229 1.00 74.64 743 GLU A O 1
ATOM 5678 N N . THR A 1 744 ? 135.108 147.773 177.021 1.00 78.43 744 THR A N 1
ATOM 5679 C CA . THR A 1 744 ? 135.535 147.587 178.404 1.00 76.78 744 THR A CA 1
ATOM 5680 C C . THR A 1 744 ? 136.021 146.166 178.656 1.00 73.28 744 THR A C 1
ATOM 5681 O O . THR A 1 744 ? 136.990 145.962 179.394 1.00 69.82 744 THR A O 1
ATOM 5685 N N . GLU A 1 745 ? 135.373 145.173 178.037 1.00 71.94 745 GLU A N 1
ATOM 5686 C CA . GLU A 1 745 ? 135.851 143.797 178.142 1.00 67.18 745 GLU A CA 1
ATOM 5687 C C . GLU A 1 745 ? 137.227 143.640 177.506 1.00 65.82 745 GLU A C 1
ATOM 5688 O O . GLU A 1 745 ? 138.086 142.921 178.030 1.00 70.03 745 GLU A O 1
ATOM 5694 N N . GLN A 1 746 ? 137.449 144.307 176.370 1.00 63.74 746 GLN A N 1
ATOM 5695 C CA . GLN A 1 746 ? 138.746 144.259 175.703 1.00 59.18 746 GLN A CA 1
ATOM 5696 C C . GLN A 1 746 ? 139.838 144.888 176.564 1.00 57.94 746 GLN A C 1
ATOM 5697 O O . GLN A 1 746 ? 140.949 144.348 176.665 1.00 52.96 746 GLN A O 1
ATOM 5703 N N . MET A 1 747 ? 139.536 146.019 177.210 1.00 61.35 747 MET A N 1
ATOM 5704 C CA . MET A 1 747 ? 140.539 146.661 178.060 1.00 62.39 747 MET A CA 1
ATOM 5705 C C . MET A 1 747 ? 140.788 145.835 179.321 1.00 62.51 747 MET A C 1
ATOM 5706 O O . MET A 1 747 ? 141.931 145.731 179.786 1.00 62.90 747 MET A O 1
ATOM 5711 N N . ASN A 1 748 ? 139.743 145.198 179.860 1.00 61.15 748 ASN A N 1
ATOM 5712 C CA . ASN A 1 748 ? 139.926 144.299 180.998 1.00 57.76 748 ASN A CA 1
ATOM 5713 C C . ASN A 1 748 ? 140.806 143.108 180.636 1.00 55.09 748 ASN A C 1
ATOM 5714 O O . ASN A 1 748 ? 141.673 142.708 181.423 1.00 56.15 748 ASN A O 1
ATOM 5719 N N . ARG A 1 749 ? 140.603 142.533 179.446 1.00 50.87 749 ARG A N 1
ATOM 5720 C CA . ARG A 1 749 ? 141.446 141.426 179.004 1.00 49.66 749 ARG A CA 1
ATOM 5721 C C . ARG A 1 749 ? 142.890 141.871 178.786 1.00 49.36 749 ARG A C 1
ATOM 5722 O O . ARG A 1 749 ? 143.826 141.130 179.112 1.00 54.48 749 ARG A O 1
ATOM 5730 N N . SER A 1 750 ? 143.089 143.075 178.238 1.00 43.04 750 SER A N 1
ATOM 5731 C CA . SER A 1 750 ? 144.446 143.595 178.060 1.00 45.04 750 SER A CA 1
ATOM 5732 C C . SER A 1 750 ? 145.147 143.805 179.398 1.00 45.18 750 SER A C 1
ATOM 5733 O O . SER A 1 750 ? 146.324 143.448 179.560 1.00 46.98 750 SER A O 1
ATOM 5736 N N . ALA A 1 751 ? 144.432 144.373 180.375 1.00 46.05 751 ALA A N 1
ATOM 5737 C CA . ALA A 1 751 ? 145.003 144.585 181.701 1.00 48.35 751 ALA A CA 1
ATOM 5738 C C . ALA A 1 751 ? 145.305 143.261 182.390 1.00 49.78 751 ALA A C 1
ATOM 5739 O O . ALA A 1 751 ? 146.322 143.134 183.081 1.00 49.94 751 ALA A O 1
ATOM 5741 N N . ALA A 1 752 ? 144.429 142.267 182.216 1.00 51.33 752 ALA A N 1
ATOM 5742 C CA . ALA A 1 752 ? 144.673 140.945 182.784 1.00 46.98 752 ALA A CA 1
ATOM 5743 C C . ALA A 1 752 ? 145.900 140.290 182.164 1.00 46.14 752 ALA A C 1
ATOM 5744 O O . ALA A 1 752 ? 146.699 139.665 182.875 1.00 50.33 752 ALA A O 1
ATOM 5746 N N . TRP A 1 753 ? 146.073 140.426 180.844 1.00 42.32 753 TRP A N 1
ATOM 5747 C CA . TRP A 1 753 ? 147.250 139.858 180.190 1.00 40.25 753 TRP A CA 1
ATOM 5748 C C . TRP A 1 753 ? 148.525 140.527 180.690 1.00 42.11 753 TRP A C 1
ATOM 5749 O O . TRP A 1 753 ? 149.534 139.852 180.937 1.00 42.18 753 TRP A O 1
ATOM 5760 N N . PHE A 1 754 ? 148.498 141.857 180.838 1.00 42.03 754 PHE A N 1
ATOM 5761 C CA . PHE A 1 754 ? 149.684 142.561 181.324 1.00 41.35 754 PHE A CA 1
ATOM 5762 C C . PHE A 1 754 ? 149.992 142.210 182.772 1.00 47.76 754 PHE A C 1
ATOM 5763 O O . PHE A 1 754 ? 151.164 142.088 183.146 1.00 50.54 754 PHE A O 1
ATOM 5771 N N . ASP A 1 755 ? 148.964 142.065 183.610 1.00 51.29 755 ASP A N 1
ATOM 5772 C CA . ASP A 1 755 ? 149.207 141.648 184.986 1.00 52.92 755 ASP A CA 1
ATOM 5773 C C . ASP A 1 755 ? 149.720 140.217 185.050 1.00 52.35 755 ASP A C 1
ATOM 5774 O O . ASP A 1 755 ? 150.456 139.865 185.976 1.00 55.61 755 ASP A O 1
ATOM 5779 N N . LYS A 1 756 ? 149.339 139.378 184.084 1.00 43.34 756 LYS A N 1
ATOM 5780 C CA . LYS A 1 756 ? 149.846 138.011 184.056 1.00 38.26 756 LYS A CA 1
ATOM 5781 C C . LYS A 1 756 ? 151.316 137.968 183.650 1.00 45.37 756 LYS A C 1
ATOM 5782 O O . LYS A 1 756 ? 152.128 137.305 184.305 1.00 51.03 756 LYS A O 1
ATOM 5788 N N . HIS A 1 757 ? 151.682 138.673 182.575 1.00 45.06 757 HIS A N 1
ATOM 5789 C CA . HIS A 1 757 ? 153.021 138.538 182.005 1.00 46.24 757 HIS A CA 1
ATOM 5790 C C . HIS A 1 757 ? 154.013 139.610 182.440 1.00 45.53 757 HIS A C 1
ATOM 5791 O O . HIS A 1 757 ? 155.193 139.508 182.089 1.00 44.68 757 HIS A O 1
ATOM 5798 N N . TYR A 1 758 ? 153.588 140.627 183.181 1.00 45.15 758 TYR A N 1
ATOM 5799 C CA . TYR A 1 758 ? 154.478 141.702 183.610 1.00 46.14 758 TYR A CA 1
ATOM 5800 C C . TYR A 1 758 ? 154.270 142.016 185.085 1.00 54.96 758 TYR A C 1
ATOM 5801 O O . TYR A 1 758 ? 154.038 143.162 185.472 1.00 61.84 758 TYR A O 1
ATOM 5810 N N . LEU A 1 759 ? 154.311 140.978 185.923 1.00 55.47 759 LEU A N 1
ATOM 5811 C CA . LEU A 1 759 ? 154.146 141.155 187.362 1.00 60.54 759 LEU A CA 1
ATOM 5812 C C . LEU A 1 759 ? 155.261 142.015 187.946 1.00 60.73 759 LEU A C 1
ATOM 5813 O O . LEU A 1 759 ? 156.433 141.881 187.580 1.00 55.10 759 LEU A O 1
ATOM 5818 N N . GLY A 1 760 ? 154.886 142.905 188.861 1.00 58.92 760 GLY A N 1
ATOM 5819 C CA . GLY A 1 760 ? 155.829 143.769 189.538 1.00 53.40 760 GLY A CA 1
ATOM 5820 C C . GLY A 1 760 ? 156.133 145.077 188.839 1.00 55.39 760 GLY A C 1
ATOM 5821 O O . GLY A 1 760 ? 156.905 145.880 189.379 1.00 53.78 760 GLY A O 1
ATOM 5822 N N . MET A 1 761 ? 155.553 145.324 187.667 1.00 60.39 761 MET A N 1
ATOM 5823 C CA . MET A 1 761 ? 155.827 146.526 186.893 1.00 58.78 761 MET A CA 1
ATOM 5824 C C . MET A 1 761 ? 154.665 147.505 187.020 1.00 59.02 761 MET A C 1
ATOM 5825 O O . MET A 1 761 ? 153.500 147.114 186.888 1.00 59.10 761 MET A O 1
ATOM 5830 N N . LYS A 1 762 ? 154.986 148.771 187.276 1.00 48.41 762 LYS A N 1
ATOM 5831 C CA . LYS A 1 762 ? 153.973 149.815 187.263 1.00 45.21 762 LYS A CA 1
ATOM 5832 C C . LYS A 1 762 ? 153.543 150.105 185.831 1.00 45.36 762 LYS A C 1
ATOM 5833 O O . LYS A 1 762 ? 154.319 149.951 184.883 1.00 44.21 762 LYS A O 1
ATOM 5839 N N . VAL A 1 763 ? 152.293 150.532 185.674 1.00 37.48 763 VAL A N 1
ATOM 5840 C CA . VAL A 1 763 ? 151.734 150.781 184.350 1.00 29.74 763 VAL A CA 1
ATOM 5841 C C . VAL A 1 763 ? 150.609 151.799 184.479 1.00 32.35 763 VAL A C 1
ATOM 5842 O O . VAL A 1 763 ? 149.900 151.840 185.491 1.00 37.53 763 VAL A O 1
ATOM 5846 N N . LYS A 1 764 ? 150.480 152.656 183.466 1.00 35.42 764 LYS A N 1
ATOM 5847 C CA . LYS A 1 764 ? 149.365 153.586 183.333 1.00 36.69 764 LYS A CA 1
ATOM 5848 C C . LYS A 1 764 ? 148.458 153.072 182.224 1.00 32.11 764 LYS A C 1
ATOM 5849 O O . LYS A 1 764 ? 148.804 153.159 181.042 1.00 36.58 764 LYS A O 1
ATOM 5855 N N . ARG A 1 765 ? 147.298 152.540 182.602 1.00 27.69 765 ARG A N 1
ATOM 5856 C CA . ARG A 1 765 ? 146.375 151.956 181.635 1.00 32.09 765 ARG A CA 1
ATOM 5857 C C . ARG A 1 765 ? 145.571 153.070 180.977 1.00 37.07 765 ARG A C 1
ATOM 5858 O O . ARG A 1 765 ? 144.792 153.763 181.640 1.00 46.49 765 ARG A O 1
ATOM 5866 N N . LEU A 1 766 ? 145.772 153.247 179.674 1.00 31.33 766 LEU A N 1
ATOM 5867 C CA . LEU A 1 766 ? 145.145 154.309 178.902 1.00 29.32 766 LEU A CA 1
ATOM 5868 C C . LEU A 1 766 ? 144.238 153.694 177.849 1.00 36.15 766 LEU A C 1
ATOM 5869 O O . LEU A 1 766 ? 144.638 152.758 177.151 1.00 39.21 766 LEU A O 1
ATOM 5874 N N . ILE A 1 767 ? 143.020 154.216 177.741 1.00 39.24 767 ILE A N 1
ATOM 5875 C CA . ILE A 1 767 ? 142.102 153.855 176.668 1.00 34.42 767 ILE A CA 1
ATOM 5876 C C . ILE A 1 767 ? 141.928 155.070 175.762 1.00 39.30 767 ILE A C 1
ATOM 5877 O O . ILE A 1 767 ? 141.561 156.155 176.222 1.00 46.65 767 ILE A O 1
ATOM 5882 N N . VAL A 1 768 ? 142.227 154.898 174.476 1.00 38.51 768 VAL A N 1
ATOM 5883 C CA . VAL A 1 768 ? 142.218 156.010 173.524 1.00 38.36 768 VAL A CA 1
ATOM 5884 C C . VAL A 1 768 ? 140.812 156.061 172.937 1.00 45.33 768 VAL A C 1
ATOM 5885 O O . VAL A 1 768 ? 140.523 155.454 171.911 1.00 48.52 768 VAL A O 1
ATOM 5889 N N . HIS A 1 769 ? 139.934 156.824 173.586 1.00 48.02 769 HIS A N 1
ATOM 5890 C CA . HIS A 1 769 ? 138.516 156.828 173.261 1.00 51.60 769 HIS A CA 1
ATOM 5891 C C . HIS A 1 769 ? 137.979 158.249 173.368 1.00 53.53 769 HIS A C 1
ATOM 5892 O O . HIS A 1 769 ? 138.307 158.964 174.327 1.00 51.48 769 HIS A O 1
ATOM 5899 N N . PRO A 1 770 ? 137.165 158.690 172.403 1.00 53.73 770 PRO A N 1
ATOM 5900 C CA . PRO A 1 770 ? 136.607 160.049 172.480 1.00 55.21 770 PRO A CA 1
ATOM 5901 C C . PRO A 1 770 ? 135.568 160.223 173.572 1.00 65.90 770 PRO A C 1
ATOM 5902 O O . PRO A 1 770 ? 135.345 161.358 174.012 1.00 66.74 770 PRO A O 1
ATOM 5906 N N . ALA A 1 771 ? 134.927 159.149 174.021 1.00 70.54 771 ALA A N 1
ATOM 5907 C CA . ALA A 1 771 ? 133.870 159.259 175.016 1.00 68.91 771 ALA A CA 1
ATOM 5908 C C . ALA A 1 771 ? 134.454 159.367 176.418 1.00 67.18 771 ALA A C 1
ATOM 5909 O O . ALA A 1 771 ? 135.540 158.857 176.708 1.00 63.45 771 ALA A O 1
ATOM 5911 N N . ASN A 1 772 ? 133.710 160.038 177.295 1.00 72.41 772 ASN A N 1
ATOM 5912 C CA . ASN A 1 772 ? 134.090 160.213 178.691 1.00 76.04 772 ASN A CA 1
ATOM 5913 C C . ASN A 1 772 ? 133.268 159.317 179.610 1.00 81.16 772 ASN A C 1
ATOM 5914 O O . ASN A 1 772 ? 133.809 158.738 180.556 1.00 82.14 772 ASN A O 1
ATOM 5919 N N . LYS A 1 773 ? 131.984 159.140 179.318 1.00 84.02 773 LYS A N 1
ATOM 5920 C CA . LYS A 1 773 ? 131.093 158.380 180.177 1.00 86.85 773 LYS A CA 1
ATOM 5921 C C . LYS A 1 773 ? 131.117 156.899 179.813 1.00 90.40 773 LYS A C 1
ATOM 5922 O O . LYS A 1 773 ? 131.312 156.526 178.654 1.00 93.99 773 LYS A O 1
ATOM 5928 N N . ILE A 1 774 ? 130.905 156.057 180.823 1.00 92.18 774 ILE A N 1
ATOM 5929 C CA . ILE A 1 774 ? 130.877 154.608 180.667 1.00 97.81 774 ILE A CA 1
ATOM 5930 C C . ILE A 1 774 ? 129.439 154.133 180.826 1.00 99.60 774 ILE A C 1
ATOM 5931 O O . ILE A 1 774 ? 128.691 154.657 181.661 1.00 97.69 774 ILE A O 1
ATOM 5936 N N . GLN A 1 775 ? 129.051 153.151 180.015 1.00 101.14 775 GLN A N 1
ATOM 5937 C CA . GLN A 1 775 ? 127.705 152.599 180.055 1.00 100.38 775 GLN A CA 1
ATOM 5938 C C . GLN A 1 775 ? 127.445 151.883 181.380 1.00 100.26 775 GLN A C 1
ATOM 5939 O O . GLN A 1 775 ? 128.367 151.466 182.087 1.00 99.42 775 GLN A O 1
ATOM 5945 N N . SER A 1 776 ? 126.155 151.758 181.714 1.00 98.96 776 SER A N 1
ATOM 5946 C CA . SER A 1 776 ? 125.757 151.150 182.981 1.00 96.97 776 SER A CA 1
ATOM 5947 C C . SER A 1 776 ? 126.096 149.666 183.039 1.00 100.95 776 SER A C 1
ATOM 5948 O O . SER A 1 776 ? 126.424 149.149 184.112 1.00 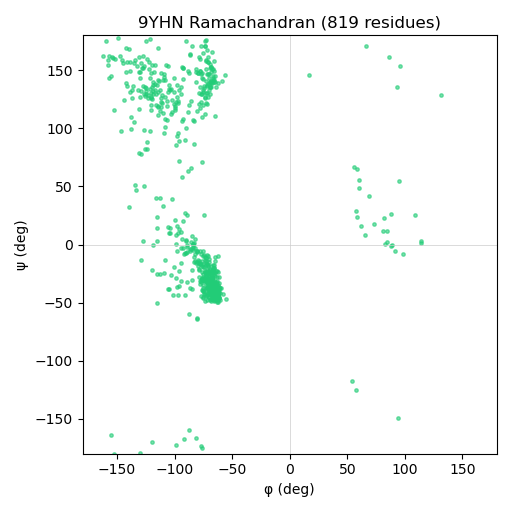103.86 776 SER A O 1
ATOM 5951 N N . ALA A 1 777 ? 126.028 148.969 181.906 1.00 99.36 777 ALA A N 1
ATOM 5952 C CA . ALA A 1 777 ? 126.312 147.540 181.860 1.00 98.74 777 ALA A CA 1
ATOM 5953 C C . ALA A 1 777 ? 127.798 147.233 181.743 1.00 101.65 777 ALA A C 1
ATOM 5954 O O . ALA A 1 777 ? 128.169 146.054 181.712 1.00 98.12 777 ALA A O 1
ATOM 5956 N N . ALA A 1 778 ? 128.649 148.252 181.678 1.00 106.07 778 ALA A N 1
ATOM 5957 C CA . ALA A 1 778 ? 130.077 148.081 181.471 1.00 97.57 778 ALA A CA 1
ATOM 5958 C C . ALA A 1 778 ? 130.856 148.666 182.642 1.00 92.06 778 ALA A C 1
ATOM 5959 O O . ALA A 1 778 ? 130.435 149.648 183.258 1.00 95.17 778 ALA A O 1
ATOM 5961 N N . ALA A 1 779 ? 132.001 148.053 182.940 1.00 84.46 779 ALA A N 1
ATOM 5962 C CA . ALA A 1 779 ? 132.856 148.516 184.023 1.00 78.79 779 ALA A CA 1
ATOM 5963 C C . ALA A 1 779 ? 134.295 148.104 183.747 1.00 74.04 779 ALA A C 1
ATOM 5964 O O . ALA A 1 779 ? 134.567 147.213 182.940 1.00 72.26 779 ALA A O 1
ATOM 5966 N N . PHE A 1 780 ? 135.216 148.772 184.439 1.00 66.47 780 PHE A N 1
ATOM 5967 C CA . PHE A 1 780 ? 136.646 148.509 184.335 1.00 60.92 780 PHE A CA 1
ATOM 5968 C C . PHE A 1 780 ? 137.130 147.752 185.565 1.00 58.53 780 PHE A C 1
ATOM 5969 O O . PHE A 1 780 ? 136.788 148.113 186.696 1.00 60.35 780 PHE A O 1
ATOM 5977 N N . THR A 1 781 ? 137.925 146.704 185.341 1.00 61.41 781 THR A N 1
ATOM 5978 C CA . THR A 1 781 ? 138.450 145.921 186.452 1.00 64.21 781 THR A CA 1
ATOM 5979 C C . THR A 1 781 ? 139.604 146.620 187.159 1.00 65.37 781 THR A C 1
ATOM 5980 O O . THR A 1 781 ? 139.792 146.429 188.365 1.00 62.52 781 THR A O 1
ATOM 5984 N N . HIS A 1 782 ? 140.379 147.425 186.440 1.00 68.25 782 HIS A N 1
ATOM 5985 C CA . HIS A 1 782 ? 141.529 148.131 186.990 1.00 69.57 782 HIS A CA 1
ATOM 5986 C C . HIS A 1 782 ? 141.351 149.635 186.792 1.00 70.66 782 HIS A C 1
ATOM 5987 O O . HIS A 1 782 ? 140.381 150.095 186.186 1.00 72.42 782 HIS A O 1
ATOM 5994 N N . GLU A 1 783 ? 142.304 150.403 187.316 1.00 64.38 783 GLU A N 1
ATOM 5995 C CA . GLU A 1 783 ? 142.284 151.854 187.167 1.00 63.37 783 GLU A CA 1
ATOM 5996 C C . GLU A 1 783 ? 142.719 152.206 185.751 1.00 58.64 783 GLU A C 1
ATOM 5997 O O . GLU A 1 783 ? 143.890 152.045 185.394 1.00 58.12 783 GLU A O 1
ATOM 6003 N N . VAL A 1 784 ? 141.777 152.689 184.944 1.00 56.36 784 VAL A N 1
ATOM 6004 C CA . VAL A 1 784 ? 142.008 152.992 183.536 1.00 54.52 784 VAL A CA 1
ATOM 6005 C C . VAL A 1 784 ? 141.578 154.425 183.266 1.00 51.03 784 VAL A C 1
ATOM 6006 O O . VAL A 1 784 ? 140.462 154.820 183.620 1.00 56.66 784 VAL A O 1
ATOM 6010 N N . ASP A 1 785 ? 142.457 155.201 182.638 1.00 45.14 785 ASP A N 1
ATOM 6011 C CA . ASP A 1 785 ? 142.179 156.587 182.297 1.00 51.50 785 ASP A CA 1
ATOM 6012 C C . ASP A 1 785 ? 142.068 156.751 180.786 1.00 48.30 785 ASP A C 1
ATOM 6013 O O . ASP A 1 785 ? 142.715 156.036 180.013 1.00 52.98 785 ASP A O 1
ATOM 6018 N N . GLY A 1 786 ? 141.216 157.682 180.368 1.00 46.19 786 GLY A N 1
ATOM 6019 C CA . GLY A 1 786 ? 140.969 157.893 178.959 1.00 42.51 786 GLY A CA 1
ATOM 6020 C C . GLY A 1 786 ? 141.838 158.977 178.345 1.00 45.70 786 GLY A C 1
ATOM 6021 O O . GLY A 1 786 ? 142.284 159.904 179.014 1.00 56.28 786 GLY A O 1
ATOM 6022 N N . MET A 1 787 ? 142.070 158.836 177.044 1.00 41.66 787 MET A N 1
ATOM 6023 C CA . MET A 1 787 ? 142.644 159.872 176.192 1.00 45.04 787 MET A CA 1
ATOM 6024 C C . MET A 1 787 ? 141.525 160.375 175.286 1.00 51.41 787 MET A C 1
ATOM 6025 O O . MET A 1 787 ? 141.182 159.725 174.294 1.00 52.27 787 MET A O 1
ATOM 6030 N N . LEU A 1 788 ? 140.958 161.528 175.623 1.00 56.40 788 LEU A N 1
ATOM 6031 C CA . LEU A 1 788 ? 139.915 162.129 174.804 1.00 55.83 788 LEU A CA 1
ATOM 6032 C C . LEU A 1 788 ? 140.533 162.766 173.559 1.00 56.47 788 LEU A C 1
ATOM 6033 O O . LEU A 1 788 ? 141.734 162.650 173.295 1.00 56.26 788 LEU A O 1
ATOM 6038 N N . ASP A 1 789 ? 139.700 163.446 172.767 1.00 50.27 789 ASP A N 1
ATOM 6039 C CA . ASP A 1 789 ? 140.185 164.080 171.545 1.00 48.03 789 ASP A CA 1
ATOM 6040 C C . ASP A 1 789 ? 141.123 165.238 171.855 1.00 51.70 789 ASP A C 1
ATOM 6041 O O . ASP A 1 789 ? 142.157 165.400 171.195 1.00 56.10 789 ASP A O 1
ATOM 6046 N N . SER A 1 790 ? 140.783 166.050 172.862 1.00 54.74 790 SER A N 1
ATOM 6047 C CA . SER A 1 790 ? 141.613 167.201 173.209 1.00 58.75 790 SER A CA 1
ATOM 6048 C C . SER A 1 790 ? 142.953 166.769 173.791 1.00 57.29 790 SER A C 1
ATOM 6049 O O . SER A 1 790 ? 143.984 167.386 173.502 1.00 58.31 790 SER A O 1
ATOM 6052 N N . ASN A 1 791 ? 142.959 165.712 174.610 1.00 50.47 791 ASN A N 1
ATOM 6053 C CA . ASN A 1 791 ? 144.209 165.220 175.185 1.00 46.02 791 ASN A CA 1
ATOM 6054 C C . ASN A 1 791 ? 145.137 164.667 174.111 1.00 52.87 791 ASN A C 1
ATOM 6055 O O . ASN A 1 791 ? 146.345 164.931 174.131 1.00 57.06 791 ASN A O 1
ATOM 6060 N N . LEU A 1 792 ? 144.589 163.908 173.159 1.00 54.00 792 LEU A N 1
ATOM 6061 C CA . LEU A 1 792 ? 145.412 163.378 172.076 1.00 55.00 792 LEU A CA 1
ATOM 6062 C C . LEU A 1 792 ? 145.898 164.490 171.153 1.00 53.14 792 LEU A C 1
ATOM 6063 O O . LEU A 1 792 ? 147.032 164.443 170.663 1.00 50.87 792 LEU A O 1
ATOM 6068 N N . LYS A 1 793 ? 145.062 165.507 170.920 1.00 53.90 793 LYS A N 1
ATOM 6069 C CA . LYS A 1 793 ? 145.499 166.654 170.128 1.00 50.59 793 LYS A CA 1
ATOM 6070 C C . LYS A 1 793 ? 146.618 167.416 170.826 1.00 52.40 793 LYS A C 1
ATOM 6071 O O . LYS A 1 793 ? 147.563 167.874 170.175 1.00 53.64 793 LYS A O 1
ATOM 6077 N N . ALA A 1 794 ? 146.537 167.548 172.153 1.00 55.09 794 ALA A N 1
ATOM 6078 C CA . ALA A 1 794 ? 147.612 168.186 172.907 1.00 54.89 794 ALA A CA 1
ATOM 6079 C C . ALA A 1 794 ? 148.892 167.362 172.853 1.00 49.73 794 ALA A C 1
ATOM 6080 O O . ALA A 1 794 ? 149.991 167.918 172.755 1.00 51.52 794 ALA A O 1
ATOM 6082 N N . PHE A 1 795 ? 148.765 166.033 172.915 1.00 45.66 795 PHE A N 1
ATOM 6083 C CA . PHE A 1 795 ? 149.930 165.157 172.809 1.00 50.68 795 PHE A CA 1
ATOM 6084 C C . PHE A 1 795 ? 150.596 165.282 171.441 1.00 55.57 795 PHE A C 1
ATOM 6085 O O . PHE A 1 795 ? 151.830 165.351 171.342 1.00 57.45 795 PHE A O 1
ATOM 6093 N N . VAL A 1 796 ? 149.793 165.332 170.376 1.00 51.14 796 VAL A N 1
ATOM 6094 C CA . VAL A 1 796 ? 150.332 165.465 169.025 1.00 44.17 796 VAL A CA 1
ATOM 6095 C C . VAL A 1 796 ? 150.962 166.840 168.833 1.00 49.54 796 VAL A C 1
ATOM 6096 O O . VAL A 1 796 ? 152.014 166.971 168.194 1.00 49.31 796 VAL A O 1
ATOM 6100 N N . ARG A 1 797 ? 150.349 167.879 169.411 1.00 55.51 797 ARG A N 1
ATOM 6101 C CA . ARG A 1 797 ? 150.932 169.219 169.370 1.00 54.24 797 ARG A CA 1
ATOM 6102 C C . ARG A 1 797 ? 152.273 169.264 170.089 1.00 55.57 797 ARG A C 1
ATOM 6103 O O . ARG A 1 797 ? 153.220 169.898 169.610 1.00 56.08 797 ARG A O 1
ATOM 6111 N N . SER A 1 798 ? 152.372 168.599 171.245 1.00 53.11 798 SER A N 1
ATOM 6112 C CA . SER A 1 798 ? 153.631 168.557 171.980 1.00 51.99 798 SER A CA 1
ATOM 6113 C C . SER A 1 798 ? 154.712 167.819 171.200 1.00 57.83 798 SER A C 1
ATOM 6114 O O . SER A 1 798 ? 155.861 168.270 171.146 1.00 63.86 798 SER A O 1
ATOM 6117 N N . ALA A 1 799 ? 154.360 166.688 170.579 1.00 52.70 799 ALA A N 1
ATOM 6118 C CA . ALA A 1 799 ? 155.338 165.946 169.785 1.00 53.47 799 ALA A CA 1
ATOM 6119 C C . ALA A 1 799 ? 155.792 166.741 168.562 1.00 60.08 799 ALA A C 1
ATOM 6120 O O . ALA A 1 799 ? 156.983 166.740 168.217 1.00 59.91 799 ALA A O 1
ATOM 6122 N N . ARG A 1 800 ? 154.858 167.442 167.906 1.00 58.64 800 ARG A N 1
ATOM 6123 C CA . ARG A 1 800 ? 155.212 168.248 166.742 1.00 53.29 800 ARG A CA 1
ATOM 6124 C C . ARG A 1 800 ? 156.082 169.434 167.129 1.00 55.72 800 ARG A C 1
ATOM 6125 O O . ARG A 1 800 ? 157.044 169.755 166.425 1.00 58.25 800 ARG A O 1
ATOM 6133 N N . ALA A 1 801 ? 155.767 170.091 168.248 1.00 59.68 801 ALA A N 1
ATOM 6134 C CA . ALA A 1 801 ? 156.599 171.193 168.716 1.00 65.18 801 ALA A CA 1
ATOM 6135 C C . ALA A 1 801 ? 157.966 170.709 169.179 1.00 64.27 801 ALA A C 1
ATOM 6136 O O . ALA A 1 801 ? 158.945 171.460 169.101 1.00 65.58 801 ALA A O 1
ATOM 6138 N N . PHE A 1 802 ? 158.053 169.470 169.670 1.00 62.04 802 PHE A N 1
ATOM 6139 C CA . PHE A 1 802 ? 159.351 168.921 170.047 1.00 64.90 802 PHE A CA 1
ATOM 6140 C C . PHE A 1 802 ? 160.213 168.661 168.820 1.00 63.29 802 PHE A C 1
ATOM 6141 O O . PHE A 1 802 ? 161.387 169.044 168.785 1.00 70.26 802 PHE A O 1
ATOM 6149 N N . PHE A 1 803 ? 159.650 168.012 167.801 1.00 57.61 803 PHE A N 1
ATOM 6150 C CA . PHE A 1 803 ? 160.469 167.703 166.633 1.00 62.15 803 PHE A CA 1
ATOM 6151 C C . PHE A 1 803 ? 160.647 168.892 165.695 1.00 72.10 803 PHE A C 1
ATOM 6152 O O . PHE A 1 803 ? 161.508 168.833 164.811 1.00 73.01 803 PHE A O 1
ATOM 6160 N N . LYS A 1 804 ? 159.859 169.958 165.856 1.00 77.31 804 LYS A N 1
ATOM 6161 C CA . LYS A 1 804 ? 160.100 171.193 165.118 1.00 76.84 804 LYS A CA 1
ATOM 6162 C C . LYS A 1 804 ? 161.319 171.944 165.641 1.00 82.52 804 LYS A C 1
ATOM 6163 O O . LYS A 1 804 ? 161.944 172.694 164.882 1.00 84.26 804 LYS A O 1
ATOM 6169 N N . SER A 1 805 ? 161.690 171.732 166.906 1.00 81.66 805 SER A N 1
ATOM 6170 C CA . SER A 1 805 ? 162.795 172.453 167.527 1.00 75.35 805 SER A CA 1
ATOM 6171 C C . SER A 1 805 ? 164.160 172.043 166.990 1.00 76.75 805 SER A C 1
ATOM 6172 O O . SER A 1 805 ? 165.153 172.703 167.310 1.00 82.58 805 SER A O 1
ATOM 6175 N N . PHE A 1 806 ? 164.236 170.981 166.192 1.00 77.59 806 PHE A N 1
ATOM 6176 C CA . PHE A 1 806 ? 165.484 170.575 165.561 1.00 87.09 806 PHE A CA 1
ATOM 6177 C C . PHE A 1 806 ? 165.763 171.334 164.271 1.00 94.67 806 PHE A C 1
ATOM 6178 O O . PHE A 1 806 ? 166.778 171.062 163.618 1.00 94.95 806 PHE A O 1
ATOM 6186 N N . GLU A 1 807 ? 164.884 172.256 163.884 1.00 94.33 807 GLU A N 1
ATOM 6187 C CA . GLU A 1 807 ? 165.131 173.115 162.735 1.00 94.83 807 GLU A CA 1
ATOM 6188 C C . GLU A 1 807 ? 166.322 174.028 163.000 1.00 100.54 807 GLU A C 1
ATOM 6189 O O . GLU A 1 807 ? 166.506 174.521 164.117 1.00 100.54 807 GLU A O 1
ATOM 6195 N N . ASN A 1 808 ? 167.151 174.215 161.966 1.00 100.57 808 ASN A N 1
ATOM 6196 C CA . ASN A 1 808 ? 168.359 175.046 161.978 1.00 102.01 808 ASN A CA 1
ATOM 6197 C C . ASN A 1 808 ? 169.411 174.554 162.971 1.00 105.77 808 ASN A C 1
ATOM 6198 O O . ASN A 1 808 ? 170.337 175.296 163.312 1.00 107.98 808 ASN A O 1
ATOM 6203 N N . GLN A 1 809 ? 169.292 173.318 163.449 1.00 104.16 809 GLN A N 1
ATOM 6204 C CA . GLN A 1 809 ? 170.283 172.707 164.320 1.00 101.70 809 GLN A CA 1
ATOM 6205 C C . GLN A 1 809 ? 171.061 171.650 163.549 1.00 100.17 809 GLN A C 1
ATOM 6206 O O . GLN A 1 809 ? 170.567 171.082 162.571 1.00 97.06 809 GLN A O 1
ATOM 6212 N N . ASN A 1 810 ? 172.285 171.386 163.998 1.00 100.00 810 ASN A N 1
ATOM 6213 C CA . ASN A 1 810 ? 173.103 170.341 163.397 1.00 100.07 810 ASN A CA 1
ATOM 6214 C C . ASN A 1 810 ? 172.620 168.990 163.913 1.00 101.25 810 ASN A C 1
ATOM 6215 O O . ASN A 1 810 ? 172.678 168.723 165.119 1.00 101.13 810 ASN A O 1
ATOM 6220 N N . LEU A 1 811 ? 172.141 168.140 163.001 1.00 97.49 811 LEU A N 1
ATOM 6221 C CA . LEU A 1 811 ? 171.540 166.873 163.405 1.00 97.16 811 LEU A CA 1
ATOM 6222 C C . LEU A 1 811 ? 172.573 165.880 163.921 1.00 98.89 811 LEU A C 1
ATOM 6223 O O . LEU A 1 811 ? 172.271 165.083 164.815 1.00 88.96 811 LEU A O 1
ATOM 6228 N N . LYS A 1 812 ? 173.784 165.904 163.372 1.00 97.77 812 LYS A N 1
ATOM 6229 C CA . LYS A 1 812 ? 174.793 164.906 163.694 1.00 91.09 812 LYS A CA 1
ATOM 6230 C C . LYS A 1 812 ? 175.656 165.291 164.889 1.00 88.86 812 LYS A C 1
ATOM 6231 O O . LYS A 1 812 ? 176.545 164.522 165.265 1.00 85.93 812 LYS A O 1
ATOM 6237 N N . ASP A 1 813 ? 175.418 166.453 165.491 1.00 90.59 813 ASP A N 1
ATOM 6238 C CA . ASP A 1 813 ? 176.137 166.899 166.682 1.00 93.08 813 ASP A CA 1
ATOM 6239 C C . ASP A 1 813 ? 175.152 167.445 167.713 1.00 87.94 813 ASP A C 1
ATOM 6240 O O . ASP A 1 813 ? 175.329 168.525 168.279 1.00 88.17 813 ASP A O 1
ATOM 6245 N N . LEU A 1 814 ? 174.075 166.698 167.950 1.00 83.96 814 LEU A N 1
ATOM 6246 C CA . LEU A 1 814 ? 173.048 167.133 168.886 1.00 81.82 814 LEU A CA 1
ATOM 6247 C C . LEU A 1 814 ? 173.547 167.032 170.323 1.00 76.62 814 LEU A C 1
ATOM 6248 O O . LEU A 1 814 ? 174.081 166.000 170.738 1.00 70.11 814 LEU A O 1
ATOM 6253 N N . SER A 1 815 ? 173.370 168.110 171.081 1.00 81.57 815 SER A N 1
ATOM 6254 C CA . SER A 1 815 ? 173.795 168.141 172.472 1.00 85.96 815 SER A CA 1
ATOM 6255 C C . SER A 1 815 ? 172.792 167.399 173.343 1.00 82.59 815 SER A C 1
ATOM 6256 O O . SER A 1 815 ? 171.578 167.555 173.187 1.00 80.24 815 SER A O 1
ATOM 6259 N N . VAL A 1 816 ? 173.313 166.576 174.258 1.00 83.15 816 VAL A N 1
ATOM 6260 C CA . VAL A 1 816 ? 172.461 165.803 175.157 1.00 81.67 816 VAL A CA 1
ATOM 6261 C C . VAL A 1 816 ? 171.689 166.725 176.095 1.00 84.32 816 VAL A C 1
ATOM 6262 O O . VAL A 1 816 ? 170.491 166.523 176.341 1.00 87.78 816 VAL A O 1
ATOM 6266 N N . LEU A 1 817 ? 172.360 167.753 176.625 1.00 81.66 817 LEU A N 1
ATOM 6267 C CA . LEU A 1 817 ? 171.685 168.723 177.481 1.00 87.91 817 LEU A CA 1
ATOM 6268 C C . LEU A 1 817 ? 170.627 169.508 176.719 1.00 86.71 817 LEU A C 1
ATOM 6269 O O . LEU A 1 817 ? 169.578 169.838 177.284 1.00 84.86 817 LEU A O 1
ATOM 6274 N N . HIS A 1 818 ? 170.874 169.798 175.438 1.00 84.15 818 HIS A N 1
ATOM 6275 C CA . HIS A 1 818 ? 169.866 170.457 174.610 1.00 83.88 818 HIS A CA 1
ATOM 6276 C C . HIS A 1 818 ? 168.627 169.587 174.438 1.00 85.22 818 HIS A C 1
ATOM 6277 O O . HIS A 1 818 ? 167.496 170.083 174.518 1.00 80.44 818 HIS A O 1
ATOM 6284 N N . ILE A 1 819 ? 168.818 168.286 174.205 1.00 89.74 819 ILE A N 1
ATOM 6285 C CA . ILE A 1 819 ? 167.684 167.385 174.017 1.00 86.94 819 ILE A CA 1
ATOM 6286 C C . ILE A 1 819 ? 166.908 167.221 175.321 1.00 83.09 819 ILE A C 1
ATOM 6287 O O . ILE A 1 819 ? 165.669 167.196 175.322 1.00 82.69 819 ILE A O 1
ATOM 6292 N N . GLN A 1 820 ? 167.618 167.125 176.450 1.00 77.91 820 GLN A N 1
ATOM 6293 C CA . GLN A 1 820 ? 166.943 167.062 177.744 1.00 79.31 820 GLN A CA 1
ATOM 6294 C C . GLN A 1 820 ? 166.180 168.351 178.039 1.00 83.42 820 GLN A C 1
ATOM 6295 O O . GLN A 1 820 ? 165.074 168.312 178.597 1.00 85.47 820 GLN A O 1
ATOM 6301 N N . GLY A 1 821 ? 166.741 169.498 177.651 1.00 81.51 821 GLY A N 1
ATOM 6302 C CA . GLY A 1 821 ? 166.025 170.753 177.807 1.00 84.24 821 GLY A CA 1
ATOM 6303 C C . GLY A 1 821 ? 164.783 170.831 176.941 1.00 83.76 821 GLY A C 1
ATOM 6304 O O . GLY A 1 821 ? 163.753 171.357 177.367 1.00 84.32 821 GLY A O 1
ATOM 6305 N N . LEU A 1 822 ? 164.859 170.298 175.718 1.00 77.23 822 LEU A N 1
ATOM 6306 C CA . LEU A 1 822 ? 163.683 170.263 174.850 1.00 78.04 822 LEU A CA 1
ATOM 6307 C C . LEU A 1 822 ? 162.606 169.343 175.413 1.00 80.98 822 LEU A C 1
ATOM 6308 O O . LEU A 1 822 ? 161.410 169.649 175.321 1.00 81.76 822 LEU A O 1
ATOM 6313 N N . ILE A 1 823 ? 163.014 168.209 175.991 1.00 79.16 823 ILE A N 1
ATOM 6314 C CA . ILE A 1 823 ? 162.061 167.291 176.609 1.00 73.21 823 ILE A CA 1
ATOM 6315 C C . ILE A 1 823 ? 161.383 167.948 177.804 1.00 73.26 823 ILE A C 1
ATOM 6316 O O . ILE A 1 823 ? 160.162 167.847 177.978 1.00 68.44 823 ILE A O 1
ATOM 6321 N N . ASP A 1 824 ? 162.159 168.651 178.636 1.00 76.49 824 ASP A N 1
ATOM 6322 C CA . ASP A 1 824 ? 161.570 169.363 179.767 1.00 81.62 824 ASP A CA 1
ATOM 6323 C C . ASP A 1 824 ? 160.690 170.525 179.316 1.00 82.93 824 ASP A C 1
ATOM 6324 O O . ASP A 1 824 ? 159.722 170.869 180.005 1.00 85.64 824 ASP A O 1
ATOM 6329 N N . ALA A 1 825 ? 161.008 171.140 178.176 1.00 79.24 825 ALA A N 1
ATOM 6330 C CA . ALA A 1 825 ? 160.229 172.271 177.689 1.00 76.39 825 ALA A CA 1
ATOM 6331 C C . ALA A 1 825 ? 158.904 171.836 177.074 1.00 77.09 825 ALA A C 1
ATOM 6332 O O . ALA A 1 825 ? 157.883 172.506 177.259 1.00 80.93 825 ALA A O 1
ATOM 6334 N N . HIS A 1 826 ? 158.898 170.724 176.340 1.00 73.89 826 HIS A N 1
ATOM 6335 C CA . HIS A 1 826 ? 157.730 170.307 175.577 1.00 73.25 826 HIS A CA 1
ATOM 6336 C C . HIS A 1 826 ? 156.874 169.274 176.303 1.00 68.95 826 HIS A C 1
ATOM 6337 O O . HIS A 1 826 ? 155.972 168.697 175.684 1.00 64.25 826 HIS A O 1
ATOM 6344 N N . HIS A 1 827 ? 157.151 169.027 177.589 1.00 65.39 827 HIS A N 1
ATOM 6345 C CA . HIS A 1 827 ? 156.343 168.160 178.454 1.00 66.15 827 HIS A CA 1
ATOM 6346 C C . HIS A 1 827 ? 156.265 166.729 177.919 1.00 66.11 827 HIS A C 1
ATOM 6347 O O . HIS A 1 827 ? 155.187 166.139 177.813 1.00 65.62 827 HIS A O 1
ATOM 6354 N N . LEU A 1 828 ? 157.425 166.168 177.573 1.00 63.51 828 LEU A N 1
ATOM 6355 C CA . LEU A 1 828 ? 157.511 164.786 177.116 1.00 55.53 828 LEU A CA 1
ATOM 6356 C C . LEU A 1 828 ? 158.317 163.905 178.065 1.00 60.15 828 LEU A C 1
ATOM 6357 O O . LEU A 1 828 ? 158.845 162.872 177.645 1.00 62.56 828 LEU A O 1
ATOM 6362 N N . SER A 1 829 ? 158.426 164.291 179.333 1.00 62.27 829 SER A N 1
ATOM 6363 C CA . SER A 1 829 ? 159.056 163.433 180.324 1.00 61.45 829 SER A CA 1
ATOM 6364 C C . SER A 1 829 ? 158.135 162.255 180.656 1.00 69.97 829 SER A C 1
ATOM 6365 O O . SER A 1 829 ? 157.005 162.154 180.171 1.00 71.05 829 SER A O 1
ATOM 6368 N N . VAL A 1 830 ? 158.645 161.345 181.490 1.00 74.42 830 VAL A N 1
ATOM 6369 C CA . VAL A 1 830 ? 157.896 160.142 181.842 1.00 70.65 830 VAL A CA 1
ATOM 6370 C C . VAL A 1 830 ? 156.644 160.495 182.643 1.00 67.39 830 VAL A C 1
ATOM 6371 O O . VAL A 1 830 ? 155.536 160.048 182.321 1.00 63.77 830 VAL A O 1
ATOM 6375 N N . ASP A 1 831 ? 156.802 161.327 183.677 1.00 63.94 831 ASP A N 1
ATOM 6376 C CA . ASP A 1 831 ? 155.658 161.747 184.483 1.00 68.72 831 ASP A CA 1
ATOM 6377 C C . ASP A 1 831 ? 154.682 162.595 183.680 1.00 65.24 831 ASP A C 1
ATOM 6378 O O . ASP A 1 831 ? 153.469 162.539 183.924 1.00 65.75 831 ASP A O 1
ATOM 6383 N N . ASN A 1 832 ? 155.189 163.378 182.724 1.00 62.16 832 ASN A N 1
ATOM 6384 C CA . ASN A 1 832 ? 154.316 164.151 181.847 1.00 65.62 832 ASN A CA 1
ATOM 6385 C C . ASN A 1 832 ? 153.470 163.237 180.968 1.00 68.09 832 ASN A C 1
ATOM 6386 O O . ASN A 1 832 ? 152.289 163.512 180.734 1.00 67.01 832 ASN A O 1
ATOM 6391 N N . LEU A 1 833 ? 154.060 162.151 180.462 1.00 64.82 833 LEU A N 1
ATOM 6392 C CA . LEU A 1 833 ? 153.289 161.196 179.676 1.00 56.03 833 LEU A CA 1
ATOM 6393 C C . LEU A 1 833 ? 152.266 160.467 180.534 1.00 56.64 833 LEU A C 1
ATOM 6394 O O . LEU A 1 833 ? 151.155 160.179 180.073 1.00 56.07 833 LEU A O 1
ATOM 6399 N N . ILE A 1 834 ? 152.629 160.141 181.777 1.00 57.13 834 ILE A N 1
ATOM 6400 C CA . ILE A 1 834 ? 151.715 159.402 182.645 1.00 61.15 834 ILE A CA 1
ATOM 6401 C C . ILE A 1 834 ? 150.520 160.268 183.037 1.00 67.49 834 ILE A C 1
ATOM 6402 O O . ILE A 1 834 ? 149.365 159.836 182.942 1.00 65.18 834 ILE A O 1
ATOM 6407 N N . ASN A 1 835 ? 150.772 161.507 183.455 1.00 69.36 835 ASN A N 1
ATOM 6408 C CA . ASN A 1 835 ? 149.746 162.300 184.127 1.00 61.46 835 ASN A CA 1
ATOM 6409 C C . ASN A 1 835 ? 149.133 163.404 183.280 1.00 59.53 835 ASN A C 1
ATOM 6410 O O . ASN A 1 835 ? 147.926 163.639 183.377 1.00 63.49 835 ASN A O 1
ATOM 6415 N N . ARG A 1 836 ? 149.920 164.100 182.455 1.00 58.36 836 ARG A N 1
ATOM 6416 C CA . ARG A 1 836 ? 149.404 165.288 181.778 1.00 67.82 836 ARG A CA 1
ATOM 6417 C C . ARG A 1 836 ? 148.465 164.939 180.625 1.00 66.08 836 ARG A C 1
ATOM 6418 O O . ARG A 1 836 ? 147.522 165.690 180.351 1.00 67.05 836 ARG A O 1
ATOM 6426 N N . TYR A 1 837 ? 148.678 163.804 179.964 1.00 58.48 837 TYR A N 1
ATOM 6427 C CA . TYR A 1 837 ? 147.925 163.449 178.760 1.00 55.70 837 TYR A CA 1
ATOM 6428 C C . TYR A 1 837 ? 146.838 162.414 179.029 1.00 62.84 837 TYR A C 1
ATOM 6429 O O . TYR A 1 837 ? 146.620 161.518 178.211 1.00 69.12 837 TYR A O 1
ATOM 6438 N N . CYS A 1 838 ? 146.143 162.499 180.161 1.00 60.96 838 CYS A N 1
ATOM 6439 C CA . CYS A 1 838 ? 145.057 161.578 180.454 1.00 52.27 838 CYS A CA 1
ATOM 6440 C C . CYS A 1 838 ? 143.922 162.331 181.132 1.00 51.28 838 CYS A C 1
ATOM 6441 O O . CYS A 1 838 ? 144.120 163.391 181.728 1.00 53.17 838 CYS A O 1
ATOM 6444 N N . SER A 1 839 ? 142.722 161.762 181.034 1.00 54.80 839 SER A N 1
ATOM 6445 C CA . SER A 1 839 ? 141.526 162.332 181.639 1.00 58.16 839 SER A CA 1
ATOM 6446 C C . SER A 1 839 ? 140.802 161.259 182.436 1.00 60.44 839 SER A C 1
ATOM 6447 O O . SER A 1 839 ? 140.770 160.093 182.037 1.00 66.16 839 SER A O 1
ATOM 6450 N N . LYS A 1 840 ? 140.224 161.656 183.566 1.00 60.02 840 LYS A N 1
ATOM 6451 C CA . LYS A 1 840 ? 139.474 160.717 184.387 1.00 64.15 840 LYS A CA 1
ATOM 6452 C C . LYS A 1 840 ? 138.129 160.401 183.741 1.00 73.16 840 LYS A C 1
ATOM 6453 O O . LYS A 1 840 ? 137.437 161.292 183.242 1.00 76.10 840 LYS A O 1
ATOM 6459 N N . LEU A 1 841 ? 137.763 159.124 183.753 1.00 73.10 841 LEU A N 1
ATOM 6460 C CA . LEU A 1 841 ? 136.509 158.676 183.167 1.00 77.39 841 LEU A CA 1
ATOM 6461 C C . LEU A 1 841 ? 135.403 158.651 184.216 1.00 85.12 841 LEU A C 1
ATOM 6462 O O . LEU A 1 841 ? 135.655 158.471 185.409 1.00 87.40 841 LEU A O 1
ATOM 6467 N N . LYS A 1 842 ? 134.168 158.832 183.754 1.00 90.88 842 LYS A N 1
ATOM 6468 C CA . LYS A 1 842 ? 133.001 158.902 184.623 1.00 97.52 842 LYS A CA 1
ATOM 6469 C C . LYS A 1 842 ? 132.089 157.711 184.366 1.00 99.18 842 LYS A C 1
ATOM 6470 O O . LYS A 1 842 ? 131.917 157.286 183.220 1.00 95.22 842 LYS A O 1
ATOM 6476 N N . ASN A 1 843 ? 131.500 157.182 185.435 1.00 100.67 843 ASN A N 1
ATOM 6477 C CA . ASN A 1 843 ? 130.620 156.025 185.356 1.00 106.76 843 ASN A CA 1
ATOM 6478 C C . ASN A 1 843 ? 129.180 156.515 185.469 1.00 110.92 843 ASN A C 1
ATOM 6479 O O . ASN A 1 843 ? 128.865 157.331 186.340 1.00 109.13 843 ASN A O 1
ATOM 6484 N N . VAL A 1 844 ? 128.318 156.018 184.588 1.00 111.58 844 VAL A N 1
ATOM 6485 C CA . VAL A 1 844 ? 126.901 156.354 184.632 1.00 112.26 844 VAL A CA 1
ATOM 6486 C C . VAL A 1 844 ? 126.128 155.286 185.397 1.00 112.03 844 VAL A C 1
ATOM 6487 O O . VAL A 1 844 ? 126.016 154.146 184.945 1.00 109.75 844 VAL A O 1
#

Radius of gyration: 28.33 Å; Cα contacts (8 Å, |Δi|>4): 1485; chains: 1; bounding box: 50×72×88 Å

B-factor: mean 59.91, std 19.81, range [14.75, 138.06]

Solvent-accessible surface area: 34749 Å² total; per-residue (Å²): 92,53,0,37,56,19,4,112,97,25,133,78,34,150,106,59,38,118,23,125,96,11,6,82,38,4,0,31,55,3,68,176,89,32,63,120,114,13,0,0,0,28,5,17,38,41,32,23,36,16,13,0,0,0,0,0,0,29,2,20,13,66,46,117,104,129,13,1,1,1,0,1,2,26,94,84,32,21,129,56,1,33,113,54,0,85,75,14,34,5,148,32,23,50,10,155,124,108,22,20,117,63,0,82,44,13,142,6,0,0,0,0,1,1,70,55,2,3,26,3,92,17,88,3,17,35,113,230,154,13,62,79,0,12,0,0,0,0,10,22,0,1,2,0,15,47,74,4,57,77,26,6,22,0,83,0,50,65,127,19,101,6,4,99,39,0,28,175,41,0,32,95,36,0,77,95,9,0,33,19,37,15,8,38,2,81,78,24,75,173,54,8,33,8,11,9,1,20,49,4,6,19,81,35,63,48,82,0,26,65,38,0,61,89,18,36,114,82,154,35,0,70,92,10,24,39,4,0,98,134,43,7,104,30,7,34,0,2,0,3,1,41,6,0,0,0,10,8,61,24,13,2,4,94,5,8,1,1,2,26,115,2,135,7,11,0,0,0,1,23,40,33,4,32,2,1,32,0,0,75,23,1,39,6,58,37,98,4,5,43,85,48,17,52,41,103,166,37,89,75,21,2,15,16,6,2,0,2,0,43,32,0,53,117,86,3,70,40,62,100,0,4,42,82,11,0,49,85,56,122,151,39,155,40,0,8,0,0,4,0,1,29,108,71,74,16,160,68,0,26,87,106,40,8,90,61,12,82,127,131,33,20,69,119,3,13,43,30,6,90,154,39,101,45,29,54,2,4,0,1,9,30,82,19,41,23,16,44,1,51,68,77,9,0,11,5,0,0,0,1,1,58,7,41,36,93,20,11,13,5,48,13,33,48,45,2,20,76,130,7,24,17,4,12,5,57,6,6,31,38,0,7,17,0,0,23,24,0,8,31,27,144,132,2,26,0,0,0,0,0,0,5,39,19,0,8,50,2,3,32,55,84,42,2,93,146,20,7,16,28,22,7,28,13,4,8,104,7,2,44,85,21,2,122,104,0,109,127,62,21,92,92,68,90,98,24,38,48,1,0,56,26,16,14,54,82,0,29,160,60,57,104,42,14,82,100,64,9,47,102,30,0,170,142,37,69,120,113,56,24,74,158,122,14,3,74,9,13,32,49,24,17,49,0,11,83,12,10,48,87,48,70,73,96,164,0,29,118,20,5,72,111,0,16,92,75,59,48,16,76,115,104,8,112,0,23,4,15,13,22,32,0,19,3,15,19,53,55,77,157,113,62,1,78,143,15,1,31,27,0,0,166,69,25,65,30,0,12,36,4,86,85,63,31,110,32,74,106,32,98,22,95,55,160,24,33,14,106,58,0,18,93,36,0,61,158,34,122,49,41,40,8,0,58,9,12,9,40,8,3,1,35,39,2,72,28,68,27,66,20,58,55,1,25,31,0,2,25,46,2,0,93,1,0,1,6,18,7,6,15,0,14,16,23,9,12,69,16,0,17,0,0,0,0,5,36,83,93,25,1,2,0,3,4,10,24,0,59,18,93,74,124,64,72,76,0,80,110,87,17,2,72,18,0,27,111,4,0,55,16,1,50,145,47,2,142,73,43,139,24,35,31,0,0,1,0,17,2,50,108,11,51,101,76,4,62,40,94,65,135,12,7,0,4,33,34,71,26,4,114,36,2,14,164,19,0,124,40,0,6,99,36,0,64,150,74,98,12,140,113,22,58,77,153,59,0,73,37,22,1,87,64,36,66,0,31,39,96,38,4,17,89,135,3,24,26,142,32,133,107,102

Secondary structure (DSSP, 8-state):
--HHHHHHHS---TT--PPPHHHHHHHHHHHHHH---EEEEE--TTS-HHHHHHHHHHHHHHTT---EEEEESSHHHHHHHHHHHHHHT--EE--SSS--HHHHHTSSEEEEEHHHHSSTT-SS-SGGGPPP-SEEEESSHHHHHHHHHHHT-EEEETTSHHHHHHHHHHHHHHHTT-SHHHHHHHHT-SS-EEEEPHHHHHHTHHHHHHHHHHTTTSHHHHTTHHHHTT-GGGEEEEEESSEEEEEESS--TTS-HHHHT-SEEEEEE-SSS-GGGHHHHS---HHHHHS-B--TT----SEEEEE-GGGT-TT-SHHHHHHHHSS--TT-SS-EEEEESSSTTHHHHHTTT-EE--STTHHHHHHHHHTT--SS-EEEES--TT----GGG-SEEEEES----S-HHHHHHHHH-SSSHHHHHHHHHHHHHHHTTS--SSS-EEEEEEE-HHHHHHHH-HHHHTTS-HHHHHHHHHHHHHHHHHHHHHHTT--HHHHHHHHHHHHHTT-HHHHHHHHHHGGG---PPPPHHHHHHHHHHHHHHHHHHTT-HHHHHHHHHHHHHTT-S-GGGHHHHHHHHHHHTTTT-HHHHHHHHHHHHHH-TTSPPPSSS--PPP----SS-HHHHHHHHHHT-SSHHHHHHHHHHHHHS-STTS-HHHHHHHHHHHHHHTT-EEE-TTTSSSSS-SEEEE-SSSEEEEEEE-TTS-TT--EE-HHHHHHHHHHHHHHHHHSTT-EEEEEEE-S--EE-TT---SS-EEEE-HHHHHHHHHHHHHHHHTTTTS-GGG--HHHHHHHHHHTT-SHHIIIIIT-B--EE-

Nearest PDB structures (foldseek):
  5dca-assembly1_A  TM=3.212E-01  e=1.398E-07  Saccharomyces cerevisiae S288C
  8skz-assembly1_A  TM=4.130E-01  e=2.655E-04  Arabidopsis thaliana
  2wjv-assembly1_A  TM=3.523E-01  e=3.637E-04  Homo sapiens
  1z6a-assembly1_A  TM=2.717E-01  e=3.275E-04  Saccharolobus solfataricus P2
  2wjy-assembly1_A  TM=3.490E-01  e=2.162E-03  Homo sapiens

InterPro domains:
  IPR006555 ATP-dependent helicase, C-terminal [PF13307] (401-473)
  IPR006555 ATP-dependent helicase, C-terminal [SM00491] (364-480)
  IPR006935 Helicase/UvrB, N-terminal [PF04851] (34-170)
  IPR014001 Helicase superfamily 1/2, ATP-binding domain [PS51192] (53-313)
  IPR014001 Helicase superfamily 1/2, ATP-binding domain [SM00487] (31-322)
  IPR027417 P-loop containing nucleoside triphosphate hydrolase [G3DSA:3.40.50.300] (25-195)
  IPR027417 P-loop containing nucleoside triphosphate hydrolase [G3DSA:3.40.50.300] (327-503)
  IPR027417 P-loop containing nucleoside triphosphate hydrolase [SSF52540] (33-171)
  IPR027417 P-loop containing nucleoside triphosphate hydrolase [SSF52540] (88-465)

Organism: Rhizobium meliloti (strain 1021) (NCBI:txid266834)